Protein AF-A0A3S4D8I8-F1 (afdb_monomer_lite)

Structure (mmCIF, N/CA/C/O backbone):
data_AF-A0A3S4D8I8-F1
#
_entry.id   AF-A0A3S4D8I8-F1
#
loop_
_atom_site.group_PDB
_atom_site.id
_atom_site.type_symbol
_atom_site.label_atom_id
_atom_site.label_alt_id
_atom_site.label_comp_id
_atom_site.label_asym_id
_atom_site.label_entity_id
_atom_site.label_seq_id
_atom_site.pdbx_PDB_ins_code
_atom_site.Cartn_x
_atom_site.Cartn_y
_atom_site.Cartn_z
_atom_site.occupancy
_atom_site.B_iso_or_equiv
_atom_site.auth_seq_id
_atom_site.auth_comp_id
_atom_site.auth_asym_id
_atom_site.auth_atom_id
_atom_site.pdbx_PDB_model_num
ATOM 1 N N . MET A 1 1 ? 9.942 3.517 24.586 1.00 57.22 1 MET A N 1
ATOM 2 C CA . MET A 1 1 ? 8.645 2.808 24.455 1.00 57.22 1 MET A CA 1
ATOM 3 C C . MET A 1 1 ? 8.864 1.552 23.616 1.00 57.22 1 MET A C 1
ATOM 5 O O . MET A 1 1 ? 9.839 1.529 22.880 1.00 57.22 1 MET A O 1
ATOM 9 N N . ALA A 1 2 ? 8.017 0.523 23.718 1.00 71.38 2 ALA A N 1
ATOM 10 C CA . ALA A 1 2 ? 8.183 -0.700 22.924 1.00 71.38 2 ALA A CA 1
ATOM 11 C C . ALA A 1 2 ? 7.571 -0.561 21.515 1.00 71.38 2 ALA A C 1
ATOM 13 O O . ALA A 1 2 ? 6.365 -0.338 21.387 1.00 71.38 2 ALA A O 1
ATOM 14 N N . THR A 1 3 ? 8.405 -0.713 20.486 1.00 85.19 3 THR A N 1
ATOM 15 C CA . THR A 1 3 ? 8.019 -0.982 19.089 1.00 85.19 3 THR A CA 1
ATOM 16 C C . THR A 1 3 ? 8.137 -2.489 18.800 1.00 85.19 3 THR A C 1
ATOM 18 O O . THR A 1 3 ? 8.547 -3.259 19.672 1.00 85.19 3 THR A O 1
ATOM 21 N N . ILE A 1 4 ? 7.774 -2.939 17.593 1.00 86.44 4 ILE A N 1
ATOM 22 C CA . ILE A 1 4 ? 7.956 -4.333 17.155 1.00 86.44 4 ILE A CA 1
ATOM 23 C C . ILE A 1 4 ? 9.067 -4.353 16.100 1.00 86.44 4 ILE A C 1
ATOM 25 O O . ILE A 1 4 ? 8.881 -3.836 15.006 1.00 86.44 4 ILE A O 1
ATOM 29 N N . ALA A 1 5 ? 10.225 -4.931 16.434 1.00 77.88 5 ALA A N 1
ATOM 30 C CA . ALA A 1 5 ? 11.421 -4.861 15.586 1.00 77.88 5 ALA A CA 1
ATOM 31 C C . ALA A 1 5 ? 11.369 -5.771 14.342 1.00 77.88 5 ALA A C 1
ATOM 33 O O . ALA A 1 5 ? 11.821 -5.357 13.276 1.00 77.88 5 ALA A O 1
ATOM 34 N N . ALA A 1 6 ? 10.811 -6.979 14.491 1.00 81.25 6 ALA A N 1
ATOM 35 C CA . ALA A 1 6 ? 10.691 -8.005 13.449 1.00 81.25 6 ALA A CA 1
ATOM 36 C C . ALA A 1 6 ? 9.229 -8.493 13.322 1.00 81.25 6 ALA A C 1
ATOM 38 O O . ALA A 1 6 ? 8.893 -9.600 13.747 1.00 81.25 6 ALA A O 1
ATOM 39 N N . PRO A 1 7 ? 8.305 -7.647 12.828 1.00 84.06 7 PRO A N 1
ATOM 40 C CA . PRO A 1 7 ? 6.912 -8.031 12.594 1.00 84.06 7 PRO A CA 1
ATOM 41 C C . PRO A 1 7 ? 6.751 -9.143 11.544 1.00 84.06 7 PRO A C 1
ATOM 43 O O . PRO A 1 7 ? 5.753 -9.854 11.589 1.00 84.06 7 PRO A O 1
ATOM 46 N N . GLU A 1 8 ? 7.711 -9.304 10.629 1.00 76.25 8 GLU A N 1
ATOM 47 C CA . GLU A 1 8 ? 7.743 -10.357 9.606 1.00 76.25 8 GLU A CA 1
ATOM 48 C C . GLU A 1 8 ? 7.761 -11.790 10.173 1.00 76.25 8 GLU A C 1
ATOM 50 O O . GLU A 1 8 ? 7.224 -12.699 9.540 1.00 76.25 8 GLU A O 1
ATOM 55 N N . ASP A 1 9 ? 8.306 -11.982 11.379 1.00 83.81 9 ASP A N 1
ATOM 56 C CA . ASP A 1 9 ? 8.399 -13.286 12.051 1.00 83.81 9 ASP A CA 1
ATOM 57 C C . ASP A 1 9 ? 7.150 -13.623 12.893 1.00 83.81 9 ASP A C 1
ATOM 59 O O . ASP A 1 9 ? 7.066 -14.695 13.501 1.00 83.81 9 ASP A O 1
ATOM 63 N N . LEU A 1 10 ? 6.170 -12.714 12.979 1.00 88.94 10 LEU A N 1
ATOM 64 C CA . LEU A 1 10 ? 4.998 -12.898 13.834 1.00 88.94 10 LEU A CA 1
ATOM 65 C C . LEU A 1 10 ? 3.995 -13.888 13.217 1.00 88.94 10 LEU A C 1
ATOM 67 O O . LEU A 1 10 ? 3.450 -13.633 12.139 1.00 88.94 10 LEU A O 1
ATOM 71 N N . PRO A 1 11 ? 3.659 -14.995 13.907 1.00 91.44 11 PRO A N 1
ATOM 72 C CA . PRO A 1 11 ? 2.690 -15.944 13.387 1.00 91.44 11 PRO A CA 1
ATOM 73 C C . PRO A 1 11 ? 1.270 -15.368 13.424 1.00 91.44 11 PRO A C 1
ATOM 75 O O . PRO A 1 11 ? 0.904 -14.590 14.311 1.00 91.44 11 PRO A O 1
ATOM 78 N N . LEU A 1 12 ? 0.439 -15.824 12.485 1.00 92.88 12 LEU A N 1
ATOM 79 C CA . LEU A 1 12 ? -1.007 -15.600 12.488 1.00 92.88 12 LEU A CA 1
ATOM 80 C C . LEU A 1 12 ? -1.603 -15.878 13.879 1.00 92.88 12 LEU A C 1
ATOM 82 O O . LEU A 1 12 ? -1.333 -16.916 14.481 1.00 92.88 12 LEU A O 1
ATOM 86 N N . GLY A 1 13 ? -2.445 -14.970 14.374 1.00 89.38 13 GLY A N 1
ATOM 87 C CA . GLY A 1 13 ? -3.174 -15.160 15.630 1.00 89.38 13 GLY A CA 1
ATOM 88 C C . GLY A 1 13 ? -2.406 -14.796 16.909 1.00 89.38 13 GLY A C 1
ATOM 89 O O . GLY A 1 13 ? -3.003 -14.835 17.991 1.00 89.38 13 GLY A O 1
ATOM 90 N N . ILE A 1 14 ? -1.124 -14.406 16.827 1.00 91.31 14 ILE A N 1
ATOM 91 C CA . ILE A 1 14 ? -0.386 -13.914 18.002 1.00 91.31 14 ILE A CA 1
ATOM 92 C C . ILE A 1 14 ? -0.967 -12.586 18.500 1.00 91.31 14 ILE A C 1
ATOM 94 O O . ILE A 1 14 ? -1.406 -11.748 17.710 1.00 91.31 14 ILE A O 1
ATOM 98 N N . SER A 1 15 ? -0.972 -12.397 19.820 1.00 89.88 15 SER A N 1
ATOM 99 C CA . SER A 1 15 ? -1.375 -11.137 20.441 1.00 89.88 15 SER A CA 1
ATOM 100 C C . SER A 1 15 ? -0.489 -9.976 19.989 1.00 89.88 15 SER A C 1
ATOM 102 O O . SER A 1 15 ? 0.682 -10.158 19.662 1.00 89.88 15 SER A O 1
ATOM 104 N N . LEU A 1 16 ? -1.046 -8.768 19.990 1.00 89.38 16 LEU A N 1
ATOM 105 C CA . LEU A 1 16 ? -0.290 -7.531 19.822 1.00 89.38 16 LEU A CA 1
ATOM 106 C C . LEU A 1 16 ? -0.490 -6.670 21.089 1.00 89.38 16 LEU A C 1
ATOM 108 O O . LEU A 1 16 ? -1.638 -6.337 21.390 1.00 89.38 16 LEU A O 1
ATOM 112 N N . PRO A 1 17 ? 0.582 -6.344 21.847 1.00 88.69 17 PRO A N 1
ATOM 113 C CA . PRO A 1 17 ? 1.982 -6.720 21.611 1.00 88.69 17 PRO A CA 1
ATOM 114 C C . PRO A 1 17 ? 2.233 -8.236 21.772 1.00 88.69 17 PRO A C 1
ATOM 116 O O . PRO A 1 17 ? 1.534 -8.873 22.570 1.00 88.69 17 PRO A O 1
ATOM 119 N N . PRO A 1 18 ? 3.230 -8.811 21.068 1.00 88.00 18 PRO A N 1
ATOM 120 C CA . PRO A 1 18 ? 3.541 -10.241 21.117 1.00 88.00 18 PRO A CA 1
ATOM 121 C C . PRO A 1 18 ? 3.694 -10.788 22.537 1.00 88.00 18 PRO A C 1
ATOM 123 O O . PRO A 1 18 ? 4.423 -10.239 23.359 1.00 88.00 18 PRO A O 1
ATOM 126 N N . GLY A 1 19 ? 2.989 -11.883 22.827 1.00 83.81 19 GLY A N 1
ATOM 127 C CA . GLY A 1 19 ? 3.050 -12.584 24.113 1.00 83.81 19 GLY A CA 1
ATOM 128 C C . GLY A 1 19 ? 2.207 -11.972 25.239 1.00 83.81 19 GLY A C 1
ATOM 129 O O . GLY A 1 19 ? 2.009 -12.632 26.254 1.00 83.81 19 GLY A O 1
ATOM 130 N N . ASN A 1 20 ? 1.648 -10.766 25.076 1.00 86.62 20 ASN A N 1
ATOM 131 C CA . ASN A 1 20 ? 0.808 -10.152 26.108 1.00 86.62 20 ASN A CA 1
ATOM 132 C C . ASN A 1 20 ? -0.584 -10.830 26.164 1.00 86.62 20 ASN A C 1
ATOM 134 O O . ASN A 1 20 ? -1.295 -10.796 25.152 1.00 86.62 20 ASN A O 1
ATOM 138 N N . PRO A 1 21 ? -1.015 -11.415 27.304 1.00 82.50 21 PRO A N 1
ATOM 139 C CA . PRO A 1 21 ? -2.326 -12.067 27.431 1.00 82.50 21 PRO A CA 1
ATOM 140 C C . PRO A 1 21 ? -3.505 -11.078 27.434 1.00 82.50 21 PRO A C 1
ATOM 142 O O . PRO A 1 21 ? -4.640 -11.477 27.180 1.00 82.50 21 PRO A O 1
ATOM 145 N N . HIS A 1 22 ? -3.244 -9.789 27.670 1.00 86.62 22 HIS A N 1
ATOM 146 C CA . HIS A 1 22 ? -4.230 -8.704 27.641 1.00 86.62 22 HIS A CA 1
ATOM 147 C C . HIS A 1 22 ? -4.118 -7.824 26.383 1.00 86.62 22 HIS A C 1
ATOM 149 O O . HIS A 1 22 ? -4.747 -6.769 26.321 1.00 86.62 22 HIS A O 1
ATOM 155 N N . GLY A 1 23 ? -3.331 -8.240 25.380 1.00 87.19 23 GLY A N 1
ATOM 156 C CA . GLY A 1 23 ? -3.180 -7.507 24.119 1.00 87.19 23 GLY A CA 1
ATOM 157 C C . GLY A 1 23 ? -4.529 -7.255 23.439 1.00 87.19 23 GLY A C 1
ATOM 158 O O . GLY A 1 23 ? -5.322 -8.185 23.265 1.00 87.19 23 GLY A O 1
ATOM 159 N N . VAL A 1 24 ? -4.787 -6.001 23.053 1.00 86.50 24 VAL A N 1
ATOM 160 C CA . VAL A 1 24 ? -6.069 -5.543 22.476 1.00 86.50 24 VAL A CA 1
ATOM 161 C C . VAL A 1 24 ? -6.068 -5.564 20.943 1.00 86.50 24 VAL A C 1
ATOM 163 O O . VAL A 1 24 ? -6.886 -4.907 20.302 1.00 86.50 24 VAL A O 1
ATOM 166 N N . SER A 1 25 ? -5.150 -6.319 20.339 1.00 90.06 25 SER A N 1
ATOM 167 C CA . SER A 1 25 ? -5.103 -6.621 18.908 1.00 90.06 25 SER A CA 1
ATOM 168 C C . SER A 1 25 ? -4.422 -7.980 18.664 1.00 90.06 25 SER A C 1
ATOM 170 O O . SER A 1 25 ? -3.974 -8.645 19.601 1.00 90.06 25 SER A O 1
ATOM 172 N N . VAL A 1 26 ? -4.404 -8.422 17.407 1.00 90.69 26 VAL A N 1
ATOM 173 C CA . VAL A 1 26 ? -3.930 -9.735 16.956 1.00 90.69 26 VAL A CA 1
ATOM 174 C C . VAL A 1 26 ? -3.278 -9.617 15.577 1.00 90.69 26 VAL A C 1
ATOM 176 O O . VAL A 1 26 ? -3.712 -8.782 14.783 1.00 90.69 26 VAL A O 1
ATOM 179 N N . HIS A 1 27 ? -2.267 -10.437 15.282 1.00 93.88 27 HIS A N 1
ATOM 180 C CA . HIS A 1 27 ? -1.574 -10.402 13.993 1.00 93.88 27 HIS A CA 1
ATOM 181 C C . HIS A 1 27 ? -2.315 -11.180 12.884 1.00 93.88 27 HIS A C 1
ATOM 183 O O . HIS A 1 27 ? -2.625 -12.362 13.053 1.00 93.88 27 HIS A O 1
ATOM 189 N N . LEU A 1 28 ? -2.559 -10.528 11.742 1.00 94.38 28 LEU A N 1
ATOM 190 C CA . LEU A 1 28 ? -3.159 -11.071 10.512 1.00 94.38 28 LEU A CA 1
ATOM 191 C C . LEU A 1 28 ? -2.215 -10.779 9.317 1.00 94.38 28 LEU A C 1
ATOM 193 O O . LEU A 1 28 ? -2.37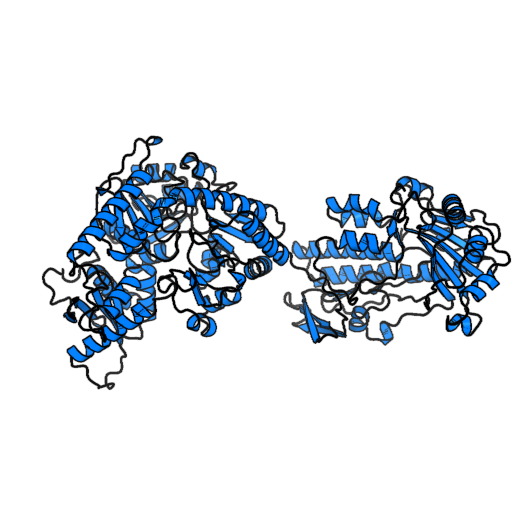0 -9.748 8.666 1.00 94.38 28 LEU A O 1
ATOM 197 N N . PRO A 1 29 ? -1.190 -11.613 9.052 1.00 91.62 29 PRO A N 1
ATOM 198 C CA . PRO A 1 29 ? -0.052 -11.238 8.204 1.00 91.62 29 PRO A CA 1
ATOM 199 C C . PRO A 1 29 ? -0.370 -11.063 6.710 1.00 91.62 29 PRO A C 1
ATOM 201 O O . PRO A 1 29 ? 0.357 -10.325 6.029 1.00 91.62 29 PRO A O 1
ATOM 204 N N . LYS A 1 30 ? -1.411 -11.728 6.186 1.00 93.56 30 LYS A N 1
ATOM 205 C CA . LYS A 1 30 ? -1.796 -11.683 4.764 1.00 93.56 30 LYS A CA 1
ATOM 206 C C . LYS A 1 30 ? -3.243 -11.245 4.547 1.00 93.56 30 LYS A C 1
ATOM 208 O O . LYS A 1 30 ? -4.101 -11.396 5.417 1.00 93.56 30 LYS A O 1
ATOM 213 N N . TRP A 1 31 ? -3.538 -10.724 3.359 1.00 93.69 31 TRP A N 1
ATOM 214 C CA . TRP A 1 31 ? -4.881 -10.308 2.947 1.00 93.69 31 TRP A CA 1
ATOM 215 C C . TRP A 1 31 ? -5.867 -11.476 3.053 1.00 93.69 31 TRP A C 1
ATOM 217 O O . TRP A 1 31 ? -6.969 -11.324 3.576 1.00 93.69 31 TRP A O 1
ATOM 227 N N . ALA A 1 32 ? -5.419 -12.675 2.668 1.00 86.50 32 ALA A N 1
ATOM 228 C CA . ALA A 1 32 ? -6.159 -13.922 2.836 1.00 86.50 32 ALA A CA 1
ATOM 229 C C . ALA A 1 32 ? -6.481 -14.257 4.308 1.00 86.50 32 ALA A C 1
ATOM 231 O O . ALA A 1 32 ? -7.519 -14.851 4.573 1.00 86.50 32 ALA A O 1
ATOM 232 N N . ASP A 1 33 ? -5.662 -13.844 5.282 1.00 94.31 33 ASP A N 1
ATOM 233 C CA . ASP A 1 33 ? -5.982 -14.017 6.707 1.00 94.31 33 ASP A CA 1
ATOM 234 C C . ASP A 1 33 ? -7.035 -13.014 7.184 1.00 94.31 33 ASP A C 1
ATOM 236 O O . ASP A 1 33 ? -7.853 -13.339 8.041 1.00 94.31 33 ASP A O 1
ATOM 240 N N . THR A 1 34 ? -7.057 -11.813 6.600 1.00 93.00 34 THR A N 1
ATOM 241 C CA . THR A 1 34 ? -8.121 -10.827 6.838 1.00 93.00 34 THR A CA 1
ATOM 242 C C . THR A 1 34 ? -9.451 -11.291 6.236 1.00 93.00 34 THR A C 1
ATOM 244 O O . THR A 1 34 ? -10.478 -11.231 6.913 1.00 93.00 34 THR A O 1
ATOM 247 N N . VAL A 1 35 ? -9.439 -11.828 5.009 1.00 88.94 35 VAL A N 1
ATOM 248 C CA . VAL A 1 35 ? -10.616 -12.465 4.391 1.00 88.94 35 VAL A CA 1
ATOM 249 C C . VAL A 1 35 ? -11.063 -13.677 5.209 1.00 88.94 35 VAL A C 1
ATOM 251 O O . VAL A 1 35 ? -12.235 -13.755 5.563 1.00 88.94 35 VAL A O 1
ATOM 254 N N . GLY A 1 36 ? -10.142 -14.568 5.586 1.00 88.19 36 GLY A N 1
ATOM 255 C CA . GLY A 1 36 ? -10.431 -15.754 6.395 1.00 88.19 36 GLY A CA 1
ATOM 256 C C . GLY A 1 36 ? -10.978 -15.426 7.785 1.00 88.19 36 GLY A C 1
ATOM 257 O O . GLY A 1 36 ? -11.888 -16.090 8.278 1.00 88.19 36 GLY A O 1
ATOM 258 N N . TRP A 1 37 ? -10.499 -14.350 8.415 1.00 89.25 37 TRP A N 1
ATOM 259 C CA . TRP A 1 37 ? -11.107 -13.822 9.635 1.00 89.25 37 TRP A CA 1
ATOM 260 C C . TRP A 1 37 ? -12.564 -13.383 9.394 1.00 89.25 37 TRP A C 1
ATOM 262 O O . TRP A 1 37 ? -13.462 -13.733 10.167 1.00 89.25 37 TRP A O 1
ATOM 272 N N . ALA A 1 38 ? -12.812 -12.643 8.310 1.00 86.88 38 ALA A N 1
ATOM 273 C CA . ALA A 1 38 ? -14.116 -12.065 8.000 1.00 86.88 38 ALA A CA 1
ATOM 274 C C . ALA A 1 38 ? -15.161 -13.123 7.588 1.00 86.88 38 ALA A C 1
ATOM 276 O O . ALA A 1 38 ? -16.317 -13.058 8.023 1.00 86.88 38 ALA A O 1
ATOM 277 N N . SER A 1 39 ? -14.733 -14.141 6.834 1.00 84.75 39 SER A N 1
ATOM 278 C CA . SER A 1 39 ? -15.512 -15.321 6.434 1.00 84.75 39 SER A CA 1
ATOM 279 C C . SER A 1 39 ? -15.656 -16.378 7.541 1.00 84.75 39 SER A C 1
ATOM 281 O O . SER A 1 39 ? -16.455 -17.301 7.392 1.00 84.75 39 SER A O 1
ATOM 283 N N . ARG A 1 40 ? -14.963 -16.206 8.681 1.00 86.00 40 ARG A N 1
ATOM 284 C CA . ARG A 1 40 ? -14.960 -17.098 9.861 1.00 86.00 40 ARG A CA 1
ATOM 285 C C . ARG A 1 40 ? -14.275 -18.460 9.638 1.00 86.00 40 ARG A C 1
ATOM 287 O O . ARG A 1 40 ? -14.677 -19.455 10.237 1.00 86.00 40 ARG A O 1
ATOM 294 N N . GLU A 1 41 ? -13.205 -18.505 8.844 1.00 87.81 41 GLU A N 1
ATOM 295 C CA . GLU A 1 41 ? -12.368 -19.700 8.658 1.00 87.81 41 GLU A CA 1
ATOM 296 C C . GLU A 1 41 ? -11.826 -20.259 9.992 1.00 87.81 41 GLU A C 1
ATOM 298 O O . GLU A 1 41 ? -11.136 -19.539 10.728 1.00 87.81 41 GLU A O 1
ATOM 303 N N . PRO A 1 42 ? -11.999 -21.568 10.276 1.00 88.19 42 PRO A N 1
ATOM 304 C CA . PRO A 1 42 ? -11.445 -22.200 11.475 1.00 88.19 42 PRO A CA 1
ATOM 305 C C . PRO A 1 42 ? -9.925 -22.039 11.610 1.00 88.19 42 PRO A C 1
ATOM 307 O O . PRO A 1 42 ? -9.429 -21.851 12.717 1.00 88.19 42 PRO A O 1
ATOM 310 N N . ARG A 1 43 ? -9.184 -22.048 10.491 1.00 93.06 43 ARG A N 1
ATOM 311 C CA . ARG A 1 43 ? -7.726 -21.826 10.448 1.00 93.06 43 ARG A CA 1
ATOM 312 C C . ARG A 1 43 ? -7.320 -20.516 11.129 1.00 93.06 43 ARG A C 1
ATOM 314 O O . ARG A 1 43 ? -6.343 -20.494 11.870 1.00 93.06 43 ARG A O 1
ATOM 321 N N . VAL A 1 44 ? -8.073 -19.444 10.882 1.00 90.31 44 VAL A N 1
ATOM 322 C CA . VAL A 1 44 ? -7.791 -18.115 11.435 1.00 90.31 44 VAL A CA 1
ATOM 323 C C . VAL A 1 44 ? -8.319 -18.009 12.864 1.00 90.31 44 VAL A C 1
ATOM 325 O O . VAL A 1 44 ? -7.574 -17.629 13.764 1.00 90.31 44 VAL A O 1
ATOM 328 N N . LEU A 1 45 ? -9.571 -18.413 13.108 1.00 87.62 45 LEU A N 1
ATOM 329 C CA . LEU A 1 45 ? -10.194 -18.287 14.432 1.00 87.62 45 LEU A CA 1
ATOM 330 C C . LEU A 1 45 ? -9.519 -19.149 15.513 1.00 87.62 45 LEU A C 1
ATOM 332 O O . LEU A 1 45 ? -9.443 -18.722 16.664 1.00 87.62 45 LEU A O 1
ATOM 336 N N . ASN A 1 46 ? -9.003 -20.331 15.160 1.00 87.31 46 ASN A N 1
ATOM 337 C CA . ASN A 1 46 ? -8.312 -21.218 16.103 1.00 87.31 46 ASN A CA 1
ATOM 338 C C . ASN A 1 46 ? -6.891 -20.741 16.444 1.00 87.31 46 ASN A C 1
ATOM 340 O O . ASN A 1 46 ? -6.369 -21.099 17.498 1.00 87.31 46 ASN A O 1
ATOM 344 N N . ALA A 1 47 ? -6.267 -19.928 15.585 1.00 88.75 47 ALA A N 1
ATOM 345 C CA . ALA A 1 47 ? -4.960 -19.334 15.860 1.00 88.75 47 ALA A CA 1
ATOM 346 C C . ALA A 1 47 ? -5.046 -18.179 16.881 1.00 88.75 47 ALA A C 1
ATOM 348 O O . ALA A 1 47 ? -4.087 -17.914 17.607 1.00 88.75 47 ALA A O 1
ATOM 349 N N . MET A 1 48 ? -6.198 -17.503 16.963 1.00 85.62 48 MET A N 1
ATOM 350 C CA . MET A 1 48 ? -6.421 -16.347 17.837 1.00 85.62 48 MET A CA 1
ATOM 351 C C . MET A 1 48 ? -6.569 -16.751 19.313 1.00 85.62 48 MET A C 1
ATOM 353 O O . MET A 1 48 ? -7.544 -17.392 19.710 1.00 85.62 48 MET A O 1
ATOM 357 N N . LYS A 1 49 ? -5.626 -16.310 20.158 1.00 72.69 49 LYS A N 1
ATOM 358 C CA . LYS A 1 49 ? -5.686 -16.495 21.628 1.00 72.69 49 LYS A CA 1
ATOM 359 C C . LYS A 1 49 ? -6.315 -15.307 22.367 1.00 72.69 49 LYS A C 1
ATOM 361 O O . LYS A 1 49 ? -6.949 -15.486 23.404 1.00 72.69 49 LYS A O 1
ATOM 366 N N . THR A 1 50 ? -6.146 -14.109 21.815 1.00 76.56 50 THR A N 1
ATOM 367 C CA . THR A 1 50 ? -6.770 -12.844 22.232 1.00 76.56 50 THR A CA 1
ATOM 368 C C . THR A 1 50 ? -7.118 -12.038 20.977 1.00 76.56 50 THR A C 1
ATOM 370 O O . THR A 1 50 ? -6.799 -12.441 19.856 1.00 76.56 50 THR A O 1
ATOM 373 N N . GLY A 1 51 ? -7.742 -10.881 21.154 1.00 75.50 51 GLY A N 1
ATOM 374 C CA . GLY A 1 51 ? -7.931 -9.900 20.100 1.00 75.50 51 GLY A CA 1
ATOM 375 C C . GLY A 1 51 ? -8.555 -8.625 20.644 1.00 75.50 51 GLY A C 1
ATOM 376 O O . GLY A 1 51 ? -8.814 -8.492 21.839 1.00 75.50 51 GLY A O 1
ATOM 377 N N . TYR A 1 52 ? -8.835 -7.679 19.751 1.00 75.94 52 TYR A N 1
ATOM 378 C CA . TYR A 1 52 ? -9.608 -6.498 20.118 1.00 75.94 52 TYR A CA 1
ATOM 379 C C . TYR A 1 52 ? -11.035 -6.920 20.525 1.00 75.94 52 TYR A C 1
ATOM 381 O O . TYR A 1 52 ? -11.683 -7.587 19.712 1.00 75.94 52 TYR A O 1
ATOM 389 N N . PRO A 1 53 ? -11.569 -6.532 21.704 1.00 64.06 53 PRO A N 1
ATOM 390 C CA . PRO A 1 53 ? -12.829 -7.086 22.229 1.00 64.06 53 PRO A CA 1
ATOM 391 C C . PRO A 1 53 ? -14.104 -6.917 21.383 1.00 64.06 53 PRO A C 1
ATOM 393 O O . PRO A 1 53 ? -15.081 -7.626 21.604 1.00 64.06 53 PRO A O 1
ATOM 396 N N . ARG A 1 54 ? -14.083 -6.065 20.349 1.00 66.31 54 ARG A N 1
ATOM 397 C CA . ARG A 1 54 ? -15.093 -6.039 19.271 1.00 66.31 54 ARG A CA 1
ATOM 398 C C . ARG A 1 54 ? -15.120 -7.346 18.460 1.00 66.31 54 ARG A C 1
ATOM 400 O O . ARG A 1 54 ? -16.171 -7.864 18.077 1.00 66.31 54 ARG A O 1
ATOM 407 N N . PHE A 1 55 ? -13.941 -7.852 18.121 1.00 71.94 55 PHE A N 1
ATOM 408 C CA . PHE A 1 55 ? -13.739 -8.940 17.166 1.00 71.94 55 PHE A CA 1
ATOM 409 C C . PHE A 1 55 ? -13.599 -10.308 17.841 1.00 71.94 55 PHE A C 1
ATOM 411 O O . PHE A 1 55 ? -13.830 -11.323 17.186 1.00 71.94 55 PHE A O 1
ATOM 418 N N . PHE A 1 56 ? -13.268 -10.336 19.133 1.00 77.50 56 PHE A N 1
ATOM 419 C CA . PHE A 1 56 ? -12.987 -11.550 19.893 1.00 77.50 56 PHE A CA 1
ATOM 420 C C . PHE A 1 56 ? -13.308 -11.334 21.377 1.00 77.50 56 PHE A C 1
ATOM 422 O O . PHE A 1 56 ? -12.723 -10.445 21.991 1.00 77.50 56 PHE A O 1
ATOM 429 N N . ILE A 1 57 ? -14.197 -12.140 21.968 1.00 84.94 57 ILE A N 1
ATOM 430 C CA . ILE A 1 57 ? -14.329 -12.183 23.432 1.00 84.94 57 ILE A CA 1
ATOM 431 C C . ILE A 1 57 ? -13.086 -12.923 23.959 1.00 84.94 57 ILE A C 1
ATOM 433 O O . ILE A 1 57 ? -12.785 -14.010 23.460 1.00 84.94 57 ILE A O 1
ATOM 437 N N . PRO A 1 58 ? -12.295 -12.351 24.888 1.00 85.06 58 PRO A N 1
ATOM 438 C CA . PRO A 1 58 ? -11.085 -13.009 25.371 1.00 85.06 58 PRO A CA 1
ATOM 439 C C . PRO A 1 58 ? -11.409 -14.361 26.016 1.00 85.06 58 PRO A C 1
ATOM 441 O O . PRO A 1 58 ? -12.282 -14.435 26.875 1.00 85.06 58 PRO A O 1
ATOM 444 N N . ARG A 1 59 ? -10.655 -15.422 25.693 1.00 86.06 59 ARG A N 1
ATOM 445 C CA . ARG A 1 59 ? -10.916 -16.790 26.203 1.00 86.06 59 ARG A CA 1
ATOM 446 C C . ARG A 1 59 ? -10.933 -16.907 27.730 1.00 86.06 59 ARG A C 1
ATOM 448 O O . ARG A 1 59 ? -11.507 -17.846 28.272 1.00 86.06 59 ARG A O 1
ATOM 455 N N . VAL A 1 60 ? -10.283 -15.974 28.423 1.00 87.31 60 VAL A N 1
ATOM 456 C CA . VAL A 1 60 ? -10.309 -15.868 29.888 1.00 87.31 60 VAL A CA 1
ATOM 457 C C . VAL A 1 60 ? -11.663 -15.367 30.414 1.00 87.31 60 VAL A C 1
ATOM 459 O O . VAL A 1 60 ? -12.130 -15.856 31.436 1.00 87.31 60 VAL A O 1
ATOM 462 N N . VAL A 1 61 ? -12.337 -14.477 29.678 1.00 89.44 61 VAL A N 1
ATOM 463 C CA . VAL A 1 61 ? -13.712 -14.038 29.964 1.00 89.44 61 VAL A CA 1
ATOM 464 C C . VAL A 1 61 ? -14.692 -15.181 29.686 1.00 89.44 61 VAL A C 1
ATOM 466 O O . VAL A 1 61 ? -15.503 -15.483 30.556 1.00 89.44 61 VAL A O 1
ATOM 469 N N . ASP A 1 62 ? -14.563 -15.870 28.540 1.00 89.31 62 ASP A N 1
ATOM 470 C CA . ASP A 1 62 ? -15.368 -17.066 28.222 1.00 89.31 62 ASP A CA 1
ATOM 471 C C . ASP A 1 62 ? -15.268 -18.111 29.352 1.00 89.31 62 ASP A C 1
ATOM 473 O O . ASP A 1 62 ? -16.275 -18.644 29.816 1.00 89.31 62 ASP A O 1
ATOM 477 N N . ARG A 1 63 ? -14.045 -18.390 29.833 1.00 90.81 63 ARG A N 1
ATOM 478 C CA . ARG A 1 63 ? -13.792 -19.363 30.909 1.00 90.81 63 ARG A CA 1
ATOM 479 C C . ARG A 1 63 ? -14.506 -18.985 32.207 1.00 90.81 63 ARG A C 1
ATOM 481 O O . ARG A 1 63 ? -15.135 -19.853 32.807 1.00 90.81 63 ARG A O 1
ATOM 488 N N . LEU A 1 64 ? -14.417 -17.719 32.619 1.00 92.69 64 LEU A N 1
ATOM 489 C CA . LEU A 1 64 ? -15.107 -17.224 33.810 1.00 92.69 64 LEU A CA 1
ATOM 490 C C . LEU A 1 64 ? -16.630 -17.332 33.650 1.00 92.69 64 LEU A C 1
ATOM 492 O O . LEU A 1 64 ? -17.296 -17.869 34.529 1.00 92.69 64 LEU A O 1
ATOM 496 N N . ALA A 1 65 ? -17.173 -16.907 32.505 1.00 93.50 65 ALA A N 1
ATOM 497 C CA . ALA A 1 65 ? -18.605 -16.992 32.217 1.00 93.50 65 ALA A CA 1
ATOM 498 C C . ALA A 1 65 ? -19.139 -18.432 32.318 1.00 93.50 65 ALA A C 1
ATOM 500 O O . ALA A 1 65 ? -20.192 -18.660 32.911 1.00 93.50 65 ALA A O 1
ATOM 501 N N . MET A 1 66 ? -18.400 -19.412 31.785 1.00 92.50 66 MET A N 1
ATOM 502 C CA . MET A 1 66 ? -18.794 -20.825 31.828 1.00 92.50 66 MET A CA 1
ATOM 503 C C . MET A 1 66 ? -18.690 -21.442 33.231 1.00 92.50 66 MET A C 1
ATOM 505 O O . MET A 1 66 ? -19.558 -22.228 33.600 1.00 92.50 66 MET A O 1
ATOM 509 N N . GLN A 1 67 ? -17.678 -21.083 34.031 1.00 92.31 67 GLN A N 1
ATOM 510 C CA . GLN A 1 67 ? -17.579 -21.556 35.421 1.00 92.31 67 GLN A CA 1
ATOM 511 C C . GLN A 1 67 ? -18.710 -21.000 36.297 1.00 92.31 67 GLN A C 1
ATOM 513 O O . GLN A 1 67 ? -19.324 -21.746 37.058 1.00 92.31 67 GLN A O 1
ATOM 518 N N . LEU A 1 68 ? -19.035 -19.713 36.146 1.00 92.69 68 LEU A N 1
ATOM 519 C CA . LEU A 1 68 ? -20.143 -19.081 36.867 1.00 92.69 68 LEU A CA 1
ATOM 520 C C . LEU A 1 68 ? -21.511 -19.632 36.437 1.00 92.69 68 LEU A C 1
ATOM 522 O O . LEU A 1 68 ? -22.390 -19.790 37.282 1.00 92.69 68 LEU A O 1
ATOM 526 N N . LEU A 1 69 ? -21.684 -19.970 35.154 1.00 92.69 69 LEU A N 1
ATOM 527 C CA . LEU A 1 69 ? -22.887 -20.637 34.650 1.00 92.69 69 LEU A CA 1
ATOM 528 C C . LEU A 1 69 ? -23.073 -22.026 35.283 1.00 92.69 69 LEU A C 1
ATOM 530 O O . LEU A 1 69 ? -24.134 -22.294 35.838 1.00 92.69 69 LEU A O 1
ATOM 534 N N . ASP A 1 70 ? -22.046 -22.880 35.268 1.00 89.12 70 ASP A N 1
ATOM 535 C CA . ASP A 1 70 ? -22.088 -24.214 35.892 1.00 89.12 70 ASP A CA 1
ATOM 536 C C . ASP A 1 70 ? -22.411 -24.126 37.398 1.00 89.12 70 ASP A C 1
ATOM 538 O O . ASP A 1 70 ? -23.276 -24.844 37.902 1.00 89.12 70 ASP A O 1
ATOM 542 N N . MET A 1 71 ? -21.813 -23.167 38.114 1.00 88.69 71 MET A N 1
ATOM 543 C CA . MET A 1 71 ? -22.179 -22.876 39.504 1.00 88.69 71 MET A CA 1
ATOM 544 C C . MET A 1 71 ? -23.645 -22.456 39.667 1.00 88.69 71 MET A C 1
ATOM 546 O O . MET A 1 71 ? -24.339 -23.008 40.519 1.00 88.69 71 MET A O 1
ATOM 550 N N . GLN A 1 72 ? -24.134 -21.518 38.849 1.00 89.88 72 GLN A N 1
ATOM 551 C CA . GLN A 1 72 ? -25.519 -21.038 38.898 1.00 89.88 72 GLN A CA 1
ATOM 552 C C . GLN A 1 72 ? -26.514 -22.187 38.678 1.00 89.88 72 GLN A C 1
ATOM 554 O O . GLN A 1 72 ? -27.490 -22.299 39.422 1.00 89.88 72 GLN A O 1
ATOM 559 N N . GLN A 1 73 ? -26.249 -23.063 37.706 1.00 85.56 73 GLN A N 1
ATOM 560 C CA . GLN A 1 73 ? -27.096 -24.217 37.399 1.00 85.56 73 GLN A CA 1
ATOM 561 C C . GLN A 1 73 ? -27.111 -25.245 38.539 1.00 85.56 73 GLN A C 1
ATOM 563 O O . GLN A 1 73 ? -28.186 -25.699 38.937 1.00 85.56 73 GLN A O 1
ATOM 568 N N . ARG A 1 74 ? -25.952 -25.547 39.144 1.00 82.69 74 ARG A N 1
ATOM 569 C CA . ARG A 1 74 ? -25.871 -26.402 40.344 1.00 82.69 74 ARG A CA 1
ATOM 570 C C . ARG A 1 74 ? -26.656 -25.814 41.517 1.00 82.69 74 ARG A C 1
ATOM 572 O O . ARG A 1 74 ? -27.413 -26.537 42.158 1.00 82.69 74 ARG A O 1
ATOM 579 N N . SER A 1 75 ? -26.523 -24.511 41.778 1.00 76.44 75 SER A N 1
ATOM 580 C CA . SER A 1 75 ? -27.255 -23.814 42.847 1.00 76.44 75 SER A CA 1
ATOM 581 C C . SER A 1 75 ? -28.770 -23.768 42.617 1.00 76.44 75 SER A C 1
ATOM 583 O O . SER A 1 75 ? -29.525 -23.736 43.584 1.00 76.44 75 SER A O 1
ATOM 585 N N . ALA A 1 76 ? -29.221 -23.796 41.360 1.00 71.50 76 ALA A N 1
ATOM 586 C CA . ALA A 1 76 ? -30.636 -23.865 40.991 1.00 71.50 76 ALA A CA 1
ATOM 587 C C . ALA A 1 76 ? -31.223 -25.292 41.018 1.00 71.50 76 ALA A C 1
ATOM 589 O O . ALA A 1 76 ? -32.410 -25.463 40.750 1.00 71.50 76 ALA A O 1
ATOM 590 N N . GLY A 1 77 ? -30.417 -26.320 41.313 1.00 61.34 77 GLY A N 1
ATOM 591 C CA . GLY A 1 77 ? -30.847 -27.719 41.248 1.00 61.34 77 GLY A CA 1
ATOM 592 C C . GLY A 1 77 ? -30.996 -28.268 39.822 1.00 61.34 77 GLY A C 1
ATOM 593 O O . GLY A 1 77 ? -31.575 -29.336 39.648 1.00 61.34 77 GLY A O 1
ATOM 594 N N . GLU A 1 78 ? -30.456 -27.590 38.799 1.00 60.94 78 GLU A N 1
ATOM 595 C CA . GLU A 1 78 ? -30.456 -28.047 37.396 1.00 60.94 78 GLU A CA 1
ATOM 596 C C . GLU A 1 78 ? -29.403 -29.156 37.154 1.00 60.94 78 GLU A C 1
ATOM 598 O O . GLU A 1 78 ? -28.617 -29.113 36.206 1.00 60.94 78 GLU A O 1
ATOM 603 N N . THR A 1 79 ? -29.350 -30.175 38.018 1.00 45.91 79 THR A N 1
ATOM 604 C CA . THR A 1 79 ? -28.422 -31.305 37.879 1.00 45.91 79 THR A CA 1
ATOM 605 C C . THR A 1 79 ? -28.992 -32.405 36.983 1.00 45.91 79 THR A C 1
ATOM 607 O O . THR A 1 79 ? -29.630 -33.337 37.465 1.00 45.91 79 THR A O 1
ATOM 610 N N . GLY A 1 80 ? -28.667 -32.359 35.690 1.00 46.22 80 GLY A N 1
ATOM 611 C CA . GLY A 1 80 ? -28.504 -33.577 34.880 1.00 46.22 80 GLY A CA 1
ATOM 612 C C . GLY A 1 80 ? -29.585 -33.935 33.855 1.00 46.22 80 GLY A C 1
ATOM 613 O O . GLY A 1 80 ? -29.250 -34.643 32.904 1.00 46.22 80 GLY A O 1
ATOM 614 N N . ASP A 1 81 ? -30.816 -33.423 33.946 1.00 37.31 81 ASP A N 1
ATOM 615 C CA . ASP A 1 81 ? -31.858 -33.761 32.962 1.00 37.31 81 ASP A CA 1
ATOM 616 C C . ASP A 1 81 ? -31.766 -32.916 31.684 1.00 37.31 81 ASP A C 1
ATOM 618 O O . ASP A 1 81 ? -32.329 -31.828 31.551 1.00 37.31 81 ASP A O 1
ATOM 622 N N . ARG A 1 82 ? -31.099 -33.487 30.674 1.00 46.22 82 ARG A N 1
ATOM 623 C CA . ARG A 1 82 ? -31.085 -32.985 29.285 1.00 46.22 82 ARG A CA 1
ATOM 624 C C . ARG A 1 82 ? -32.455 -33.049 28.586 1.00 46.22 82 ARG A C 1
ATOM 626 O O . ARG A 1 82 ? -32.574 -32.586 27.454 1.00 46.22 82 ARG A O 1
ATOM 633 N N . GLU A 1 83 ? -33.489 -33.585 29.234 1.00 41.16 83 GLU A N 1
ATOM 634 C CA . GLU A 1 83 ? -34.818 -33.812 28.645 1.00 41.16 83 GLU A CA 1
ATOM 635 C C . GLU A 1 83 ? -35.621 -32.530 28.349 1.00 41.16 83 GLU A C 1
ATOM 637 O O . GLU A 1 83 ? -36.623 -32.590 27.640 1.00 41.16 83 GLU A O 1
ATOM 642 N N . LYS A 1 84 ? -35.160 -31.349 28.797 1.00 45.12 84 LYS A N 1
ATOM 643 C CA . LYS A 1 84 ? -35.705 -30.038 28.380 1.00 45.12 84 LYS A CA 1
ATOM 644 C C . LYS A 1 84 ? -34.844 -29.256 27.374 1.00 45.12 84 LYS A C 1
ATOM 646 O O . LYS A 1 84 ? -35.016 -28.053 27.239 1.00 45.12 84 LYS A O 1
ATOM 651 N N . GLY A 1 85 ? -33.986 -29.933 26.608 1.00 48.25 85 GLY A N 1
ATOM 652 C CA . GLY A 1 85 ? -33.646 -29.571 25.219 1.00 48.25 85 GLY A CA 1
ATOM 653 C C . GLY A 1 85 ? -32.840 -28.293 24.907 1.00 48.25 85 GLY A C 1
ATOM 654 O O . GLY A 1 85 ? -32.221 -28.255 23.846 1.00 48.25 85 GLY A O 1
ATOM 655 N N . THR A 1 86 ? -32.798 -27.268 25.763 1.00 58.59 86 THR A N 1
ATOM 656 C CA . THR A 1 86 ? -32.109 -25.993 25.486 1.00 58.59 86 THR A CA 1
ATOM 657 C C . THR A 1 86 ? -30.793 -25.862 26.253 1.00 58.59 86 THR A C 1
ATOM 659 O O . THR A 1 86 ? -30.749 -25.692 27.471 1.00 58.59 86 THR A O 1
ATOM 662 N N . THR A 1 87 ? -29.679 -25.903 25.521 1.00 80.94 87 THR A N 1
ATOM 663 C CA . THR A 1 87 ? -28.356 -25.554 26.057 1.00 80.94 87 THR A CA 1
ATOM 664 C C . THR A 1 87 ? -28.330 -24.065 26.410 1.00 80.94 87 THR A C 1
ATOM 666 O O . THR A 1 87 ? -28.668 -23.237 25.566 1.00 80.94 87 THR A O 1
ATOM 669 N N . LYS A 1 88 ? -27.899 -23.706 27.624 1.00 87.81 88 LYS A N 1
ATOM 670 C CA . LYS A 1 88 ? -27.664 -22.308 28.028 1.00 87.81 88 LYS A CA 1
ATOM 671 C C . LYS A 1 88 ? -26.205 -21.903 27.787 1.00 87.81 88 LYS A C 1
ATOM 673 O O . LYS A 1 88 ? -25.303 -22.735 27.851 1.00 87.81 88 LYS A O 1
ATOM 678 N N . LEU A 1 89 ? -25.983 -20.616 27.548 1.00 93.75 89 LEU A N 1
ATOM 679 C CA . LEU A 1 89 ? -24.686 -19.937 27.538 1.00 93.75 89 LEU A CA 1
ATOM 680 C C . LEU A 1 89 ? -24.750 -18.706 28.455 1.00 93.75 89 LEU A C 1
ATOM 682 O O . LEU A 1 89 ? -25.808 -18.391 29.003 1.00 93.75 89 LEU A O 1
ATOM 686 N N . ALA A 1 90 ? -23.619 -18.020 28.642 1.00 94.25 90 ALA A N 1
ATOM 687 C CA . ALA A 1 90 ? -23.544 -16.833 29.484 1.00 94.25 90 ALA A CA 1
ATOM 688 C C . ALA A 1 90 ? -22.516 -15.798 29.000 1.00 94.25 90 ALA A C 1
ATOM 690 O O . ALA A 1 90 ? -21.531 -16.144 28.346 1.00 94.25 90 ALA A O 1
ATOM 691 N N . ILE A 1 91 ? -22.733 -14.538 29.387 1.00 93.50 91 ILE A N 1
ATOM 692 C CA . ILE A 1 91 ? -21.770 -13.429 29.308 1.00 93.50 91 ILE A CA 1
ATOM 693 C C . ILE A 1 91 ? -21.676 -12.728 30.669 1.00 93.50 91 ILE A C 1
ATOM 695 O O . ILE A 1 91 ? -22.606 -12.793 31.473 1.00 93.50 91 ILE A O 1
ATOM 699 N N . VAL A 1 92 ? -20.553 -12.050 30.924 1.00 92.19 92 VAL A N 1
ATOM 700 C CA . VAL A 1 92 ? -20.278 -11.373 32.202 1.00 92.19 92 VAL A CA 1
ATOM 701 C C . VAL A 1 92 ? -20.116 -9.872 31.986 1.00 92.19 92 VAL A C 1
ATOM 703 O O . VAL A 1 92 ? -19.162 -9.420 31.352 1.00 92.19 92 VAL A O 1
ATOM 706 N N . LEU A 1 93 ? -21.054 -9.100 32.520 1.00 89.06 93 LEU A N 1
ATOM 707 C CA . LEU A 1 93 ? -21.134 -7.651 32.365 1.00 89.06 93 LEU A CA 1
ATOM 708 C C . LEU A 1 93 ? -20.704 -6.944 33.657 1.00 89.06 93 LEU A C 1
ATOM 710 O O . LEU A 1 93 ? -20.650 -7.536 34.737 1.00 89.06 93 LEU A O 1
ATOM 714 N N . ASP A 1 94 ? -20.348 -5.671 33.530 1.00 78.25 94 ASP A N 1
ATOM 715 C CA . ASP A 1 94 ? -19.777 -4.853 34.601 1.00 78.25 94 ASP A CA 1
ATOM 716 C C . ASP A 1 94 ? -20.809 -4.083 35.446 1.00 78.25 94 ASP A C 1
ATOM 718 O O . ASP A 1 94 ? -20.432 -3.574 36.501 1.00 78.25 94 ASP A O 1
ATOM 722 N N . SER A 1 95 ? -22.083 -4.015 35.034 1.00 78.44 95 SER A N 1
ATOM 723 C CA . SER A 1 95 ? -23.165 -3.367 35.796 1.00 78.44 95 SER A CA 1
ATOM 724 C C . SER A 1 95 ? -24.536 -4.040 35.614 1.00 78.44 95 SER A C 1
ATOM 726 O O . SER A 1 95 ? -24.792 -4.729 34.622 1.00 78.44 95 SER A O 1
ATOM 728 N N . VAL A 1 96 ? -25.450 -3.805 36.567 1.00 80.19 96 VAL A N 1
ATOM 729 C CA . VAL A 1 96 ? -26.845 -4.284 36.499 1.00 80.19 96 VAL A CA 1
ATOM 730 C C . VAL A 1 96 ? -27.618 -3.619 35.356 1.00 80.19 96 VAL A C 1
ATOM 732 O O . VAL A 1 96 ? -28.300 -4.319 34.610 1.00 80.19 96 VAL A O 1
ATOM 735 N N . GLY A 1 97 ? -27.462 -2.306 35.149 1.00 76.69 97 GLY A N 1
ATOM 736 C CA . GLY A 1 97 ? -28.130 -1.587 34.054 1.00 76.69 97 GLY A CA 1
ATOM 737 C C . GLY A 1 97 ? -27.723 -2.112 32.672 1.00 76.69 97 GLY A C 1
ATOM 738 O O . GLY A 1 97 ? -28.566 -2.307 31.796 1.00 76.69 97 GLY A O 1
ATOM 739 N N . HIS A 1 98 ? -26.445 -2.462 32.490 1.00 83.88 98 HIS A N 1
ATOM 740 C CA . HIS A 1 98 ? -25.966 -3.110 31.266 1.00 83.88 98 HIS A CA 1
ATOM 741 C C . HIS A 1 98 ? -26.566 -4.509 31.058 1.00 83.88 98 HIS A C 1
ATOM 743 O O . HIS A 1 98 ? -26.859 -4.897 29.924 1.00 83.88 98 HIS A O 1
ATOM 749 N N . ALA A 1 99 ? -26.779 -5.264 32.136 1.00 87.75 99 ALA A N 1
ATOM 750 C CA . ALA A 1 99 ? -27.406 -6.579 32.085 1.00 87.75 99 ALA A CA 1
ATOM 751 C C . ALA A 1 99 ? -28.914 -6.522 31.812 1.00 87.75 99 ALA A C 1
ATOM 753 O O . ALA A 1 99 ? -29.415 -7.320 31.020 1.00 87.75 99 ALA A O 1
ATOM 754 N N . GLN A 1 100 ? -29.626 -5.541 32.369 1.00 84.50 100 GLN A N 1
ATOM 755 C CA . GLN A 1 100 ? -31.025 -5.262 32.027 1.00 84.50 100 GLN A CA 1
ATOM 756 C C . GLN A 1 100 ? -31.163 -4.827 30.558 1.00 84.50 100 GLN A C 1
ATOM 758 O O . GLN A 1 100 ? -32.019 -5.347 29.836 1.00 84.50 100 GLN A O 1
ATOM 763 N N . ALA A 1 101 ? -30.260 -3.969 30.066 1.00 83.25 101 ALA A N 1
ATOM 764 C CA . ALA A 1 101 ? -30.186 -3.635 28.645 1.00 83.25 101 ALA A CA 1
ATOM 765 C C . ALA A 1 101 ? -29.939 -4.884 27.780 1.00 83.25 101 ALA A C 1
ATOM 767 O O . ALA A 1 101 ? -30.578 -5.040 26.739 1.00 83.25 101 ALA A O 1
ATOM 768 N N . CYS A 1 102 ? -29.086 -5.815 28.220 1.00 89.25 102 CYS A N 1
ATOM 769 C CA . CYS A 1 102 ? -28.867 -7.085 27.528 1.00 89.25 102 CYS A CA 1
ATOM 770 C C . CYS A 1 102 ? -30.146 -7.940 27.482 1.00 89.25 102 CYS A C 1
ATOM 772 O O . CYS A 1 102 ? -30.594 -8.300 26.392 1.00 89.25 102 CYS A O 1
ATOM 774 N N . ARG A 1 103 ? -30.791 -8.166 28.637 1.00 89.88 103 ARG A N 1
ATOM 775 C CA . ARG A 1 103 ? -32.068 -8.893 28.786 1.00 89.88 103 ARG A CA 1
ATOM 776 C C . ARG A 1 103 ? -33.160 -8.385 27.843 1.00 89.88 103 ARG A C 1
ATOM 778 O O . ARG A 1 103 ? -33.875 -9.186 27.247 1.00 89.88 103 ARG A O 1
ATOM 785 N N . LYS A 1 104 ? -33.264 -7.065 27.676 1.00 86.25 104 LYS A N 1
ATOM 786 C CA . LYS A 1 104 ? -34.203 -6.412 26.748 1.00 86.25 104 LYS A CA 1
ATOM 787 C C . LYS A 1 104 ? -33.801 -6.574 25.275 1.00 86.25 104 LYS A C 1
ATOM 789 O O . LYS A 1 104 ? -34.666 -6.698 24.412 1.00 86.25 104 LYS A O 1
ATOM 794 N N . THR A 1 105 ? -32.500 -6.569 24.984 1.00 88.19 105 THR A N 1
ATOM 795 C CA . THR A 1 105 ? -31.970 -6.488 23.615 1.00 88.19 105 THR A CA 1
ATOM 796 C C . THR A 1 105 ? -31.887 -7.841 22.906 1.00 88.19 105 THR A C 1
ATOM 798 O O . THR A 1 105 ? -32.257 -7.914 21.735 1.00 88.19 105 THR A O 1
ATOM 801 N N . LEU A 1 106 ? -31.439 -8.918 23.570 1.00 90.00 106 LEU A N 1
ATOM 802 C CA . LEU A 1 106 ? -31.235 -10.212 22.887 1.00 90.00 106 LEU A CA 1
ATOM 803 C C . LEU A 1 106 ? -32.518 -10.771 22.240 1.00 90.00 106 LEU A C 1
ATOM 805 O O . LEU A 1 106 ? -32.465 -11.127 21.060 1.00 90.00 106 LEU A O 1
ATOM 809 N N . PRO A 1 107 ? -33.684 -10.788 22.922 1.00 87.12 107 PRO A N 1
ATOM 810 C CA . PRO A 1 107 ? -34.924 -11.265 22.313 1.00 87.12 107 PRO A CA 1
ATOM 811 C C . PRO A 1 107 ? -35.388 -10.368 21.159 1.00 87.12 107 PRO A C 1
ATOM 813 O O . PRO A 1 107 ? -35.871 -10.871 20.150 1.00 87.12 107 PRO A O 1
ATOM 816 N N . ALA A 1 108 ? -35.189 -9.050 21.273 1.00 83.62 108 ALA A N 1
ATOM 817 C CA . ALA A 1 108 ? -35.572 -8.070 20.254 1.00 83.62 108 ALA A CA 1
ATOM 818 C C . ALA A 1 108 ? -34.695 -8.112 18.985 1.00 83.62 108 ALA A C 1
ATOM 820 O O . ALA A 1 108 ? -35.105 -7.597 17.945 1.00 83.62 108 ALA A O 1
ATOM 821 N N . TRP A 1 109 ? -33.490 -8.686 19.065 1.00 85.12 109 TRP A N 1
ATOM 822 C CA . TRP A 1 109 ? -32.607 -8.910 17.913 1.00 85.12 109 TRP A CA 1
ATOM 823 C C . TRP A 1 109 ? -32.773 -10.292 17.278 1.00 85.12 109 TRP A C 1
ATOM 825 O O . TRP A 1 109 ? -32.449 -10.451 16.101 1.00 85.12 109 TRP A O 1
ATOM 835 N N . SER A 1 110 ? -33.293 -11.269 18.028 1.00 82.00 110 SER A N 1
ATOM 836 C CA . SER A 1 110 ? -33.792 -12.524 17.459 1.00 82.00 110 SER A CA 1
ATOM 837 C C . SER A 1 110 ? -34.981 -12.255 16.525 1.00 82.00 110 SER A C 1
ATOM 839 O O . SER A 1 110 ? -35.628 -11.218 16.658 1.00 82.00 110 SER A O 1
ATOM 841 N N . ASP A 1 111 ? -35.265 -13.161 15.580 1.00 71.06 111 ASP A N 1
ATOM 842 C CA . ASP A 1 111 ? -36.306 -12.976 14.552 1.00 71.06 111 ASP A CA 1
ATOM 843 C C . ASP A 1 111 ? -37.641 -12.466 15.149 1.00 71.06 111 ASP A C 1
ATOM 845 O O . ASP A 1 111 ? -38.365 -13.253 15.779 1.00 71.06 111 ASP A O 1
ATOM 849 N N . PRO A 1 112 ? -38.011 -11.184 14.927 1.00 60.12 112 PRO A N 1
ATOM 850 C CA . PRO A 1 112 ? -39.191 -10.587 15.547 1.00 60.12 112 PRO A CA 1
ATOM 851 C C . PRO A 1 112 ? -40.507 -11.218 15.082 1.00 60.12 112 PRO A C 1
ATOM 853 O O . PRO A 1 112 ? -41.509 -11.134 15.795 1.00 60.12 112 PRO A O 1
ATOM 856 N N . ALA A 1 113 ? -40.519 -11.863 13.908 1.00 58.97 113 ALA A N 1
ATOM 857 C CA . ALA A 1 113 ? -41.685 -12.585 13.409 1.00 58.97 113 ALA A CA 1
ATOM 858 C C . ALA A 1 113 ? -41.905 -13.907 14.164 1.00 58.97 113 ALA A C 1
ATOM 860 O O . ALA A 1 113 ? -43.047 -14.334 14.332 1.00 58.97 113 ALA A O 1
ATOM 861 N N . SER A 1 114 ? -40.830 -14.528 14.663 1.00 66.44 114 SER A N 1
ATOM 862 C CA . SER A 1 114 ? -40.898 -15.804 15.384 1.00 66.44 114 SER A CA 1
ATOM 863 C C . SER A 1 114 ? -41.496 -15.688 16.789 1.00 66.44 114 SER A C 1
ATOM 865 O O . SER A 1 114 ? -42.100 -16.644 17.271 1.00 66.44 114 SER A O 1
ATOM 867 N N . LYS A 1 115 ? -41.280 -14.547 17.471 1.00 68.88 115 LYS A N 1
ATOM 868 C CA . LYS A 1 115 ? -41.512 -14.361 18.922 1.00 68.88 115 LYS A CA 1
ATOM 869 C C . LYS A 1 115 ? -40.974 -15.516 19.791 1.00 68.88 115 LYS A C 1
ATOM 871 O O . LYS A 1 115 ? -41.509 -15.783 20.864 1.00 68.88 115 LYS A O 1
ATOM 876 N N . ARG A 1 116 ? -39.930 -16.215 19.323 1.00 80.88 116 ARG A N 1
ATOM 877 C CA . ARG A 1 116 ? -39.418 -17.457 19.927 1.00 80.88 116 ARG A CA 1
ATOM 878 C C . ARG A 1 116 ? -38.829 -17.257 21.325 1.00 80.88 116 ARG A C 1
ATOM 880 O O . ARG A 1 116 ? -38.839 -18.196 22.112 1.00 80.88 116 ARG A O 1
ATOM 887 N N . PHE A 1 117 ? -38.314 -16.063 21.603 1.00 86.50 117 PHE A N 1
ATOM 888 C CA . PHE A 1 117 ? -37.663 -15.713 22.860 1.00 86.50 117 PHE A CA 1
ATOM 889 C C . PHE A 1 117 ? -38.243 -14.420 23.433 1.00 86.50 117 PHE A C 1
ATOM 891 O O . PHE A 1 117 ? -38.734 -13.551 22.708 1.00 86.50 117 PHE A O 1
ATOM 898 N N . SER A 1 118 ? -38.146 -14.286 24.749 1.00 87.00 118 SER A N 1
ATOM 899 C CA . SER A 1 118 ? -38.645 -13.179 25.554 1.00 87.00 118 SER A CA 1
ATOM 900 C C . SER A 1 118 ? -37.600 -12.745 26.587 1.00 87.00 118 SER A C 1
ATOM 902 O O . SER A 1 118 ? -36.587 -13.412 26.790 1.00 87.00 118 SER A O 1
ATOM 904 N N . ALA A 1 119 ? -37.849 -11.638 27.291 1.00 84.56 119 ALA A N 1
ATOM 905 C CA . ALA A 1 119 ? -36.986 -11.209 28.395 1.00 84.56 119 ALA A CA 1
ATOM 906 C C . ALA A 1 119 ? -36.934 -12.226 29.557 1.00 84.56 119 ALA A C 1
ATOM 908 O O . ALA A 1 119 ? -35.964 -12.225 30.308 1.00 84.56 119 ALA A O 1
ATOM 909 N N . ALA A 1 120 ? -37.940 -13.102 29.693 1.00 84.31 120 ALA A N 1
ATOM 910 C CA . ALA A 1 120 ? -37.980 -14.144 30.722 1.00 84.31 120 ALA A CA 1
ATOM 911 C C . ALA A 1 120 ? -37.038 -15.327 30.426 1.00 84.31 120 ALA A C 1
ATOM 913 O O . ALA A 1 120 ? -36.686 -16.070 31.339 1.00 84.31 120 ALA A O 1
ATOM 914 N N . ASP A 1 121 ? -36.595 -15.483 29.174 1.00 87.38 121 ASP A N 1
ATOM 915 C CA . ASP A 1 121 ? -35.617 -16.500 28.773 1.00 87.38 121 ASP A CA 1
ATOM 916 C C . ASP A 1 121 ? -34.167 -16.081 29.089 1.00 87.38 121 ASP A C 1
ATOM 918 O O . ASP A 1 121 ? -33.245 -16.884 28.936 1.00 87.38 121 ASP A O 1
ATOM 922 N N . ILE A 1 122 ? -33.954 -14.827 29.518 1.00 91.88 122 ILE A N 1
ATOM 923 C CA . ILE A 1 122 ? -32.637 -14.255 29.814 1.00 91.88 122 ILE A CA 1
ATOM 924 C C . ILE A 1 122 ? -32.486 -14.038 31.328 1.00 91.88 122 ILE A C 1
ATOM 926 O O . ILE A 1 122 ? -33.014 -13.076 31.892 1.00 91.88 122 ILE A O 1
ATOM 930 N N . GLY A 1 123 ? -31.741 -14.921 31.993 1.00 91.25 123 GLY A N 1
ATOM 931 C CA . GLY A 1 123 ? -31.466 -14.821 33.427 1.00 91.25 123 GLY A CA 1
ATOM 932 C C . GLY A 1 123 ? -30.418 -13.750 33.731 1.00 91.25 123 GLY A C 1
ATOM 933 O O . GLY A 1 123 ? -29.432 -13.625 33.006 1.00 91.25 123 GLY A O 1
ATOM 934 N N . VAL A 1 124 ? -30.602 -12.987 34.813 1.00 92.19 124 VAL A N 1
ATOM 935 C CA . VAL A 1 124 ? -29.650 -11.957 35.261 1.00 92.19 124 VAL A CA 1
ATOM 936 C C . VAL A 1 124 ? -29.348 -12.153 36.744 1.00 92.19 124 VAL A C 1
ATOM 938 O O . VAL A 1 124 ? -30.252 -12.120 37.579 1.00 92.19 124 VAL A O 1
ATOM 941 N N . TYR A 1 125 ? -28.070 -12.340 37.072 1.00 90.94 125 TYR A N 1
ATOM 942 C CA . TYR A 1 125 ? -27.614 -12.648 38.426 1.00 90.94 125 TYR A CA 1
ATOM 943 C C . TYR A 1 125 ? -26.437 -11.760 38.825 1.00 90.94 125 TYR A C 1
ATOM 945 O O . TYR A 1 125 ? -25.449 -11.660 38.100 1.00 90.94 125 TYR A O 1
ATOM 953 N N . VAL A 1 126 ? -26.512 -11.169 40.013 1.00 89.31 126 VAL A N 1
ATOM 954 C CA . VAL A 1 126 ? -25.356 -10.572 40.687 1.00 89.31 126 VAL A CA 1
ATOM 955 C C . VAL A 1 126 ? -24.506 -11.693 41.279 1.00 89.31 126 VAL A C 1
ATOM 957 O O . VAL A 1 126 ? -25.029 -12.573 41.964 1.00 89.31 126 VAL A O 1
ATOM 960 N N . VAL A 1 127 ? -23.200 -11.655 41.022 1.00 90.00 127 VAL A N 1
ATOM 961 C CA . VAL A 1 127 ? -22.202 -12.555 41.607 1.00 90.00 127 VAL A CA 1
ATOM 962 C C . VAL A 1 127 ? -21.305 -11.727 42.521 1.00 90.00 127 VAL A C 1
ATOM 964 O O . VAL A 1 127 ? -20.573 -10.860 42.035 1.00 90.00 127 VAL A O 1
ATOM 967 N N . SER A 1 128 ? -21.362 -11.985 43.832 1.00 87.38 128 SER A N 1
ATOM 968 C CA . SER A 1 128 ? -20.464 -11.331 44.793 1.00 87.38 128 SER A CA 1
ATOM 969 C C . SER A 1 128 ? -19.060 -11.931 44.753 1.00 87.38 128 SER A C 1
ATOM 971 O O . SER A 1 128 ? -18.886 -13.090 44.361 1.00 87.38 128 SER A O 1
ATOM 973 N N . TRP A 1 129 ? -18.057 -11.164 45.183 1.00 84.00 129 TRP A N 1
ATOM 974 C CA . TRP A 1 129 ? -16.666 -11.632 45.275 1.00 84.00 129 TRP A CA 1
ATOM 975 C C . TRP A 1 129 ? -16.502 -12.929 46.096 1.00 84.00 129 TRP A C 1
ATOM 977 O O . TRP A 1 129 ? -15.668 -13.776 45.782 1.00 84.00 129 TRP A O 1
ATOM 987 N N . GLU A 1 130 ? -17.341 -13.134 47.112 1.00 83.56 130 GLU A N 1
ATOM 988 C CA . GLU A 1 130 ? -17.373 -14.327 47.969 1.00 83.56 130 GLU A CA 1
ATOM 989 C C . GLU A 1 130 ? -18.059 -15.539 47.308 1.00 83.56 130 GLU A C 1
ATOM 991 O O . GLU A 1 130 ? -18.098 -16.620 47.895 1.00 83.56 130 GLU A O 1
ATOM 996 N N . GLY A 1 131 ? -18.605 -15.379 46.099 1.00 85.19 131 GLY A N 1
ATOM 997 C CA . GLY A 1 131 ? -19.256 -16.442 45.328 1.00 85.19 131 GLY A CA 1
ATOM 998 C C . GLY A 1 131 ? -20.763 -16.556 45.529 1.00 85.19 131 GLY A C 1
ATOM 999 O O . GLY A 1 131 ? -21.359 -17.549 45.106 1.00 85.19 131 GLY A O 1
ATOM 1000 N N . ARG A 1 132 ? -21.417 -15.561 46.148 1.00 86.75 132 ARG A N 1
ATOM 1001 C CA . ARG A 1 132 ? -22.880 -15.562 46.268 1.00 86.75 132 ARG A CA 1
ATOM 1002 C C . ARG A 1 132 ? -23.510 -15.155 44.937 1.00 86.75 132 ARG A C 1
ATOM 1004 O O . ARG A 1 132 ? -23.397 -14.005 44.526 1.00 86.75 132 ARG A O 1
ATOM 1011 N N . ILE A 1 133 ? -24.221 -16.083 44.298 1.00 89.69 133 ILE A N 1
ATOM 1012 C CA . ILE A 1 133 ? -25.016 -15.824 43.090 1.00 89.69 133 ILE A CA 1
ATOM 1013 C C . ILE A 1 133 ? -26.448 -15.478 43.521 1.00 89.69 133 ILE A C 1
ATOM 1015 O O . ILE A 1 133 ? -27.087 -16.248 44.233 1.00 89.69 133 ILE A O 1
ATOM 1019 N N . THR A 1 134 ? -26.950 -14.300 43.152 1.00 88.19 134 THR A N 1
ATOM 1020 C CA . THR A 1 134 ? -28.269 -13.780 43.560 1.00 88.19 134 THR A CA 1
ATOM 1021 C C . THR A 1 134 ? -29.033 -13.268 42.330 1.00 88.19 134 THR A C 1
ATOM 1023 O O . THR A 1 134 ? -28.472 -12.451 41.601 1.00 88.19 134 THR A O 1
ATOM 1026 N N . PRO A 1 135 ? -30.277 -13.719 42.059 1.00 88.56 135 PRO A N 1
ATOM 1027 C CA . PRO A 1 135 ? -31.108 -13.156 40.988 1.00 88.56 135 PRO A CA 1
ATOM 1028 C C . PRO A 1 135 ? -31.293 -11.651 41.175 1.00 88.56 135 PRO A C 1
ATOM 1030 O O . PRO A 1 135 ? -31.458 -11.196 42.307 1.00 88.56 135 PRO A O 1
ATOM 1033 N N . VAL A 1 136 ? -31.275 -10.876 40.091 1.00 84.25 136 VAL A N 1
ATOM 1034 C CA . VAL A 1 136 ? -31.324 -9.406 40.173 1.00 84.25 136 VAL A CA 1
ATOM 1035 C C . VAL A 1 136 ? -32.613 -8.886 40.826 1.00 84.25 136 VAL A C 1
ATOM 1037 O O . VAL A 1 136 ? -32.588 -7.872 41.514 1.00 84.25 136 VAL A O 1
ATOM 1040 N N . GLU A 1 137 ? -33.716 -9.625 40.701 1.00 81.56 137 GLU A N 1
ATOM 1041 C CA . GLU A 1 137 ? -35.011 -9.346 41.335 1.00 81.56 137 GLU A CA 1
ATOM 1042 C C . GLU A 1 137 ? -34.978 -9.456 42.871 1.00 81.56 137 GLU A C 1
ATOM 1044 O O . GLU A 1 137 ? -35.876 -8.954 43.542 1.00 81.56 137 GLU A O 1
ATOM 1049 N N . ALA A 1 138 ? -33.959 -10.116 43.431 1.00 79.81 138 ALA A N 1
ATOM 1050 C CA . ALA A 1 138 ? -33.745 -10.288 44.869 1.00 79.81 138 ALA A CA 1
ATOM 1051 C C . ALA A 1 138 ? -32.647 -9.355 45.428 1.00 79.81 138 ALA A C 1
ATOM 1053 O O . ALA A 1 138 ? -32.142 -9.588 46.528 1.00 79.81 138 ALA A O 1
ATOM 1054 N N . VAL A 1 139 ? -32.246 -8.326 44.670 1.00 73.81 139 VAL A N 1
ATOM 1055 C CA . VAL A 1 139 ? -31.254 -7.325 45.084 1.00 73.81 139 VAL A CA 1
ATOM 1056 C C . VAL A 1 139 ? -31.961 -6.015 45.437 1.00 73.81 139 VAL A C 1
ATOM 1058 O O . VAL A 1 139 ? -32.570 -5.373 44.580 1.00 73.81 139 VAL A O 1
ATOM 1061 N N . ASP A 1 140 ? -31.859 -5.605 46.702 1.00 61.91 140 ASP A N 1
ATOM 1062 C CA . ASP A 1 140 ? -32.454 -4.360 47.192 1.00 61.91 140 ASP A CA 1
ATOM 1063 C C . ASP A 1 140 ? -31.950 -3.134 46.409 1.00 61.91 140 ASP A C 1
ATOM 1065 O O . ASP A 1 140 ? -30.754 -2.971 46.162 1.00 61.91 140 ASP A O 1
ATOM 1069 N N . GLY A 1 141 ? -32.871 -2.239 46.046 1.00 58.69 141 GLY A N 1
ATOM 1070 C CA . GLY A 1 141 ? -32.557 -0.974 45.372 1.00 58.69 141 GLY A CA 1
ATOM 1071 C C . GLY A 1 141 ? -32.439 -1.038 43.844 1.00 58.69 141 GLY A C 1
ATOM 1072 O O . GLY A 1 141 ? -32.230 0.007 43.229 1.00 58.69 141 GLY A O 1
ATOM 1073 N N . VAL A 1 142 ? -32.617 -2.204 43.211 1.00 56.62 142 VAL A N 1
ATOM 1074 C CA . VAL A 1 142 ? -32.725 -2.298 41.743 1.00 56.62 142 VAL A CA 1
ATOM 1075 C C . VAL A 1 142 ? -34.126 -1.876 41.278 1.00 56.62 142 VAL A C 1
ATOM 1077 O O . VAL A 1 142 ? -35.110 -2.464 41.731 1.00 56.62 142 VAL A O 1
ATOM 1080 N N . PRO A 1 143 ? -34.272 -0.890 40.369 1.00 52.66 143 PRO A N 1
ATOM 1081 C CA . PRO A 1 143 ? -35.576 -0.560 39.811 1.00 52.66 143 PRO A CA 1
ATOM 1082 C C . PRO A 1 143 ? -36.088 -1.689 38.908 1.00 52.66 143 PRO A C 1
ATOM 1084 O O . PRO A 1 143 ? -35.363 -2.228 38.066 1.00 52.66 143 PRO A O 1
ATOM 1087 N N . GLY A 1 144 ? -37.370 -2.022 39.069 1.00 48.59 144 GLY A N 1
ATOM 1088 C CA . GLY A 1 144 ? -38.067 -2.966 38.199 1.00 48.59 144 GLY A CA 1
ATOM 1089 C C . GLY A 1 144 ? -38.245 -2.389 36.794 1.00 48.59 144 GLY A C 1
ATOM 1090 O O . GLY A 1 144 ? -38.862 -1.338 36.647 1.00 48.59 144 GLY A O 1
ATOM 1091 N N . ASP A 1 145 ? -37.695 -3.084 35.793 1.00 48.31 145 ASP A N 1
ATOM 1092 C CA . ASP A 1 145 ? -37.762 -2.775 34.353 1.00 48.31 145 ASP A CA 1
ATOM 1093 C C . ASP A 1 145 ? -37.612 -1.281 33.989 1.00 48.31 145 ASP A C 1
ATOM 1095 O O . ASP A 1 145 ? -38.420 -0.694 33.265 1.00 48.31 145 ASP A O 1
ATOM 1099 N N . GLY A 1 146 ? -36.517 -0.676 34.459 1.00 46.50 146 GLY A N 1
ATOM 1100 C CA . GLY A 1 146 ? -35.992 0.578 33.915 1.00 46.50 146 GLY A CA 1
ATOM 1101 C C . GLY A 1 146 ? -35.162 0.371 32.638 1.00 46.50 146 GLY A C 1
ATOM 1102 O O . GLY A 1 146 ? -34.687 -0.730 32.351 1.00 46.50 146 GLY A O 1
ATOM 1103 N N . ASP A 1 147 ? -34.960 1.447 31.871 1.00 51.88 147 ASP A N 1
ATOM 1104 C CA . ASP A 1 147 ? -33.871 1.526 30.884 1.00 51.88 147 ASP A CA 1
ATOM 1105 C C . ASP A 1 147 ? -32.498 1.603 31.615 1.00 51.88 147 ASP A C 1
ATOM 1107 O O . ASP A 1 147 ? -32.417 1.360 32.815 1.00 51.88 147 ASP A O 1
ATOM 1111 N N . ILE A 1 148 ? -31.398 1.959 30.934 1.00 49.31 148 ILE A N 1
ATOM 1112 C CA . ILE A 1 148 ? -30.013 2.042 31.489 1.00 49.31 148 ILE A CA 1
ATOM 1113 C C . ILE A 1 148 ? -29.880 3.018 32.703 1.00 49.31 148 ILE A C 1
ATOM 1115 O O . ILE A 1 148 ? -28.832 3.132 33.329 1.00 49.31 148 ILE A O 1
ATOM 1119 N N . GLU A 1 149 ? -30.968 3.685 33.087 1.00 49.53 149 GLU A N 1
ATOM 1120 C CA . GLU A 1 149 ? -31.107 4.842 33.979 1.00 49.53 149 GLU A CA 1
ATOM 1121 C C . GLU A 1 149 ? -30.782 4.622 35.473 1.00 49.53 149 GLU A C 1
ATOM 1123 O O . GLU A 1 149 ? -30.959 5.545 36.269 1.00 49.53 149 GLU A O 1
ATOM 1128 N N . SER A 1 150 ? -30.267 3.460 35.890 1.00 43.59 150 SER A N 1
ATOM 1129 C CA . SER A 1 150 ? -29.692 3.313 37.235 1.00 43.59 150 SER A CA 1
ATOM 1130 C C . SER A 1 150 ? -28.451 2.424 37.268 1.00 43.59 150 SER A C 1
ATOM 1132 O O . SER A 1 150 ? -28.529 1.191 37.230 1.00 43.59 150 SER A O 1
ATOM 1134 N N . ALA A 1 151 ? -27.296 3.052 37.474 1.00 43.66 151 ALA A N 1
ATOM 1135 C CA . ALA A 1 151 ? -26.115 2.370 37.975 1.00 43.66 151 ALA A CA 1
ATOM 1136 C C . ALA A 1 151 ? -26.318 2.027 39.462 1.00 43.66 151 ALA A C 1
ATOM 1138 O O . ALA A 1 151 ? -25.815 2.721 40.345 1.00 43.66 151 ALA A O 1
ATOM 1139 N N . VAL A 1 152 ? -27.056 0.949 39.748 1.00 45.53 152 VAL A N 1
ATOM 1140 C CA . VAL A 1 152 ? -26.945 0.289 41.053 1.00 45.53 152 VAL A CA 1
ATOM 1141 C C . VAL A 1 152 ? -25.526 -0.244 41.144 1.00 45.53 152 VAL A C 1
ATOM 1143 O O . VAL A 1 152 ? -25.155 -1.183 40.433 1.00 45.53 152 VAL A O 1
ATOM 1146 N N . THR A 1 153 ? -24.719 0.393 41.988 1.00 47.12 153 THR A N 1
ATOM 1147 C CA . THR A 1 153 ? -23.371 -0.059 42.305 1.00 47.12 153 THR A CA 1
ATOM 1148 C C . THR A 1 153 ? -23.474 -1.374 43.066 1.00 47.12 153 THR A C 1
ATOM 1150 O O . THR A 1 153 ? -23.601 -1.409 44.289 1.00 47.12 153 THR A O 1
ATOM 1153 N N . VAL A 1 154 ? -23.399 -2.467 42.311 1.00 51.41 154 VAL A N 1
ATOM 1154 C CA . VAL A 1 154 ? -22.900 -3.753 42.805 1.00 51.41 154 VAL A CA 1
ATOM 1155 C C . VAL A 1 154 ? -21.537 -3.511 43.480 1.00 51.41 154 VAL A C 1
ATOM 1157 O O . VAL A 1 154 ? -20.863 -2.526 43.154 1.00 51.41 154 VAL A O 1
ATOM 1160 N N . GLY A 1 155 ? -21.146 -4.341 44.451 1.00 53.19 155 GLY A N 1
ATOM 1161 C CA . GLY A 1 155 ? -19.941 -4.119 45.256 1.00 53.19 155 GLY A CA 1
ATOM 1162 C C . GLY A 1 155 ? -18.683 -3.910 44.405 1.00 53.19 155 GLY A C 1
ATOM 1163 O O . GLY A 1 155 ? -18.626 -4.339 43.258 1.00 53.19 155 GLY A O 1
ATOM 1164 N N . ASN A 1 156 ? -17.656 -3.250 44.957 1.00 58.59 156 ASN A N 1
ATOM 1165 C CA . ASN A 1 156 ? -16.489 -2.765 44.192 1.00 58.59 156 ASN A CA 1
ATOM 1166 C C . ASN A 1 156 ? -15.811 -3.807 43.276 1.00 58.59 156 ASN A C 1
ATOM 1168 O O . ASN A 1 156 ? -15.201 -3.409 42.284 1.00 58.59 156 ASN A O 1
ATOM 1172 N N . GLU A 1 157 ? -15.910 -5.103 43.591 1.00 68.44 157 GLU A N 1
ATOM 1173 C CA . GLU A 1 157 ? -15.403 -6.187 42.743 1.00 68.44 157 GLU A CA 1
ATOM 1174 C C . GLU A 1 157 ? -16.496 -6.991 42.014 1.00 68.44 157 GLU A C 1
ATOM 1176 O O . GLU A 1 157 ? -16.172 -7.603 40.993 1.00 68.44 157 GLU A O 1
ATOM 1181 N N . ASP A 1 158 ? -17.765 -6.925 42.438 1.00 81.25 158 ASP A N 1
ATOM 1182 C CA . ASP A 1 158 ? -18.908 -7.744 41.990 1.00 81.25 158 ASP A CA 1
ATOM 1183 C C . ASP A 1 158 ? -19.210 -7.631 40.485 1.00 81.25 158 ASP A C 1
ATOM 1185 O O . ASP A 1 158 ? -19.122 -6.559 39.875 1.00 81.25 158 ASP A O 1
ATOM 1189 N N . ILE A 1 159 ? -19.623 -8.744 39.879 1.00 88.69 159 ILE A N 1
ATOM 1190 C CA . ILE A 1 159 ? -19.906 -8.866 38.438 1.00 88.69 159 ILE A CA 1
ATOM 1191 C C . ILE A 1 159 ? -21.335 -9.354 38.194 1.00 88.69 159 ILE A C 1
ATOM 1193 O O . ILE A 1 159 ? -21.953 -9.968 39.065 1.00 88.69 159 ILE A O 1
ATOM 1197 N N . VAL A 1 160 ? -21.865 -9.108 36.993 1.00 90.31 160 VAL A N 1
ATOM 1198 C CA . VAL A 1 160 ? -23.222 -9.533 36.625 1.00 90.31 160 VAL A CA 1
ATOM 1199 C C . VAL A 1 160 ? -23.167 -10.621 35.558 1.00 90.31 160 VAL A C 1
ATOM 1201 O O . VAL A 1 160 ? -22.668 -10.406 34.454 1.00 90.31 160 VAL A O 1
ATOM 1204 N N . LEU A 1 161 ? -23.688 -11.800 35.890 1.00 93.81 161 LEU A N 1
ATOM 1205 C CA . LEU A 1 161 ? -23.830 -12.934 34.985 1.00 93.81 161 LEU A CA 1
ATOM 1206 C C . LEU A 1 161 ? -25.173 -12.833 34.253 1.00 93.81 161 LEU A C 1
ATOM 1208 O O . LEU A 1 161 ? -26.226 -12.809 34.891 1.00 93.81 161 LEU A O 1
ATOM 1212 N N . VAL A 1 162 ? -25.139 -12.821 32.921 1.00 94.38 162 VAL A N 1
ATOM 1213 C CA . VAL A 1 162 ? -26.336 -12.916 32.075 1.00 94.38 162 VAL A CA 1
ATOM 1214 C C . VAL A 1 162 ? -26.344 -14.274 31.391 1.00 94.38 162 VAL A C 1
ATOM 1216 O O . VAL A 1 162 ? -25.406 -14.582 30.656 1.00 94.38 162 VAL A O 1
ATOM 1219 N N . THR A 1 163 ? -27.385 -15.076 31.618 1.00 94.56 163 THR A N 1
ATOM 1220 C CA . THR A 1 163 ? -27.557 -16.412 31.026 1.00 94.56 163 THR A CA 1
ATOM 1221 C C . THR A 1 163 ? -28.642 -16.387 29.949 1.00 94.56 163 THR A C 1
ATOM 1223 O O . THR A 1 163 ? -29.627 -15.664 30.074 1.00 94.56 163 THR A O 1
ATOM 1226 N N . TYR A 1 164 ? -28.454 -17.130 28.857 1.00 93.38 164 TYR A N 1
ATOM 1227 C CA . TYR A 1 164 ? -29.341 -17.089 27.685 1.00 93.38 164 TYR A CA 1
ATOM 1228 C C . TYR A 1 164 ? -29.314 -18.414 26.890 1.00 93.38 164 TYR A C 1
ATOM 1230 O O . TYR A 1 164 ? -28.328 -19.152 26.978 1.00 93.38 164 TYR A O 1
ATOM 1238 N N . PRO A 1 165 ? -30.354 -18.740 26.096 1.00 91.75 165 PRO A N 1
ATOM 1239 C CA . PRO A 1 165 ? -30.360 -19.898 25.194 1.00 91.75 165 PRO A CA 1
ATOM 1240 C C . PRO A 1 165 ? -29.221 -19.846 24.169 1.00 91.75 165 PRO A C 1
ATOM 1242 O O . PRO A 1 165 ? -28.938 -18.788 23.608 1.00 91.75 165 PRO A O 1
ATOM 1245 N N . ALA A 1 166 ? -28.578 -20.979 23.883 1.00 90.69 166 ALA A N 1
ATOM 1246 C CA . ALA A 1 166 ? -27.417 -21.048 22.993 1.00 90.69 166 ALA A CA 1
ATOM 1247 C C . ALA A 1 166 ? -27.699 -20.538 21.567 1.00 90.69 166 ALA A C 1
ATOM 1249 O O . ALA A 1 166 ? -26.783 -20.066 20.893 1.00 90.69 166 ALA A O 1
ATOM 1250 N N . GLU A 1 167 ? -28.954 -20.572 21.118 1.00 90.38 167 GLU A N 1
ATOM 1251 C CA . GLU A 1 167 ? -29.384 -19.993 19.844 1.00 90.38 167 GLU A CA 1
ATOM 1252 C C . GLU A 1 167 ? -29.184 -18.469 19.764 1.00 90.38 167 GLU A C 1
ATOM 1254 O O . GLU A 1 167 ? -28.993 -17.961 18.665 1.00 90.38 167 GLU A O 1
ATOM 1259 N N . LEU A 1 168 ? -29.153 -17.756 20.900 1.00 91.44 168 LEU A N 1
ATOM 1260 C CA . LEU A 1 168 ? -28.911 -16.305 20.982 1.00 91.44 168 LEU A CA 1
ATOM 1261 C C . LEU A 1 168 ? -27.418 -15.931 21.088 1.00 91.44 168 LEU A C 1
ATOM 1263 O O . LEU A 1 168 ? -27.064 -14.795 21.413 1.00 91.44 168 LEU A O 1
ATOM 1267 N N . ALA A 1 169 ? -26.502 -16.875 20.840 1.00 89.75 169 ALA A N 1
ATOM 1268 C CA . ALA A 1 169 ? -25.061 -16.629 20.931 1.00 89.75 169 ALA A CA 1
ATOM 1269 C C . ALA A 1 169 ? -24.557 -15.546 19.960 1.00 89.75 169 ALA A C 1
ATOM 1271 O O . ALA A 1 169 ? -23.597 -14.835 20.272 1.00 89.75 169 ALA A O 1
ATOM 1272 N N . ALA A 1 170 ? -25.182 -15.410 18.786 1.00 87.69 170 ALA A N 1
ATOM 1273 C CA . ALA A 1 170 ? -24.804 -14.396 17.804 1.00 87.69 170 ALA A CA 1
ATOM 1274 C C . ALA A 1 170 ? -25.184 -12.988 18.289 1.00 87.69 170 ALA A C 1
ATOM 1276 O O . ALA A 1 170 ? -24.370 -12.064 18.207 1.00 87.69 170 ALA A O 1
ATOM 1277 N N . GLU A 1 171 ? -26.380 -12.855 18.855 1.00 90.44 171 GLU A N 1
ATOM 1278 C CA . GLU A 1 171 ? -26.961 -11.641 19.417 1.00 90.44 171 GLU A CA 1
ATOM 1279 C C . GLU A 1 171 ? -26.195 -11.222 20.674 1.00 90.44 171 GLU A C 1
ATOM 1281 O O . GLU A 1 171 ? -25.797 -10.065 20.780 1.00 90.44 171 GLU A O 1
ATOM 1286 N N . ALA A 1 172 ? -25.885 -12.158 21.579 1.00 90.44 172 ALA A N 1
ATOM 1287 C CA . ALA A 1 172 ? -25.091 -11.896 22.784 1.00 90.44 172 ALA A CA 1
ATOM 1288 C C . ALA A 1 172 ? -23.677 -11.400 22.442 1.00 90.44 172 ALA A C 1
ATOM 1290 O O . ALA A 1 172 ? -23.200 -10.401 22.992 1.00 90.44 172 ALA A O 1
ATOM 1291 N N . LYS A 1 173 ? -23.027 -12.033 21.454 1.00 88.06 173 LYS A N 1
ATOM 1292 C CA . LYS A 1 173 ? -21.726 -11.589 20.936 1.00 88.06 173 LYS A CA 1
ATOM 1293 C C . LYS A 1 173 ? -21.816 -10.213 20.271 1.00 88.06 173 LYS A C 1
ATOM 1295 O O . LYS A 1 173 ? -20.883 -9.417 20.395 1.00 88.06 173 LYS A O 1
ATOM 1300 N N . ALA A 1 174 ? -22.893 -9.934 19.537 1.00 87.12 174 ALA A N 1
ATOM 1301 C CA . ALA A 1 174 ? -23.120 -8.635 18.909 1.00 87.12 174 ALA A CA 1
ATOM 1302 C C . ALA A 1 174 ? -23.406 -7.541 19.952 1.00 87.12 174 ALA A C 1
ATOM 1304 O O . ALA A 1 174 ? -22.903 -6.430 19.811 1.00 87.12 174 ALA A O 1
ATOM 1305 N N . PHE A 1 175 ? -24.138 -7.855 21.025 1.00 89.19 175 PHE A N 1
ATOM 1306 C CA . PHE A 1 175 ? -24.426 -6.926 22.115 1.00 89.19 175 PHE A CA 1
ATOM 1307 C C . PHE A 1 175 ? -23.123 -6.499 22.787 1.00 89.19 175 PHE A C 1
ATOM 1309 O O . PHE A 1 175 ? -22.800 -5.314 22.781 1.00 89.19 175 PHE A O 1
ATOM 1316 N N . TRP A 1 176 ? -22.317 -7.472 23.233 1.00 87.19 176 TRP A N 1
ATOM 1317 C CA . TRP A 1 176 ? -20.971 -7.241 23.767 1.00 87.19 176 TRP A CA 1
ATOM 1318 C C . TRP A 1 176 ? -20.110 -6.388 22.829 1.00 87.19 176 TRP A C 1
ATOM 1320 O O . TRP A 1 176 ? -19.481 -5.420 23.256 1.00 87.19 176 TRP A O 1
ATOM 1330 N N . GLN A 1 177 ? -20.087 -6.747 21.539 1.00 85.25 177 GLN A N 1
ATOM 1331 C CA . GLN A 1 177 ? -19.316 -6.038 20.522 1.00 85.25 177 GLN A CA 1
ATOM 1332 C C . GLN A 1 177 ? -19.713 -4.560 20.429 1.00 85.25 177 GLN A C 1
ATOM 1334 O O . GLN A 1 177 ? -18.832 -3.703 20.344 1.00 85.25 177 GLN A O 1
ATOM 1339 N 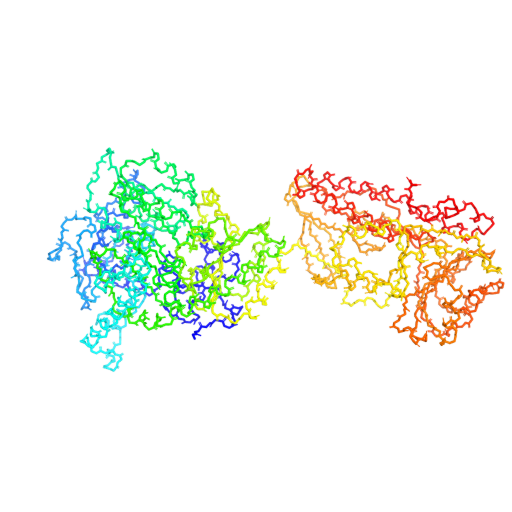N . HIS A 1 178 ? -21.014 -4.283 20.341 1.00 84.50 178 HIS A N 1
ATOM 1340 C CA . HIS A 1 178 ? -21.513 -2.952 20.024 1.00 84.50 178 HIS A CA 1
ATOM 1341 C C . HIS A 1 178 ? -21.530 -2.032 21.248 1.00 84.50 178 HIS A C 1
ATOM 1343 O O . HIS A 1 178 ? -21.267 -0.846 21.095 1.00 84.50 178 HIS A O 1
ATOM 1349 N N . THR A 1 179 ? -21.798 -2.549 22.451 1.00 83.56 179 THR A N 1
ATOM 1350 C CA . THR A 1 179 ? -21.868 -1.726 23.671 1.00 83.56 179 THR A CA 1
ATOM 1351 C C . THR A 1 179 ? -20.525 -1.561 24.375 1.00 83.56 179 THR A C 1
ATOM 1353 O O . THR A 1 179 ? -20.252 -0.512 24.951 1.00 83.56 179 THR A O 1
ATOM 1356 N N . GLY A 1 180 ? -19.670 -2.588 24.350 1.00 82.06 180 GLY A N 1
ATOM 1357 C CA . GLY A 1 180 ? -18.468 -2.623 25.181 1.00 82.06 180 GLY A CA 1
ATOM 1358 C C . GLY A 1 180 ? -18.747 -2.751 26.686 1.00 82.06 180 GLY A C 1
ATOM 1359 O O . GLY A 1 180 ? -17.826 -2.543 27.468 1.00 82.06 180 GLY A O 1
ATOM 1360 N N . PHE A 1 181 ? -19.968 -3.117 27.101 1.00 85.69 181 PHE A N 1
ATOM 1361 C CA . PHE A 1 181 ? -20.392 -3.329 28.505 1.00 85.69 181 PHE A CA 1
ATOM 1362 C C . PHE A 1 181 ? -19.814 -4.601 29.165 1.00 85.69 181 PHE A C 1
ATOM 1364 O O . PHE A 1 181 ? -20.351 -5.145 30.129 1.00 85.69 181 PHE A O 1
ATOM 1371 N N . GLY A 1 182 ? -18.759 -5.152 28.580 1.00 86.31 182 GLY A N 1
ATOM 1372 C CA . GLY A 1 182 ? -18.144 -6.388 29.022 1.00 86.31 182 GLY A CA 1
ATOM 1373 C C . GLY A 1 182 ? -17.021 -6.156 30.023 1.00 86.31 182 GLY A C 1
ATOM 1374 O O . GLY A 1 182 ? -16.280 -5.176 29.915 1.00 86.31 182 GLY A O 1
ATOM 1375 N N . ILE A 1 183 ? -16.826 -7.090 30.956 1.00 86.62 183 ILE A N 1
ATOM 1376 C CA . ILE A 1 183 ? -15.654 -7.043 31.838 1.00 86.62 183 ILE A CA 1
ATOM 1377 C C . ILE A 1 183 ? -14.336 -7.173 31.050 1.00 86.62 183 ILE A C 1
ATOM 1379 O O . ILE A 1 183 ? -14.253 -7.851 30.021 1.00 86.62 183 ILE A O 1
ATOM 1383 N N . SER A 1 184 ? -13.271 -6.532 31.543 1.00 86.00 184 SER A N 1
ATOM 1384 C CA . SER A 1 184 ? -11.947 -6.612 30.918 1.00 86.00 184 SER A CA 1
ATOM 1385 C C . SER A 1 184 ? -11.295 -7.983 31.133 1.00 86.00 184 SER A C 1
ATOM 1387 O O . SER A 1 184 ? -11.597 -8.699 32.091 1.00 86.00 184 SER A O 1
ATOM 1389 N N . SER A 1 185 ? -10.343 -8.350 30.265 1.00 87.56 185 SER A N 1
ATOM 1390 C CA . SER A 1 185 ? -9.579 -9.593 30.442 1.00 87.56 185 SER A CA 1
ATOM 1391 C C . SER A 1 185 ? -8.775 -9.597 31.745 1.00 87.56 185 SER A C 1
ATOM 1393 O O . SER A 1 185 ? -8.625 -10.657 32.335 1.00 87.56 185 SER A O 1
ATOM 1395 N N . ARG A 1 186 ? -8.325 -8.429 32.238 1.00 86.81 186 ARG A N 1
ATOM 1396 C CA . ARG A 1 186 ? -7.703 -8.299 33.568 1.00 86.81 186 ARG A CA 1
ATOM 1397 C C . ARG A 1 186 ? -8.683 -8.609 34.691 1.00 86.81 186 ARG A C 1
ATOM 1399 O O . ARG A 1 186 ? -8.327 -9.370 35.581 1.00 86.81 186 ARG A O 1
ATOM 1406 N N . ARG A 1 187 ? -9.907 -8.071 34.640 1.00 86.75 187 ARG A N 1
ATOM 1407 C CA . ARG A 1 187 ? -10.939 -8.356 35.650 1.00 86.75 187 ARG A CA 1
ATOM 1408 C C . ARG A 1 187 ? -11.299 -9.846 35.663 1.00 86.75 187 ARG A C 1
ATOM 1410 O O . ARG A 1 187 ? -11.358 -10.439 36.732 1.00 86.75 187 ARG A O 1
ATOM 1417 N N . ALA A 1 188 ? -11.431 -10.472 34.490 1.00 89.19 188 ALA A N 1
ATOM 1418 C CA . ALA A 1 188 ? -11.666 -11.914 34.394 1.00 89.19 188 ALA A CA 1
ATOM 1419 C C . ALA A 1 188 ? -10.496 -12.759 34.933 1.00 89.19 188 ALA A C 1
ATOM 1421 O O . ALA A 1 188 ? -10.727 -13.723 35.657 1.00 89.19 188 ALA A O 1
ATOM 1422 N N . THR A 1 189 ? -9.246 -12.387 34.624 1.00 88.62 189 THR A N 1
ATOM 1423 C CA . THR A 1 189 ? -8.047 -13.023 35.196 1.00 88.62 189 THR A CA 1
ATOM 1424 C C . THR A 1 189 ? -8.014 -12.882 36.719 1.00 88.62 189 THR A C 1
ATOM 1426 O O . THR A 1 189 ? -7.847 -13.881 37.412 1.00 88.62 189 THR A O 1
ATOM 1429 N N . HIS A 1 190 ? -8.254 -11.676 37.248 1.00 85.50 190 HIS A N 1
ATOM 1430 C CA . HIS A 1 190 ? -8.264 -11.415 38.687 1.00 85.50 190 HIS A CA 1
ATOM 1431 C C . HIS A 1 190 ? -9.268 -12.313 39.422 1.00 85.50 190 HIS A C 1
ATOM 1433 O O . HIS A 1 190 ? -8.883 -12.983 40.378 1.00 85.50 190 HIS A O 1
ATOM 1439 N N . TRP A 1 191 ? -10.506 -12.401 38.924 1.00 88.50 191 TRP A N 1
ATOM 1440 C CA . TRP A 1 191 ? -11.537 -13.291 39.463 1.00 88.50 191 TRP A CA 1
ATOM 1441 C C . TRP A 1 191 ? -11.121 -14.768 39.433 1.00 88.50 191 TRP A C 1
ATOM 1443 O O . TRP A 1 191 ? -11.198 -15.442 40.454 1.00 88.50 191 TRP A O 1
ATOM 1453 N N . LEU A 1 192 ? -10.632 -15.273 38.297 1.00 89.00 192 LEU A N 1
ATOM 1454 C CA . LEU A 1 192 ? -10.229 -16.681 38.164 1.00 89.00 192 LEU A CA 1
ATOM 1455 C C . LEU A 1 192 ? -9.051 -17.076 39.068 1.00 89.00 192 LEU A C 1
ATOM 1457 O O . LEU A 1 192 ? -8.973 -18.223 39.500 1.00 89.00 192 LEU A O 1
ATOM 1461 N N . GLU A 1 193 ? -8.125 -16.153 39.324 1.00 84.94 193 GLU A N 1
ATOM 1462 C CA . GLU A 1 193 ? -6.909 -16.417 40.102 1.00 84.94 193 GLU A CA 1
ATOM 1463 C C . GLU A 1 193 ? -7.077 -16.142 41.606 1.00 84.94 193 GLU A C 1
ATOM 1465 O O . GLU A 1 193 ? -6.406 -16.786 42.413 1.00 84.94 193 GLU A O 1
ATOM 1470 N N . HIS A 1 194 ? -7.969 -15.221 41.999 1.00 81.81 194 HIS A N 1
ATOM 1471 C CA . HIS A 1 194 ? -8.028 -14.687 43.370 1.00 81.81 194 HIS A CA 1
ATOM 1472 C C . HIS A 1 194 ? -9.406 -14.772 44.046 1.00 81.81 194 HIS A C 1
ATOM 1474 O O . HIS A 1 194 ? -9.463 -14.616 45.267 1.00 81.81 194 HIS A O 1
ATOM 1480 N N . ALA A 1 195 ? -10.508 -15.013 43.320 1.00 84.62 195 ALA A N 1
ATOM 1481 C CA . ALA A 1 195 ? -11.813 -15.148 43.970 1.00 84.62 195 ALA A CA 1
ATOM 1482 C C . ALA A 1 195 ? -11.826 -16.427 44.839 1.00 84.62 195 ALA A C 1
ATOM 1484 O O . ALA A 1 195 ? -11.488 -17.501 44.321 1.00 84.62 195 ALA A O 1
ATOM 1485 N N . PRO A 1 196 ? -12.233 -16.363 46.128 1.00 82.25 196 PRO A N 1
ATOM 1486 C CA . PRO A 1 196 ? -12.085 -17.467 47.089 1.00 82.25 196 PRO A CA 1
ATOM 1487 C C . PRO A 1 196 ? -12.726 -18.801 46.687 1.00 82.25 196 PRO A C 1
ATOM 1489 O O . PRO A 1 196 ? -12.383 -19.842 47.240 1.00 82.25 196 PRO A O 1
ATOM 1492 N N . PHE A 1 197 ? -13.676 -18.764 45.753 1.00 84.25 197 PHE A N 1
ATOM 1493 C CA . PHE A 1 197 ? -14.472 -19.904 45.309 1.00 84.25 197 PHE A CA 1
ATOM 1494 C C . PHE A 1 197 ? -14.103 -20.412 43.898 1.00 84.25 197 PHE A C 1
ATOM 1496 O O . PHE A 1 197 ? -14.618 -21.447 43.478 1.00 84.25 197 PHE A O 1
ATOM 1503 N N . LEU A 1 198 ? -13.232 -19.699 43.167 1.00 85.00 198 LEU A N 1
ATOM 1504 C CA . LEU A 1 198 ? -12.734 -20.092 41.836 1.00 85.00 198 LEU A CA 1
ATOM 1505 C C . LEU A 1 198 ? -11.274 -20.547 41.868 1.00 85.00 198 LEU A C 1
ATOM 1507 O O . LEU A 1 198 ? -10.894 -21.438 41.106 1.00 85.00 198 LEU A O 1
ATOM 1511 N N . SER A 1 199 ? -10.454 -19.940 42.732 1.00 73.69 199 SER A N 1
ATOM 1512 C CA . SER A 1 199 ? -9.029 -20.251 42.787 1.00 73.69 199 SER A CA 1
ATOM 1513 C C . SER A 1 199 ? -8.780 -21.637 43.381 1.00 73.69 199 SER A C 1
ATOM 1515 O O . SER A 1 199 ? -9.218 -21.956 44.485 1.00 73.69 199 SER A O 1
ATOM 1517 N N . THR A 1 200 ? -8.036 -22.471 42.654 1.00 61.53 200 THR A N 1
ATOM 1518 C CA . THR A 1 200 ? -7.607 -23.801 43.117 1.00 61.53 200 THR A CA 1
ATOM 1519 C C . THR A 1 200 ? -6.295 -23.770 43.905 1.00 61.53 200 THR A C 1
ATOM 1521 O O . THR A 1 200 ? -5.804 -24.821 44.311 1.00 61.53 200 THR A O 1
ATOM 1524 N N . ALA A 1 201 ? -5.692 -22.592 44.078 1.00 57.91 201 ALA A N 1
ATOM 1525 C CA . ALA A 1 201 ? -4.468 -22.388 44.843 1.00 57.91 201 ALA A CA 1
ATOM 1526 C C . ALA A 1 201 ? -4.772 -21.549 46.097 1.00 57.91 201 ALA A C 1
ATOM 1528 O O . ALA A 1 201 ? -5.607 -20.646 46.030 1.00 57.91 201 ALA A O 1
ATOM 1529 N N . PRO A 1 202 ? -4.107 -21.800 47.241 1.00 53.44 202 PRO A N 1
ATOM 1530 C CA . PRO A 1 202 ? -4.188 -20.877 48.365 1.00 53.44 202 PRO A CA 1
ATOM 1531 C C . PRO A 1 202 ? -3.655 -19.502 47.920 1.00 53.44 202 PRO A C 1
ATOM 1533 O O . PRO A 1 202 ? -2.621 -19.458 47.247 1.00 53.44 202 PRO A O 1
ATOM 1536 N N . PRO A 1 203 ? -4.327 -18.388 48.267 1.00 53.50 203 PRO A N 1
ATOM 1537 C CA . PRO A 1 203 ? -3.871 -17.060 47.875 1.00 53.50 203 PRO A CA 1
ATOM 1538 C C . PRO A 1 203 ? -2.487 -16.797 48.474 1.00 53.50 203 PRO A C 1
ATOM 1540 O O . PRO A 1 203 ? -2.322 -16.862 49.692 1.00 53.50 203 PRO A O 1
ATOM 1543 N N . ASP A 1 204 ? -1.499 -16.511 47.623 1.00 57.22 204 ASP A N 1
ATOM 1544 C CA . ASP A 1 204 ? -0.156 -16.125 48.064 1.00 57.22 204 ASP A CA 1
ATOM 1545 C C . ASP A 1 204 ? -0.246 -14.795 48.839 1.00 57.22 204 ASP A C 1
ATOM 1547 O O . ASP A 1 204 ? -0.569 -13.768 48.232 1.00 57.22 204 ASP A O 1
ATOM 1551 N N . PRO A 1 205 ? 0.035 -14.769 50.158 1.00 49.91 205 PRO A N 1
ATOM 1552 C CA . PRO A 1 205 ? -0.134 -13.567 50.972 1.00 49.91 205 PRO A CA 1
ATOM 1553 C C . PRO A 1 205 ? 0.775 -12.396 50.566 1.00 49.91 205 PRO A C 1
ATOM 1555 O O . PRO A 1 205 ? 0.572 -11.287 51.057 1.00 49.91 205 PRO A O 1
ATOM 1558 N N . GLY A 1 206 ? 1.786 -12.629 49.717 1.00 53.38 206 GLY A N 1
ATOM 1559 C CA . GLY A 1 206 ? 2.695 -11.600 49.210 1.00 53.38 206 GLY A CA 1
ATOM 1560 C C . GLY A 1 206 ? 2.382 -11.068 47.805 1.00 53.38 206 GLY A C 1
ATOM 1561 O O . GLY A 1 206 ? 3.036 -10.116 47.381 1.00 53.38 206 GLY A O 1
ATOM 1562 N N . SER A 1 207 ? 1.430 -11.654 47.066 1.00 56.59 207 SER A N 1
ATOM 1563 C CA . SER A 1 207 ? 1.255 -11.370 45.628 1.00 56.59 207 SER A CA 1
ATOM 1564 C C . SER A 1 207 ? 0.343 -10.179 45.309 1.00 56.59 207 SER A C 1
ATOM 1566 O O . SER A 1 207 ? 0.502 -9.550 44.261 1.00 56.59 207 SER A O 1
ATOM 1568 N N . MET A 1 208 ? -0.585 -9.839 46.209 1.00 56.69 208 MET A N 1
ATOM 1569 C CA . MET A 1 208 ? -1.586 -8.783 46.018 1.00 56.69 208 MET A CA 1
ATOM 1570 C C . MET A 1 208 ? -1.478 -7.702 47.107 1.00 56.69 208 MET A C 1
ATOM 1572 O O . MET A 1 208 ? -1.382 -8.040 48.288 1.00 56.69 208 MET A O 1
ATOM 1576 N N . PRO A 1 209 ? -1.539 -6.397 46.764 1.00 61.06 209 PRO A N 1
ATOM 1577 C CA . PRO A 1 209 ? -1.599 -5.341 47.771 1.00 61.06 209 PRO A CA 1
ATOM 1578 C C . PRO A 1 209 ? -2.901 -5.430 48.580 1.00 61.06 209 PRO A C 1
ATOM 1580 O O . PRO A 1 209 ? -3.930 -5.880 48.078 1.00 61.06 209 PRO A O 1
ATOM 1583 N N . ALA A 1 210 ? -2.887 -4.952 49.827 1.00 66.56 210 ALA A N 1
ATOM 1584 C CA . ALA A 1 210 ? -4.090 -4.930 50.659 1.00 66.56 210 ALA A CA 1
ATOM 1585 C C . ALA A 1 210 ? -5.227 -4.115 49.990 1.00 66.56 210 ALA A C 1
ATOM 1587 O O . ALA A 1 210 ? -4.937 -3.073 49.394 1.00 66.56 210 ALA A O 1
ATOM 1588 N N . PRO A 1 211 ? -6.516 -4.493 50.137 1.00 65.75 211 PRO A N 1
ATOM 1589 C CA . PRO A 1 211 ? -7.634 -3.816 49.462 1.00 65.75 211 PRO A CA 1
ATOM 1590 C C . PRO A 1 211 ? -7.700 -2.294 49.678 1.00 65.75 211 PRO A C 1
ATOM 1592 O O . PRO A 1 211 ? -8.058 -1.548 48.768 1.00 65.75 211 PRO A O 1
ATOM 1595 N N . ALA A 1 212 ? -7.295 -1.809 50.857 1.00 68.06 212 ALA A N 1
ATOM 1596 C CA . ALA A 1 212 ? -7.210 -0.376 51.147 1.00 68.06 212 ALA A CA 1
ATOM 1597 C C . ALA A 1 212 ? -6.108 0.341 50.339 1.00 68.06 212 ALA A C 1
ATOM 1599 O O . ALA A 1 212 ? -6.306 1.469 49.892 1.00 68.06 212 ALA A O 1
ATOM 1600 N N . GLU A 1 213 ? -4.965 -0.312 50.114 1.00 72.00 213 GLU A N 1
ATOM 1601 C CA . GLU A 1 213 ? -3.873 0.223 49.293 1.00 72.00 213 GLU A CA 1
ATOM 1602 C C . GLU A 1 213 ? -4.238 0.187 47.804 1.00 72.00 213 GLU A C 1
ATOM 1604 O O . GLU A 1 213 ? -3.990 1.159 47.093 1.00 72.00 213 GLU A O 1
ATOM 1609 N N . ILE A 1 214 ? -4.922 -0.872 47.355 1.00 70.94 214 ILE A N 1
ATOM 1610 C CA . ILE A 1 214 ? -5.527 -0.952 46.018 1.00 70.94 214 ILE A CA 1
ATOM 1611 C C . ILE A 1 214 ? -6.474 0.232 45.783 1.00 70.94 214 ILE A C 1
ATOM 1613 O O . ILE A 1 214 ? -6.304 0.973 44.815 1.00 70.94 214 ILE A O 1
ATOM 1617 N N . ALA A 1 215 ? -7.431 0.462 46.688 1.00 69.50 215 ALA A N 1
ATOM 1618 C CA . ALA A 1 215 ? -8.387 1.564 46.579 1.00 69.50 215 ALA A CA 1
ATOM 1619 C C . ALA A 1 215 ? -7.697 2.943 46.582 1.00 69.50 215 ALA A C 1
ATOM 1621 O O . ALA A 1 215 ? -8.076 3.834 45.819 1.00 69.50 215 ALA A O 1
ATOM 1622 N N . ARG A 1 216 ? -6.639 3.114 47.385 1.00 76.12 216 ARG A N 1
ATOM 1623 C CA . ARG A 1 216 ? -5.838 4.346 47.427 1.00 76.12 216 ARG A CA 1
ATOM 1624 C C . ARG A 1 216 ? -5.083 4.592 46.115 1.00 76.12 216 ARG A C 1
ATOM 1626 O O . ARG A 1 216 ? -5.113 5.708 45.595 1.00 76.12 216 ARG A O 1
ATOM 1633 N N . GLN A 1 217 ? -4.430 3.566 45.563 1.00 77.62 217 GLN A N 1
ATOM 1634 C CA . GLN A 1 217 ? -3.738 3.644 44.270 1.00 77.62 217 GLN A CA 1
ATOM 1635 C C . GLN A 1 217 ? -4.718 3.909 43.120 1.00 77.62 217 GLN A C 1
ATOM 1637 O O . GLN A 1 217 ? -4.426 4.726 42.245 1.00 77.62 217 GLN A O 1
ATOM 1642 N N . ALA A 1 218 ? -5.892 3.272 43.153 1.00 75.75 218 ALA A N 1
ATOM 1643 C CA . ALA A 1 218 ? -6.977 3.488 42.204 1.00 75.75 218 ALA A CA 1
ATOM 1644 C C . ALA A 1 218 ? -7.385 4.961 42.144 1.00 75.75 218 ALA A C 1
ATOM 1646 O O . ALA A 1 218 ? -7.386 5.563 41.071 1.00 75.75 218 ALA A O 1
ATOM 1647 N N . GLU A 1 219 ? -7.698 5.552 43.298 1.00 77.69 219 GLU A N 1
ATOM 1648 C CA . GLU A 1 219 ? -8.210 6.917 43.362 1.00 77.69 219 GLU A CA 1
ATOM 1649 C C . GLU A 1 219 ? -7.132 7.951 43.009 1.00 77.69 219 GLU A C 1
ATOM 1651 O O . GLU A 1 219 ? -7.384 8.893 42.254 1.00 77.69 219 GLU A O 1
ATOM 1656 N N . GLN A 1 220 ? -5.885 7.713 43.432 1.00 83.94 220 GLN A N 1
ATOM 1657 C CA . GLN A 1 220 ? -4.735 8.515 43.012 1.00 83.94 220 GLN A CA 1
ATOM 1658 C C . GLN A 1 220 ? -4.533 8.473 41.483 1.00 83.94 220 GLN A C 1
ATOM 1660 O O . GLN A 1 220 ? -4.310 9.516 40.859 1.00 83.94 220 GLN A O 1
ATOM 1665 N N . ALA A 1 221 ? -4.656 7.299 40.854 1.00 79.81 221 ALA A N 1
ATOM 1666 C CA . ALA A 1 221 ? -4.558 7.153 39.401 1.00 79.81 221 ALA A CA 1
ATOM 1667 C C . ALA A 1 221 ? -5.745 7.796 38.657 1.00 79.81 221 ALA A C 1
ATOM 1669 O O . ALA A 1 221 ? -5.521 8.489 37.662 1.00 79.81 221 ALA A O 1
ATOM 1670 N N . ARG A 1 222 ? -6.987 7.646 39.152 1.00 81.62 222 ARG A N 1
ATOM 1671 C CA . ARG A 1 222 ? -8.184 8.309 38.592 1.00 81.62 222 ARG A CA 1
ATOM 1672 C C . ARG A 1 222 ? -8.027 9.827 38.605 1.00 81.62 222 ARG A C 1
ATOM 1674 O O . ARG A 1 222 ? -8.194 10.459 37.564 1.00 81.62 222 ARG A O 1
ATOM 1681 N N . SER A 1 223 ? -7.664 10.397 39.754 1.00 84.12 223 SER A N 1
ATOM 1682 C CA . SER A 1 223 ? -7.451 11.839 39.927 1.00 84.12 223 SER A CA 1
ATOM 1683 C C . SER A 1 223 ? -6.348 12.373 39.000 1.00 84.12 223 SER A C 1
ATOM 1685 O O . SER A 1 223 ? -6.542 13.371 38.298 1.00 84.12 223 SER A O 1
ATOM 1687 N N . THR A 1 224 ? -5.230 11.647 38.889 1.00 88.56 224 THR A N 1
ATOM 1688 C CA . THR A 1 224 ? -4.123 11.990 37.978 1.00 88.56 224 THR A CA 1
ATOM 1689 C C . THR A 1 224 ? -4.562 11.970 36.509 1.00 88.56 224 THR A C 1
ATOM 1691 O O . THR A 1 224 ? -4.261 12.902 35.762 1.00 88.56 224 THR A O 1
ATOM 1694 N N . LEU A 1 225 ? -5.306 10.942 36.084 1.00 87.19 225 LEU A N 1
ATOM 1695 C CA . LEU A 1 225 ? -5.816 10.818 34.714 1.00 87.19 225 LEU A CA 1
ATOM 1696 C C . LEU A 1 225 ? -6.825 11.907 34.360 1.00 87.19 225 LEU A C 1
ATOM 1698 O O . LEU A 1 225 ? -6.682 12.542 33.315 1.00 87.19 225 LEU A O 1
ATOM 1702 N N . LYS A 1 226 ? -7.808 12.154 35.235 1.00 87.31 226 LYS A N 1
ATOM 1703 C CA . LYS A 1 226 ? -8.785 13.236 35.061 1.00 87.31 226 LYS A CA 1
ATOM 1704 C C . LYS A 1 226 ? -8.083 14.585 34.922 1.00 87.31 226 LYS A C 1
ATOM 1706 O O . LYS A 1 226 ? -8.375 15.318 33.987 1.00 87.31 226 LYS A O 1
ATOM 1711 N N . SER A 1 227 ? -7.090 14.860 35.769 1.00 89.25 227 SER A N 1
ATOM 1712 C CA . SER A 1 227 ? -6.298 16.096 35.706 1.00 89.25 227 SER A CA 1
ATOM 1713 C C . SER A 1 227 ? -5.499 16.229 34.406 1.00 89.25 227 SER A C 1
ATOM 1715 O O . SER A 1 227 ? -5.465 17.304 33.813 1.00 89.25 227 SER A O 1
ATOM 1717 N N . ARG A 1 228 ? -4.896 15.136 33.914 1.00 89.50 228 ARG A N 1
ATOM 1718 C CA . ARG A 1 228 ? -4.150 15.115 32.642 1.00 89.50 228 ARG A CA 1
ATOM 1719 C C . ARG A 1 228 ? -5.054 15.364 31.432 1.00 89.50 228 ARG A C 1
ATOM 1721 O O . ARG A 1 228 ? -4.674 16.119 30.542 1.00 89.50 228 ARG A O 1
ATOM 1728 N N . ILE A 1 229 ? -6.236 14.747 31.406 1.00 87.31 229 ILE A N 1
ATOM 1729 C CA . ILE A 1 229 ? -7.225 14.922 30.332 1.00 87.31 229 ILE A CA 1
ATOM 1730 C C . ILE A 1 229 ? -7.817 16.335 30.375 1.00 87.31 229 ILE A C 1
ATOM 1732 O O . ILE A 1 229 ? -7.881 16.986 29.337 1.00 87.31 229 ILE A O 1
ATOM 1736 N N . ALA A 1 230 ? -8.182 16.835 31.559 1.00 87.62 230 ALA A N 1
ATOM 1737 C CA . ALA A 1 230 ? -8.705 18.186 31.745 1.00 87.62 230 ALA A CA 1
ATOM 1738 C C . ALA A 1 230 ? -7.704 19.246 31.251 1.00 87.62 230 ALA A C 1
ATOM 1740 O O . ALA A 1 230 ? -8.022 20.024 30.355 1.00 87.62 230 ALA A O 1
ATOM 1741 N N . ALA A 1 231 ? -6.448 19.188 31.711 1.00 87.69 231 ALA A N 1
ATOM 1742 C CA . ALA A 1 231 ? -5.385 20.076 31.234 1.00 87.69 231 ALA A CA 1
ATOM 1743 C C . ALA A 1 231 ? -5.144 19.972 29.713 1.00 87.69 231 ALA A C 1
ATOM 1745 O O . ALA A 1 231 ? -4.845 20.973 29.066 1.00 87.69 231 ALA A O 1
ATOM 1746 N N . GLY A 1 232 ? -5.288 18.773 29.134 1.00 85.12 232 GLY A N 1
ATOM 1747 C CA . GLY A 1 232 ? -5.153 18.535 27.695 1.00 85.12 232 GLY A CA 1
ATOM 1748 C C . GLY A 1 232 ? -6.330 19.028 26.843 1.00 85.12 232 GLY A C 1
ATOM 1749 O O . GLY A 1 232 ? -6.131 19.312 25.662 1.00 85.12 232 GLY A O 1
ATOM 1750 N N . GLN A 1 233 ? -7.533 19.144 27.413 1.00 86.50 233 GLN A N 1
ATOM 1751 C CA . GLN A 1 233 ? -8.728 19.677 26.741 1.00 86.50 233 GLN A CA 1
ATOM 1752 C C . GLN A 1 233 ? -8.906 21.192 26.946 1.00 86.50 233 GLN A C 1
ATOM 1754 O O . GLN A 1 233 ? -9.526 21.845 26.107 1.00 86.50 233 GLN A O 1
ATOM 1759 N N . SER A 1 234 ? -8.322 21.769 28.001 1.00 84.25 234 SER A N 1
ATOM 1760 C CA . SER A 1 234 ? -8.275 23.221 28.212 1.00 84.25 234 SER A CA 1
ATOM 1761 C C . SER A 1 234 ? -7.593 23.961 27.047 1.00 84.25 234 SER A C 1
ATOM 1763 O O . SER A 1 234 ? -6.704 23.442 26.355 1.00 84.25 234 SER A O 1
ATOM 1765 N N . SER A 1 235 ? -8.009 25.206 26.818 1.00 82.69 235 SER A N 1
ATOM 1766 C CA . SER A 1 235 ? -7.521 26.063 25.736 1.00 82.69 235 SER A CA 1
ATOM 1767 C C . SER A 1 235 ? -7.510 27.526 26.175 1.00 82.69 235 SER A C 1
ATOM 1769 O O . SER A 1 235 ? -8.561 28.144 26.323 1.00 82.69 235 SER A O 1
ATOM 1771 N N . ALA A 1 236 ? -6.314 28.096 26.345 1.00 80.44 236 ALA A N 1
ATOM 1772 C CA . ALA A 1 236 ? -6.158 29.526 26.613 1.00 80.44 236 ALA A CA 1
ATOM 1773 C C . ALA A 1 236 ? -6.584 30.388 25.406 1.00 80.44 236 ALA A C 1
ATOM 1775 O O . ALA A 1 236 ? -7.146 31.460 25.598 1.00 80.44 236 ALA A O 1
ATOM 1776 N N . GLU A 1 237 ? -6.378 29.897 24.175 1.00 79.38 237 GLU A N 1
ATOM 1777 C CA . GLU A 1 237 ? -6.830 30.555 22.935 1.00 79.38 237 GLU A CA 1
ATOM 1778 C C . GLU A 1 237 ? -8.356 30.718 22.881 1.00 79.38 237 GLU A C 1
ATOM 1780 O O . GLU A 1 237 ? -8.848 31.741 22.414 1.00 79.38 237 GLU A O 1
ATOM 1785 N N . ASP A 1 238 ? -9.100 29.720 23.370 1.00 78.38 238 ASP A N 1
ATOM 1786 C CA . ASP A 1 238 ? -10.570 29.716 23.366 1.00 78.38 238 ASP A CA 1
ATOM 1787 C C . ASP A 1 238 ? -11.180 30.165 24.710 1.00 78.38 238 ASP A C 1
ATOM 1789 O O . ASP A 1 238 ? -12.396 30.090 24.884 1.00 78.38 238 ASP A O 1
ATOM 1793 N N . ASN A 1 239 ? -10.354 30.609 25.668 1.00 75.81 239 ASN A N 1
ATOM 1794 C CA . ASN A 1 239 ? -10.753 30.941 27.044 1.00 75.81 239 ASN A CA 1
ATOM 1795 C C . ASN A 1 239 ? -11.579 29.823 27.730 1.00 75.81 239 ASN A C 1
ATOM 1797 O O . ASN A 1 239 ? -12.590 30.082 28.386 1.00 75.81 239 ASN A O 1
ATOM 1801 N N . LEU A 1 240 ? -11.149 28.569 27.550 1.00 78.38 240 LEU A N 1
ATOM 1802 C CA . LEU A 1 240 ? -11.794 27.364 28.072 1.00 78.38 240 LEU A CA 1
ATOM 1803 C C . LEU A 1 240 ? -10.902 26.682 29.117 1.00 78.38 240 LEU A C 1
ATOM 1805 O O . LEU A 1 240 ? -9.846 26.138 28.783 1.00 78.38 240 LEU A O 1
ATOM 1809 N N . GLU A 1 241 ? -11.363 26.653 30.364 1.00 84.94 241 GLU A N 1
ATOM 1810 C CA . GLU A 1 241 ? -10.764 25.881 31.455 1.00 84.94 241 GLU A CA 1
ATOM 1811 C C . GLU A 1 241 ? -11.651 24.672 31.782 1.00 84.94 241 GLU A C 1
ATOM 1813 O O . GLU A 1 241 ? -12.854 24.812 31.994 1.00 84.94 241 GLU A O 1
ATOM 1818 N N . VAL A 1 242 ? -11.053 23.480 31.799 1.00 83.56 242 VAL A N 1
ATOM 1819 C CA . VAL A 1 242 ? -11.709 22.212 32.145 1.00 83.56 242 VAL A CA 1
ATOM 1820 C C . VAL A 1 242 ? -11.203 21.757 33.510 1.00 83.56 242 VAL A C 1
ATOM 1822 O O . VAL A 1 242 ? -9.993 21.695 33.735 1.00 83.56 242 VAL A O 1
ATOM 1825 N N . SER A 1 243 ? -12.111 21.390 34.413 1.00 85.62 243 SER A N 1
ATOM 1826 C CA . SER A 1 243 ? -11.774 20.836 35.725 1.00 85.62 243 SER A CA 1
ATOM 1827 C C . SER A 1 243 ? -11.692 19.299 35.673 1.00 85.62 243 SER A C 1
ATOM 1829 O O . SER A 1 243 ? -12.399 18.658 34.889 1.00 85.62 243 SER A O 1
ATOM 1831 N N . PRO A 1 244 ? -10.902 18.640 36.548 1.00 85.62 244 PRO A N 1
ATOM 1832 C CA . PRO A 1 244 ? -10.957 17.185 36.723 1.00 85.62 244 PRO A CA 1
ATOM 1833 C C . PRO A 1 244 ? -12.367 16.647 37.042 1.00 85.62 244 PRO A C 1
ATOM 1835 O O . PRO A 1 244 ? -12.642 15.472 36.790 1.00 85.62 244 PRO A O 1
ATOM 1838 N N . SER A 1 245 ? -13.270 17.483 37.577 1.00 80.06 245 SER A N 1
ATOM 1839 C CA . SER A 1 245 ? -14.688 17.143 37.793 1.00 80.06 245 SER A CA 1
ATOM 1840 C C . SER A 1 245 ? -15.458 16.852 36.506 1.00 80.06 245 SER A C 1
ATOM 1842 O O . SER A 1 245 ? -16.454 16.136 36.558 1.00 80.06 245 SER A O 1
ATOM 1844 N N . ASP A 1 246 ? -14.990 17.373 35.372 1.00 79.19 246 ASP A N 1
ATOM 1845 C CA . ASP A 1 246 ? -15.713 17.390 34.095 1.00 79.19 246 ASP A CA 1
ATOM 1846 C C . ASP A 1 246 ? -15.284 16.239 33.173 1.00 79.19 246 ASP A C 1
ATOM 1848 O O . ASP A 1 246 ? -15.810 16.068 32.071 1.00 79.19 246 ASP A O 1
ATOM 1852 N N . VAL A 1 247 ? -14.321 15.439 33.643 1.00 82.94 247 VAL A N 1
ATOM 1853 C CA . VAL A 1 247 ? -13.786 14.261 32.967 1.00 82.94 247 VAL A CA 1
ATOM 1854 C C . VAL A 1 247 ? -14.386 12.999 33.573 1.00 82.94 247 VAL A C 1
ATOM 1856 O O . VAL A 1 247 ? -14.194 12.688 34.755 1.00 82.94 247 VAL A O 1
ATOM 1859 N N . PHE A 1 248 ? -15.047 12.215 32.732 1.00 82.12 248 PHE A N 1
ATOM 1860 C CA . PHE A 1 248 ? -15.652 10.933 33.072 1.00 82.12 248 PHE A CA 1
ATOM 1861 C C . PHE A 1 248 ? -14.881 9.817 32.398 1.00 82.12 248 PHE A C 1
ATOM 1863 O O . PHE A 1 248 ? -14.484 9.935 31.241 1.00 82.12 248 PHE A O 1
ATOM 1870 N N . LEU A 1 249 ? -14.617 8.757 33.154 1.00 82.56 249 LEU A N 1
ATOM 1871 C CA . LEU A 1 249 ? -13.796 7.639 32.718 1.00 82.56 249 LEU A CA 1
ATOM 1872 C C . LEU A 1 249 ? -14.657 6.382 32.659 1.00 82.56 249 LEU A C 1
ATOM 1874 O O . LEU A 1 249 ? -15.456 6.147 33.564 1.00 82.56 249 LEU A O 1
ATOM 1878 N N . PHE A 1 250 ? -14.451 5.581 31.618 1.00 82.81 250 PHE A N 1
ATOM 1879 C CA . PHE A 1 250 ? -15.253 4.401 31.309 1.00 82.81 250 PHE A CA 1
ATOM 1880 C C . PHE A 1 250 ? -14.362 3.206 30.920 1.00 82.81 250 PHE A C 1
ATOM 1882 O O . PHE A 1 250 ? -13.277 3.412 30.365 1.00 82.81 250 PHE A O 1
ATOM 1889 N N . PRO A 1 251 ? -14.826 1.954 31.109 1.00 79.62 251 PRO A N 1
ATOM 1890 C CA . PRO A 1 251 ? -14.119 0.737 30.690 1.00 79.62 251 PRO A CA 1
ATOM 1891 C C . PRO A 1 251 ? -13.699 0.701 29.218 1.00 79.62 251 PRO A C 1
ATOM 1893 O O . PRO A 1 251 ? -12.623 0.198 28.888 1.00 79.62 251 PRO A O 1
ATOM 1896 N N . THR A 1 252 ? -14.517 1.248 28.316 1.00 83.81 252 THR A N 1
ATOM 1897 C CA . THR A 1 252 ? -14.204 1.325 26.885 1.00 83.81 252 THR A CA 1
ATOM 1898 C C . THR A 1 252 ? -14.702 2.632 26.269 1.00 83.81 252 THR A C 1
ATOM 1900 O O . THR A 1 252 ? -15.588 3.296 26.806 1.00 83.81 252 THR A O 1
ATOM 1903 N N . GLY A 1 253 ? -14.169 2.985 25.093 1.00 84.69 253 GLY A N 1
ATOM 1904 C CA . GLY A 1 253 ? -14.704 4.091 24.292 1.00 84.69 253 GLY A CA 1
ATOM 1905 C C . GLY A 1 253 ? -16.158 3.875 23.847 1.00 84.69 253 GLY A C 1
ATOM 1906 O O . GLY A 1 253 ? -16.899 4.845 23.750 1.00 84.69 253 GLY A O 1
ATOM 1907 N N . MET A 1 254 ? -16.593 2.622 23.645 1.00 85.62 254 MET A N 1
ATOM 1908 C CA . MET A 1 254 ? -17.998 2.335 23.326 1.00 85.62 254 MET A CA 1
ATOM 1909 C C . MET A 1 254 ? -18.912 2.513 24.532 1.00 85.62 254 MET A C 1
ATOM 1911 O O . MET A 1 254 ? -20.004 3.043 24.368 1.00 85.62 254 MET A O 1
ATOM 1915 N N . THR A 1 255 ? -18.440 2.175 25.734 1.00 80.81 255 THR A N 1
ATOM 1916 C CA . THR A 1 255 ? -19.158 2.448 26.983 1.00 80.81 255 THR A CA 1
ATOM 1917 C C . THR A 1 255 ? -19.360 3.954 27.154 1.00 80.81 255 THR A C 1
ATOM 1919 O O . THR A 1 255 ? -20.480 4.384 27.384 1.00 80.81 255 THR A O 1
ATOM 1922 N N . ALA A 1 256 ? -18.317 4.769 26.934 1.00 82.44 256 ALA A N 1
ATOM 1923 C CA . ALA A 1 256 ? -18.427 6.232 26.981 1.00 82.44 256 ALA A CA 1
ATOM 1924 C C . ALA A 1 256 ? -19.467 6.778 25.981 1.00 82.44 256 ALA A C 1
ATOM 1926 O O . ALA A 1 256 ? -20.308 7.596 26.341 1.00 82.44 256 ALA A O 1
ATOM 1927 N N . ILE A 1 257 ? -19.447 6.291 24.735 1.00 84.12 257 ILE A N 1
ATOM 1928 C CA . ILE A 1 257 ? -20.408 6.676 23.690 1.00 84.12 257 ILE A CA 1
ATOM 1929 C C . ILE A 1 257 ? -21.840 6.248 24.050 1.00 84.12 257 ILE A C 1
ATOM 1931 O O . ILE A 1 257 ? -22.771 7.036 23.892 1.00 84.12 257 ILE A O 1
ATOM 1935 N N . ALA A 1 258 ? -22.025 5.016 24.528 1.00 80.56 258 ALA A N 1
ATOM 1936 C CA . ALA A 1 258 ? -23.334 4.470 24.871 1.00 80.56 258 ALA A CA 1
ATOM 1937 C C . ALA A 1 258 ? -23.952 5.181 26.085 1.00 80.56 258 ALA A C 1
ATOM 1939 O O . ALA A 1 258 ? -25.131 5.522 26.042 1.00 80.56 258 ALA A O 1
ATOM 1940 N N . GLU A 1 259 ? -23.155 5.461 27.118 1.00 77.19 259 GLU A N 1
ATOM 1941 C CA . GLU A 1 259 ? -23.581 6.182 28.324 1.00 77.19 259 GLU A CA 1
ATOM 1942 C C . GLU A 1 259 ? -23.932 7.643 28.025 1.00 77.19 259 GLU A C 1
ATOM 1944 O O . GLU A 1 259 ? -24.989 8.121 28.430 1.00 77.19 259 GLU A O 1
ATOM 1949 N N . ILE A 1 260 ? -23.119 8.353 27.231 1.00 78.50 260 ILE A N 1
ATOM 1950 C CA . ILE A 1 260 ? -23.449 9.722 26.801 1.00 78.50 260 ILE A CA 1
ATOM 1951 C C . ILE A 1 260 ? -24.718 9.744 25.940 1.00 78.50 260 ILE A C 1
ATOM 1953 O O . ILE A 1 260 ? -25.570 10.614 26.124 1.00 78.50 260 ILE A O 1
ATOM 1957 N N . ALA A 1 261 ? -24.895 8.785 25.029 1.00 79.44 261 ALA A N 1
ATOM 1958 C CA . ALA A 1 261 ? -26.112 8.694 24.227 1.00 79.44 261 ALA A CA 1
ATOM 1959 C C . ALA A 1 261 ? -27.349 8.337 25.077 1.00 79.44 261 ALA A C 1
ATOM 1961 O O . ALA A 1 261 ? -28.425 8.887 24.836 1.00 79.44 261 ALA A O 1
ATOM 1962 N N . ALA A 1 262 ? -27.211 7.481 26.095 1.00 75.44 262 ALA A N 1
ATOM 1963 C CA . ALA A 1 262 ? -28.270 7.184 27.059 1.00 75.44 262 ALA A CA 1
ATOM 1964 C C . ALA A 1 262 ? -28.618 8.407 27.929 1.00 75.44 262 ALA A C 1
ATOM 1966 O O . ALA A 1 262 ? -29.796 8.716 28.100 1.00 75.44 262 ALA A O 1
ATOM 1967 N N . ALA A 1 263 ? -27.620 9.165 28.392 1.00 72.62 263 ALA A N 1
ATOM 1968 C CA . ALA A 1 263 ? -27.819 10.409 29.133 1.00 72.62 263 ALA A CA 1
ATOM 1969 C C . ALA A 1 263 ? -28.498 11.498 28.282 1.00 72.62 263 ALA A C 1
ATOM 1971 O O . ALA A 1 263 ? -29.411 12.170 28.749 1.00 72.62 263 ALA A O 1
ATOM 1972 N N . ILE A 1 264 ? -28.127 11.650 27.004 1.00 71.50 264 ILE A N 1
ATOM 1973 C CA . ILE A 1 264 ? -28.830 12.558 26.078 1.00 71.50 264 ILE A CA 1
ATOM 1974 C C . ILE A 1 264 ? -30.278 12.096 25.855 1.00 71.50 264 ILE A C 1
ATOM 1976 O O . ILE A 1 264 ? -31.182 12.928 25.758 1.00 71.50 264 ILE A O 1
ATOM 1980 N N . LYS A 1 265 ? -30.513 10.779 25.801 1.00 72.75 265 LYS A N 1
ATOM 1981 C CA . LYS A 1 265 ? -31.852 10.199 25.656 1.00 72.75 265 LYS A CA 1
ATOM 1982 C C . LYS A 1 265 ? -32.735 10.479 26.878 1.00 72.75 265 LYS A C 1
ATOM 1984 O O . LYS A 1 265 ? -33.885 10.850 26.684 1.00 72.75 265 LYS A O 1
ATOM 1989 N N . SER A 1 266 ? -32.230 10.376 28.110 1.00 65.69 266 SER A N 1
ATOM 1990 C CA . SER A 1 266 ? -33.044 10.612 29.320 1.00 65.69 266 SER A CA 1
ATOM 1991 C C . SER A 1 266 ? -33.471 12.080 29.506 1.00 65.69 266 SER A C 1
ATOM 1993 O O . SER A 1 266 ? -34.492 12.354 30.137 1.00 65.69 266 SER A O 1
ATOM 1995 N N . LEU A 1 267 ? -32.772 13.036 28.878 1.00 63.47 267 LEU A N 1
ATOM 1996 C CA . LEU A 1 267 ? -33.141 14.462 28.878 1.00 63.47 267 LEU A CA 1
ATOM 1997 C C . LEU A 1 267 ? -34.408 14.795 28.059 1.00 63.47 267 LEU A C 1
ATOM 1999 O O . LEU A 1 267 ? -34.898 15.924 28.134 1.00 63.47 267 LEU A O 1
ATOM 2003 N N . ARG A 1 268 ? -34.952 13.863 27.263 1.00 65.75 268 ARG A N 1
ATOM 2004 C CA . ARG A 1 268 ? -36.110 14.106 26.382 1.00 65.75 268 ARG A CA 1
ATOM 2005 C C . ARG A 1 268 ? -36.951 12.843 26.242 1.00 65.75 268 ARG A C 1
ATOM 2007 O O . ARG A 1 268 ? -36.414 11.798 25.937 1.00 65.75 268 ARG A O 1
ATOM 2014 N N . ARG A 1 269 ? -38.281 12.922 26.337 1.00 62.00 269 ARG A N 1
ATOM 2015 C CA . ARG A 1 269 ? -39.149 11.790 25.956 1.00 62.00 269 ARG A CA 1
ATOM 2016 C C . ARG A 1 269 ? -39.499 11.864 24.470 1.00 62.00 269 ARG A C 1
ATOM 2018 O O . ARG A 1 269 ? -40.027 12.880 24.025 1.00 62.00 269 ARG A O 1
ATOM 2025 N N . ALA A 1 270 ? -39.221 10.803 23.716 1.00 65.19 270 ALA A N 1
ATOM 2026 C CA . ALA A 1 270 ? -39.703 10.669 22.341 1.00 65.19 270 ALA A CA 1
ATOM 2027 C C . ALA A 1 270 ? -41.220 10.430 22.284 1.00 65.19 270 ALA A C 1
ATOM 2029 O O . ALA A 1 270 ? -41.808 9.815 23.176 1.00 65.19 270 ALA A O 1
ATOM 2030 N N . THR A 1 271 ? -41.832 10.875 21.189 1.00 62.41 271 THR A N 1
ATOM 2031 C CA . THR A 1 271 ? -43.209 10.544 20.790 1.00 62.41 271 THR A CA 1
ATOM 2032 C C . THR A 1 271 ? -43.192 9.993 19.358 1.00 62.41 271 THR A C 1
ATOM 2034 O O . THR A 1 271 ? -42.179 10.158 18.674 1.00 62.41 271 THR A O 1
ATOM 2037 N N . PRO A 1 272 ? -44.270 9.352 18.862 1.00 66.88 272 PRO A N 1
ATOM 2038 C CA . PRO A 1 272 ? -44.319 8.851 17.482 1.00 66.88 272 PRO A CA 1
ATOM 2039 C C . PRO A 1 272 ? -44.021 9.926 16.423 1.00 66.88 272 PRO A C 1
ATOM 2041 O O . PRO A 1 272 ? -43.322 9.656 15.453 1.00 66.88 272 PRO A O 1
ATOM 2044 N N . ASP A 1 273 ? -44.471 11.163 16.652 1.00 63.47 273 ASP A N 1
ATOM 2045 C CA . ASP A 1 273 ? -44.228 12.309 15.761 1.00 63.47 273 ASP A CA 1
ATOM 2046 C C . ASP A 1 273 ? -42.829 12.940 15.928 1.00 63.47 273 ASP A C 1
ATOM 2048 O O . ASP A 1 273 ? -42.456 13.856 15.194 1.00 63.47 273 ASP A O 1
ATOM 2052 N N . ASN A 1 274 ? -42.059 12.498 16.928 1.00 64.94 274 ASN A N 1
ATOM 2053 C CA . ASN A 1 274 ? -40.807 13.120 17.358 1.00 64.94 274 ASN A CA 1
ATOM 2054 C C . ASN A 1 274 ? -39.824 12.077 17.949 1.00 64.94 274 ASN A C 1
ATOM 2056 O O . ASN A 1 274 ? -39.544 12.101 19.157 1.00 64.94 274 ASN A O 1
ATOM 2060 N N . PRO A 1 275 ? -39.322 11.139 17.121 1.00 71.88 275 PRO A N 1
ATOM 2061 C CA . PRO A 1 275 ? -38.387 10.093 17.536 1.00 71.88 275 PRO A CA 1
ATOM 2062 C C . PRO A 1 275 ? -36.983 10.636 17.865 1.00 71.88 275 PRO A C 1
ATOM 2064 O O . PRO A 1 275 ? -36.648 11.795 17.601 1.00 71.88 275 PRO A O 1
ATOM 2067 N N . TYR A 1 276 ? -36.129 9.782 18.437 1.00 74.25 276 TYR A N 1
ATOM 2068 C CA . TYR A 1 276 ? -34.736 10.107 18.769 1.00 74.25 276 TYR A CA 1
ATOM 2069 C C . TYR A 1 276 ? -33.839 10.128 17.520 1.00 74.25 276 TYR A C 1
ATOM 2071 O O . TYR A 1 276 ? -33.023 9.237 17.307 1.00 74.25 276 TYR A O 1
ATOM 2079 N N . ARG A 1 277 ? -33.971 11.139 16.664 1.00 76.88 277 ARG A N 1
ATOM 2080 C CA . ARG A 1 277 ? -33.084 11.299 15.499 1.00 76.88 277 ARG A CA 1
ATOM 2081 C C . ARG A 1 277 ? -31.670 11.714 15.904 1.00 76.88 277 ARG A C 1
ATOM 2083 O O . ARG A 1 277 ? -31.478 12.395 16.913 1.00 76.88 277 ARG A O 1
ATOM 2090 N N . VAL A 1 278 ? -30.685 11.330 15.095 1.00 78.00 278 VAL A N 1
ATOM 2091 C CA . VAL A 1 278 ? -29.285 11.758 15.235 1.00 78.00 278 VAL A CA 1
ATOM 2092 C C . VAL A 1 278 ? -28.650 11.959 13.854 1.00 78.00 278 VAL A C 1
ATOM 2094 O O . VAL A 1 278 ? -28.712 11.091 12.990 1.00 78.00 278 VAL A O 1
ATOM 2097 N N . ALA A 1 279 ? -28.048 13.120 13.619 1.00 78.31 279 ALA A N 1
ATOM 2098 C CA . ALA A 1 279 ? -27.271 13.405 12.419 1.00 78.31 279 ALA A CA 1
ATOM 2099 C C . ALA A 1 279 ? -25.817 12.961 12.625 1.00 78.31 279 ALA A C 1
ATOM 2101 O O . ALA A 1 279 ? -25.220 13.181 13.676 1.00 78.31 279 ALA A O 1
ATOM 2102 N N . VAL A 1 280 ? -25.221 12.336 11.621 1.00 79.81 280 VAL A N 1
ATOM 2103 C CA . VAL A 1 280 ? -23.890 11.734 11.713 1.00 79.81 280 VAL A CA 1
ATOM 2104 C C . VAL A 1 280 ? -23.034 12.260 10.571 1.00 79.81 280 VAL A C 1
ATOM 2106 O O . VAL A 1 280 ? -23.412 12.085 9.422 1.00 79.81 280 VAL A O 1
ATOM 2109 N N . PHE A 1 281 ? -21.887 12.883 10.859 1.00 77.94 281 PHE A N 1
ATOM 2110 C CA . PHE A 1 281 ? -21.017 13.453 9.819 1.00 77.94 281 PHE A CA 1
ATOM 2111 C C . PHE A 1 281 ? -19.750 12.636 9.585 1.00 77.94 281 PHE A C 1
ATOM 2113 O O . PHE A 1 281 ? -18.997 12.336 10.514 1.00 77.94 281 PHE A O 1
ATOM 2120 N N . GLY A 1 282 ? -19.497 12.353 8.308 1.00 74.50 282 GLY A N 1
ATOM 2121 C CA . GLY A 1 282 ? -18.438 11.465 7.856 1.00 74.50 282 GLY A CA 1
ATOM 2122 C C . GLY A 1 282 ? -18.742 10.002 8.175 1.00 74.50 282 GLY A C 1
ATOM 2123 O O . GLY A 1 282 ? -19.855 9.625 8.541 1.00 74.50 282 GLY A O 1
ATOM 2124 N N . PHE A 1 283 ? -17.720 9.162 8.042 1.00 71.75 283 PHE A N 1
ATOM 2125 C CA . PHE A 1 283 ? -17.811 7.759 8.420 1.00 71.75 283 PHE A CA 1
ATOM 2126 C C . PHE A 1 283 ? -17.425 7.589 9.901 1.00 71.75 283 PHE A C 1
ATOM 2128 O O . PHE A 1 283 ? -16.280 7.861 10.287 1.00 71.75 283 PHE A O 1
ATOM 2135 N N . LEU A 1 284 ? -18.385 7.179 10.738 1.00 69.69 284 LEU A N 1
ATOM 2136 C CA . LEU A 1 284 ? -18.138 6.862 12.149 1.00 69.69 284 LEU A CA 1
ATOM 2137 C C . LEU A 1 284 ? -17.361 5.556 12.295 1.00 69.69 284 LEU A C 1
ATOM 2139 O O . LEU A 1 284 ? -17.386 4.671 11.439 1.00 69.69 284 LEU A O 1
ATOM 2143 N N . TYR A 1 285 ? -16.810 5.357 13.488 1.00 75.31 285 TYR A N 1
ATOM 2144 C CA . TYR A 1 285 ? -16.589 4.005 13.973 1.00 75.31 285 TYR A CA 1
ATOM 2145 C C . TYR A 1 285 ? -17.921 3.223 13.981 1.00 75.31 285 TYR A C 1
ATOM 2147 O O . TYR A 1 285 ? -18.852 3.570 14.701 1.00 75.31 285 TYR A O 1
ATOM 2155 N N . VAL A 1 286 ? -18.026 2.173 13.157 1.00 72.69 286 VAL A N 1
ATOM 2156 C CA . VAL A 1 286 ? -19.314 1.522 12.828 1.00 72.69 286 VAL A CA 1
ATOM 2157 C C . VAL A 1 286 ? -20.132 1.032 14.027 1.00 72.69 286 VAL A C 1
ATOM 2159 O O . VAL A 1 286 ? -21.359 1.075 13.970 1.00 72.69 286 VAL A O 1
ATOM 2162 N N . ASP A 1 287 ? -19.503 0.609 15.127 1.00 80.56 287 ASP A N 1
ATOM 2163 C CA . ASP A 1 287 ? -20.257 0.162 16.304 1.00 80.56 287 ASP A CA 1
ATOM 2164 C C . ASP A 1 287 ? -21.026 1.319 16.972 1.00 80.56 287 ASP A C 1
ATOM 2166 O O . ASP A 1 287 ? -22.084 1.065 17.535 1.00 80.56 287 ASP A O 1
ATOM 2170 N N . THR A 1 288 ? -20.602 2.582 16.814 1.00 81.69 288 THR A N 1
ATOM 2171 C CA . THR A 1 288 ? -21.366 3.775 17.238 1.00 81.69 288 THR A CA 1
ATOM 2172 C C . THR A 1 288 ? -22.729 3.830 16.560 1.00 81.69 288 THR A C 1
ATOM 2174 O O . THR A 1 288 ? -23.748 3.974 17.231 1.00 81.69 288 THR A O 1
ATOM 2177 N N . TYR A 1 289 ? -22.777 3.618 15.241 1.00 80.50 289 TYR A N 1
ATOM 2178 C CA . TYR A 1 289 ? -24.039 3.544 14.502 1.00 80.50 289 TYR A CA 1
ATOM 2179 C C . TYR A 1 289 ? -24.913 2.378 14.992 1.00 80.50 289 TYR A C 1
ATOM 2181 O O . TYR A 1 289 ? -26.117 2.540 15.191 1.00 80.50 289 TYR A O 1
ATOM 2189 N N . LYS A 1 290 ? -24.313 1.199 15.227 1.00 84.00 290 LYS A N 1
ATOM 2190 C CA . LYS A 1 290 ? -25.059 0.020 15.698 1.00 84.00 290 LYS A CA 1
ATOM 2191 C C . LYS A 1 290 ? -25.577 0.204 17.134 1.00 84.00 290 LYS A C 1
ATOM 2193 O O . LYS A 1 290 ? -26.702 -0.213 17.387 1.00 84.00 290 LYS A O 1
ATOM 2198 N N . VAL A 1 291 ? -24.834 0.847 18.043 1.00 82.94 291 VAL A N 1
ATOM 2199 C CA . VAL A 1 291 ? -25.296 1.125 19.419 1.00 82.94 291 VAL A CA 1
ATOM 2200 C C . VAL A 1 291 ? -26.433 2.146 19.426 1.00 82.94 291 VAL A C 1
ATOM 2202 O O . VAL A 1 291 ? -27.470 1.887 20.037 1.00 82.94 291 VAL A O 1
ATOM 2205 N N . LEU A 1 292 ? -26.293 3.246 18.676 1.00 82.44 292 LEU A N 1
ATOM 2206 C CA . LEU A 1 292 ? -27.324 4.278 18.562 1.00 82.44 292 LEU A CA 1
ATOM 2207 C C . LEU A 1 292 ? -28.629 3.677 18.024 1.00 82.44 292 LEU A C 1
ATOM 2209 O O . LEU A 1 292 ? -29.659 3.768 18.686 1.00 82.44 292 LEU A O 1
ATOM 2213 N N . HIS A 1 293 ? -28.576 2.995 16.877 1.00 82.19 293 HIS A N 1
ATOM 2214 C CA . HIS A 1 293 ? -29.767 2.430 16.242 1.00 82.19 293 HIS A CA 1
ATOM 2215 C C . HIS A 1 293 ? -30.325 1.198 16.969 1.00 82.19 293 HIS A C 1
ATOM 2217 O O . HIS A 1 293 ? -31.496 1.166 17.332 1.00 82.19 293 HIS A O 1
ATOM 2223 N N . ARG A 1 294 ? -29.506 0.155 17.175 1.00 80.12 294 ARG A N 1
ATOM 2224 C CA . ARG A 1 294 ? -29.999 -1.176 17.577 1.00 80.12 294 ARG A CA 1
ATOM 2225 C C . ARG A 1 294 ? -30.121 -1.385 19.086 1.00 80.12 294 ARG A C 1
ATOM 2227 O O . ARG A 1 294 ? -30.872 -2.271 19.479 1.00 80.12 294 ARG A O 1
ATOM 2234 N N . VAL A 1 295 ? -29.379 -0.639 19.909 1.00 78.19 295 VAL A N 1
ATOM 2235 C CA . VAL A 1 295 ? -29.433 -0.760 21.382 1.00 78.19 295 VAL A CA 1
ATOM 2236 C C . VAL A 1 295 ? -30.261 0.373 21.982 1.00 78.19 295 VAL A C 1
ATOM 2238 O O . VAL A 1 295 ? -31.148 0.133 22.795 1.00 78.19 295 VAL A O 1
ATOM 2241 N N . LEU A 1 296 ? -29.994 1.615 21.571 1.00 77.69 296 LEU A N 1
ATOM 2242 C CA . LEU A 1 296 ? -30.600 2.799 22.184 1.00 77.69 296 LEU A CA 1
ATOM 2243 C C . LEU A 1 296 ? -31.862 3.301 21.462 1.00 77.69 296 LEU A C 1
ATOM 2245 O O . LEU A 1 296 ? -32.623 4.065 22.062 1.00 77.69 296 LEU A O 1
ATOM 2249 N N . GLY A 1 297 ? -32.136 2.842 20.237 1.00 78.00 297 GLY A N 1
ATOM 2250 C CA . GLY A 1 297 ? -33.350 3.179 19.484 1.00 78.00 297 GLY A CA 1
ATOM 2251 C C . GLY A 1 297 ? -33.351 4.589 18.885 1.00 78.00 297 GLY A C 1
ATOM 2252 O O . GLY A 1 297 ? -34.405 5.217 18.809 1.00 78.00 297 GLY A O 1
ATOM 2253 N N . PHE A 1 298 ? -32.178 5.104 18.507 1.00 80.88 298 PHE A N 1
ATOM 2254 C CA . PHE A 1 298 ? -32.057 6.327 17.715 1.00 80.88 298 PHE A CA 1
ATOM 2255 C C . PHE A 1 298 ? -32.301 6.061 16.218 1.00 80.88 298 PHE A C 1
ATOM 2257 O O . PHE A 1 298 ? -32.063 4.961 15.721 1.00 80.88 298 PHE A O 1
ATOM 2264 N N . GLU A 1 299 ? -32.681 7.104 15.481 1.00 81.44 299 GLU A N 1
ATOM 2265 C CA . GLU A 1 299 ? -32.751 7.147 14.013 1.00 81.44 299 GLU A CA 1
ATOM 2266 C C . GLU A 1 299 ? -31.521 7.902 13.451 1.00 81.44 299 GLU A C 1
ATOM 2268 O O . GLU A 1 299 ? -31.572 9.129 13.304 1.00 81.44 299 GLU A O 1
ATOM 2273 N N . PRO A 1 300 ? -30.380 7.226 13.200 1.00 80.25 300 PRO A N 1
ATOM 2274 C CA . PRO A 1 300 ? -29.186 7.853 12.639 1.00 80.25 300 PRO A CA 1
ATOM 2275 C C . PRO A 1 300 ? -29.261 8.098 11.126 1.00 80.25 300 PRO A C 1
ATOM 2277 O O . PRO A 1 300 ? -29.393 7.160 10.342 1.00 80.25 300 PRO A O 1
ATOM 2280 N N . THR A 1 301 ? -29.030 9.345 10.716 1.00 79.94 301 THR A N 1
ATOM 2281 C CA . THR A 1 301 ? -28.844 9.747 9.312 1.00 79.94 301 THR A CA 1
ATOM 2282 C C . THR A 1 301 ? -27.374 10.071 9.057 1.00 79.94 301 THR A C 1
ATOM 2284 O O . THR A 1 301 ? -26.826 10.969 9.701 1.00 79.94 301 THR A O 1
ATOM 2287 N N . LEU A 1 302 ? -26.732 9.367 8.117 1.00 81.12 302 LEU A N 1
ATOM 2288 C CA . LEU A 1 302 ? -25.353 9.647 7.701 1.00 81.12 302 LEU A CA 1
ATOM 2289 C C . LEU A 1 302 ? -25.298 10.777 6.667 1.00 81.12 302 LEU A C 1
ATOM 2291 O O . LEU A 1 302 ? -26.033 10.787 5.685 1.00 81.12 302 LEU A O 1
ATOM 2295 N N . PHE A 1 303 ? -24.353 11.684 6.874 1.00 80.94 303 PHE A N 1
ATOM 2296 C CA . PHE A 1 303 ? -24.025 12.826 6.036 1.00 80.94 303 PHE A CA 1
ATOM 2297 C C . PHE A 1 303 ? -22.534 12.776 5.686 1.00 80.94 303 PHE A C 1
ATOM 2299 O O . PHE A 1 303 ? -21.692 12.498 6.543 1.00 80.94 303 PHE A O 1
ATOM 2306 N N . HIS A 1 304 ? -22.165 13.100 4.447 1.00 80.62 304 HIS A N 1
ATOM 2307 C CA . HIS A 1 304 ? -20.754 13.317 4.106 1.00 80.62 304 HIS A CA 1
ATOM 2308 C C . HIS A 1 304 ? -20.199 14.542 4.857 1.00 80.62 304 HIS A C 1
ATOM 2310 O O . HIS A 1 304 ? -20.944 15.444 5.235 1.00 80.62 304 HIS A O 1
ATOM 2316 N N . ALA A 1 305 ? -18.882 14.619 5.054 1.00 78.38 305 ALA A N 1
ATOM 2317 C CA . ALA A 1 305 ? -18.238 15.764 5.706 1.00 78.38 305 ALA A CA 1
ATOM 2318 C C . ALA A 1 305 ? -18.070 16.969 4.745 1.00 78.38 305 ALA A C 1
ATOM 2320 O O . ALA A 1 305 ? -16.972 17.497 4.584 1.00 78.38 305 ALA A O 1
ATOM 2321 N N . THR A 1 306 ? -19.151 17.384 4.073 1.00 82.19 306 THR A N 1
ATOM 2322 C CA . THR A 1 306 ? -19.164 18.448 3.051 1.00 82.19 306 THR A CA 1
ATOM 2323 C C . THR A 1 306 ? -20.075 19.615 3.438 1.00 82.19 306 THR A C 1
ATOM 2325 O O . THR A 1 306 ? -21.001 19.469 4.237 1.00 82.19 306 THR A O 1
ATOM 2328 N N . ALA A 1 307 ? -19.837 20.791 2.847 1.00 80.88 307 ALA A N 1
ATOM 2329 C CA . ALA A 1 307 ? -20.668 21.975 3.075 1.00 80.88 307 ALA A CA 1
ATOM 2330 C C . ALA A 1 307 ? -22.134 21.754 2.650 1.00 80.88 307 ALA A C 1
ATOM 2332 O O . ALA A 1 307 ? -23.044 22.177 3.364 1.00 80.88 307 ALA A O 1
ATOM 2333 N N . ASP A 1 308 ? -22.359 21.042 1.543 1.00 83.25 308 ASP A N 1
ATOM 2334 C CA . ASP A 1 308 ? -23.697 20.728 1.027 1.00 83.25 308 ASP A CA 1
ATOM 2335 C C . ASP A 1 308 ? -24.471 19.801 1.964 1.00 83.25 308 ASP A C 1
ATOM 2337 O O . ASP A 1 308 ? -25.660 20.006 2.190 1.00 83.25 308 ASP A O 1
ATOM 2341 N N . ALA A 1 309 ? -23.795 18.831 2.586 1.00 83.31 309 ALA A N 1
ATOM 2342 C CA . ALA A 1 309 ? -24.416 17.943 3.560 1.00 83.31 309 ALA A CA 1
ATOM 2343 C C . ALA A 1 309 ? -24.839 18.690 4.841 1.00 83.31 309 ALA A C 1
ATOM 2345 O O . ALA A 1 309 ? -25.889 18.398 5.410 1.00 83.31 309 ALA A O 1
ATOM 2346 N N . ILE A 1 310 ? -24.076 19.708 5.261 1.00 82.00 310 ILE A N 1
ATOM 2347 C CA . ILE A 1 310 ? -24.479 20.599 6.363 1.00 82.00 310 ILE A CA 1
ATOM 2348 C C . ILE A 1 310 ? -25.670 21.482 5.944 1.00 82.00 310 ILE A C 1
ATOM 2350 O O . ILE A 1 310 ? -26.564 21.718 6.752 1.00 82.00 310 ILE A O 1
ATOM 2354 N N . THR A 1 311 ? -25.738 21.920 4.681 1.00 83.56 311 THR A N 1
ATOM 2355 C CA . THR A 1 311 ? -26.906 22.642 4.135 1.00 83.56 311 THR A CA 1
ATOM 2356 C C . THR A 1 311 ? -28.150 21.752 4.055 1.00 83.56 311 THR A C 1
ATOM 2358 O O . THR A 1 311 ? -29.243 22.205 4.385 1.00 83.56 311 THR A O 1
ATOM 2361 N N . ALA A 1 312 ? -27.996 20.478 3.685 1.00 82.44 312 ALA A N 1
ATOM 2362 C CA . ALA A 1 312 ? -29.080 19.500 3.705 1.00 82.44 312 ALA A CA 1
ATOM 2363 C C . ALA A 1 312 ? -29.600 19.271 5.133 1.00 82.44 312 ALA A C 1
ATOM 2365 O O . ALA A 1 312 ? -30.810 19.306 5.348 1.00 82.44 312 ALA A O 1
ATOM 2366 N N . LEU A 1 313 ? -28.707 19.136 6.124 1.00 81.31 313 LEU A N 1
ATOM 2367 C CA . LEU A 1 313 ? -29.108 19.089 7.532 1.00 81.31 313 LEU A CA 1
ATOM 2368 C C . LEU A 1 313 ? -29.857 20.364 7.951 1.00 81.31 313 LEU A C 1
ATOM 2370 O O . LEU A 1 313 ? -30.915 20.266 8.561 1.00 81.31 313 LEU A O 1
ATOM 2374 N N . GLU A 1 314 ? -29.349 21.551 7.609 1.00 78.69 314 GLU A N 1
ATOM 2375 C CA . GLU A 1 314 ? -29.991 22.833 7.935 1.00 78.69 314 GLU A CA 1
ATOM 2376 C C . GLU A 1 314 ? -31.422 22.936 7.372 1.00 78.69 314 GLU A C 1
ATOM 2378 O O . GLU A 1 314 ? -32.311 23.434 8.060 1.00 78.69 314 GLU A O 1
ATOM 2383 N N . ALA A 1 315 ? -31.680 22.380 6.183 1.00 77.06 315 ALA A N 1
ATOM 2384 C CA . ALA A 1 315 ? -33.024 22.279 5.607 1.00 77.06 315 ALA A CA 1
ATOM 2385 C C . ALA A 1 315 ? -33.926 21.222 6.288 1.00 77.06 315 ALA A C 1
ATOM 2387 O O . ALA A 1 315 ? -35.150 21.328 6.224 1.00 77.06 315 ALA A O 1
ATOM 2388 N N . MET A 1 316 ? -33.343 20.210 6.941 1.00 70.19 316 MET A N 1
ATOM 2389 C CA . MET A 1 316 ? -34.056 19.132 7.646 1.00 70.19 316 MET A CA 1
ATOM 2390 C C . MET A 1 316 ? -34.312 19.421 9.138 1.00 70.19 316 MET A C 1
ATOM 2392 O O . MET A 1 316 ? -35.062 18.681 9.779 1.00 70.19 316 MET A O 1
ATOM 2396 N N . LEU A 1 317 ? -33.678 20.445 9.724 1.00 67.56 317 LEU A N 1
ATOM 2397 C CA . LEU A 1 317 ? -33.619 20.632 11.179 1.00 67.56 317 LEU A CA 1
ATOM 2398 C C . LEU A 1 317 ? -34.930 21.135 11.819 1.00 67.56 317 LEU A C 1
ATOM 2400 O O . LEU A 1 317 ? -35.150 22.328 12.026 1.00 67.56 317 LEU A O 1
ATOM 2404 N N . ASN A 1 318 ? -35.721 20.170 12.289 1.00 54.56 318 ASN A N 1
ATOM 2405 C CA . ASN A 1 318 ? -36.543 20.254 13.503 1.00 54.56 318 ASN A CA 1
ATOM 2406 C C . ASN A 1 318 ? -36.071 19.103 14.441 1.00 54.56 318 ASN A C 1
ATOM 2408 O O . ASN A 1 318 ? -35.585 18.090 13.940 1.00 54.56 318 ASN A O 1
ATOM 2412 N N . PRO A 1 319 ? -36.061 19.249 15.778 1.00 47.62 319 PRO A N 1
ATOM 2413 C CA . PRO A 1 319 ? -34.835 19.189 16.585 1.00 47.62 319 PRO A CA 1
ATOM 2414 C C . PRO A 1 319 ? -34.234 17.779 16.774 1.00 47.62 319 PRO A C 1
ATOM 2416 O O . PRO A 1 319 ? -34.910 16.900 17.313 1.00 47.62 319 PRO A O 1
ATOM 2419 N N . SER A 1 320 ? -32.941 17.595 16.447 1.00 49.38 320 SER A N 1
ATOM 2420 C CA . SER A 1 320 ? -32.173 16.355 16.710 1.00 49.38 320 SER A CA 1
ATOM 2421 C C . SER A 1 320 ? -30.636 16.488 16.584 1.00 49.38 320 SER A C 1
ATOM 2423 O O . SER A 1 320 ? -30.148 17.198 15.708 1.00 49.38 320 SER A O 1
ATOM 2425 N N . ALA A 1 321 ? -29.880 15.769 17.430 1.00 52.12 321 ALA A N 1
ATOM 2426 C CA . ALA A 1 321 ? -28.428 15.910 17.680 1.00 52.12 321 ALA A CA 1
ATOM 2427 C C . ALA A 1 321 ? -27.477 15.536 16.526 1.00 52.12 321 ALA A C 1
ATOM 2429 O O . ALA A 1 321 ? -27.599 14.430 16.012 1.00 52.12 321 ALA A O 1
ATOM 2430 N N . PRO A 1 322 ? -26.475 16.364 16.160 1.00 56.59 322 PRO A N 1
ATOM 2431 C CA . PRO A 1 322 ? -25.316 15.923 15.394 1.00 56.59 322 PRO A CA 1
ATOM 2432 C C . PRO A 1 322 ? -24.231 15.281 16.281 1.00 56.59 322 PRO A C 1
ATOM 2434 O O . PRO A 1 322 ? -23.798 15.856 17.280 1.00 56.59 322 PRO A O 1
ATOM 2437 N N . SER A 1 323 ? -23.717 14.123 15.861 1.00 50.94 323 SER A N 1
ATOM 2438 C CA . SER A 1 323 ? -22.564 13.442 16.469 1.00 50.94 323 SER A CA 1
ATOM 2439 C C . SER A 1 323 ? -21.456 13.182 15.429 1.00 50.94 323 SER A C 1
ATOM 2441 O O . SER A 1 323 ? -21.399 12.090 14.859 1.00 50.94 323 SER A O 1
ATOM 2443 N N . PRO A 1 324 ? -20.591 14.164 15.109 1.00 52.50 324 PRO A N 1
ATOM 2444 C CA . PRO A 1 324 ? -19.413 13.967 14.254 1.00 52.50 324 PRO A CA 1
ATOM 2445 C C . PRO A 1 324 ? -18.265 13.176 14.924 1.00 52.50 324 PRO A C 1
ATOM 2447 O O . PRO A 1 324 ? -17.951 13.370 16.095 1.00 52.50 324 PRO A O 1
ATOM 2450 N N . THR A 1 325 ? -17.533 12.370 14.145 1.00 49.38 325 THR A N 1
ATOM 2451 C CA . THR A 1 325 ? -16.171 11.906 14.502 1.00 49.38 325 THR A CA 1
ATOM 2452 C C . THR A 1 325 ? -15.143 12.773 13.779 1.00 49.38 325 THR A C 1
ATOM 2454 O O . THR A 1 325 ? -15.284 12.997 12.575 1.00 49.38 325 THR A O 1
ATOM 2457 N N . ILE A 1 326 ? -14.104 13.251 14.477 1.00 52.56 326 ILE A N 1
ATOM 2458 C CA . ILE A 1 326 ? -13.138 14.209 13.914 1.00 52.56 326 ILE A CA 1
ATOM 2459 C C . ILE A 1 326 ? -11.675 13.757 14.119 1.00 52.56 326 ILE A C 1
ATOM 2461 O O . ILE A 1 326 ? -11.208 13.647 15.255 1.00 52.56 326 ILE A O 1
ATOM 2465 N N . PRO A 1 327 ? -10.905 13.566 13.028 1.00 54.66 327 PRO A N 1
ATOM 2466 C CA . PRO A 1 327 ? -11.363 13.381 11.650 1.00 54.66 327 PRO A CA 1
ATOM 2467 C C . PRO A 1 327 ? -12.037 12.000 11.471 1.00 54.66 327 PRO A C 1
ATOM 2469 O O . PRO A 1 327 ? -11.762 11.063 12.221 1.00 54.66 327 PRO A O 1
ATOM 2472 N N . SER A 1 328 ? -12.912 11.858 10.470 1.00 74.62 328 SER A N 1
ATOM 2473 C CA . SER A 1 328 ? -13.716 10.639 10.236 1.00 74.62 328 SER A CA 1
ATOM 2474 C C . SER A 1 328 ? -12.865 9.367 10.066 1.00 74.62 328 SER A C 1
ATOM 2476 O O . SER A 1 328 ? -11.787 9.430 9.481 1.00 74.62 328 SER A O 1
ATOM 2478 N N . ASN A 1 329 ? -13.354 8.186 10.449 1.00 75.62 329 ASN A N 1
ATOM 2479 C CA . ASN A 1 329 ? -12.585 6.934 10.391 1.00 75.62 329 ASN A CA 1
ATOM 2480 C C . ASN A 1 329 ? -13.260 5.937 9.428 1.00 75.62 329 ASN A C 1
ATOM 2482 O O . ASN A 1 329 ? -14.266 5.354 9.823 1.00 75.62 329 ASN A O 1
ATOM 2486 N N . PRO A 1 330 ? -12.737 5.706 8.203 1.00 82.31 330 PRO A N 1
ATOM 2487 C CA . PRO A 1 330 ? -11.305 5.727 7.866 1.00 82.31 330 PRO A CA 1
ATOM 2488 C C . PRO A 1 330 ? -10.834 6.873 6.947 1.00 82.31 330 PRO A C 1
ATOM 2490 O O . PRO A 1 330 ? -9.640 6.944 6.666 1.00 82.31 330 PRO A O 1
ATOM 2493 N N . LEU A 1 331 ? -11.730 7.723 6.432 1.00 84.31 331 LEU A N 1
ATOM 2494 C CA . LEU A 1 331 ? -11.425 8.655 5.325 1.00 84.31 331 LEU A CA 1
ATOM 2495 C C . LEU A 1 331 ? -10.807 9.999 5.752 1.00 84.31 331 LEU A C 1
ATOM 2497 O O . LEU A 1 331 ? -10.458 10.818 4.909 1.00 84.31 331 LEU A O 1
ATOM 2501 N N . LEU A 1 332 ? -10.660 10.220 7.058 1.00 83.38 332 LEU A N 1
ATOM 2502 C CA . LEU A 1 332 ? -9.952 11.342 7.686 1.00 83.38 332 LEU A CA 1
ATOM 2503 C C . LEU A 1 332 ? -10.393 12.750 7.248 1.00 83.38 332 LEU A C 1
ATOM 2505 O O . LEU A 1 332 ? -9.622 13.706 7.333 1.00 83.38 332 LEU A O 1
ATOM 2509 N N . GLN A 1 333 ? -11.654 12.891 6.845 1.00 84.56 333 GLN A N 1
ATOM 2510 C CA . GLN A 1 333 ? -12.276 14.177 6.554 1.00 84.56 333 GLN A CA 1
ATOM 2511 C C . GLN A 1 333 ? -12.633 14.919 7.851 1.00 84.56 333 GLN A C 1
ATOM 2513 O O . GLN A 1 333 ? -13.011 14.298 8.850 1.00 84.56 333 GLN A O 1
ATOM 2518 N N . ALA A 1 334 ? -12.543 16.250 7.822 1.00 84.19 334 ALA A N 1
ATOM 2519 C CA . ALA A 1 334 ? -12.966 17.131 8.909 1.00 84.19 334 ALA A CA 1
ATOM 2520 C C . ALA A 1 334 ? -14.184 17.973 8.463 1.00 84.19 334 ALA A C 1
ATOM 2522 O O . ALA A 1 334 ? -14.039 18.773 7.536 1.00 84.19 334 ALA A O 1
ATOM 2523 N N . PRO A 1 335 ? -15.374 17.814 9.078 1.00 84.38 335 PRO A N 1
ATOM 2524 C CA . PRO A 1 335 ? -16.527 18.666 8.784 1.00 84.38 335 PRO A CA 1
ATOM 2525 C C . PRO A 1 335 ? -16.309 20.096 9.311 1.00 84.38 335 PRO A C 1
ATOM 2527 O O . PRO A 1 335 ? -15.493 20.314 10.209 1.00 84.38 335 PRO A O 1
ATOM 2530 N N . ASP A 1 336 ? -17.076 21.070 8.806 1.00 86.31 336 ASP A N 1
ATOM 2531 C CA . ASP A 1 336 ? -17.090 22.435 9.357 1.00 86.31 336 ASP A CA 1
ATOM 2532 C C . ASP A 1 336 ? -17.782 22.450 10.731 1.00 86.31 336 ASP A C 1
ATOM 2534 O O . ASP A 1 336 ? -18.983 22.704 10.872 1.00 86.31 336 ASP A O 1
ATOM 2538 N N . LEU A 1 337 ? -16.993 22.149 11.762 1.00 84.06 337 LEU A N 1
ATOM 2539 C CA . LEU A 1 337 ? -17.446 22.082 13.145 1.00 84.06 337 LEU A CA 1
ATOM 2540 C C . LEU A 1 337 ? -17.961 23.436 13.658 1.00 84.06 337 LEU A C 1
ATOM 2542 O O . LEU A 1 337 ? -18.825 23.459 14.527 1.00 84.06 337 LEU A O 1
ATOM 2546 N N . ALA A 1 338 ? -17.504 24.564 13.105 1.00 83.38 338 ALA A N 1
ATOM 2547 C CA . ALA A 1 338 ? -18.001 25.877 13.509 1.00 83.38 338 ALA A CA 1
ATOM 2548 C C . ALA A 1 338 ? -19.417 26.135 12.976 1.00 83.38 338 ALA A C 1
ATOM 2550 O O . ALA A 1 338 ? -20.269 26.620 13.725 1.00 83.38 338 ALA A O 1
ATOM 2551 N N . ARG A 1 339 ? -19.705 25.754 11.723 1.00 85.94 339 ARG A N 1
ATOM 2552 C CA . ARG A 1 339 ? -21.077 25.785 11.191 1.00 85.94 339 ARG A CA 1
ATOM 2553 C C . ARG A 1 339 ? -21.980 24.798 11.935 1.00 85.94 339 ARG A C 1
ATOM 2555 O O . ARG A 1 339 ? -23.097 25.164 12.294 1.00 85.94 339 ARG A O 1
ATOM 2562 N N . LEU A 1 340 ? -21.488 23.596 12.251 1.00 85.19 340 LEU A N 1
ATOM 2563 C CA . LEU A 1 340 ? -22.225 22.628 13.074 1.00 85.19 340 LEU A CA 1
ATOM 2564 C C . LEU A 1 340 ? -22.515 23.154 14.489 1.00 85.19 340 LEU A C 1
ATOM 2566 O O . LEU A 1 340 ? -23.647 23.035 14.944 1.00 85.19 340 LEU A O 1
ATOM 2570 N N . ARG A 1 341 ? -21.550 23.796 15.161 1.00 80.38 341 ARG A N 1
ATOM 2571 C CA . ARG A 1 341 ? -21.733 24.440 16.476 1.00 80.38 341 ARG A CA 1
ATOM 2572 C C . ARG A 1 341 ? -22.755 25.571 16.424 1.00 80.38 341 ARG A C 1
ATOM 2574 O O . ARG A 1 341 ? -23.569 25.684 17.339 1.00 80.38 341 ARG A O 1
ATOM 2581 N N . ALA A 1 342 ? -22.741 26.385 15.367 1.00 80.19 342 ALA A N 1
ATOM 2582 C CA . ALA A 1 342 ? -23.715 27.457 15.171 1.00 80.19 342 ALA A CA 1
ATOM 2583 C C . ALA A 1 342 ? -25.142 26.907 14.991 1.00 80.19 342 ALA A C 1
ATOM 2585 O O . ALA A 1 342 ? -26.068 27.397 15.637 1.00 80.19 342 ALA A O 1
ATOM 2586 N N . LEU A 1 343 ? -25.315 25.852 14.184 1.00 77.62 343 LEU A N 1
ATOM 2587 C CA . LEU A 1 343 ? -26.597 25.152 14.022 1.00 77.62 343 LEU A CA 1
ATOM 2588 C C . LEU A 1 343 ? -27.055 24.487 15.328 1.00 77.62 343 LEU A C 1
ATOM 2590 O O . LEU A 1 343 ? -28.192 24.683 15.751 1.00 77.62 343 LEU A O 1
ATOM 2594 N N . ALA A 1 344 ? -26.159 23.767 16.006 1.00 73.00 344 ALA A N 1
ATOM 2595 C CA . ALA A 1 344 ? -26.422 23.123 17.290 1.00 73.00 344 ALA A CA 1
ATOM 2596 C C . ALA A 1 344 ? -26.934 24.132 18.334 1.00 73.00 344 ALA A C 1
ATOM 2598 O O . ALA A 1 344 ? -27.993 23.937 18.930 1.00 73.00 344 ALA A O 1
ATOM 2599 N N . THR A 1 345 ? -26.256 25.277 18.476 1.00 70.56 345 THR A N 1
ATOM 2600 C CA . THR A 1 345 ? -26.696 26.370 19.356 1.00 70.56 345 THR A CA 1
ATOM 2601 C C . THR A 1 345 ? -28.035 26.971 18.918 1.00 70.56 345 THR A C 1
ATOM 2603 O O . THR A 1 345 ? -28.921 27.129 19.755 1.00 70.56 345 THR A O 1
ATOM 2606 N N . ARG A 1 346 ? -28.222 27.272 17.623 1.00 73.44 346 ARG A N 1
ATOM 2607 C CA . ARG A 1 346 ? -29.453 27.894 17.091 1.00 73.44 346 ARG A CA 1
ATOM 2608 C C . ARG A 1 346 ? -30.710 27.067 17.367 1.00 73.44 346 ARG A C 1
ATOM 2610 O O . ARG A 1 346 ? -31.772 27.644 17.576 1.00 73.44 346 ARG A O 1
ATOM 2617 N N . HIS A 1 347 ? -30.593 25.741 17.358 1.00 69.44 347 HIS A N 1
ATOM 2618 C CA . HIS A 1 347 ? -31.724 24.828 17.528 1.00 69.44 347 HIS A CA 1
ATOM 2619 C C . HIS A 1 347 ? -31.803 24.189 18.933 1.00 69.44 347 HIS A C 1
ATOM 2621 O O . HIS A 1 347 ? -32.680 23.357 19.159 1.00 69.44 347 HIS A O 1
ATOM 2627 N N . ALA A 1 348 ? -30.931 24.585 19.875 1.00 66.31 348 ALA A N 1
ATOM 2628 C CA . ALA A 1 348 ? -30.812 24.021 21.230 1.00 66.31 348 ALA A CA 1
ATOM 2629 C C . ALA A 1 348 ? -30.547 22.500 21.245 1.00 66.31 348 ALA A C 1
ATOM 2631 O O . ALA A 1 348 ? -31.216 21.720 21.923 1.00 66.31 348 ALA A O 1
ATOM 2632 N N . ILE A 1 349 ? -29.559 22.084 20.456 1.00 72.19 349 ILE A N 1
ATOM 2633 C CA . ILE A 1 349 ? -29.242 20.692 20.155 1.00 72.19 349 ILE A CA 1
ATOM 2634 C C . ILE A 1 349 ? -27.822 20.352 20.661 1.00 72.19 349 ILE A C 1
ATOM 2636 O O . ILE A 1 349 ? -26.899 21.094 20.328 1.00 72.19 349 ILE A O 1
ATOM 2640 N N . PRO A 1 350 ? -27.604 19.233 21.386 1.00 71.56 350 PRO A N 1
ATOM 2641 C CA . PRO A 1 350 ? -26.264 18.792 21.782 1.00 71.56 350 PRO A CA 1
ATOM 2642 C C . PRO A 1 350 ? -25.396 18.359 20.592 1.00 71.56 350 PRO A C 1
ATOM 2644 O O . PRO A 1 350 ? -25.854 17.614 19.724 1.00 71.56 350 PRO A O 1
ATOM 2647 N N . LEU A 1 351 ? -24.130 18.770 20.597 1.00 79.31 351 LEU A N 1
ATOM 2648 C CA . LEU A 1 351 ? -23.095 18.407 19.631 1.00 79.31 351 LEU A CA 1
ATOM 2649 C C . LEU A 1 351 ? -22.013 17.555 20.315 1.00 79.31 351 LEU A C 1
ATOM 2651 O O . LEU A 1 351 ? -21.297 18.039 21.195 1.00 79.31 351 LEU A O 1
ATOM 2655 N N . VAL A 1 352 ? -21.883 16.292 19.897 1.00 82.06 352 VAL A N 1
ATOM 2656 C CA . VAL A 1 352 ? -20.942 15.309 20.474 1.00 82.06 352 VAL A CA 1
ATOM 2657 C C . VAL A 1 352 ? -19.824 15.003 19.479 1.00 82.06 352 VAL A C 1
ATOM 2659 O O . VAL A 1 352 ? -20.095 14.524 18.383 1.00 82.06 352 VAL A O 1
ATOM 2662 N N . VAL A 1 353 ? -18.568 15.250 19.851 1.00 85.31 353 VAL A N 1
ATOM 2663 C CA . VAL A 1 353 ? -17.396 14.986 19.000 1.00 85.31 353 VAL A CA 1
ATOM 2664 C C . VAL A 1 353 ? -16.639 13.758 19.503 1.00 85.31 353 VAL A C 1
ATOM 2666 O O . VAL A 1 353 ? -16.191 13.747 20.644 1.00 85.31 353 VAL A O 1
ATOM 2669 N N . ASP A 1 354 ? -16.429 12.749 18.654 1.00 86.44 354 ASP A N 1
ATOM 2670 C CA . ASP A 1 354 ? -15.415 11.709 18.908 1.00 86.44 354 ASP A CA 1
ATOM 2671 C C . ASP A 1 354 ? -14.041 12.213 18.431 1.00 86.44 354 ASP A C 1
ATOM 2673 O O . ASP A 1 354 ? -13.822 12.373 17.226 1.00 86.44 354 ASP A O 1
ATOM 2677 N N . ASP A 1 355 ? -13.132 12.482 19.375 1.00 87.19 355 ASP A N 1
ATOM 2678 C CA . ASP A 1 355 ? -11.785 13.014 19.124 1.00 87.19 355 ASP A CA 1
ATOM 2679 C C . ASP A 1 355 ? -10.700 11.924 19.039 1.00 87.19 355 ASP A C 1
ATOM 2681 O O . ASP A 1 355 ? -9.519 12.244 18.923 1.00 87.19 355 ASP A O 1
ATOM 2685 N N . THR A 1 356 ? -11.061 10.633 19.050 1.00 86.94 356 THR A N 1
ATOM 2686 C CA . THR A 1 356 ? -10.115 9.501 19.158 1.00 86.94 356 THR A CA 1
ATOM 2687 C C . THR A 1 356 ? -8.964 9.538 18.145 1.00 86.94 356 THR A C 1
ATOM 2689 O O . THR A 1 356 ? -7.844 9.125 18.461 1.00 86.94 356 THR A O 1
ATOM 2692 N N . VAL A 1 357 ? -9.236 9.974 16.911 1.00 87.94 357 VAL A N 1
ATOM 2693 C CA . VAL A 1 357 ? -8.235 10.038 15.831 1.00 87.94 357 VAL A CA 1
ATOM 2694 C C . VAL A 1 357 ? -7.526 11.393 15.805 1.00 87.94 357 VAL A C 1
ATOM 2696 O O . VAL A 1 357 ? -6.324 11.443 15.549 1.00 87.94 357 VAL A O 1
ATOM 2699 N N . GLY A 1 358 ? -8.250 12.483 16.078 1.00 83.00 358 GLY A N 1
ATOM 2700 C CA . GLY A 1 358 ? -7.706 13.839 16.066 1.00 83.00 358 GLY A CA 1
ATOM 2701 C C . GLY A 1 358 ? -6.793 14.110 17.257 1.00 83.00 358 GLY A C 1
ATOM 2702 O O . GLY A 1 358 ? -5.719 14.670 17.089 1.00 83.00 358 GLY A O 1
ATOM 2703 N N . THR A 1 359 ? -7.171 13.604 18.429 1.00 85.00 359 THR A N 1
ATOM 2704 C CA . THR A 1 359 ? -6.545 13.767 19.746 1.00 85.00 359 THR A CA 1
ATOM 2705 C C . THR A 1 359 ? -6.517 15.203 20.272 1.00 85.00 359 THR A C 1
ATOM 2707 O O . THR A 1 359 ? -6.068 16.123 19.591 1.00 85.00 359 THR A O 1
ATOM 2710 N N . HIS A 1 360 ? -6.858 15.387 21.549 1.00 85.06 360 HIS A N 1
ATOM 2711 C CA . HIS A 1 360 ? -6.707 16.676 22.239 1.00 85.06 360 HIS A CA 1
ATOM 2712 C C . HIS A 1 360 ? -5.255 17.196 22.327 1.00 85.06 360 HIS A C 1
ATOM 2714 O O . HIS A 1 360 ? -5.024 18.371 22.610 1.00 85.06 360 HIS A O 1
ATOM 2720 N N . ALA A 1 361 ? -4.259 16.343 22.053 1.00 84.31 361 ALA A N 1
ATOM 2721 C CA . ALA A 1 361 ? -2.858 16.747 21.928 1.00 84.31 361 ALA A CA 1
ATOM 2722 C C . ALA A 1 361 ? -2.550 17.482 20.608 1.00 84.31 361 ALA A C 1
ATOM 2724 O O . ALA A 1 361 ? -1.634 18.303 20.584 1.00 84.31 361 ALA A O 1
ATOM 2725 N N . ALA A 1 362 ? -3.292 17.205 19.529 1.00 83.94 362 ALA A N 1
ATOM 2726 C CA . ALA A 1 362 ? -3.127 17.875 18.237 1.00 83.94 362 ALA A CA 1
ATOM 2727 C C . ALA A 1 362 ? -4.218 18.916 17.954 1.00 83.94 362 ALA A C 1
ATOM 2729 O O . ALA A 1 362 ? -3.940 19.915 17.291 1.00 83.94 362 ALA A O 1
ATOM 2730 N N . LEU A 1 363 ? -5.438 18.707 18.461 1.00 87.44 363 LEU A N 1
ATOM 2731 C CA . LEU A 1 363 ? -6.607 19.545 18.198 1.00 87.44 363 LEU A CA 1
ATOM 2732 C C . LEU A 1 363 ? -7.223 20.115 19.488 1.00 87.44 363 LEU A C 1
ATOM 2734 O O . LEU A 1 363 ? -7.183 19.482 20.538 1.00 87.44 363 LEU A O 1
ATOM 2738 N N . ARG A 1 364 ? -7.844 21.294 19.401 1.00 87.00 364 ARG A N 1
ATOM 2739 C CA . ARG A 1 364 ? -8.598 21.951 20.488 1.00 87.00 364 ARG A CA 1
ATOM 2740 C C . ARG A 1 364 ? -10.107 21.932 20.202 1.00 87.00 364 ARG A C 1
ATOM 2742 O O . ARG A 1 364 ? -10.707 22.943 19.858 1.00 87.00 364 ARG A O 1
ATOM 2749 N N . LEU A 1 365 ? -10.708 20.740 20.270 1.00 85.25 365 LEU A N 1
ATOM 2750 C CA . LEU A 1 365 ? -12.085 20.505 19.800 1.00 85.25 365 LEU A CA 1
ATOM 2751 C C . LEU A 1 365 ? -13.181 20.844 20.822 1.00 85.25 365 LEU A C 1
ATOM 2753 O O . LEU A 1 365 ? -14.271 21.230 20.403 1.00 85.25 365 LEU A O 1
ATOM 2757 N N . LEU A 1 366 ? -12.915 20.738 22.132 1.00 81.38 366 LEU A N 1
ATOM 2758 C CA . LEU A 1 366 ? -13.952 20.889 23.167 1.00 81.38 366 LEU A CA 1
ATOM 2759 C C . LEU A 1 366 ? -14.625 22.275 23.164 1.00 81.38 366 LEU A C 1
ATOM 2761 O O . LEU A 1 366 ? -15.815 22.379 23.438 1.00 81.38 366 LEU A O 1
ATOM 2765 N N . ALA A 1 367 ? -13.910 23.332 22.764 1.00 77.25 367 ALA A N 1
ATOM 2766 C CA . ALA A 1 367 ? -14.470 24.680 22.618 1.00 77.25 367 ALA A CA 1
ATOM 2767 C C . ALA A 1 367 ? -15.580 24.787 21.550 1.00 77.25 367 ALA A C 1
ATOM 2769 O O . ALA A 1 367 ? -16.339 25.755 21.533 1.00 77.25 367 ALA A O 1
ATOM 2770 N N . ALA A 1 368 ? -15.691 23.800 20.656 1.00 77.12 368 ALA A N 1
ATOM 2771 C CA . ALA A 1 368 ? -16.658 23.775 19.566 1.00 77.12 368 ALA A CA 1
ATOM 2772 C C . ALA A 1 368 ? -17.688 22.633 19.675 1.00 77.12 368 ALA A C 1
ATOM 2774 O O . ALA A 1 368 ? -18.438 22.412 18.726 1.00 77.12 368 ALA A O 1
ATOM 2775 N N . CYS A 1 369 ? -17.784 21.945 20.817 1.00 79.00 369 CYS A N 1
ATOM 2776 C CA . CYS A 1 369 ? -18.806 20.929 21.090 1.00 79.00 369 CYS A CA 1
ATOM 2777 C C . CYS A 1 369 ? -19.311 20.984 22.545 1.00 79.00 369 CYS A C 1
ATOM 2779 O O . CYS A 1 369 ? -18.804 21.746 23.365 1.00 79.00 369 CYS A O 1
ATOM 2781 N N . ASP A 1 370 ? -20.359 20.220 22.857 1.00 75.44 370 ASP A N 1
ATOM 2782 C CA . ASP A 1 370 ? -20.878 20.084 24.229 1.00 75.44 370 ASP A CA 1
ATOM 2783 C C . ASP A 1 370 ? -20.218 18.902 24.963 1.00 75.44 370 ASP A C 1
ATOM 2785 O O . ASP A 1 370 ? -20.044 18.933 26.182 1.00 75.44 370 ASP A O 1
ATOM 2789 N N . VAL A 1 371 ? -19.812 17.871 24.209 1.00 80.50 371 VAL A N 1
ATOM 2790 C CA . VAL A 1 371 ? -19.129 16.669 24.711 1.00 80.50 371 VAL A CA 1
ATOM 2791 C C . VAL A 1 371 ? -17.986 16.289 23.770 1.00 80.50 371 VAL A C 1
ATOM 2793 O O . VAL A 1 371 ? -18.192 16.205 22.556 1.00 80.50 371 VAL A O 1
ATOM 2796 N N . ALA A 1 372 ? -16.811 15.978 24.318 1.00 85.69 372 ALA A N 1
ATOM 2797 C CA . ALA A 1 372 ? -15.746 15.265 23.610 1.00 85.69 372 ALA A CA 1
ATOM 2798 C C . ALA A 1 372 ? -15.636 13.819 24.130 1.00 85.69 372 ALA A C 1
ATOM 2800 O O . ALA A 1 372 ? -15.461 13.603 25.328 1.00 85.69 372 ALA A O 1
ATOM 2801 N N . CYS A 1 373 ? -15.734 12.827 23.245 1.00 86.81 373 CYS A N 1
ATOM 2802 C CA . CYS A 1 373 ? -15.563 11.406 23.553 1.00 86.81 373 CYS A CA 1
ATOM 2803 C C . CYS A 1 373 ? -14.221 10.898 23.008 1.00 86.81 373 CYS A C 1
ATOM 2805 O O . CYS A 1 373 ? -13.938 11.060 21.825 1.00 86.81 373 CYS A O 1
ATOM 2807 N N . THR A 1 374 ? -13.426 10.222 23.841 1.00 87.75 374 THR A N 1
ATOM 2808 C CA . THR A 1 374 ? -12.097 9.704 23.473 1.00 87.75 374 THR A CA 1
ATOM 2809 C C . THR A 1 374 ? -11.990 8.210 23.774 1.00 87.75 374 THR A C 1
ATOM 2811 O O . THR A 1 374 ? -12.156 7.786 24.919 1.00 87.75 374 THR A O 1
ATOM 2814 N N . SER A 1 375 ? -11.595 7.380 22.804 1.00 88.50 375 SER A N 1
ATOM 2815 C CA . SER A 1 375 ? -11.139 6.013 23.092 1.00 88.50 375 SER A CA 1
ATOM 2816 C C . SER A 1 375 ? -9.690 6.029 23.591 1.00 88.50 375 SER A C 1
ATOM 2818 O O . SER A 1 375 ? -8.735 5.956 22.812 1.00 88.50 375 SER A O 1
ATOM 2820 N N . LEU A 1 376 ? -9.525 6.062 24.917 1.00 88.69 376 LEU A N 1
ATOM 2821 C CA . LEU A 1 376 ? -8.218 6.025 25.586 1.00 88.69 376 LEU A CA 1
ATOM 2822 C C . LEU A 1 376 ? -7.396 4.769 25.224 1.00 88.69 376 LEU A C 1
ATOM 2824 O O . LEU A 1 376 ? -6.169 4.805 25.232 1.00 88.69 376 LEU A O 1
ATOM 2828 N N . THR A 1 377 ? -8.066 3.684 24.818 1.00 86.25 377 THR A N 1
ATOM 2829 C CA . THR A 1 377 ? -7.475 2.455 24.249 1.00 86.25 377 THR A CA 1
ATOM 2830 C C . THR A 1 377 ? -6.466 2.698 23.114 1.00 86.25 377 THR A C 1
ATOM 2832 O O . THR A 1 377 ? -5.630 1.834 22.852 1.00 86.25 377 THR A O 1
ATOM 2835 N N . LYS A 1 378 ? -6.593 3.811 22.375 1.00 90.81 378 LYS A N 1
ATOM 2836 C CA . LYS A 1 378 ? -5.802 4.105 21.166 1.00 90.81 378 LYS A CA 1
ATOM 2837 C C . LYS A 1 378 ? -4.544 4.897 21.529 1.00 90.81 378 LYS A C 1
ATOM 2839 O O . LYS A 1 378 ? -3.867 4.542 22.490 1.00 90.81 378 LYS A O 1
ATOM 2844 N N . MET A 1 379 ? -4.236 5.977 20.805 1.00 90.94 379 MET A N 1
ATOM 2845 C CA . MET A 1 379 ? -2.975 6.714 20.964 1.00 90.94 379 MET A CA 1
ATOM 2846 C C . MET A 1 379 ? -2.766 7.276 22.378 1.00 90.94 379 MET A C 1
ATOM 2848 O O . MET A 1 379 ? -1.622 7.433 22.788 1.00 90.94 379 MET A O 1
ATOM 2852 N N . PHE A 1 380 ? -3.819 7.507 23.169 1.00 87.31 380 PHE A N 1
ATOM 2853 C CA . PHE A 1 380 ? -3.669 7.897 24.576 1.00 87.31 380 PHE A CA 1
ATOM 2854 C C . PHE A 1 380 ? -2.899 6.840 25.390 1.00 87.31 380 PHE A C 1
ATOM 2856 O O . PHE A 1 380 ? -1.909 7.174 26.037 1.00 87.31 380 PHE A O 1
ATOM 2863 N N . SER A 1 381 ? -3.259 5.558 25.263 1.00 89.19 381 SER A N 1
ATOM 2864 C CA . SER A 1 381 ? -2.500 4.430 25.821 1.00 89.19 381 SER A CA 1
ATOM 2865 C C . SER A 1 381 ? -1.243 4.093 25.005 1.00 89.19 381 SER A C 1
ATOM 2867 O O . SER A 1 381 ? -0.152 3.975 25.551 1.00 89.19 381 SER A O 1
ATOM 2869 N N . GLY A 1 382 ? -1.368 3.904 23.688 1.00 85.81 382 GLY A N 1
ATOM 2870 C CA . GLY A 1 382 ? -0.272 3.515 22.785 1.00 85.81 382 GLY A CA 1
ATOM 2871 C C . GLY A 1 382 ? 0.265 2.083 22.954 1.00 85.81 382 GLY A C 1
ATOM 2872 O O . GLY A 1 382 ? 0.665 1.455 21.974 1.00 85.81 382 GLY A O 1
ATOM 2873 N N . ALA A 1 383 ? 0.245 1.519 24.163 1.00 88.38 383 ALA A N 1
ATOM 2874 C CA . ALA A 1 383 ? 0.844 0.216 24.474 1.00 88.38 383 ALA A CA 1
ATOM 2875 C C . ALA A 1 383 ? 0.064 -1.006 23.944 1.00 88.38 383 ALA A C 1
ATOM 2877 O O . ALA A 1 383 ? 0.578 -2.120 23.986 1.00 88.38 383 ALA A O 1
ATOM 2878 N N . CYS A 1 384 ? -1.155 -0.812 23.424 1.00 88.69 384 CYS A N 1
ATOM 2879 C CA . CYS A 1 384 ? -2.021 -1.877 22.897 1.00 88.69 384 CYS A CA 1
ATOM 2880 C C . CYS A 1 384 ? -2.388 -2.979 23.925 1.00 88.69 384 CYS A C 1
ATOM 2882 O O . CYS A 1 384 ? -2.676 -4.110 23.545 1.00 88.69 384 CYS A O 1
ATOM 2884 N N . ASP A 1 385 ? -2.416 -2.668 25.225 1.00 87.88 385 ASP A N 1
ATOM 2885 C CA . ASP A 1 385 ? -2.661 -3.649 26.296 1.00 87.88 385 ASP A CA 1
ATOM 2886 C C . ASP A 1 385 ? -3.811 -3.298 27.259 1.00 87.88 385 ASP A C 1
ATOM 2888 O O . ASP A 1 385 ? -4.136 -4.084 28.146 1.00 87.88 385 ASP A O 1
ATOM 2892 N N . VAL A 1 386 ? -4.435 -2.127 27.137 1.00 85.88 386 VAL A N 1
ATOM 2893 C CA . VAL A 1 386 ? -5.507 -1.675 28.039 1.00 85.88 386 VAL A CA 1
ATOM 2894 C C . VAL A 1 386 ? -6.592 -0.944 27.261 1.00 85.88 386 VAL A C 1
ATOM 2896 O O . VAL A 1 386 ? -6.302 -0.191 26.330 1.00 85.88 386 VAL A O 1
ATOM 2899 N N . MET A 1 387 ? -7.848 -1.183 27.638 1.00 85.06 387 MET A N 1
ATOM 2900 C CA . MET A 1 387 ? -8.994 -0.441 27.124 1.00 85.06 387 MET A CA 1
ATOM 2901 C C . MET A 1 387 ? -9.383 0.681 28.076 1.00 85.06 387 MET A C 1
ATOM 2903 O O . MET A 1 387 ? -9.242 0.541 29.284 1.00 85.06 387 MET A O 1
ATOM 2907 N N . GLY A 1 388 ? -9.896 1.770 27.517 1.00 83.31 388 GLY A N 1
ATOM 2908 C CA . GLY A 1 388 ? -10.554 2.826 28.271 1.00 83.31 388 GLY A CA 1
ATOM 2909 C C . GLY A 1 388 ? -11.325 3.758 27.345 1.00 83.31 388 GLY A C 1
ATOM 2910 O O . GLY A 1 388 ? -11.054 3.836 26.140 1.00 83.31 388 GLY A O 1
ATOM 2911 N N . GLY A 1 389 ? -12.287 4.463 27.919 1.00 85.31 389 GLY A N 1
ATOM 2912 C CA . GLY A 1 389 ? -12.991 5.582 27.313 1.00 85.31 389 GLY A CA 1
ATOM 2913 C C . GLY A 1 389 ? -12.944 6.794 28.232 1.00 85.31 389 GLY A C 1
ATOM 2914 O O . GLY A 1 389 ? -12.877 6.648 29.452 1.00 85.31 389 GLY A O 1
ATOM 2915 N N . ALA A 1 390 ? -12.994 7.982 27.646 1.00 84.00 390 ALA A N 1
ATOM 2916 C CA . ALA A 1 390 ? -13.311 9.207 28.356 1.00 84.00 390 ALA A CA 1
ATOM 2917 C C . ALA A 1 390 ? -14.480 9.910 27.670 1.00 84.00 390 ALA A C 1
ATOM 2919 O O . ALA A 1 390 ? -14.570 9.895 26.442 1.00 84.00 390 ALA A O 1
ATOM 2920 N N . ALA A 1 391 ? -15.326 10.555 28.465 1.00 83.50 391 ALA A N 1
ATOM 2921 C CA . ALA A 1 391 ? -16.159 11.653 28.002 1.00 83.50 391 ALA A CA 1
ATOM 2922 C C . ALA A 1 391 ? -15.772 12.894 28.805 1.00 83.50 391 ALA A C 1
ATOM 2924 O O . ALA A 1 391 ? -15.654 12.833 30.029 1.00 83.50 391 ALA A O 1
ATOM 2925 N N . VAL A 1 392 ? -15.545 14.005 28.117 1.00 79.06 392 VAL A N 1
ATOM 2926 C CA . VAL A 1 392 ? -15.271 15.303 28.727 1.00 79.06 392 VAL A CA 1
ATOM 2927 C C . VAL A 1 392 ? -16.434 16.205 28.378 1.00 79.06 392 VAL A C 1
ATOM 2929 O O . VAL A 1 392 ? -16.700 16.449 27.199 1.00 79.06 392 VAL A O 1
ATOM 2932 N N . LEU A 1 393 ? -17.153 16.648 29.403 1.00 71.88 393 LEU A N 1
ATOM 2933 C CA . LEU A 1 393 ? -18.248 17.586 29.226 1.00 71.88 393 LEU A CA 1
ATOM 2934 C C . LEU A 1 393 ? -17.741 19.019 29.257 1.00 71.88 393 LEU A C 1
ATOM 2936 O O . LEU A 1 393 ? -16.883 19.375 30.062 1.00 71.88 393 LEU A O 1
ATOM 2940 N N . ASN A 1 394 ? -18.394 19.863 28.468 1.00 61.19 394 ASN A N 1
ATOM 2941 C CA . ASN A 1 394 ? -18.577 21.255 28.845 1.00 61.19 394 ASN A CA 1
ATOM 2942 C C . ASN A 1 394 ? -19.388 21.245 30.176 1.00 61.19 394 ASN A C 1
ATOM 2944 O O . ASN A 1 394 ? -20.481 20.675 30.212 1.00 61.19 394 ASN A O 1
ATOM 2948 N N . PRO A 1 395 ? -18.821 21.717 31.301 1.00 45.03 395 PRO A N 1
ATOM 2949 C CA . PRO A 1 395 ? -18.935 21.119 32.649 1.00 45.03 395 PRO A CA 1
ATOM 2950 C C . PRO A 1 395 ? -20.345 20.716 33.149 1.00 45.03 395 PRO A C 1
ATOM 2952 O O . PRO A 1 395 ? -21.138 21.626 33.413 1.00 45.03 395 PRO A O 1
ATOM 2955 N N . ARG A 1 396 ? -20.643 19.392 33.352 1.00 37.97 396 ARG A N 1
ATOM 2956 C CA . ARG A 1 396 ? -21.850 18.855 34.093 1.00 37.97 396 ARG A CA 1
ATOM 2957 C C . ARG A 1 396 ? -22.061 17.303 34.375 1.00 37.97 396 ARG A C 1
ATOM 2959 O O . ARG A 1 396 ? -23.206 16.866 34.362 1.00 37.97 396 ARG A O 1
ATOM 2966 N N . GLY A 1 397 ? -21.063 16.464 34.748 1.00 35.41 397 GLY A N 1
ATOM 2967 C CA . GLY A 1 397 ? -21.255 15.059 35.297 1.00 35.41 397 GLY A CA 1
ATOM 2968 C C . GLY A 1 397 ? -21.495 13.892 34.280 1.00 35.41 397 GLY A C 1
ATOM 2969 O O . GLY A 1 397 ? -22.020 14.158 33.215 1.00 35.41 397 GLY A O 1
ATOM 2970 N N . TRP A 1 398 ? -21.226 12.575 34.453 1.00 32.72 398 TRP A N 1
ATOM 2971 C CA . TRP A 1 398 ? -20.857 11.645 35.559 1.00 32.72 398 TRP A CA 1
ATOM 2972 C C . TRP A 1 398 ? -20.117 10.370 35.004 1.00 32.72 398 TRP A C 1
ATOM 2974 O O . TRP A 1 398 ? -20.162 10.140 33.799 1.00 32.72 398 TRP A O 1
ATOM 2984 N N . GLY A 1 399 ? -19.478 9.501 35.829 1.00 42.66 399 GLY A N 1
ATOM 2985 C CA . GLY A 1 399 ? -18.970 8.161 35.390 1.00 42.66 399 GLY A CA 1
ATOM 2986 C C . GLY A 1 399 ? -18.007 7.392 36.342 1.00 42.66 399 GLY A C 1
ATOM 2987 O O . GLY A 1 399 ? -17.361 8.016 37.186 1.00 42.66 399 GLY A O 1
ATOM 2988 N N . ASN A 1 400 ? -17.884 6.053 36.197 1.00 44.91 400 ASN A N 1
ATOM 2989 C CA . ASN A 1 400 ? -17.075 5.130 37.041 1.00 44.91 400 ASN A CA 1
ATOM 2990 C C . ASN A 1 400 ? -16.285 4.069 36.213 1.00 44.91 400 ASN A C 1
ATOM 2992 O O . ASN A 1 400 ? -16.762 3.608 35.179 1.00 44.91 400 ASN A O 1
ATOM 2996 N N . TRP A 1 401 ? -15.091 3.648 36.670 1.00 54.41 401 TRP A N 1
ATOM 2997 C CA . TRP A 1 401 ? -14.176 2.731 35.948 1.00 54.41 401 TRP A CA 1
ATOM 2998 C C . TRP A 1 401 ? -13.324 1.840 36.886 1.00 54.41 401 TRP A C 1
ATOM 3000 O O . TRP A 1 401 ? -12.846 2.303 37.928 1.00 54.41 401 TRP A O 1
ATOM 3010 N N . PHE A 1 402 ? -13.109 0.573 36.494 1.00 59.19 402 PHE A N 1
ATOM 3011 C CA . PHE A 1 402 ? -12.345 -0.457 37.220 1.00 59.19 402 PHE A CA 1
ATOM 3012 C C . PHE A 1 402 ? -10.862 -0.105 37.437 1.00 59.19 402 PHE A C 1
ATOM 3014 O O . PHE A 1 402 ? -10.155 0.316 36.521 1.00 59.19 402 PHE A O 1
ATOM 3021 N N . TRP A 1 403 ? -10.370 -0.316 38.659 1.00 62.66 403 TRP A N 1
ATOM 3022 C CA . TRP A 1 403 ? -9.142 0.306 39.155 1.00 62.66 403 TRP A CA 1
ATOM 3023 C C . TRP A 1 403 ? -7.841 -0.152 38.478 1.00 62.66 403 TRP A C 1
ATOM 3025 O O . TRP A 1 403 ? -6.975 0.680 38.208 1.00 62.66 403 TRP A O 1
ATOM 3035 N N . ALA A 1 404 ? -7.678 -1.443 38.179 1.00 64.38 404 ALA A N 1
ATOM 3036 C CA . ALA A 1 404 ? -6.409 -1.952 37.649 1.00 64.38 404 ALA A CA 1
ATOM 3037 C C . ALA A 1 404 ? -6.141 -1.454 36.215 1.00 64.38 404 ALA A C 1
ATOM 3039 O O . ALA A 1 404 ? -4.997 -1.178 35.840 1.00 64.38 404 ALA A O 1
ATOM 3040 N N . ASP A 1 405 ? -7.207 -1.282 35.427 1.00 64.19 405 ASP A N 1
ATOM 3041 C CA . ASP A 1 405 ? -7.134 -0.695 34.088 1.00 64.19 405 ASP A CA 1
ATOM 3042 C C . ASP A 1 405 ? -6.872 0.828 34.157 1.00 64.19 405 ASP A C 1
ATOM 3044 O O . ASP A 1 405 ? -6.079 1.336 33.360 1.00 64.19 405 ASP A O 1
ATOM 3048 N N . VAL A 1 406 ? -7.405 1.541 35.166 1.00 68.44 406 VAL A N 1
ATOM 3049 C CA . VAL A 1 406 ? -7.060 2.955 35.452 1.00 68.44 406 VAL A CA 1
ATOM 3050 C C . VAL A 1 406 ? -5.557 3.108 35.724 1.00 68.44 406 VAL A C 1
ATOM 3052 O O . VAL A 1 406 ? -4.898 3.935 35.093 1.00 68.44 406 VAL A O 1
ATOM 3055 N N . VAL A 1 407 ? -4.990 2.309 36.638 1.00 70.62 407 VAL A N 1
ATOM 3056 C CA . VAL A 1 407 ? -3.562 2.388 37.011 1.00 70.62 407 VAL A CA 1
ATOM 3057 C C . VAL A 1 407 ? -2.660 2.128 35.798 1.00 70.62 407 VAL A C 1
ATOM 3059 O O . VAL A 1 407 ? -1.687 2.854 35.577 1.00 70.62 407 VAL A O 1
ATOM 3062 N N . ARG A 1 408 ? -3.007 1.145 34.954 1.00 72.50 408 ARG A N 1
ATOM 3063 C CA . ARG A 1 408 ? -2.280 0.873 33.702 1.00 72.50 408 ARG A CA 1
ATOM 3064 C C . ARG A 1 408 ? -2.388 2.035 32.705 1.00 72.50 408 ARG A C 1
ATOM 3066 O O . ARG A 1 408 ? -1.386 2.392 32.089 1.00 72.50 408 ARG A O 1
ATOM 3073 N N . MET A 1 409 ? -3.565 2.646 32.564 1.00 74.00 409 MET A N 1
ATOM 3074 C CA . MET A 1 409 ? -3.771 3.787 31.665 1.00 74.00 409 MET A CA 1
ATOM 3075 C C . MET A 1 409 ? -3.019 5.047 32.113 1.00 74.00 409 MET A C 1
ATOM 3077 O O . MET A 1 409 ? -2.499 5.783 31.271 1.00 74.00 409 MET A O 1
ATOM 3081 N N . GLU A 1 410 ? -2.929 5.310 33.421 1.00 78.50 410 GLU A N 1
ATOM 3082 C CA . GLU A 1 410 ? -2.144 6.435 33.943 1.00 78.50 410 GLU A CA 1
ATOM 3083 C C . GLU A 1 410 ? -0.683 6.276 33.525 1.00 78.50 410 GLU A C 1
ATOM 3085 O O . GLU A 1 410 ? -0.141 7.180 32.890 1.00 78.50 410 GLU A O 1
ATOM 3090 N N . ALA A 1 411 ? -0.085 5.110 33.787 1.00 74.19 411 ALA A N 1
ATOM 3091 C CA . ALA A 1 411 ? 1.304 4.833 33.437 1.00 74.19 411 ALA A CA 1
ATOM 3092 C C . ALA A 1 411 ? 1.573 4.993 31.929 1.00 74.19 411 ALA A C 1
ATOM 3094 O O . ALA A 1 411 ? 2.548 5.639 31.543 1.00 74.19 411 ALA A O 1
ATOM 3095 N N . ASN A 1 412 ? 0.681 4.462 31.085 1.00 77.50 412 ASN A N 1
ATOM 3096 C CA . ASN A 1 412 ? 0.808 4.486 29.626 1.00 77.50 412 ASN A CA 1
ATOM 3097 C C . ASN A 1 412 ? 0.643 5.890 28.998 1.00 77.50 412 ASN A C 1
ATOM 3099 O O . ASN A 1 412 ? 1.125 6.127 27.892 1.00 77.50 412 ASN A O 1
ATOM 3103 N N . SER A 1 413 ? -0.035 6.829 29.668 1.00 73.12 413 SER A N 1
ATOM 3104 C CA . SER A 1 413 ? -0.378 8.148 29.098 1.00 73.12 413 SER A CA 1
ATOM 3105 C C . SER A 1 413 ? 0.582 9.286 29.474 1.00 73.12 413 SER A C 1
ATOM 3107 O O . SER A 1 413 ? 0.397 10.416 29.022 1.00 73.12 413 SER A O 1
ATOM 3109 N N . ARG A 1 414 ? 1.624 9.015 30.273 1.00 81.69 414 ARG A N 1
ATOM 3110 C CA . ARG A 1 414 ? 2.588 10.026 30.768 1.00 81.69 414 ARG A CA 1
ATOM 3111 C C . ARG A 1 414 ? 3.371 10.745 29.661 1.00 81.69 414 ARG A C 1
ATOM 3113 O O . ARG A 1 414 ? 3.811 11.871 29.857 1.00 81.69 414 ARG A O 1
ATOM 3120 N N . ASP A 1 415 ? 3.531 10.104 28.509 1.00 81.94 415 ASP A N 1
ATOM 3121 C CA . ASP A 1 415 ? 4.326 10.544 27.355 1.00 81.94 415 ASP A CA 1
ATOM 3122 C C . ASP A 1 415 ? 3.471 10.837 26.098 1.00 81.94 415 ASP A C 1
ATOM 3124 O O . ASP A 1 415 ? 4.005 11.132 25.023 1.00 81.94 415 ASP A O 1
ATOM 3128 N N . PHE A 1 416 ? 2.140 10.800 26.233 1.00 77.94 416 PHE A N 1
ATOM 3129 C CA . PHE A 1 416 ? 1.156 10.864 25.145 1.00 77.94 416 PHE A CA 1
ATOM 3130 C C . PHE A 1 416 ? 1.416 11.973 24.113 1.00 77.94 416 PHE A C 1
ATOM 3132 O O . PHE A 1 416 ? 1.505 11.696 22.917 1.00 77.94 416 PHE A O 1
ATOM 3139 N N . ALA A 1 417 ? 1.593 13.221 24.557 1.00 79.06 417 ALA A N 1
ATOM 3140 C CA . ALA A 1 417 ? 1.781 14.357 23.653 1.00 79.06 417 ALA A CA 1
ATOM 3141 C C . ALA A 1 417 ? 3.084 14.271 22.831 1.00 79.06 417 ALA A C 1
ATOM 3143 O O . ALA A 1 417 ? 3.136 14.753 21.700 1.00 79.06 417 ALA A O 1
ATOM 3144 N N . ALA A 1 418 ? 4.134 13.636 23.366 1.00 82.56 418 ALA A N 1
ATOM 3145 C CA . ALA A 1 418 ? 5.365 13.386 22.617 1.00 82.56 418 ALA A CA 1
ATOM 3146 C C . ALA A 1 418 ? 5.156 12.289 21.560 1.00 82.56 418 ALA A C 1
ATOM 3148 O O . ALA A 1 418 ? 5.583 12.454 20.416 1.00 82.56 418 ALA A O 1
ATOM 3149 N N . ARG A 1 419 ? 4.429 11.217 21.913 1.00 87.81 419 ARG A N 1
ATOM 3150 C CA . ARG A 1 419 ? 4.079 10.127 20.987 1.00 87.81 419 ARG A CA 1
ATOM 3151 C C . ARG A 1 419 ? 3.210 10.608 19.825 1.00 87.81 419 ARG A C 1
ATOM 3153 O O . ARG A 1 419 ? 3.514 10.283 18.682 1.00 87.81 419 ARG A O 1
ATOM 3160 N N . VAL A 1 420 ? 2.198 11.442 20.087 1.00 80.75 420 VAL A N 1
ATOM 3161 C CA . VAL A 1 420 ? 1.349 12.042 19.037 1.00 80.75 420 VAL A CA 1
ATOM 3162 C C . VAL A 1 420 ? 2.179 12.854 18.041 1.00 80.75 420 VAL A C 1
ATOM 3164 O O . VAL A 1 420 ? 2.008 12.675 16.835 1.00 80.75 420 VAL A O 1
ATOM 3167 N N . ARG A 1 421 ? 3.114 13.694 18.510 1.00 86.25 421 ARG A N 1
ATOM 3168 C CA . ARG A 1 421 ? 3.986 14.485 17.622 1.00 86.25 421 ARG A CA 1
ATOM 3169 C C . ARG A 1 421 ? 4.905 13.610 16.769 1.00 86.25 421 ARG A C 1
ATOM 3171 O O . ARG A 1 421 ? 4.982 13.826 15.562 1.00 86.25 421 ARG A O 1
ATOM 3178 N N . ALA A 1 422 ? 5.558 12.612 17.365 1.00 87.69 422 ALA A N 1
ATOM 3179 C CA . ALA A 1 422 ? 6.444 11.696 16.642 1.00 87.69 422 ALA A CA 1
ATOM 3180 C C . ALA A 1 422 ? 5.683 10.878 15.580 1.00 87.69 422 ALA A C 1
ATOM 3182 O O . ALA A 1 422 ? 6.048 10.899 14.404 1.00 87.69 422 ALA A O 1
ATOM 3183 N N . ALA A 1 423 ? 4.571 10.244 15.967 1.00 90.00 423 ALA A N 1
ATOM 3184 C CA . ALA A 1 423 ? 3.737 9.465 15.055 1.00 90.00 423 ALA A CA 1
ATOM 3185 C C . ALA A 1 423 ? 3.124 10.326 13.934 1.00 90.00 423 ALA A C 1
ATOM 3187 O O . ALA A 1 423 ? 3.066 9.879 12.792 1.00 90.00 423 ALA A O 1
ATOM 3188 N N . SER A 1 424 ? 2.736 11.578 14.216 1.00 89.44 424 SER A N 1
ATOM 3189 C CA . SER A 1 424 ? 2.242 12.509 13.184 1.00 89.44 424 SER A CA 1
ATOM 3190 C C . SER A 1 424 ? 3.340 12.949 12.210 1.00 89.44 424 SER A C 1
ATOM 3192 O O . SER A 1 424 ? 3.089 13.092 11.013 1.00 89.44 424 SER A O 1
ATOM 3194 N N . GLY A 1 425 ? 4.572 13.133 12.697 1.00 91.81 425 GLY A N 1
ATOM 3195 C CA . GLY A 1 425 ? 5.736 13.406 11.851 1.00 91.81 425 GLY A CA 1
ATOM 3196 C C . GLY A 1 425 ? 6.049 12.246 10.902 1.00 91.81 425 GLY A C 1
ATOM 3197 O O . GLY A 1 425 ? 6.291 12.472 9.716 1.00 91.81 425 GLY A O 1
ATOM 3198 N N . ASN A 1 426 ? 5.975 11.007 11.396 1.00 95.44 426 ASN A N 1
ATOM 3199 C CA . ASN A 1 426 ? 6.113 9.806 10.572 1.00 95.44 426 ASN A CA 1
ATOM 3200 C C . ASN A 1 426 ? 4.944 9.654 9.579 1.00 95.44 426 ASN A C 1
ATOM 3202 O O . ASN A 1 426 ? 5.179 9.419 8.395 1.00 95.44 426 ASN A O 1
ATOM 3206 N N . ALA A 1 427 ? 3.694 9.838 10.020 1.00 95.19 427 ALA A N 1
ATOM 3207 C CA . ALA A 1 427 ? 2.502 9.694 9.180 1.00 95.19 427 ALA A CA 1
ATOM 3208 C C . ALA A 1 427 ? 2.487 10.660 7.988 1.00 95.19 427 ALA A C 1
ATOM 3210 O O . ALA A 1 427 ? 2.191 10.233 6.872 1.00 95.19 427 ALA A O 1
ATOM 3211 N N . ALA A 1 428 ? 2.883 11.923 8.191 1.00 95.44 428 ALA A N 1
ATOM 3212 C CA . ALA A 1 428 ? 3.020 12.894 7.105 1.00 95.44 428 ALA A CA 1
ATOM 3213 C C . ALA A 1 428 ? 4.004 12.415 6.024 1.00 95.44 428 ALA A C 1
ATOM 3215 O O . ALA A 1 428 ? 3.683 12.426 4.837 1.00 95.44 428 ALA A O 1
ATOM 3216 N N . ARG A 1 429 ? 5.175 11.910 6.432 1.00 96.31 429 ARG A N 1
ATOM 3217 C CA . ARG A 1 429 ? 6.195 11.408 5.500 1.00 96.31 429 ARG A CA 1
ATOM 3218 C C . ARG A 1 429 ? 5.746 10.139 4.764 1.00 96.31 429 ARG A C 1
ATOM 3220 O O . ARG A 1 429 ? 5.986 10.023 3.565 1.00 96.31 429 ARG A O 1
ATOM 3227 N N . VAL A 1 430 ? 5.057 9.212 5.441 1.00 96.69 430 VAL A N 1
ATOM 3228 C CA . VAL A 1 430 ? 4.469 8.024 4.787 1.00 96.69 430 VAL A CA 1
ATOM 3229 C C . VAL A 1 430 ? 3.389 8.439 3.780 1.00 96.69 430 VAL A C 1
ATOM 3231 O O . VAL A 1 430 ? 3.377 7.927 2.661 1.00 96.69 430 VAL A O 1
ATOM 3234 N N . ALA A 1 431 ? 2.518 9.393 4.125 1.00 95.81 431 ALA A N 1
ATOM 3235 C CA . ALA A 1 431 ? 1.509 9.918 3.204 1.00 95.81 431 ALA A CA 1
ATOM 3236 C C . ALA A 1 431 ? 2.149 10.540 1.948 1.00 95.81 431 ALA A C 1
ATOM 3238 O O . ALA A 1 431 ? 1.687 10.281 0.836 1.00 95.81 431 ALA A O 1
ATOM 3239 N N . ASP A 1 432 ? 3.244 11.286 2.105 1.00 92.62 432 ASP A N 1
ATOM 3240 C CA . ASP A 1 432 ? 3.992 11.869 0.987 1.00 92.62 432 ASP A CA 1
ATOM 3241 C C . ASP A 1 432 ? 4.689 10.815 0.111 1.00 92.62 432 ASP A C 1
ATOM 3243 O O . ASP A 1 432 ? 4.681 10.953 -1.113 1.00 92.62 432 ASP A O 1
ATOM 3247 N N . MET A 1 433 ? 5.246 9.740 0.688 1.00 92.00 433 MET A N 1
ATOM 3248 C CA . MET A 1 433 ? 5.776 8.608 -0.094 1.00 92.00 433 MET A CA 1
ATOM 3249 C C . MET A 1 433 ? 4.686 7.956 -0.951 1.00 92.00 433 MET A C 1
ATOM 3251 O O . MET A 1 433 ? 4.894 7.703 -2.136 1.00 92.00 433 MET A O 1
ATOM 3255 N N . LEU A 1 434 ? 3.516 7.700 -0.359 1.00 93.88 434 LEU A N 1
ATOM 3256 C CA . LEU A 1 434 ? 2.392 7.048 -1.030 1.00 93.88 434 LEU A CA 1
ATOM 3257 C C . LEU A 1 434 ? 1.829 7.920 -2.163 1.00 93.88 434 LEU A C 1
ATOM 3259 O O . LEU A 1 434 ? 1.595 7.417 -3.257 1.00 93.88 434 LEU A O 1
ATOM 3263 N N . ARG A 1 435 ? 1.685 9.235 -1.939 1.00 90.31 435 ARG A N 1
ATOM 3264 C CA . ARG A 1 435 ? 1.219 10.206 -2.952 1.00 90.31 435 ARG A CA 1
ATOM 3265 C C . ARG A 1 435 ? 2.131 10.316 -4.173 1.00 90.31 435 ARG A C 1
ATOM 3267 O O . ARG A 1 435 ? 1.666 10.720 -5.232 1.00 90.31 435 ARG A O 1
ATOM 3274 N N . ARG A 1 436 ? 3.416 9.977 -4.035 1.00 83.00 436 ARG A N 1
ATOM 3275 C CA . ARG A 1 436 ? 4.396 9.993 -5.133 1.00 83.00 436 ARG A CA 1
ATOM 3276 C C . ARG A 1 436 ? 4.389 8.717 -5.983 1.00 83.00 436 ARG A C 1
ATOM 3278 O O . ARG A 1 436 ? 5.090 8.681 -6.989 1.00 83.00 436 ARG A O 1
ATOM 3285 N N . SER A 1 437 ? 3.646 7.672 -5.606 1.00 80.00 437 SER A N 1
ATOM 3286 C CA . SER A 1 437 ? 3.647 6.396 -6.332 1.00 80.00 437 SER A CA 1
ATOM 3287 C C . SER A 1 437 ? 2.517 6.289 -7.357 1.00 80.00 437 SER A C 1
ATOM 3289 O O . SER A 1 437 ? 1.343 6.407 -7.016 1.00 80.00 437 SER A O 1
ATOM 3291 N N . GLY A 1 438 ? 2.858 5.927 -8.599 1.00 74.88 438 GLY A N 1
ATOM 3292 C CA . GLY A 1 438 ? 1.887 5.652 -9.668 1.00 74.88 438 GLY A CA 1
ATOM 3293 C C . GLY A 1 438 ? 1.035 4.385 -9.475 1.00 74.88 438 GLY A C 1
ATOM 3294 O O . GLY A 1 438 ? 0.168 4.097 -10.303 1.00 74.88 438 GLY A O 1
ATOM 3295 N N . CYS A 1 439 ? 1.256 3.601 -8.411 1.00 79.19 439 CYS A N 1
ATOM 3296 C CA . CYS A 1 439 ? 0.371 2.488 -8.050 1.00 79.19 439 CYS A CA 1
ATOM 3297 C C . CYS A 1 439 ? -0.777 2.916 -7.112 1.00 79.19 439 CYS A C 1
ATOM 3299 O O . CYS A 1 439 ? -1.783 2.203 -7.017 1.00 79.19 439 CYS A O 1
ATOM 3301 N N . VAL A 1 440 ? -0.658 4.086 -6.473 1.00 85.25 440 VAL A N 1
ATOM 3302 C CA . VAL A 1 440 ? -1.633 4.676 -5.548 1.00 85.25 440 VAL A CA 1
ATOM 3303 C C . VAL A 1 440 ? -2.560 5.628 -6.308 1.00 85.25 440 VAL A C 1
ATOM 3305 O O . VAL A 1 440 ? -2.113 6.442 -7.109 1.00 85.25 440 VAL A O 1
ATOM 3308 N N . ARG A 1 441 ? -3.869 5.528 -6.059 1.00 85.62 441 ARG A N 1
ATOM 3309 C CA . ARG A 1 441 ? -4.886 6.427 -6.625 1.00 85.62 441 ARG A CA 1
ATOM 3310 C C . ARG A 1 441 ? -5.143 7.629 -5.722 1.00 85.62 441 ARG A C 1
ATOM 3312 O O . ARG A 1 441 ? -5.340 8.731 -6.218 1.00 85.62 441 ARG A O 1
ATOM 3319 N N . GLU A 1 442 ? -5.207 7.403 -4.413 1.00 93.12 442 GLU A N 1
ATOM 3320 C CA . GLU A 1 442 ? -5.626 8.417 -3.445 1.00 93.12 442 GLU A CA 1
ATOM 3321 C C . GLU A 1 442 ? -5.068 8.108 -2.048 1.00 93.12 442 GLU A C 1
ATOM 3323 O O . GLU A 1 442 ? -5.012 6.947 -1.632 1.00 93.12 442 GLU A O 1
ATOM 3328 N N . VAL A 1 443 ? -4.666 9.155 -1.320 1.00 95.81 443 VAL A N 1
ATOM 3329 C CA . VAL A 1 443 ? -4.177 9.064 0.065 1.00 95.81 443 VAL A CA 1
ATOM 3330 C C . VAL A 1 443 ? -4.997 9.991 0.952 1.00 95.81 443 VAL A C 1
ATOM 3332 O O . VAL A 1 443 ? -4.827 11.215 0.933 1.00 95.81 443 VAL A O 1
ATOM 3335 N N . PHE A 1 444 ? -5.853 9.377 1.761 1.00 95.00 444 PHE A N 1
ATOM 3336 C CA . PHE A 1 444 ? -6.644 10.028 2.791 1.00 95.00 444 PHE A CA 1
ATOM 3337 C C . PHE A 1 444 ? -5.745 10.316 3.996 1.00 95.00 444 PHE A C 1
ATOM 3339 O O . PHE A 1 444 ? -5.344 9.404 4.720 1.00 95.00 444 PHE A O 1
ATOM 3346 N N . TYR A 1 445 ? -5.409 11.589 4.181 1.00 95.56 445 TYR A N 1
ATOM 3347 C CA . TYR A 1 445 ? -4.650 12.126 5.310 1.00 95.56 445 TYR A CA 1
ATOM 3348 C C . TYR A 1 445 ? -4.962 13.630 5.416 1.00 95.56 445 TYR A C 1
ATOM 3350 O O . TYR A 1 445 ? -5.008 14.271 4.361 1.00 95.56 445 TYR A O 1
ATOM 3358 N N . PRO A 1 446 ? -5.188 14.220 6.612 1.00 91.12 446 PRO A N 1
ATOM 3359 C CA . PRO A 1 446 ? -5.719 15.584 6.715 1.00 91.12 446 PRO A CA 1
ATOM 3360 C C . PRO A 1 446 ? -4.861 16.647 6.017 1.00 91.12 446 PRO A C 1
ATOM 3362 O O . PRO A 1 446 ? -5.407 17.518 5.337 1.00 91.12 446 PRO A O 1
ATOM 3365 N N . GLN A 1 447 ? -3.531 16.540 6.105 1.00 92.94 447 GLN A N 1
ATOM 3366 C CA . GLN A 1 447 ? -2.602 17.387 5.353 1.00 92.94 447 GLN A CA 1
ATOM 3367 C C . GLN A 1 447 ? -2.705 17.096 3.852 1.00 92.94 447 GLN A C 1
ATOM 3369 O O . GLN A 1 447 ? -2.505 15.955 3.431 1.00 92.94 447 GLN A O 1
ATOM 3374 N N . GLY A 1 448 ? -2.983 18.113 3.039 1.00 87.19 448 GLY A N 1
ATOM 3375 C CA . GLY A 1 448 ? -3.233 17.982 1.602 1.00 87.19 448 GLY A CA 1
ATOM 3376 C C . GLY A 1 448 ? -4.632 17.464 1.240 1.00 87.19 448 GLY A C 1
ATOM 3377 O O . GLY A 1 448 ? -4.877 17.181 0.072 1.00 87.19 448 GLY A O 1
ATOM 3378 N N . SER A 1 449 ? -5.546 17.316 2.208 1.00 89.25 449 SER A N 1
ATOM 3379 C CA . SER A 1 449 ? -6.947 16.955 1.933 1.00 89.25 449 SER A CA 1
ATOM 3380 C C . SER A 1 449 ? -7.795 18.176 1.534 1.00 89.25 449 SER A C 1
ATOM 3382 O O . SER A 1 449 ? -7.494 19.291 1.967 1.00 89.25 449 SER A O 1
ATOM 3384 N N . PRO A 1 450 ? -8.926 17.988 0.822 1.00 86.69 450 PRO A N 1
ATOM 3385 C CA . PRO A 1 450 ? -9.900 19.061 0.583 1.00 86.69 450 PRO A CA 1
ATOM 3386 C C . PRO A 1 450 ? -10.435 19.716 1.869 1.00 86.69 450 PRO A C 1
ATOM 3388 O O . PRO A 1 450 ? -10.844 20.873 1.852 1.00 86.69 450 PRO A O 1
ATOM 3391 N N . THR A 1 451 ? -10.409 18.998 2.998 1.00 86.94 451 THR A N 1
ATOM 3392 C CA . THR A 1 451 ? -10.850 19.489 4.312 1.00 86.94 451 THR A CA 1
ATOM 3393 C C . THR A 1 451 ? -9.714 20.033 5.188 1.00 86.94 451 THR A C 1
ATOM 3395 O O . THR A 1 451 ? -9.948 20.304 6.365 1.00 86.94 451 THR A O 1
ATOM 3398 N N . GLN A 1 452 ? -8.489 20.212 4.666 1.00 91.88 452 GLN A N 1
ATOM 3399 C CA . GLN A 1 452 ? -7.340 20.626 5.487 1.00 91.88 452 GLN A CA 1
ATOM 3400 C C . GLN A 1 452 ? -7.607 21.939 6.241 1.00 91.88 452 GLN A C 1
ATOM 3402 O O . GLN A 1 452 ? -7.336 22.010 7.434 1.00 91.88 452 GLN A O 1
ATOM 3407 N N . ALA A 1 453 ? -8.216 22.941 5.597 1.00 89.38 453 ALA A N 1
ATOM 3408 C CA . ALA A 1 453 ? -8.534 24.221 6.240 1.00 89.38 453 ALA A CA 1
ATOM 3409 C C . ALA A 1 453 ? -9.482 24.077 7.453 1.00 89.38 453 ALA A C 1
ATOM 3411 O O . ALA A 1 453 ? -9.354 24.816 8.429 1.00 89.38 453 ALA A O 1
ATOM 3412 N N . MET A 1 454 ? -10.398 23.099 7.422 1.00 88.56 454 MET A N 1
ATOM 3413 C CA . MET A 1 454 ? -11.291 22.798 8.550 1.00 88.56 454 MET A CA 1
ATOM 3414 C C . MET A 1 454 ? -10.535 22.131 9.703 1.00 88.56 454 MET A C 1
ATOM 3416 O O . MET A 1 454 ? -10.822 22.408 10.863 1.00 88.56 454 MET A O 1
ATOM 3420 N N . TYR A 1 455 ? -9.540 21.297 9.389 1.00 89.00 455 TYR A N 1
ATOM 3421 C CA . TYR A 1 455 ? -8.646 20.690 10.377 1.00 89.00 455 TYR A CA 1
ATOM 3422 C C . TYR A 1 455 ? -7.711 21.737 11.009 1.00 89.00 455 TYR A C 1
ATOM 3424 O O . TYR A 1 455 ? -7.623 21.833 12.232 1.00 89.00 455 TYR A O 1
ATOM 3432 N N . ASP A 1 456 ? -7.054 22.561 10.184 1.00 89.69 456 ASP A N 1
ATOM 3433 C CA . ASP A 1 456 ? -6.103 23.592 10.618 1.00 89.69 456 ASP A CA 1
ATOM 3434 C C . ASP A 1 456 ? -6.733 24.620 11.568 1.00 89.69 456 ASP A C 1
ATOM 3436 O O . ASP A 1 456 ? -6.074 25.052 12.509 1.00 89.69 456 ASP A O 1
ATOM 3440 N N . ARG A 1 457 ? -8.023 24.949 11.396 1.00 88.62 457 ARG A N 1
ATOM 3441 C CA . ARG A 1 457 ? -8.768 25.860 12.286 1.00 88.62 457 ARG A CA 1
ATOM 3442 C C . ARG A 1 457 ? -8.759 25.438 13.761 1.00 88.62 457 ARG A C 1
ATOM 3444 O O . ARG A 1 457 ? -8.827 26.301 14.632 1.00 88.62 457 ARG A O 1
ATOM 3451 N N . PHE A 1 458 ? -8.703 24.135 14.032 1.00 87.62 458 PHE A N 1
ATOM 3452 C CA . PHE A 1 458 ? -8.684 23.576 15.387 1.00 87.62 458 PHE A CA 1
ATOM 3453 C C . PHE A 1 458 ? -7.333 22.964 15.753 1.00 87.62 458 PHE A C 1
ATOM 3455 O O . PHE A 1 458 ? -7.209 22.383 16.831 1.00 87.62 458 PHE A O 1
ATOM 3462 N N . ARG A 1 459 ? -6.323 23.051 14.880 1.00 91.56 459 ARG A N 1
ATOM 3463 C CA . ARG A 1 459 ? -5.009 22.456 15.120 1.00 91.56 459 ARG A CA 1
ATOM 3464 C C . ARG A 1 459 ? -4.203 23.331 16.074 1.00 91.56 459 ARG A C 1
ATOM 3466 O O . ARG A 1 459 ? -3.941 24.495 15.792 1.00 91.56 459 ARG A O 1
ATOM 3473 N N . ARG A 1 460 ? -3.763 22.739 17.185 1.00 87.69 460 ARG A N 1
ATOM 3474 C CA . ARG A 1 460 ? -2.853 23.374 18.146 1.00 87.69 460 ARG A CA 1
ATOM 3475 C C . ARG A 1 460 ? -1.509 23.687 17.481 1.00 87.69 460 ARG A C 1
ATOM 3477 O O . ARG A 1 460 ? -1.064 22.976 16.567 1.00 87.69 460 ARG A O 1
ATOM 3484 N N . GLU A 1 461 ? -0.819 24.707 17.981 1.00 81.25 461 GLU A N 1
ATOM 3485 C CA . GLU A 1 461 ? 0.573 24.956 17.611 1.00 81.25 461 GLU A CA 1
ATOM 3486 C C . GLU A 1 461 ? 1.425 23.698 17.885 1.00 81.25 461 GLU A C 1
ATOM 3488 O O . GLU A 1 461 ? 1.328 23.068 18.938 1.00 81.25 461 GLU A O 1
ATOM 3493 N N . GLY A 1 462 ? 2.195 23.251 16.887 1.00 80.44 462 GLY A N 1
ATOM 3494 C CA . GLY A 1 462 ? 2.965 22.000 16.958 1.00 80.44 462 GLY A CA 1
ATOM 3495 C C . GLY A 1 462 ? 2.154 20.688 16.964 1.00 80.44 462 GLY A C 1
ATOM 3496 O O . GLY A 1 462 ? 2.754 19.626 17.128 1.00 80.44 462 GLY A O 1
ATOM 3497 N N . GLY A 1 463 ? 0.827 20.722 16.775 1.00 78.50 463 GLY A N 1
ATOM 3498 C CA . GLY A 1 463 ? -0.057 19.552 16.917 1.00 78.50 463 GLY A CA 1
ATOM 3499 C C . GLY A 1 463 ? 0.092 18.439 15.865 1.00 78.50 463 GLY A C 1
ATOM 3500 O O . GLY A 1 463 ? -0.162 17.276 16.167 1.00 78.50 463 GLY A O 1
ATOM 3501 N N . GLY A 1 464 ? 0.540 18.757 14.645 1.00 88.88 464 GLY A N 1
ATOM 3502 C CA . GLY A 1 464 ? 0.588 17.796 13.529 1.00 88.88 464 GLY A CA 1
ATOM 3503 C C . GLY A 1 464 ? -0.796 17.443 12.955 1.00 88.88 464 GLY A C 1
ATOM 3504 O O . GLY A 1 464 ? -1.795 18.059 13.315 1.00 88.88 464 GLY A O 1
ATOM 3505 N N . TYR A 1 465 ? -0.849 16.471 12.037 1.00 91.75 465 TYR A N 1
ATOM 3506 C CA . TYR A 1 465 ? -2.075 16.069 11.317 1.00 91.75 465 TYR A CA 1
ATOM 3507 C C . TYR A 1 465 ? -2.577 14.656 11.680 1.00 91.75 465 TYR A C 1
ATOM 3509 O O . TYR A 1 465 ? -3.372 14.061 10.951 1.00 91.75 465 TYR A O 1
ATOM 3517 N N . GLY A 1 466 ? -2.142 14.129 12.827 1.00 90.19 466 GLY A N 1
ATOM 3518 C CA . GLY A 1 466 ? -2.516 12.807 13.324 1.00 90.19 466 GLY A CA 1
ATOM 3519 C C . GLY A 1 466 ? -1.635 11.670 12.796 1.00 90.19 466 GLY A C 1
ATOM 3520 O O . GLY A 1 466 ? -0.795 11.840 11.922 1.00 90.19 466 GLY A O 1
ATOM 3521 N N . PHE A 1 467 ? -1.834 10.481 13.362 1.00 92.69 467 PHE A N 1
ATOM 3522 C CA . PHE A 1 467 ? -0.983 9.294 13.180 1.00 92.69 467 PHE A CA 1
ATOM 3523 C C . PHE A 1 467 ? -1.573 8.241 12.220 1.00 92.69 467 PHE A C 1
ATOM 3525 O O . PHE A 1 467 ? -1.037 7.145 12.077 1.00 92.69 467 PHE A O 1
ATOM 3532 N N . LEU A 1 468 ? -2.729 8.522 11.619 1.00 95.06 468 LEU A N 1
ATOM 3533 C CA . LEU A 1 468 ? -3.520 7.570 10.839 1.00 95.06 468 LEU A CA 1
ATOM 3534 C C . LEU A 1 468 ? -3.606 8.059 9.393 1.00 95.06 468 LEU A C 1
ATOM 3536 O O . LEU A 1 468 ? -3.770 9.254 9.176 1.00 95.06 468 LEU A O 1
ATOM 3540 N N . LEU A 1 469 ? -3.533 7.149 8.424 1.00 96.62 469 LEU A N 1
ATOM 3541 C CA . LEU A 1 469 ? -3.793 7.419 7.007 1.00 96.62 469 LEU A CA 1
ATOM 3542 C C . LEU A 1 469 ? -4.505 6.230 6.351 1.00 96.62 469 LEU A C 1
ATOM 3544 O O . LEU A 1 469 ? -4.369 5.092 6.811 1.00 96.62 469 LEU A O 1
ATOM 3548 N N . SER A 1 470 ? -5.241 6.483 5.270 1.00 97.00 470 SER A N 1
ATOM 3549 C CA . SER A 1 470 ? -5.829 5.433 4.424 1.00 97.00 470 SER A CA 1
ATOM 3550 C C . SER A 1 470 ? -5.412 5.613 2.967 1.00 97.00 470 SER A C 1
ATOM 3552 O O . SER A 1 470 ? -5.197 6.731 2.503 1.00 97.00 470 SER A O 1
ATOM 3554 N N . VAL A 1 471 ? -5.295 4.507 2.242 1.00 97.06 471 VAL A N 1
ATOM 3555 C CA . VAL A 1 471 ? -4.738 4.436 0.890 1.00 97.06 471 VAL A CA 1
ATOM 3556 C C . VAL A 1 471 ? -5.693 3.664 -0.001 1.00 97.06 471 VAL A C 1
ATOM 3558 O O . VAL A 1 471 ? -6.069 2.531 0.311 1.00 97.06 471 VAL A O 1
ATOM 3561 N N . ARG A 1 472 ? -6.047 4.268 -1.132 1.00 94.56 472 ARG A N 1
ATOM 3562 C CA . ARG A 1 472 ? -6.736 3.601 -2.234 1.00 94.56 472 ARG A CA 1
ATOM 3563 C C . ARG A 1 472 ? -5.748 3.420 -3.373 1.00 94.56 472 ARG A C 1
ATOM 3565 O O . ARG A 1 472 ? -5.113 4.382 -3.807 1.00 94.56 472 ARG A O 1
ATOM 3572 N N . PHE A 1 473 ? -5.618 2.197 -3.867 1.00 89.81 473 PHE A N 1
ATOM 3573 C CA . PHE A 1 473 ? -4.717 1.890 -4.973 1.00 89.81 473 PHE A CA 1
ATOM 3574 C C . PHE A 1 473 ? -5.417 2.073 -6.325 1.00 89.81 473 PHE A C 1
ATOM 3576 O O . PHE A 1 473 ? -6.635 2.227 -6.406 1.00 89.81 473 PHE A O 1
ATOM 3583 N N . ALA A 1 474 ? -4.640 2.088 -7.407 1.00 79.00 474 ALA A N 1
ATOM 3584 C CA . ALA A 1 474 ? -5.181 2.183 -8.763 1.00 79.00 474 ALA A CA 1
ATOM 3585 C C . ALA A 1 474 ? -5.985 0.932 -9.181 1.00 79.00 474 ALA A C 1
ATOM 3587 O O . ALA A 1 474 ? -6.823 1.025 -10.074 1.00 79.00 474 ALA A O 1
ATOM 3588 N N . ALA A 1 475 ? -5.749 -0.218 -8.537 1.00 75.50 475 ALA A N 1
ATOM 3589 C CA . ALA A 1 475 ? -6.540 -1.440 -8.692 1.00 75.50 475 ALA A CA 1
ATOM 3590 C C . ALA A 1 475 ? -6.441 -2.332 -7.432 1.00 75.50 475 ALA A C 1
ATOM 3592 O O . ALA A 1 475 ? -5.369 -2.356 -6.816 1.00 75.50 475 ALA A O 1
ATOM 3593 N N . PRO A 1 476 ? -7.465 -3.146 -7.100 1.00 77.69 476 PRO A N 1
ATOM 3594 C CA . PRO A 1 476 ? -7.472 -3.984 -5.893 1.00 77.69 476 PRO A CA 1
ATOM 3595 C C . PRO A 1 476 ? -6.276 -4.935 -5.759 1.00 77.69 476 PRO A C 1
ATOM 3597 O O . PRO A 1 476 ? -5.709 -5.076 -4.679 1.00 77.69 476 PRO A O 1
ATOM 3600 N N . ALA A 1 477 ? -5.811 -5.534 -6.862 1.00 73.75 477 ALA A N 1
ATOM 3601 C CA . ALA A 1 477 ? -4.636 -6.413 -6.850 1.00 73.75 477 ALA A CA 1
ATOM 3602 C C . ALA A 1 477 ? -3.357 -5.704 -6.356 1.00 73.75 477 ALA A C 1
ATOM 3604 O O . ALA A 1 477 ? -2.496 -6.331 -5.739 1.00 73.75 477 ALA A O 1
ATOM 3605 N N . ARG A 1 478 ? -3.251 -4.385 -6.576 1.00 83.88 478 ARG A N 1
ATOM 3606 C CA . ARG A 1 478 ? -2.142 -3.554 -6.087 1.00 83.88 478 ARG A CA 1
ATOM 3607 C C . ARG A 1 478 ? -2.241 -3.330 -4.575 1.00 83.88 478 ARG A C 1
ATOM 3609 O O . ARG A 1 478 ? -1.221 -3.391 -3.898 1.00 83.88 478 ARG A O 1
ATOM 3616 N N . ALA A 1 479 ? -3.455 -3.161 -4.042 1.00 89.75 479 ALA A N 1
ATOM 3617 C CA . ALA A 1 479 ? -3.705 -3.076 -2.602 1.00 89.75 479 ALA A CA 1
ATOM 3618 C C . ALA A 1 479 ? -3.354 -4.387 -1.878 1.00 89.75 479 ALA A C 1
ATOM 3620 O O . ALA A 1 479 ? -2.666 -4.354 -0.859 1.00 89.75 479 ALA A O 1
ATOM 3621 N N . VAL A 1 480 ? -3.751 -5.536 -2.442 1.00 87.62 480 VAL A N 1
ATOM 3622 C CA . VAL A 1 480 ? -3.392 -6.873 -1.930 1.00 87.62 480 VAL A CA 1
ATOM 3623 C C . VAL A 1 480 ? -1.873 -7.061 -1.916 1.00 87.62 480 VAL A C 1
ATOM 3625 O O . VAL A 1 480 ? -1.304 -7.407 -0.882 1.00 87.62 480 VAL A O 1
ATOM 3628 N N . ALA A 1 481 ? -1.198 -6.781 -3.037 1.00 85.06 481 ALA A N 1
ATOM 3629 C CA . ALA A 1 481 ? 0.250 -6.942 -3.157 1.00 85.06 481 ALA A CA 1
ATOM 3630 C C . ALA A 1 481 ? 1.038 -5.995 -2.232 1.00 85.06 481 ALA A C 1
ATOM 3632 O O . ALA A 1 481 ? 2.010 -6.424 -1.608 1.00 85.06 481 ALA A O 1
ATOM 3633 N N . PHE A 1 482 ? 0.597 -4.738 -2.090 1.00 95.00 482 PHE A N 1
ATOM 3634 C CA . PHE A 1 482 ? 1.144 -3.799 -1.109 1.00 95.00 482 PHE A CA 1
ATOM 3635 C C . PHE A 1 482 ? 0.973 -4.332 0.317 1.00 95.00 482 PHE A C 1
ATOM 3637 O O . PHE A 1 482 ? 1.935 -4.401 1.077 1.00 95.00 482 PHE A O 1
ATOM 3644 N N . TYR A 1 483 ? -0.246 -4.739 0.680 1.00 96.56 483 TYR A N 1
ATOM 3645 C CA . TYR A 1 483 ? -0.559 -5.221 2.021 1.00 96.56 483 TYR A CA 1
ATOM 3646 C C . TYR A 1 483 ? 0.279 -6.447 2.392 1.00 96.56 483 TYR A C 1
ATOM 3648 O O . TYR A 1 483 ? 0.921 -6.460 3.442 1.00 96.56 483 TYR A O 1
ATOM 3656 N N . ASP A 1 484 ? 0.336 -7.456 1.524 1.00 91.62 484 ASP A N 1
ATOM 3657 C CA . ASP A 1 484 ? 1.057 -8.701 1.794 1.00 91.62 484 ASP A CA 1
ATOM 3658 C C . ASP A 1 484 ? 2.572 -8.508 1.933 1.00 91.62 484 ASP A C 1
ATOM 3660 O O . ASP A 1 484 ? 3.196 -9.285 2.663 1.00 91.62 484 ASP A O 1
ATOM 3664 N N . ALA A 1 485 ? 3.138 -7.484 1.284 1.00 90.88 485 ALA A N 1
ATOM 3665 C CA . ALA A 1 485 ? 4.564 -7.144 1.293 1.00 90.88 485 ALA A CA 1
ATOM 3666 C C . ALA A 1 485 ? 4.960 -6.030 2.288 1.00 90.88 485 ALA A C 1
ATOM 3668 O O . ALA A 1 485 ? 6.148 -5.747 2.439 1.00 90.88 485 ALA A O 1
ATOM 3669 N N . LEU A 1 486 ? 3.997 -5.382 2.956 1.00 95.75 486 LEU A N 1
ATOM 3670 C CA . LEU A 1 486 ? 4.280 -4.404 4.006 1.00 95.75 486 LEU A CA 1
ATOM 3671 C C . LEU A 1 486 ? 4.596 -5.125 5.323 1.00 95.75 486 LEU A C 1
ATOM 3673 O O . LEU A 1 486 ? 3.691 -5.562 6.036 1.00 95.75 486 LEU A O 1
ATOM 3677 N N . ASP A 1 487 ? 5.879 -5.232 5.653 1.00 92.19 487 ASP A N 1
ATOM 3678 C CA . ASP A 1 487 ? 6.367 -5.946 6.839 1.00 92.19 487 ASP A CA 1
ATOM 3679 C C . ASP A 1 487 ? 6.225 -5.094 8.114 1.00 92.19 487 ASP A C 1
ATOM 3681 O O . ASP A 1 487 ? 7.193 -4.601 8.687 1.00 92.19 487 ASP A O 1
ATOM 3685 N N . VAL A 1 488 ? 4.977 -4.889 8.542 1.00 95.44 488 VAL A N 1
ATOM 3686 C CA . VAL A 1 488 ? 4.576 -4.211 9.788 1.00 95.44 488 VAL A CA 1
ATOM 3687 C C . VAL A 1 488 ? 3.576 -5.076 10.556 1.00 95.44 488 VAL A C 1
ATOM 3689 O O . VAL A 1 488 ? 3.050 -6.055 10.019 1.00 95.44 488 VAL A O 1
ATOM 3692 N N . ALA A 1 489 ? 3.266 -4.727 11.808 1.00 94.38 489 ALA A N 1
ATOM 3693 C CA . ALA A 1 489 ? 2.184 -5.406 12.512 1.00 94.38 489 ALA A CA 1
ATOM 3694 C C . ALA A 1 489 ? 0.867 -5.205 11.742 1.00 94.38 489 ALA A C 1
ATOM 3696 O O . ALA A 1 489 ? 0.562 -4.105 11.284 1.00 94.38 489 ALA A O 1
ATOM 3697 N N . LYS A 1 490 ? 0.070 -6.260 11.582 1.00 94.75 490 LYS A N 1
ATOM 3698 C CA . LYS A 1 490 ? -1.172 -6.216 10.809 1.00 94.75 490 LYS A CA 1
ATOM 3699 C C . LYS A 1 490 ? -2.332 -6.697 11.646 1.00 94.75 490 LYS A C 1
ATOM 3701 O O . LYS A 1 490 ? -2.220 -7.759 12.239 1.00 94.75 490 LYS A O 1
ATOM 3706 N N . GLY A 1 491 ? -3.431 -5.954 11.696 1.00 89.69 491 GLY A N 1
ATOM 3707 C CA . GLY A 1 491 ? -4.561 -6.351 12.527 1.00 89.69 491 GLY A CA 1
ATOM 3708 C C . GLY A 1 491 ? -5.535 -5.231 12.894 1.00 89.69 491 GLY A C 1
ATOM 3709 O O . GLY A 1 491 ? -5.406 -4.094 12.438 1.00 89.69 491 GLY A O 1
ATOM 3710 N N . PRO A 1 492 ? -6.542 -5.550 13.724 1.00 86.56 492 PRO A N 1
ATOM 3711 C CA . PRO A 1 492 ? -7.538 -4.593 14.193 1.00 86.56 492 PRO A CA 1
ATOM 3712 C C . PRO A 1 492 ? -6.972 -3.559 15.182 1.00 86.56 492 PRO A C 1
ATOM 3714 O O . PRO A 1 492 ? -5.913 -3.753 15.765 1.00 86.56 492 PRO A O 1
ATOM 3717 N N . SER A 1 493 ? -7.746 -2.507 15.472 1.00 87.75 493 SER A N 1
ATOM 3718 C CA . SER A 1 493 ? -7.344 -1.326 16.269 1.00 87.75 493 SER A CA 1
ATOM 3719 C C . SER A 1 493 ? -6.466 -0.314 15.502 1.00 87.75 493 SER A C 1
ATOM 3721 O O . SER A 1 493 ? -6.424 -0.349 14.275 1.00 87.75 493 SER A O 1
ATOM 3723 N N . LEU A 1 494 ? -5.938 0.693 16.208 1.00 90.56 494 LEU A N 1
ATOM 3724 C CA . LEU A 1 494 ? -5.125 1.825 15.726 1.00 90.56 494 LEU A CA 1
ATOM 3725 C C . LEU A 1 494 ? -4.526 2.582 16.928 1.00 90.56 494 LEU A C 1
ATOM 3727 O O . LEU A 1 494 ? -4.987 2.395 18.055 1.00 90.56 494 LEU A O 1
ATOM 3731 N N . GLY A 1 495 ? -3.582 3.490 16.684 1.00 87.25 495 GLY A N 1
ATOM 3732 C CA . GLY A 1 495 ? -3.011 4.375 17.703 1.00 87.25 495 GLY A CA 1
ATOM 3733 C C . GLY A 1 495 ? -2.051 3.654 18.642 1.00 87.25 495 GLY A C 1
ATOM 3734 O O . GLY A 1 495 ? -2.178 3.757 19.857 1.00 87.25 495 GLY A O 1
ATOM 3735 N N . THR A 1 496 ? -1.139 2.874 18.074 1.00 91.25 496 THR A N 1
ATOM 3736 C CA . THR A 1 496 ? -0.168 2.044 18.790 1.00 91.25 496 THR A CA 1
ATOM 3737 C C . THR A 1 496 ? 1.239 2.636 18.723 1.00 91.25 496 THR A C 1
ATOM 3739 O O . THR A 1 496 ? 1.559 3.403 17.820 1.00 91.25 496 THR A O 1
ATOM 3742 N N . ASN A 1 497 ? 2.102 2.267 19.673 1.00 90.88 497 ASN A N 1
ATOM 3743 C CA . ASN A 1 497 ? 3.513 2.674 19.681 1.00 90.88 497 ASN A CA 1
ATOM 3744 C C . ASN A 1 497 ? 4.300 2.089 18.494 1.00 90.88 497 ASN A C 1
ATOM 3746 O O . ASN A 1 497 ? 5.317 2.649 18.103 1.00 90.88 497 ASN A O 1
ATOM 3750 N N . PHE A 1 498 ? 3.817 0.984 17.924 1.00 93.19 498 PHE A N 1
ATOM 3751 C CA . PHE A 1 498 ? 4.283 0.384 16.676 1.00 93.19 498 PHE A CA 1
ATOM 3752 C C . PHE A 1 498 ? 3.287 0.642 15.537 1.00 93.19 498 PHE A C 1
ATOM 3754 O O . PHE A 1 498 ? 2.093 0.844 15.779 1.00 93.19 498 PHE A O 1
ATOM 3761 N N . THR A 1 499 ? 3.759 0.585 14.298 1.00 96.38 499 THR A N 1
ATOM 3762 C CA . THR A 1 499 ? 2.957 0.741 13.087 1.00 96.38 499 THR A CA 1
ATOM 3763 C C . THR A 1 499 ? 2.053 -0.471 12.869 1.00 96.38 499 THR A C 1
ATOM 3765 O O . THR A 1 499 ? 2.501 -1.619 12.900 1.00 96.38 499 THR A O 1
ATOM 3768 N N . LEU A 1 500 ? 0.767 -0.204 12.631 1.00 94.81 500 LEU A N 1
ATOM 3769 C CA . LEU A 1 500 ? -0.288 -1.200 12.480 1.00 94.81 500 LEU A CA 1
ATOM 3770 C C . LEU A 1 500 ? -1.072 -0.979 11.175 1.00 94.81 500 LEU A C 1
ATOM 3772 O O . LEU A 1 500 ? -1.682 0.073 10.982 1.00 94.81 500 LEU A O 1
ATOM 3776 N N . CYS A 1 501 ? -1.094 -1.981 10.296 1.00 96.31 501 CYS A N 1
ATOM 3777 C CA . CYS A 1 501 ? -1.784 -1.948 9.003 1.00 96.31 501 CYS A CA 1
ATOM 3778 C C . CYS A 1 501 ? -3.033 -2.852 8.982 1.00 96.31 501 CYS A C 1
ATOM 3780 O O . CYS A 1 501 ? -3.043 -3.932 9.575 1.00 96.31 501 CYS A O 1
ATOM 3782 N N . CYS A 1 502 ? -4.089 -2.465 8.265 1.00 94.00 502 CYS A N 1
ATOM 3783 C CA . CYS A 1 502 ? -5.225 -3.346 7.993 1.00 94.00 502 CYS A CA 1
ATOM 3784 C C . CYS A 1 502 ? -5.881 -3.109 6.625 1.00 94.00 502 CYS A C 1
ATOM 3786 O O . CYS A 1 502 ? -5.960 -1.976 6.153 1.00 94.00 502 CYS A O 1
ATOM 3788 N N . ALA A 1 503 ? -6.423 -4.176 6.027 1.00 94.88 503 ALA A N 1
ATOM 3789 C CA . ALA A 1 503 ? -7.436 -4.070 4.979 1.00 94.88 503 ALA A CA 1
ATOM 3790 C C . ALA A 1 503 ? -8.761 -3.675 5.656 1.00 94.88 503 ALA A C 1
ATOM 3792 O O . ALA A 1 503 ? -9.482 -4.514 6.204 1.00 94.88 503 ALA A O 1
ATOM 3793 N N . TYR A 1 504 ? -9.005 -2.365 5.752 1.00 92.88 504 TYR A N 1
ATOM 3794 C CA . TYR A 1 504 ? -9.969 -1.797 6.697 1.00 92.88 504 TYR A CA 1
ATOM 3795 C C . TYR A 1 504 ? -11.387 -2.295 6.432 1.00 92.88 504 TYR A C 1
ATOM 3797 O O . TYR A 1 504 ? -12.063 -2.762 7.350 1.00 92.88 504 TYR A O 1
ATOM 3805 N N . THR A 1 505 ? -11.826 -2.206 5.179 1.00 91.69 505 THR A N 1
ATOM 3806 C CA . THR A 1 505 ? -13.218 -2.449 4.796 1.00 91.69 505 THR A CA 1
ATOM 3807 C C . THR A 1 505 ? -13.588 -3.919 4.961 1.00 91.69 505 THR A C 1
ATOM 3809 O O . THR A 1 505 ? -14.657 -4.224 5.482 1.00 91.69 505 THR A O 1
ATOM 3812 N N . LEU A 1 506 ? -12.664 -4.837 4.664 1.00 90.44 506 LEU A N 1
ATOM 3813 C CA . LEU A 1 506 ? -12.837 -6.265 4.939 1.00 90.44 506 LEU A CA 1
ATOM 3814 C C . LEU A 1 506 ? -12.889 -6.583 6.445 1.00 90.44 506 LEU A C 1
ATOM 3816 O O . LEU A 1 506 ? -13.684 -7.420 6.857 1.00 90.44 506 LEU A O 1
ATOM 3820 N N . LEU A 1 507 ? -12.121 -5.899 7.303 1.00 87.44 507 LEU A N 1
ATOM 3821 C CA . LEU A 1 507 ? -12.250 -6.090 8.758 1.00 87.44 507 LEU A CA 1
ATOM 3822 C C . LEU A 1 507 ? -13.534 -5.476 9.341 1.00 87.44 507 LEU A C 1
ATOM 3824 O O . LEU A 1 507 ? -14.089 -5.989 10.315 1.00 87.44 507 LEU A O 1
ATOM 3828 N N . ALA A 1 508 ? -13.978 -4.338 8.809 1.00 84.12 508 ALA A N 1
ATOM 3829 C CA . ALA A 1 508 ? -15.025 -3.536 9.432 1.00 84.12 508 ALA A CA 1
ATOM 3830 C C . ALA A 1 508 ? -16.428 -3.750 8.832 1.00 84.12 508 ALA A C 1
ATOM 3832 O O . ALA A 1 508 ? -17.397 -3.681 9.590 1.00 84.12 508 ALA A O 1
ATOM 3833 N N . HIS A 1 509 ? -16.522 -4.047 7.529 1.00 87.50 509 HIS A N 1
ATOM 3834 C CA . HIS A 1 509 ? -17.741 -3.995 6.705 1.00 87.50 509 HIS A CA 1
ATOM 3835 C C . HIS A 1 509 ? -17.910 -5.180 5.739 1.00 87.50 509 HIS A C 1
ATOM 3837 O O . HIS A 1 509 ? -18.661 -5.072 4.779 1.00 87.50 509 HIS A O 1
ATOM 3843 N N . TYR A 1 510 ? -17.284 -6.336 5.982 1.00 86.94 510 TYR A N 1
ATOM 3844 C CA . TYR A 1 510 ? -17.351 -7.503 5.077 1.00 86.94 510 TYR A CA 1
ATOM 3845 C C . TYR A 1 510 ? -18.762 -7.937 4.631 1.00 86.94 510 TYR A C 1
ATOM 3847 O O . TYR A 1 510 ? -18.930 -8.484 3.549 1.00 86.94 510 TYR A O 1
ATOM 3855 N N . ARG A 1 511 ? -19.784 -7.706 5.465 1.00 85.19 511 ARG A N 1
ATOM 3856 C CA . ARG A 1 511 ? -21.195 -8.029 5.170 1.00 85.19 511 ARG A CA 1
ATOM 3857 C C . ARG A 1 511 ? -22.009 -6.838 4.644 1.00 85.19 511 ARG A C 1
ATOM 3859 O O . ARG A 1 511 ? -23.214 -6.956 4.481 1.00 85.19 511 ARG A O 1
ATOM 3866 N N . GLU A 1 512 ? -21.366 -5.690 4.456 1.00 87.06 512 GLU A N 1
ATOM 3867 C CA . GLU A 1 512 ? -21.968 -4.380 4.174 1.00 87.06 512 GLU A CA 1
ATOM 3868 C C . GLU A 1 512 ? -21.118 -3.615 3.125 1.00 87.06 512 GLU A C 1
ATOM 3870 O O . GLU A 1 512 ? -21.061 -2.388 3.151 1.00 87.06 512 GLU A O 1
ATOM 3875 N N . LEU A 1 513 ? -20.409 -4.335 2.236 1.00 87.06 513 LEU A N 1
ATOM 3876 C CA . LEU A 1 513 ? -19.400 -3.774 1.317 1.00 87.06 513 LEU A CA 1
ATOM 3877 C C . LEU A 1 513 ? -19.982 -2.777 0.306 1.00 87.06 513 LEU A C 1
ATOM 3879 O O . LEU A 1 513 ? -19.400 -1.715 0.103 1.00 87.06 513 LEU A O 1
ATOM 3883 N N . GLU A 1 514 ? -21.125 -3.102 -0.303 1.00 83.50 514 GLU A N 1
ATOM 3884 C CA . GLU A 1 514 ? -21.802 -2.237 -1.281 1.00 83.50 514 GLU A CA 1
ATOM 3885 C C . GLU A 1 514 ? -22.216 -0.909 -0.632 1.00 83.50 514 GLU A C 1
ATOM 3887 O O . GLU A 1 514 ? -21.813 0.158 -1.089 1.00 83.50 514 GLU A O 1
ATOM 3892 N N . TRP A 1 515 ? -22.895 -0.986 0.518 1.00 88.38 515 TRP A N 1
ATOM 3893 C CA . TRP A 1 515 ? -23.266 0.175 1.330 1.00 88.38 515 TRP A CA 1
ATOM 3894 C C . TRP A 1 515 ? -22.048 0.998 1.774 1.00 88.38 515 TRP A C 1
ATOM 3896 O O . TRP A 1 515 ? -22.066 2.221 1.695 1.00 88.38 515 TRP A O 1
ATOM 3906 N N . ALA A 1 516 ? -20.954 0.363 2.206 1.00 85.75 516 ALA A N 1
ATOM 3907 C CA . ALA A 1 516 ? -19.737 1.081 2.593 1.00 85.75 516 ALA A CA 1
ATOM 3908 C C . ALA A 1 516 ? -19.099 1.834 1.403 1.00 85.75 516 ALA A C 1
ATOM 3910 O O . ALA A 1 516 ? -18.594 2.951 1.571 1.00 85.75 516 ALA A O 1
ATOM 3911 N N . ALA A 1 517 ? -19.168 1.263 0.196 1.00 85.06 517 ALA A N 1
ATOM 3912 C CA . ALA A 1 517 ? -18.637 1.872 -1.018 1.00 85.06 517 ALA A CA 1
ATOM 3913 C C . ALA A 1 517 ? -19.393 3.148 -1.439 1.00 85.06 517 ALA A C 1
ATOM 3915 O O . ALA A 1 517 ? -18.749 4.064 -1.956 1.00 85.06 517 ALA A O 1
ATOM 3916 N N . GLU A 1 518 ? -20.698 3.267 -1.151 1.00 84.44 518 GLU A N 1
ATOM 3917 C CA . GLU A 1 518 ? -21.487 4.502 -1.360 1.00 84.44 518 GLU A CA 1
ATOM 3918 C C . GLU A 1 518 ? -20.880 5.710 -0.621 1.00 84.44 518 GLU A C 1
ATOM 3920 O O . GLU A 1 518 ? -20.891 6.833 -1.126 1.00 84.44 518 GLU A O 1
ATOM 3925 N N . TYR A 1 519 ? -20.264 5.477 0.543 1.00 82.12 519 TYR A N 1
ATOM 3926 C CA . TYR A 1 519 ? -19.589 6.506 1.343 1.00 82.12 519 TYR A CA 1
ATOM 3927 C C . TYR A 1 519 ? -18.083 6.619 1.051 1.00 82.12 519 TYR A C 1
ATOM 3929 O O . TYR A 1 519 ? -17.363 7.284 1.793 1.00 82.12 519 TYR A O 1
ATOM 3937 N N . GLY A 1 520 ? -17.588 5.979 -0.015 1.00 84.06 520 GLY A N 1
ATOM 3938 C CA . GLY A 1 520 ? -16.174 5.980 -0.410 1.00 84.06 520 GLY A CA 1
ATOM 3939 C C . GLY A 1 520 ? -15.292 4.970 0.337 1.00 84.06 520 GLY A C 1
ATOM 3940 O O . GLY A 1 520 ? -14.088 4.904 0.082 1.00 84.06 520 GLY A O 1
ATOM 3941 N N . VAL A 1 521 ? -15.863 4.152 1.226 1.00 89.00 521 VAL A N 1
ATOM 3942 C CA . VAL A 1 521 ? -15.148 3.107 1.976 1.00 89.00 521 VAL A CA 1
ATOM 3943 C C . VAL A 1 521 ? -15.133 1.819 1.144 1.00 89.00 521 VAL A C 1
ATOM 3945 O O . VAL A 1 521 ? -15.881 0.876 1.379 1.00 89.00 521 VAL A O 1
ATOM 3948 N N . VAL A 1 522 ? -14.289 1.819 0.111 1.00 90.94 522 VAL A N 1
ATOM 3949 C CA . VAL A 1 522 ? -14.153 0.726 -0.869 1.00 90.94 522 VAL A CA 1
ATOM 3950 C C . VAL A 1 522 ? -13.506 -0.532 -0.284 1.00 90.94 522 VAL A C 1
ATOM 3952 O O . VAL A 1 522 ? -12.727 -0.450 0.664 1.00 90.94 522 VAL A O 1
ATOM 3955 N N . GLU A 1 523 ? -13.803 -1.702 -0.857 1.00 89.44 523 GLU A N 1
ATOM 3956 C CA . GLU A 1 523 ? -13.314 -3.012 -0.388 1.00 89.44 523 GLU A CA 1
ATOM 3957 C C . GLU A 1 523 ? -11.782 -3.074 -0.244 1.00 89.44 523 GLU A C 1
ATOM 3959 O O . GLU A 1 523 ? -11.271 -3.592 0.751 1.00 89.44 523 GLU A O 1
ATOM 3964 N N . ASP A 1 524 ? -11.051 -2.488 -1.197 1.00 90.31 524 ASP A N 1
ATOM 3965 C CA . ASP A 1 524 ? -9.590 -2.522 -1.295 1.00 90.31 524 ASP A CA 1
ATOM 3966 C C . ASP A 1 524 ? -8.865 -1.433 -0.474 1.00 90.31 524 ASP A C 1
ATOM 3968 O O . ASP A 1 524 ? -7.664 -1.211 -0.643 1.00 90.31 524 ASP A O 1
ATOM 3972 N N . LEU A 1 525 ? -9.569 -0.759 0.444 1.00 96.44 525 LEU A N 1
ATOM 3973 C CA . LEU A 1 525 ? -9.010 0.313 1.269 1.00 96.44 525 LEU A CA 1
ATOM 3974 C C . LEU A 1 525 ? -8.017 -0.221 2.320 1.00 96.44 525 LEU A C 1
ATOM 3976 O O . LEU A 1 525 ? -8.393 -0.878 3.299 1.00 96.44 525 LEU A O 1
ATOM 3980 N N . VAL A 1 526 ? -6.743 0.144 2.169 1.00 97.31 526 VAL A N 1
ATOM 3981 C CA . VAL A 1 526 ? -5.684 -0.135 3.151 1.00 97.31 526 VAL A CA 1
ATOM 3982 C C . VAL A 1 526 ? -5.584 1.031 4.128 1.00 97.31 526 VAL A C 1
ATOM 3984 O O . VAL A 1 526 ? -5.423 2.174 3.712 1.00 97.31 526 VAL A O 1
ATOM 3987 N N . ARG A 1 527 ? -5.626 0.767 5.435 1.00 97.00 527 ARG A N 1
ATOM 3988 C CA . ARG A 1 527 ? -5.432 1.784 6.479 1.00 97.00 527 ARG A CA 1
ATOM 3989 C C . ARG A 1 527 ? -4.169 1.497 7.279 1.00 97.00 527 ARG A C 1
ATOM 3991 O O . ARG A 1 527 ? -3.977 0.380 7.755 1.00 97.00 527 ARG A O 1
ATOM 3998 N N . ILE A 1 528 ? -3.346 2.523 7.476 1.00 97.62 528 ILE A N 1
ATOM 3999 C CA . ILE A 1 528 ? -2.071 2.449 8.192 1.00 97.62 528 ILE A CA 1
ATOM 4000 C C . ILE A 1 528 ? -2.121 3.404 9.388 1.00 97.62 528 ILE A C 1
ATOM 4002 O O . ILE A 1 528 ? -2.237 4.618 9.236 1.00 97.62 528 ILE A O 1
ATOM 4006 N N . SER A 1 529 ? -2.044 2.844 10.592 1.00 96.38 529 SER A N 1
ATOM 4007 C CA . SER A 1 529 ? -1.791 3.577 11.830 1.00 96.38 529 SER A CA 1
ATOM 4008 C C . SER A 1 529 ? -0.286 3.604 12.051 1.00 96.38 529 SER A C 1
ATOM 4010 O O . SER A 1 529 ? 0.280 2.598 12.467 1.00 96.38 529 SER A O 1
ATOM 4012 N N . VAL A 1 530 ? 0.357 4.728 11.765 1.00 97.00 530 VAL A N 1
ATOM 4013 C CA . VAL A 1 530 ? 1.812 4.877 11.851 1.00 97.00 530 VAL A CA 1
ATOM 4014 C C . VAL A 1 530 ? 2.242 5.045 13.310 1.00 97.00 530 VAL A C 1
ATOM 4016 O O . VAL A 1 530 ? 1.597 5.751 14.087 1.00 97.00 530 VAL A O 1
ATOM 4019 N N . GLY A 1 531 ? 3.301 4.333 13.683 1.00 93.19 531 GLY A N 1
ATOM 4020 C CA . GLY A 1 531 ? 3.851 4.278 15.031 1.00 93.19 531 GLY A CA 1
ATOM 4021 C C . GLY A 1 531 ? 5.083 5.159 15.226 1.00 93.19 531 GLY A C 1
ATOM 4022 O O . GLY A 1 531 ? 5.304 6.159 14.536 1.00 93.19 531 GLY A O 1
ATOM 4023 N N . LEU A 1 532 ? 5.880 4.771 16.218 1.00 94.62 532 LEU A N 1
ATOM 4024 C CA . LEU A 1 532 ? 7.054 5.490 16.713 1.00 94.62 532 LEU A CA 1
ATOM 4025 C C . LEU A 1 532 ? 8.371 4.885 16.211 1.00 94.62 532 LEU A C 1
ATOM 4027 O O . LEU A 1 532 ? 9.419 5.144 16.797 1.00 94.62 532 LEU A O 1
ATOM 4031 N N . GLU A 1 533 ? 8.328 4.034 15.184 1.00 95.69 533 GLU A N 1
ATOM 4032 C CA . GLU A 1 533 ? 9.539 3.495 14.577 1.00 95.69 533 GLU A CA 1
ATOM 4033 C C . GLU A 1 533 ? 10.421 4.592 13.967 1.00 95.69 533 GLU A C 1
ATOM 4035 O O . GLU A 1 533 ? 9.944 5.638 13.514 1.00 95.69 533 GLU A O 1
ATOM 4040 N N . GLU A 1 534 ? 11.726 4.318 13.927 1.00 93.50 534 GLU A N 1
ATOM 4041 C CA . GLU A 1 534 ? 12.700 5.165 13.246 1.00 93.50 534 GLU A CA 1
ATOM 4042 C C . GLU A 1 534 ? 12.353 5.314 11.764 1.00 93.50 534 GLU A C 1
ATOM 4044 O O . GLU A 1 534 ? 11.997 4.344 11.088 1.00 93.50 534 GLU A O 1
ATOM 4049 N N . TRP A 1 535 ? 12.506 6.530 11.235 1.00 94.44 535 TRP A N 1
ATOM 4050 C CA . TRP A 1 535 ? 12.059 6.856 9.879 1.00 94.44 535 TRP A CA 1
ATOM 4051 C C . TRP A 1 535 ? 12.634 5.908 8.812 1.00 94.44 535 TRP A C 1
ATOM 4053 O O . TRP A 1 535 ? 11.887 5.408 7.975 1.00 94.44 535 TRP A O 1
ATOM 4063 N N . ALA A 1 536 ? 13.930 5.589 8.886 1.00 88.44 536 ALA A N 1
ATOM 4064 C CA . ALA A 1 536 ? 14.593 4.700 7.928 1.00 88.44 536 ALA A CA 1
ATOM 4065 C C . ALA A 1 536 ? 14.012 3.268 7.914 1.00 88.44 536 ALA A C 1
ATOM 4067 O O . ALA A 1 536 ? 14.024 2.605 6.877 1.00 88.44 536 ALA A O 1
ATOM 4068 N N . TRP A 1 537 ? 13.478 2.792 9.045 1.00 93.00 537 TRP A N 1
ATOM 4069 C CA . TRP A 1 537 ? 12.828 1.481 9.148 1.00 93.00 537 TRP A CA 1
ATOM 4070 C C . TRP A 1 537 ? 11.456 1.488 8.455 1.00 93.00 537 TRP A C 1
ATOM 4072 O O . TRP A 1 537 ? 11.114 0.539 7.747 1.00 93.00 537 TRP A O 1
ATOM 4082 N N . LEU A 1 538 ? 10.696 2.581 8.607 1.00 94.06 538 LEU A N 1
ATOM 4083 C CA . LEU A 1 538 ? 9.404 2.775 7.936 1.00 94.06 538 LEU A CA 1
ATOM 4084 C C . LEU A 1 538 ? 9.576 2.962 6.425 1.00 94.06 538 LEU A C 1
ATOM 4086 O O . LEU A 1 538 ? 8.870 2.326 5.642 1.00 94.06 538 LEU A O 1
ATOM 4090 N N . GLU A 1 539 ? 10.531 3.798 6.019 1.00 92.50 539 GLU A N 1
ATOM 4091 C CA . GLU A 1 539 ? 10.835 4.112 4.621 1.00 92.50 539 GLU A CA 1
ATOM 4092 C C . GLU A 1 539 ? 11.186 2.855 3.811 1.00 92.50 539 GLU A C 1
ATOM 4094 O O . GLU A 1 539 ? 10.629 2.634 2.732 1.00 92.50 539 GLU A O 1
ATOM 4099 N N . GLU A 1 540 ? 12.044 1.979 4.348 1.00 88.25 540 GLU A N 1
ATOM 4100 C CA . GLU A 1 540 ? 12.430 0.731 3.681 1.00 88.25 540 GLU A CA 1
ATOM 4101 C C . GLU A 1 540 ? 11.218 -0.175 3.418 1.00 88.25 540 GLU A C 1
ATOM 4103 O O . GLU A 1 540 ? 11.009 -0.625 2.286 1.00 88.25 540 GLU A O 1
ATOM 4108 N N . ARG A 1 541 ? 10.385 -0.390 4.443 1.00 92.88 541 ARG A N 1
ATOM 4109 C CA . ARG A 1 541 ? 9.231 -1.302 4.402 1.00 92.88 541 ARG A CA 1
ATOM 4110 C C . ARG A 1 541 ? 8.091 -0.773 3.539 1.00 92.88 541 ARG A C 1
ATOM 4112 O O . ARG A 1 541 ? 7.538 -1.524 2.736 1.00 92.88 541 ARG A O 1
ATOM 4119 N N . VAL A 1 542 ? 7.773 0.520 3.631 1.00 94.94 542 VAL A N 1
ATOM 4120 C CA . VAL A 1 542 ? 6.792 1.168 2.742 1.00 94.94 542 VAL A CA 1
ATOM 4121 C C . VAL A 1 542 ? 7.285 1.124 1.292 1.00 94.94 542 VAL A C 1
ATOM 4123 O O . VAL A 1 542 ? 6.521 0.768 0.395 1.00 94.94 542 VAL A O 1
ATOM 4126 N N . GLY A 1 543 ? 8.574 1.385 1.051 1.00 82.50 543 GLY A N 1
ATOM 4127 C CA . GLY A 1 543 ? 9.179 1.260 -0.277 1.00 82.50 543 GLY A CA 1
ATOM 4128 C C . GLY A 1 543 ? 9.149 -0.172 -0.830 1.00 82.50 543 GLY A C 1
ATOM 4129 O O . GLY A 1 543 ? 8.898 -0.368 -2.020 1.00 82.50 543 GLY A O 1
ATOM 4130 N N . ARG A 1 544 ? 9.367 -1.188 0.016 1.00 81.38 544 ARG A N 1
ATOM 4131 C CA . ARG A 1 544 ? 9.255 -2.616 -0.339 1.00 81.38 544 ARG A CA 1
ATOM 4132 C C . ARG A 1 544 ? 7.836 -2.982 -0.774 1.00 81.38 544 ARG A C 1
ATOM 4134 O O . ARG A 1 544 ? 7.674 -3.619 -1.814 1.00 81.38 544 ARG A O 1
ATOM 4141 N N . ALA A 1 545 ? 6.836 -2.531 -0.021 1.00 92.50 545 ALA A N 1
ATOM 4142 C CA . ALA A 1 545 ? 5.428 -2.755 -0.318 1.00 92.50 545 ALA A CA 1
ATOM 4143 C C . ALA A 1 545 ? 4.982 -2.074 -1.625 1.00 92.50 545 ALA A C 1
ATOM 4145 O O . ALA A 1 545 ? 4.299 -2.696 -2.439 1.00 92.50 545 ALA A O 1
ATOM 4146 N N . LEU A 1 546 ? 5.420 -0.833 -1.876 1.00 87.50 546 LEU A N 1
ATOM 4147 C CA . LEU A 1 546 ? 5.125 -0.115 -3.124 1.00 87.50 546 LEU A CA 1
ATOM 4148 C C . LEU A 1 546 ? 5.645 -0.861 -4.363 1.00 87.50 546 LEU A C 1
ATOM 4150 O O . LEU A 1 546 ? 4.879 -1.071 -5.300 1.00 87.50 546 LEU A O 1
ATOM 4154 N N . ARG A 1 547 ? 6.891 -1.360 -4.332 1.00 80.50 547 ARG A N 1
ATOM 4155 C CA . ARG A 1 547 ? 7.477 -2.148 -5.439 1.00 80.50 547 ARG A CA 1
ATOM 4156 C C . ARG A 1 547 ? 6.719 -3.448 -5.733 1.00 80.50 547 ARG A C 1
ATOM 4158 O O . ARG A 1 547 ? 6.720 -3.920 -6.865 1.00 80.50 547 ARG A O 1
ATOM 4165 N N . ALA A 1 548 ? 6.076 -4.056 -4.733 1.00 80.81 548 ALA A N 1
ATOM 4166 C CA . ALA A 1 548 ? 5.246 -5.245 -4.946 1.00 80.81 548 ALA A CA 1
ATOM 4167 C C . ALA A 1 548 ? 3.932 -4.920 -5.684 1.00 80.81 548 ALA A C 1
ATOM 4169 O O . ALA A 1 548 ? 3.406 -5.758 -6.414 1.00 80.81 548 ALA A O 1
ATOM 4170 N N . ALA A 1 549 ? 3.423 -3.697 -5.527 1.00 82.12 549 ALA A N 1
ATOM 4171 C CA . ALA A 1 549 ? 2.130 -3.251 -6.034 1.00 82.12 549 ALA A CA 1
ATOM 4172 C C . ALA A 1 549 ? 2.127 -2.819 -7.517 1.00 82.12 549 ALA A C 1
ATOM 4174 O O . ALA A 1 549 ? 1.086 -2.422 -8.039 1.00 82.12 549 ALA A O 1
ATOM 4175 N N . GLU A 1 550 ? 3.260 -2.869 -8.223 1.00 75.31 550 GLU A N 1
ATOM 4176 C CA . GLU A 1 550 ? 3.382 -2.270 -9.564 1.00 75.31 550 GLU A CA 1
ATOM 4177 C C . GLU A 1 550 ? 2.913 -3.189 -10.717 1.00 75.31 550 GLU A C 1
ATOM 4179 O O . GLU A 1 550 ? 2.374 -2.679 -11.704 1.00 75.31 550 GLU A O 1
ATOM 4184 N N . GLY A 1 551 ? 2.922 -4.520 -10.531 1.00 65.56 551 GLY A N 1
ATOM 4185 C CA . GLY A 1 551 ? 1.984 -5.433 -11.216 1.00 65.56 551 GLY A CA 1
ATOM 4186 C C . GLY A 1 551 ? 2.413 -6.118 -12.526 1.00 65.56 551 GLY A C 1
ATOM 4187 O O . GLY A 1 551 ? 1.555 -6.385 -13.362 1.00 65.56 551 GLY A O 1
ATOM 4188 N N . TRP A 1 552 ? 3.694 -6.441 -12.722 1.00 74.25 552 TRP A N 1
ATOM 4189 C CA . TRP A 1 552 ? 4.191 -7.196 -13.891 1.00 74.25 552 TRP A CA 1
ATOM 4190 C C . TRP A 1 552 ? 5.229 -8.255 -13.481 1.00 74.25 552 TRP A C 1
ATOM 4192 O O . TRP A 1 552 ? 5.863 -8.149 -12.431 1.00 74.25 552 TRP A O 1
ATOM 4202 N N . CYS A 1 553 ? 5.419 -9.288 -14.309 1.00 79.25 553 CYS A N 1
ATOM 4203 C CA . CYS A 1 553 ? 6.424 -10.330 -14.085 1.00 79.25 553 CYS A CA 1
ATOM 4204 C C . CYS A 1 553 ? 7.332 -10.483 -15.308 1.00 79.25 553 CYS A C 1
ATOM 4206 O O . CYS A 1 553 ? 6.893 -10.932 -16.364 1.00 79.25 553 CYS A O 1
ATOM 4208 N N . LEU A 1 554 ? 8.613 -10.141 -15.148 1.00 88.06 554 LEU A N 1
ATOM 4209 C CA . LEU A 1 554 ? 9.632 -10.319 -16.179 1.00 88.06 554 LEU A CA 1
ATOM 4210 C C . LEU A 1 554 ? 10.429 -11.602 -15.910 1.00 88.06 554 LEU A C 1
ATOM 4212 O O . LEU A 1 554 ? 10.952 -11.799 -14.809 1.00 88.06 554 LEU A O 1
ATOM 4216 N N . VAL A 1 555 ? 10.547 -12.460 -16.924 1.00 90.12 555 VAL A N 1
ATOM 4217 C CA . VAL A 1 555 ? 11.265 -13.741 -16.856 1.00 90.12 555 VAL A CA 1
ATOM 4218 C C . VAL A 1 555 ? 12.357 -13.811 -17.926 1.00 90.12 555 VAL A C 1
ATOM 4220 O O . VAL A 1 555 ? 12.192 -13.289 -19.025 1.00 90.12 555 VAL A O 1
ATOM 4223 N N . ASP A 1 556 ? 13.472 -14.473 -17.620 1.00 88.56 556 ASP A N 1
ATOM 4224 C CA . ASP A 1 556 ? 14.542 -14.781 -18.575 1.00 88.56 556 ASP A CA 1
ATOM 4225 C C . ASP A 1 556 ? 15.025 -16.218 -18.341 1.00 88.56 556 ASP A C 1
ATOM 4227 O O . ASP A 1 556 ? 15.230 -16.653 -17.204 1.00 88.56 556 ASP A O 1
ATOM 4231 N N . ARG A 1 557 ? 15.219 -16.961 -19.434 1.00 89.44 557 ARG A N 1
ATOM 4232 C CA . ARG A 1 557 ? 15.756 -18.329 -19.430 1.00 89.44 557 ARG A CA 1
ATOM 4233 C C . ARG A 1 557 ? 17.220 -18.395 -18.990 1.00 89.44 557 ARG A C 1
ATOM 4235 O O . ARG A 1 557 ? 17.695 -19.463 -18.620 1.00 89.44 557 ARG A O 1
ATOM 4242 N N . GLU A 1 558 ? 17.939 -17.278 -19.049 1.00 83.06 558 GLU A N 1
ATOM 4243 C CA . GLU A 1 558 ? 19.342 -17.155 -18.656 1.00 83.06 558 GLU A CA 1
ATOM 4244 C C . GLU A 1 558 ? 19.491 -17.046 -17.126 1.00 83.06 558 GLU A C 1
ATOM 4246 O O . GLU A 1 558 ? 18.989 -16.108 -16.499 1.00 83.06 558 GLU A O 1
ATOM 4251 N N . THR A 1 559 ? 20.203 -17.999 -16.514 1.00 77.81 559 THR A N 1
ATOM 4252 C CA . THR A 1 559 ? 20.584 -17.977 -15.085 1.00 77.81 559 THR A CA 1
ATOM 4253 C C . THR A 1 559 ? 21.631 -16.903 -14.788 1.00 77.81 559 THR A C 1
ATOM 4255 O O . THR A 1 559 ? 21.539 -16.213 -13.776 1.00 77.81 559 THR A O 1
ATOM 4258 N N . THR A 1 560 ? 22.576 -16.706 -15.705 1.00 73.31 560 THR A N 1
ATOM 4259 C CA . THR A 1 560 ? 23.552 -15.610 -15.742 1.00 73.31 560 THR A CA 1
ATOM 4260 C C . THR A 1 560 ? 23.459 -14.901 -17.096 1.00 73.31 560 THR A C 1
ATOM 4262 O O . THR A 1 560 ? 23.147 -15.562 -18.087 1.00 73.31 560 THR A O 1
ATOM 4265 N N . PRO A 1 561 ? 23.707 -13.578 -17.188 1.00 67.19 561 PRO A N 1
ATOM 4266 C CA . PRO A 1 561 ? 23.739 -12.891 -18.478 1.00 67.19 561 PRO A CA 1
ATOM 4267 C C . PRO A 1 561 ? 24.730 -13.568 -19.430 1.00 67.19 561 PRO A C 1
ATOM 4269 O O . PRO A 1 561 ? 25.870 -13.820 -19.036 1.00 67.19 561 PRO A O 1
ATOM 4272 N N . ARG A 1 562 ? 24.328 -13.840 -20.679 1.00 66.69 562 ARG A N 1
ATOM 4273 C CA . ARG A 1 562 ? 25.275 -14.317 -21.702 1.00 66.69 562 ARG A CA 1
ATOM 4274 C C . ARG A 1 562 ? 26.468 -13.372 -21.837 1.00 66.69 562 ARG A C 1
ATOM 4276 O O . ARG A 1 562 ? 26.283 -12.171 -22.011 1.00 66.69 562 ARG A O 1
ATOM 4283 N N . ASP A 1 563 ? 27.658 -13.958 -21.928 1.00 61.97 563 ASP A N 1
ATOM 4284 C CA . ASP A 1 563 ? 28.895 -13.278 -22.343 1.00 61.97 563 ASP A CA 1
ATOM 4285 C C . ASP A 1 563 ? 28.870 -12.860 -23.834 1.00 61.97 563 ASP A C 1
ATOM 4287 O O . ASP A 1 563 ? 29.656 -12.039 -24.302 1.00 61.97 563 ASP A O 1
ATOM 4291 N N . ARG A 1 564 ? 27.891 -13.363 -24.604 1.00 67.69 564 ARG A N 1
ATOM 4292 C CA . ARG A 1 564 ? 27.620 -12.893 -25.968 1.00 67.69 564 ARG A CA 1
ATOM 4293 C C . ARG A 1 564 ? 27.193 -11.420 -25.931 1.00 67.69 564 ARG A C 1
ATOM 4295 O O . ARG A 1 564 ? 26.136 -11.078 -25.395 1.00 67.69 564 ARG A O 1
ATOM 4302 N N . ASN A 1 565 ? 28.001 -10.565 -26.548 1.00 73.88 565 ASN A N 1
ATOM 4303 C CA . ASN A 1 565 ? 27.789 -9.124 -26.642 1.00 73.88 565 ASN A CA 1
ATOM 4304 C C . ASN A 1 565 ? 27.622 -8.708 -28.114 1.00 73.88 565 ASN A C 1
ATOM 4306 O O . ASN A 1 565 ? 28.339 -9.208 -28.979 1.00 73.88 565 ASN A O 1
ATOM 4310 N N . TRP A 1 566 ? 26.672 -7.817 -28.405 1.00 84.69 566 TRP A N 1
ATOM 4311 C CA . TRP A 1 566 ? 26.391 -7.321 -29.757 1.00 84.69 566 TRP A CA 1
ATOM 4312 C C . TRP A 1 566 ? 25.821 -5.895 -29.730 1.00 84.69 566 TRP A C 1
ATOM 4314 O O . TRP A 1 566 ? 25.440 -5.377 -28.677 1.00 84.69 566 TRP A O 1
ATOM 4324 N N . GLY A 1 567 ? 25.777 -5.255 -30.901 1.00 87.81 567 GLY A N 1
ATOM 4325 C CA . GLY A 1 567 ? 25.248 -3.903 -31.077 1.00 87.81 567 GLY A CA 1
ATOM 4326 C C . GLY A 1 567 ? 24.006 -3.858 -31.970 1.00 87.81 567 GLY A C 1
ATOM 4327 O O . GLY A 1 567 ? 23.862 -4.686 -32.867 1.00 87.81 567 GLY A O 1
ATOM 4328 N N . ILE A 1 568 ? 23.134 -2.874 -31.745 1.00 90.94 568 ILE A N 1
ATOM 4329 C CA . ILE A 1 568 ? 21.948 -2.584 -32.570 1.00 90.94 568 ILE A CA 1
ATOM 4330 C C . ILE A 1 568 ? 22.027 -1.128 -33.043 1.00 90.94 568 ILE A C 1
ATOM 4332 O O . ILE A 1 568 ? 22.268 -0.242 -32.229 1.00 90.94 568 ILE A O 1
ATOM 4336 N N . THR A 1 569 ? 21.805 -0.859 -34.331 1.00 91.88 569 THR A N 1
ATOM 4337 C CA . THR A 1 569 ? 21.697 0.518 -34.847 1.00 91.88 569 THR A CA 1
ATOM 4338 C C . THR A 1 569 ? 20.234 0.947 -34.878 1.00 91.88 569 THR A C 1
ATOM 4340 O O . THR A 1 569 ? 19.436 0.384 -35.628 1.00 91.88 569 THR A O 1
ATOM 4343 N N . LEU A 1 570 ? 19.887 1.954 -34.080 1.00 92.62 570 LEU A N 1
ATOM 4344 C CA . LEU A 1 570 ? 18.572 2.585 -34.069 1.00 92.62 570 LEU A CA 1
ATOM 4345 C C . LEU A 1 570 ? 18.560 3.791 -35.008 1.00 92.62 570 LEU A C 1
ATOM 4347 O O . LEU A 1 570 ? 19.495 4.593 -35.011 1.00 92.62 570 LEU A O 1
ATOM 4351 N N . SER A 1 571 ? 17.500 3.890 -35.807 1.00 89.62 571 SER A N 1
ATOM 4352 C CA . SER A 1 571 ? 17.293 4.961 -36.785 1.00 89.62 571 SER A CA 1
ATOM 4353 C C . SER A 1 571 ? 15.867 5.504 -36.682 1.00 89.62 571 SER A C 1
ATOM 4355 O O . SER A 1 571 ? 15.552 6.206 -35.727 1.00 89.62 571 SER A O 1
ATOM 4357 N N . TRP A 1 572 ? 14.970 5.125 -37.593 1.00 91.19 572 TRP A N 1
ATOM 4358 C CA . TRP A 1 572 ? 13.571 5.558 -37.609 1.00 91.19 572 TRP A CA 1
ATOM 4359 C C . TRP A 1 572 ? 12.785 5.163 -36.343 1.00 91.19 572 TRP A C 1
ATOM 4361 O O . TRP A 1 572 ? 11.815 5.832 -35.996 1.00 91.19 572 TRP A O 1
ATOM 4371 N N . ALA A 1 573 ? 13.211 4.117 -35.624 1.00 93.31 573 ALA A N 1
ATOM 4372 C CA . ALA A 1 573 ? 12.602 3.701 -34.359 1.00 93.31 573 ALA A CA 1
ATOM 4373 C C . ALA A 1 573 ? 13.162 4.422 -33.117 1.00 93.31 573 ALA A C 1
ATOM 4375 O O . ALA A 1 573 ? 12.637 4.223 -32.024 1.00 93.31 573 ALA A O 1
ATOM 4376 N N . LEU A 1 574 ? 14.201 5.259 -33.248 1.00 90.75 574 LEU A N 1
ATOM 4377 C CA . LEU A 1 574 ? 14.759 6.017 -32.123 1.00 90.75 574 LEU A CA 1
ATOM 4378 C C . LEU A 1 574 ? 13.705 6.890 -31.400 1.00 90.75 574 LEU A C 1
ATOM 4380 O O . LEU A 1 574 ? 13.558 6.701 -30.194 1.00 90.75 574 LEU A O 1
ATOM 4384 N N . PRO A 1 575 ? 12.900 7.740 -32.078 1.00 91.75 575 PRO A N 1
ATOM 4385 C CA . PR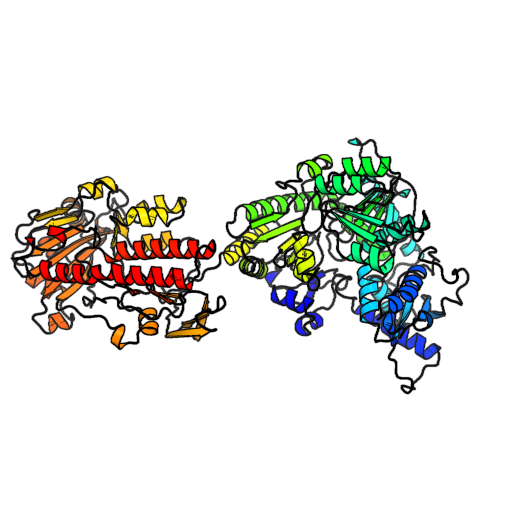O A 1 575 ? 11.856 8.519 -31.401 1.00 91.75 575 PRO A CA 1
ATOM 4386 C C . PRO A 1 575 ? 10.734 7.656 -30.798 1.00 91.75 575 PRO A C 1
ATOM 4388 O O . PRO A 1 575 ? 10.085 8.079 -29.845 1.00 91.75 575 PRO A O 1
ATOM 4391 N N . LEU A 1 576 ? 10.507 6.438 -31.311 1.00 95.06 576 LEU A N 1
ATOM 4392 C CA . LEU A 1 576 ? 9.543 5.497 -30.723 1.00 95.06 576 LEU A CA 1
ATOM 4393 C C . LEU A 1 576 ? 10.065 4.927 -29.399 1.00 95.06 576 LEU A C 1
ATOM 4395 O O . LEU A 1 576 ? 9.314 4.836 -28.434 1.00 95.06 576 LEU A O 1
ATOM 4399 N N . LEU A 1 577 ? 11.358 4.588 -29.333 1.00 93.88 577 LEU A N 1
ATOM 4400 C CA . LEU A 1 577 ? 12.000 4.185 -28.082 1.00 93.88 577 LEU A CA 1
ATOM 4401 C C . LEU A 1 577 ? 11.987 5.331 -27.068 1.00 93.88 577 LEU A C 1
ATOM 4403 O O . LEU A 1 577 ? 11.668 5.107 -25.908 1.00 93.88 577 LEU A O 1
ATOM 4407 N N . GLU A 1 578 ? 12.300 6.553 -27.494 1.00 92.25 578 GLU A N 1
ATOM 4408 C CA . GLU A 1 578 ? 12.297 7.724 -26.611 1.00 92.25 578 GLU A CA 1
ATOM 4409 C C . GLU A 1 578 ? 10.887 8.027 -26.064 1.00 92.25 578 GLU A C 1
ATOM 4411 O O . GLU A 1 578 ? 10.763 8.362 -24.890 1.00 92.25 578 GLU A O 1
ATOM 4416 N N . GLY A 1 579 ? 9.824 7.812 -26.852 1.00 93.50 579 GLY A N 1
ATOM 4417 C CA . GLY A 1 579 ? 8.429 7.928 -26.397 1.00 93.50 579 GLY A CA 1
ATOM 4418 C C . GLY A 1 579 ? 7.908 6.766 -25.533 1.00 93.50 579 GLY A C 1
ATOM 4419 O O . GLY A 1 579 ? 6.907 6.931 -24.840 1.00 93.50 579 GLY A O 1
ATOM 4420 N N . LEU A 1 580 ? 8.569 5.604 -25.556 1.00 92.75 580 LEU A N 1
ATOM 4421 C CA . LEU A 1 580 ? 8.250 4.442 -24.711 1.00 92.75 580 LEU A CA 1
ATOM 4422 C C . LEU A 1 580 ? 8.880 4.509 -23.313 1.00 92.75 580 LEU A C 1
ATOM 4424 O O . LEU A 1 580 ? 8.483 3.751 -22.426 1.00 92.75 580 LEU A O 1
ATOM 4428 N N . LEU A 1 581 ? 9.900 5.347 -23.126 1.00 89.12 581 LEU A N 1
ATOM 4429 C CA . LEU A 1 581 ? 10.698 5.383 -21.905 1.00 89.12 581 LEU A CA 1
ATOM 4430 C C . LEU A 1 581 ? 10.241 6.491 -20.946 1.00 89.12 581 LEU A C 1
ATOM 4432 O O . LEU A 1 581 ? 9.876 7.581 -21.390 1.00 89.12 581 LEU A O 1
ATOM 4436 N N . PRO A 1 582 ? 10.343 6.267 -19.622 1.00 82.69 582 PRO A N 1
ATOM 4437 C CA . PRO A 1 582 ? 10.302 7.347 -18.646 1.00 82.69 582 PRO A CA 1
ATOM 4438 C C . PRO A 1 582 ? 11.336 8.441 -18.991 1.00 82.69 582 PRO A C 1
ATOM 4440 O O . PRO A 1 582 ? 12.463 8.096 -19.381 1.00 82.69 582 PRO A O 1
ATOM 4443 N N . PRO A 1 583 ? 11.005 9.742 -18.850 1.00 84.81 583 PRO A N 1
ATOM 4444 C CA . PRO A 1 583 ? 11.885 10.847 -19.243 1.00 84.81 583 PRO A CA 1
ATOM 4445 C C . PRO A 1 583 ? 13.303 10.782 -18.652 1.00 84.81 583 PRO A C 1
ATOM 4447 O O . PRO A 1 583 ? 14.261 11.219 -19.285 1.00 84.81 583 PRO A O 1
ATOM 4450 N N . GLU A 1 584 ? 13.462 10.203 -17.462 1.00 83.00 584 GLU A N 1
ATOM 4451 C CA . GLU A 1 584 ? 14.732 10.022 -16.758 1.00 83.00 584 GLU A CA 1
ATOM 4452 C C . GLU A 1 584 ? 15.655 8.939 -17.355 1.00 83.00 584 GLU A C 1
ATOM 4454 O O . GLU A 1 584 ? 16.862 8.947 -17.088 1.00 83.00 584 GLU A O 1
ATOM 4459 N N . LEU A 1 585 ? 15.130 8.019 -18.175 1.00 84.69 585 LEU A N 1
ATOM 4460 C CA . LEU A 1 585 ? 15.933 6.999 -18.865 1.00 84.69 585 LEU A CA 1
ATOM 4461 C C . LEU A 1 585 ? 16.445 7.476 -20.232 1.00 84.69 585 LEU A C 1
ATOM 4463 O O . LEU A 1 585 ? 17.494 7.010 -20.681 1.00 84.69 585 LEU A O 1
ATOM 4467 N N . VAL A 1 586 ? 15.766 8.430 -20.879 1.00 91.25 586 VAL A N 1
ATOM 4468 C CA . VAL A 1 586 ? 16.133 8.921 -22.222 1.00 91.25 586 VAL A CA 1
ATOM 4469 C C . VAL A 1 586 ? 17.574 9.475 -22.287 1.00 91.25 586 VAL A C 1
ATOM 4471 O O . VAL A 1 586 ? 18.319 9.058 -23.179 1.00 91.25 586 VAL A O 1
ATOM 4474 N N . PRO A 1 587 ? 18.063 10.305 -21.337 1.00 91.31 587 PRO A N 1
ATOM 4475 C CA . PRO A 1 587 ? 19.462 10.751 -21.335 1.00 91.31 587 PRO A CA 1
ATOM 4476 C C . PRO A 1 587 ? 20.475 9.603 -21.176 1.00 91.31 587 PRO A C 1
ATOM 4478 O O . PRO A 1 587 ? 21.583 9.661 -21.713 1.00 91.31 587 PRO A O 1
ATOM 4481 N N . GLN A 1 588 ? 20.098 8.526 -20.478 1.00 92.56 588 GLN A N 1
ATOM 4482 C CA . GLN A 1 588 ? 20.977 7.383 -20.195 1.00 92.56 588 GLN A CA 1
ATOM 4483 C C . GLN A 1 588 ? 21.261 6.527 -21.442 1.00 92.56 588 GLN A C 1
ATOM 4485 O O . GLN A 1 588 ? 22.238 5.773 -21.471 1.00 92.56 588 GLN A O 1
ATOM 4490 N N . LEU A 1 589 ? 20.487 6.702 -22.521 1.00 91.69 589 LEU A N 1
ATOM 4491 C CA . LEU A 1 589 ? 20.773 6.101 -23.827 1.00 91.69 589 LEU A CA 1
ATOM 4492 C C . LEU A 1 589 ? 22.120 6.571 -24.413 1.00 91.69 589 LEU A C 1
ATOM 4494 O O . LEU A 1 589 ? 22.680 5.880 -25.263 1.00 91.69 589 LEU A O 1
ATOM 4498 N N . GLN A 1 590 ? 22.688 7.695 -23.949 1.00 91.94 590 GLN A N 1
ATOM 4499 C CA . GLN A 1 590 ? 24.042 8.111 -24.338 1.00 91.94 590 GLN A CA 1
ATOM 4500 C C . GLN A 1 590 ? 25.116 7.168 -23.777 1.00 91.94 590 GLN A C 1
ATOM 4502 O O . GLN A 1 590 ? 26.002 6.737 -24.512 1.00 91.94 590 GLN A O 1
ATOM 4507 N N . ALA A 1 591 ? 24.997 6.778 -22.504 1.00 91.75 591 ALA A N 1
ATOM 4508 C CA . ALA A 1 591 ? 25.912 5.833 -21.859 1.00 91.75 591 ALA A CA 1
ATOM 4509 C C . ALA A 1 591 ? 25.798 4.407 -22.435 1.00 91.75 591 ALA A C 1
ATOM 4511 O O . ALA A 1 591 ? 26.712 3.597 -22.286 1.00 91.75 591 ALA A O 1
ATOM 4512 N N . CYS A 1 592 ? 24.693 4.100 -23.121 1.00 93.88 592 CYS A N 1
ATOM 4513 C CA . CYS A 1 592 ? 24.474 2.822 -23.794 1.00 93.88 592 CYS A CA 1
ATOM 4514 C C . CYS A 1 592 ? 25.234 2.676 -25.122 1.00 93.88 592 CYS A C 1
ATOM 4516 O O . CYS A 1 592 ? 25.268 1.571 -25.669 1.00 93.88 592 CYS A O 1
ATOM 4518 N N . GLN A 1 593 ? 25.835 3.744 -25.654 1.00 93.25 593 GLN A N 1
ATOM 4519 C CA . GLN A 1 593 ? 26.578 3.668 -26.910 1.00 93.25 593 GLN A CA 1
ATOM 4520 C C . GLN A 1 593 ? 27.921 2.920 -26.751 1.00 93.25 593 GLN A C 1
ATOM 4522 O O . GLN A 1 593 ? 28.501 2.902 -25.657 1.00 93.25 593 GLN A O 1
ATOM 4527 N N . PRO A 1 594 ? 28.441 2.299 -27.829 1.00 93.06 594 PRO A N 1
ATOM 4528 C CA . PRO A 1 594 ? 29.819 1.820 -27.893 1.00 93.06 594 PRO A CA 1
ATOM 4529 C C . PRO A 1 594 ? 30.833 2.936 -27.631 1.00 93.06 594 PRO A C 1
ATOM 4531 O O . PRO A 1 594 ? 31.712 2.765 -26.795 1.00 93.06 594 PRO A O 1
ATOM 4534 N N . ASP A 1 595 ? 30.655 4.087 -28.286 1.00 92.56 595 ASP A N 1
ATOM 4535 C CA . ASP A 1 595 ? 31.392 5.321 -28.021 1.00 92.56 595 ASP A CA 1
ATOM 4536 C C . ASP A 1 595 ? 30.452 6.341 -27.368 1.00 92.56 595 ASP A C 1
ATOM 4538 O O . ASP A 1 595 ? 29.496 6.812 -27.986 1.00 92.56 595 ASP A O 1
ATOM 4542 N N . VAL A 1 596 ? 30.712 6.670 -26.104 1.00 92.12 596 VAL A N 1
ATOM 4543 C CA . VAL A 1 596 ? 29.884 7.605 -25.328 1.00 92.12 596 VAL A CA 1
ATOM 4544 C C . VAL A 1 596 ? 30.116 9.074 -25.700 1.00 92.12 596 VAL A C 1
ATOM 4546 O O . VAL A 1 596 ? 29.295 9.918 -25.340 1.00 92.12 596 VAL A O 1
ATOM 4549 N N . SER A 1 597 ? 31.186 9.388 -26.441 1.00 90.44 597 SER A N 1
ATOM 4550 C CA . SER A 1 597 ? 31.481 10.739 -26.941 1.00 90.44 597 SER A CA 1
ATOM 4551 C C . SER A 1 597 ? 30.757 11.067 -28.255 1.00 90.44 597 SER A C 1
ATOM 4553 O O . SER A 1 597 ? 30.574 12.239 -28.591 1.00 90.44 597 SER A O 1
ATOM 4555 N N . LEU A 1 598 ? 30.294 10.048 -28.988 1.00 90.31 598 LEU A N 1
ATOM 4556 C CA . LEU A 1 598 ? 29.647 10.219 -30.287 1.00 90.31 598 LEU A CA 1
ATOM 4557 C C . LEU A 1 598 ? 28.263 10.873 -30.149 1.00 90.31 598 LEU A C 1
ATOM 4559 O O . LEU A 1 598 ? 27.356 10.333 -29.506 1.00 90.31 598 LEU A O 1
ATOM 4563 N N . SER A 1 599 ? 28.068 12.021 -30.802 1.00 90.31 599 SER A N 1
ATOM 4564 C CA . SER A 1 599 ? 26.761 12.680 -30.865 1.00 90.31 599 SER A CA 1
ATOM 4565 C C . SER A 1 599 ? 25.864 12.057 -31.941 1.00 90.31 599 SER A C 1
ATOM 4567 O O . SER A 1 599 ? 26.308 11.731 -33.042 1.00 90.31 599 SER A O 1
ATOM 4569 N N . VAL A 1 600 ? 24.570 11.936 -31.632 1.00 88.19 600 VAL A N 1
ATOM 4570 C CA . VAL A 1 600 ? 23.547 11.320 -32.500 1.00 88.19 600 VAL A CA 1
ATOM 4571 C C . VAL A 1 600 ? 23.421 12.032 -33.857 1.00 88.19 600 VAL A C 1
ATOM 4573 O O . VAL A 1 600 ? 23.234 11.383 -34.885 1.00 88.19 600 VAL A O 1
ATOM 4576 N N . ALA A 1 601 ? 23.594 13.359 -33.883 1.00 88.06 601 ALA A N 1
ATOM 4577 C CA . ALA A 1 601 ? 23.595 14.151 -35.114 1.00 88.06 601 ALA A CA 1
ATOM 4578 C C . ALA A 1 601 ? 24.850 13.902 -35.975 1.00 88.06 601 ALA A C 1
ATOM 4580 O O . ALA A 1 601 ? 24.733 13.687 -37.179 1.00 88.06 601 ALA A O 1
ATOM 4581 N N . SER A 1 602 ? 26.045 13.847 -35.366 1.00 89.69 602 SER A N 1
ATOM 4582 C CA . SER A 1 602 ? 27.287 13.510 -36.086 1.00 89.69 602 SER A CA 1
ATOM 4583 C C . SER A 1 602 ? 27.236 12.087 -36.646 1.00 89.69 602 SER A C 1
ATOM 4585 O O . SER A 1 602 ? 27.586 11.858 -37.804 1.00 89.69 602 SER A O 1
ATOM 4587 N N . ALA A 1 603 ? 26.719 11.136 -35.863 1.00 90.00 603 ALA A N 1
ATOM 4588 C CA . ALA A 1 603 ? 26.454 9.778 -36.324 1.00 90.00 603 ALA A CA 1
ATOM 4589 C C . ALA A 1 603 ? 25.459 9.754 -37.502 1.00 90.00 603 ALA A C 1
ATOM 4591 O O . ALA A 1 603 ? 25.673 9.016 -38.460 1.00 90.00 603 ALA A O 1
ATOM 4592 N N . GLY A 1 604 ? 24.418 10.595 -37.475 1.00 90.38 604 GLY A N 1
ATOM 4593 C CA . GLY A 1 604 ? 23.447 10.759 -38.564 1.00 90.38 604 GLY A CA 1
ATOM 4594 C C . GLY A 1 604 ? 24.054 11.252 -39.881 1.00 90.38 604 GLY A C 1
ATOM 4595 O O . GLY A 1 604 ? 23.754 10.696 -40.941 1.00 90.38 604 GLY A O 1
ATOM 4596 N N . GLU A 1 605 ? 24.948 12.243 -39.819 1.00 90.31 605 GLU A N 1
ATOM 4597 C CA . GLU A 1 605 ? 25.670 12.774 -40.986 1.00 90.31 605 GLU A CA 1
ATOM 4598 C C . GLU A 1 605 ? 26.691 11.784 -41.559 1.00 90.31 605 GLU A C 1
ATOM 4600 O O . GLU A 1 605 ? 26.835 11.651 -42.779 1.00 90.31 605 GLU A O 1
ATOM 4605 N N . GLN A 1 606 ? 27.382 11.045 -40.690 1.00 89.25 606 GLN A N 1
ATOM 4606 C CA . GLN A 1 606 ? 28.274 9.963 -41.109 1.00 89.25 606 GLN A CA 1
ATOM 4607 C C . GLN A 1 606 ? 27.482 8.791 -41.705 1.00 89.25 606 GLN A C 1
ATOM 4609 O O . GLN A 1 606 ? 27.910 8.207 -42.707 1.00 89.25 606 GLN A O 1
ATOM 4614 N N . GLY A 1 607 ? 26.304 8.508 -41.147 1.00 88.94 607 GLY A N 1
ATOM 4615 C CA . GLY A 1 607 ? 25.299 7.607 -41.692 1.00 88.94 607 GLY A CA 1
ATOM 4616 C C . GLY A 1 607 ? 25.717 6.138 -41.722 1.00 88.94 607 GLY A C 1
ATOM 4617 O O . GLY A 1 607 ? 26.684 5.721 -41.087 1.00 88.94 607 GLY A O 1
ATOM 4618 N N . VAL A 1 608 ? 24.989 5.347 -42.506 1.00 91.19 608 VAL A N 1
ATOM 4619 C CA . VAL A 1 608 ? 25.375 3.977 -42.869 1.00 91.19 608 VAL A CA 1
ATOM 4620 C C . VAL A 1 608 ? 26.306 4.037 -44.075 1.00 91.19 608 VAL A C 1
ATOM 4622 O O . VAL A 1 608 ? 25.916 4.563 -45.120 1.00 91.19 608 VAL A O 1
ATOM 4625 N N . LEU A 1 609 ? 27.519 3.496 -43.940 1.00 94.06 609 LEU A N 1
ATOM 4626 C CA . LEU A 1 609 ? 28.506 3.423 -45.013 1.00 94.06 609 LEU A CA 1
ATOM 4627 C C . LEU A 1 609 ? 28.555 2.016 -45.612 1.00 94.06 609 LEU A C 1
ATOM 4629 O O . LEU A 1 609 ? 28.783 1.037 -44.904 1.00 94.06 609 LEU A O 1
ATOM 4633 N N . ILE A 1 610 ? 28.391 1.946 -46.932 1.00 95.12 610 ILE A N 1
ATOM 4634 C CA . ILE A 1 610 ? 28.670 0.761 -47.737 1.00 95.12 610 ILE A CA 1
ATOM 4635 C C . ILE A 1 610 ? 29.870 1.065 -48.632 1.00 95.12 610 ILE A C 1
ATOM 4637 O O . ILE A 1 610 ? 29.825 1.983 -49.458 1.00 95.12 610 ILE A O 1
ATOM 4641 N N . ARG A 1 611 ? 30.947 0.304 -48.467 1.00 96.25 611 ARG A N 1
ATOM 4642 C CA . ARG A 1 611 ? 32.146 0.377 -49.301 1.00 96.25 611 ARG A CA 1
ATOM 4643 C C . ARG A 1 611 ? 32.110 -0.670 -50.396 1.00 96.25 611 ARG A C 1
ATOM 4645 O O . ARG A 1 611 ? 31.454 -1.695 -50.273 1.00 96.25 611 ARG A O 1
ATOM 4652 N N . ASP A 1 612 ? 32.867 -0.424 -51.443 1.00 96.50 612 ASP A N 1
ATOM 4653 C CA . ASP A 1 612 ? 33.322 -1.478 -52.326 1.00 96.50 612 ASP A CA 1
ATOM 4654 C C . ASP A 1 612 ? 34.419 -2.301 -51.626 1.00 96.50 612 ASP A C 1
ATOM 4656 O O . ASP A 1 612 ? 35.421 -1.742 -51.176 1.00 96.50 612 ASP A O 1
ATOM 4660 N N . GLY A 1 613 ? 34.239 -3.617 -51.499 1.00 96.50 613 GLY A N 1
ATOM 4661 C CA . GLY A 1 613 ? 35.167 -4.467 -50.748 1.00 96.50 613 GLY A CA 1
ATOM 4662 C C . GLY A 1 613 ? 36.543 -4.641 -51.398 1.00 96.50 613 GLY A C 1
ATOM 4663 O O . GLY A 1 613 ? 37.501 -4.926 -50.683 1.00 96.50 613 GLY A O 1
ATOM 4664 N N . ALA A 1 614 ? 36.655 -4.488 -52.722 1.00 96.81 614 ALA A N 1
ATOM 4665 C CA . ALA A 1 614 ? 37.898 -4.719 -53.467 1.00 96.81 614 ALA A CA 1
ATOM 4666 C C . ALA A 1 614 ? 38.771 -3.457 -53.575 1.00 96.81 614 ALA A C 1
ATOM 4668 O O . ALA A 1 614 ? 39.995 -3.538 -53.630 1.00 96.81 614 ALA A O 1
ATOM 4669 N N . THR A 1 615 ? 38.149 -2.276 -53.587 1.00 96.94 615 THR A N 1
ATOM 4670 C CA . THR A 1 615 ? 38.822 -0.973 -53.734 1.00 96.94 615 THR A CA 1
ATOM 4671 C C . THR A 1 615 ? 38.801 -0.118 -52.465 1.00 96.94 615 THR A C 1
ATOM 4673 O O . THR A 1 615 ? 39.576 0.828 -52.354 1.00 96.94 615 THR A O 1
ATOM 4676 N N . GLY A 1 616 ? 37.913 -0.408 -51.507 1.00 94.88 616 GLY A N 1
ATOM 4677 C CA . GLY A 1 616 ? 37.711 0.381 -50.284 1.00 94.88 616 GLY A CA 1
ATOM 4678 C C . GLY A 1 616 ? 36.944 1.695 -50.500 1.00 94.88 616 GLY A C 1
ATOM 4679 O O . GLY A 1 616 ? 36.660 2.412 -49.532 1.00 94.88 616 GLY A O 1
ATOM 4680 N N . ALA A 1 617 ? 36.587 2.016 -51.749 1.00 95.56 617 ALA A N 1
ATOM 4681 C CA . ALA A 1 617 ? 35.863 3.225 -52.121 1.00 95.56 617 ALA A CA 1
ATOM 4682 C C . ALA A 1 617 ? 34.448 3.251 -51.516 1.00 95.56 617 ALA A C 1
ATOM 4684 O O . ALA A 1 617 ? 33.828 2.213 -51.296 1.00 95.56 617 ALA A O 1
ATOM 4685 N N . THR A 1 618 ? 33.893 4.440 -51.261 1.00 94.69 618 THR A N 1
ATOM 4686 C CA . THR A 1 618 ? 32.484 4.559 -50.839 1.00 94.69 618 THR A CA 1
ATOM 4687 C C . THR A 1 618 ? 31.569 4.221 -52.017 1.00 94.69 618 THR A C 1
ATOM 4689 O O . THR A 1 618 ? 31.595 4.931 -53.018 1.00 94.69 618 THR A O 1
ATOM 4692 N N . LYS A 1 619 ? 30.742 3.178 -51.880 1.00 91.38 619 LYS A N 1
ATOM 4693 C CA . LYS A 1 619 ? 29.749 2.767 -52.886 1.00 91.38 619 LYS A CA 1
ATOM 4694 C C . LYS A 1 619 ? 28.358 3.329 -52.570 1.00 91.38 619 LYS A C 1
ATOM 4696 O O . LYS A 1 619 ? 27.687 3.820 -53.470 1.00 91.38 619 LYS A O 1
ATOM 4701 N N . ILE A 1 620 ? 27.955 3.346 -51.294 1.00 90.88 620 ILE A N 1
ATOM 4702 C CA . ILE A 1 620 ? 26.741 4.033 -50.809 1.00 90.88 620 ILE A CA 1
ATOM 4703 C C . ILE A 1 620 ? 27.030 4.701 -49.460 1.00 90.88 620 ILE A C 1
ATOM 4705 O O . ILE A 1 620 ? 27.692 4.118 -48.604 1.00 90.88 620 ILE A O 1
ATOM 4709 N N . ARG A 1 621 ? 26.481 5.897 -49.220 1.00 91.06 621 ARG A N 1
ATOM 4710 C CA . ARG A 1 621 ? 26.358 6.467 -47.870 1.00 91.06 621 ARG A CA 1
ATOM 4711 C C . ARG A 1 621 ? 24.936 6.965 -47.641 1.00 91.06 621 ARG A C 1
ATOM 4713 O O . ARG A 1 621 ? 24.531 7.954 -48.245 1.00 91.06 621 ARG A O 1
ATOM 4720 N N . VAL A 1 622 ? 24.196 6.301 -46.757 1.00 87.62 622 VAL A N 1
ATOM 4721 C CA . VAL A 1 622 ? 22.830 6.705 -46.394 1.00 87.62 622 VAL A CA 1
ATOM 4722 C C . VAL A 1 622 ? 22.897 7.541 -45.120 1.00 87.62 622 VAL A C 1
ATOM 4724 O O . VAL A 1 622 ? 23.261 7.015 -44.068 1.00 87.62 622 VAL A O 1
ATOM 4727 N N . ARG A 1 623 ? 22.593 8.840 -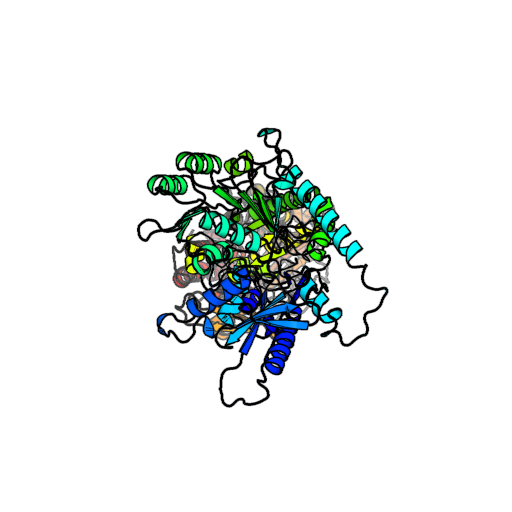45.217 1.00 88.56 623 ARG A N 1
ATOM 4728 C CA . ARG A 1 623 ? 22.568 9.774 -44.077 1.00 88.56 623 ARG A CA 1
ATOM 4729 C C . ARG A 1 623 ? 21.193 9.814 -43.417 1.00 88.56 623 ARG A C 1
ATOM 4731 O O . ARG A 1 623 ? 20.183 9.559 -44.069 1.00 88.56 623 ARG A O 1
ATOM 4738 N N . TYR A 1 624 ? 21.162 10.206 -42.147 1.00 85.62 624 TYR A N 1
ATOM 4739 C CA . TYR A 1 624 ? 19.943 10.348 -41.353 1.00 85.62 624 TYR A CA 1
ATOM 4740 C C . TYR A 1 624 ? 19.950 11.714 -40.659 1.00 85.62 624 TYR A C 1
ATOM 4742 O O . TYR A 1 624 ? 20.560 11.844 -39.600 1.00 85.62 624 TYR A O 1
ATOM 4750 N N . PRO A 1 625 ? 19.270 12.736 -41.214 1.00 78.38 625 PRO A N 1
ATOM 4751 C CA . PRO A 1 625 ? 19.196 14.064 -40.596 1.00 78.38 625 PRO A CA 1
ATOM 4752 C C . PRO A 1 625 ? 18.537 14.064 -39.206 1.00 78.38 625 PRO A C 1
ATOM 4754 O O . PRO A 1 625 ? 18.877 14.886 -38.364 1.00 78.38 625 PRO A O 1
ATOM 4757 N N . GLY A 1 626 ? 17.639 13.106 -38.938 1.00 77.19 626 GLY A N 1
ATOM 4758 C CA . GLY A 1 626 ? 17.083 12.848 -37.600 1.00 77.19 626 GLY A CA 1
ATOM 4759 C C . GLY A 1 626 ? 18.025 12.093 -36.647 1.00 77.19 626 GLY A C 1
ATOM 4760 O O . GLY A 1 626 ? 17.638 11.801 -35.520 1.00 77.19 626 GLY A O 1
ATOM 4761 N N . GLY A 1 627 ? 19.244 11.771 -37.087 1.00 87.25 627 GLY A N 1
ATOM 4762 C CA . GLY A 1 627 ? 20.246 11.036 -36.322 1.00 87.25 627 GLY A CA 1
ATOM 4763 C C . GLY A 1 627 ? 20.146 9.510 -36.410 1.00 87.25 627 GLY A C 1
ATOM 4764 O O . GLY A 1 627 ? 19.148 8.943 -36.855 1.00 87.25 627 GLY A O 1
ATOM 4765 N N . ILE A 1 628 ? 21.212 8.841 -35.962 1.00 90.69 628 ILE A N 1
ATOM 4766 C CA . ILE A 1 628 ? 21.233 7.402 -35.647 1.00 90.69 628 ILE A CA 1
ATOM 4767 C C . ILE A 1 628 ? 21.985 7.174 -34.340 1.00 90.69 628 ILE A C 1
ATOM 4769 O O . ILE A 1 628 ? 22.854 7.963 -33.968 1.00 90.69 628 ILE A O 1
ATOM 4773 N N . ARG A 1 629 ? 21.673 6.076 -33.650 1.00 91.69 629 ARG A N 1
ATOM 4774 C CA . ARG A 1 629 ? 22.332 5.696 -32.396 1.00 91.69 629 ARG A CA 1
ATOM 4775 C C . ARG A 1 629 ? 22.706 4.219 -32.431 1.00 91.69 629 ARG A C 1
ATOM 4777 O O . ARG A 1 629 ? 21.835 3.366 -32.605 1.00 91.69 629 ARG A O 1
ATOM 4784 N N . ARG A 1 630 ? 23.989 3.892 -32.257 1.00 92.31 630 ARG A N 1
ATOM 4785 C CA . ARG A 1 630 ? 24.430 2.500 -32.081 1.00 92.31 630 ARG A CA 1
ATOM 4786 C C . ARG A 1 630 ? 24.381 2.160 -30.595 1.00 92.31 630 ARG A C 1
ATOM 4788 O O . ARG A 1 630 ? 24.960 2.868 -29.786 1.00 92.31 630 ARG A O 1
ATOM 4795 N N . MET A 1 631 ? 23.694 1.081 -30.240 1.00 93.19 631 MET A N 1
ATOM 4796 C CA . MET A 1 631 ? 23.400 0.682 -28.863 1.00 93.19 631 MET A CA 1
ATOM 4797 C C . MET A 1 631 ? 24.113 -0.623 -28.522 1.00 93.19 631 MET A C 1
ATOM 4799 O O . MET A 1 631 ? 23.933 -1.621 -29.218 1.00 93.19 631 MET A O 1
ATOM 4803 N N . GLN A 1 632 ? 24.897 -0.632 -27.445 1.00 92.50 632 GLN A N 1
ATOM 4804 C CA . GLN A 1 632 ? 25.556 -1.819 -26.899 1.00 92.50 632 GLN A CA 1
ATOM 4805 C C . GLN A 1 632 ? 24.537 -2.580 -26.035 1.00 92.50 632 GLN A C 1
ATOM 4807 O O . GLN A 1 632 ? 23.992 -2.022 -25.075 1.00 92.50 632 GLN A O 1
ATOM 4812 N N . ILE A 1 633 ? 24.212 -3.831 -26.381 1.00 88.94 633 ILE A N 1
ATOM 4813 C CA . ILE A 1 633 ? 23.025 -4.506 -25.826 1.00 88.94 633 ILE A CA 1
ATOM 4814 C C . ILE A 1 633 ? 23.113 -4.790 -24.320 1.00 88.94 633 ILE A C 1
ATOM 4816 O O . ILE A 1 633 ? 22.103 -4.714 -23.628 1.00 88.94 633 ILE A O 1
ATOM 4820 N N . GLN A 1 634 ? 24.298 -5.082 -23.786 1.00 87.75 634 GLN A N 1
ATOM 4821 C CA . GLN A 1 634 ? 24.512 -5.368 -22.365 1.00 87.75 634 GLN A CA 1
ATOM 4822 C C . GLN A 1 634 ? 24.467 -4.094 -21.510 1.00 87.75 634 GLN A C 1
ATOM 4824 O O . GLN A 1 634 ? 24.001 -4.152 -20.370 1.00 87.75 634 GLN A O 1
ATOM 4829 N N . LYS A 1 635 ? 24.920 -2.944 -22.036 1.00 90.75 635 LYS A N 1
ATOM 4830 C CA . LYS A 1 635 ? 24.700 -1.629 -21.402 1.00 90.75 635 LYS A CA 1
ATOM 4831 C C . LYS A 1 635 ? 23.213 -1.269 -21.442 1.00 90.75 635 LYS A C 1
ATOM 4833 O O . LYS A 1 635 ? 22.628 -0.967 -20.408 1.00 90.75 635 LYS A O 1
ATOM 4838 N N . THR A 1 636 ? 22.590 -1.416 -22.612 1.00 91.31 636 THR A N 1
ATOM 4839 C CA . THR A 1 636 ? 21.166 -1.117 -22.837 1.00 91.31 636 THR A CA 1
ATOM 4840 C C . THR A 1 636 ? 20.268 -1.951 -21.923 1.00 91.31 636 THR A C 1
ATOM 4842 O O . THR A 1 636 ? 19.448 -1.393 -21.205 1.00 91.31 636 THR A O 1
ATOM 4845 N N . LYS A 1 637 ? 20.467 -3.276 -21.850 1.00 86.69 637 LYS A N 1
ATOM 4846 C CA . LYS A 1 637 ? 19.736 -4.155 -20.920 1.00 86.69 637 LYS A CA 1
ATOM 4847 C C . LYS A 1 637 ? 19.920 -3.746 -19.457 1.00 86.69 637 LYS A C 1
ATOM 4849 O O . LYS A 1 637 ? 18.961 -3.827 -18.704 1.00 86.69 637 LYS A O 1
ATOM 4854 N N . ARG A 1 638 ? 21.121 -3.318 -19.044 1.00 85.44 638 ARG A N 1
ATOM 4855 C CA . ARG A 1 638 ? 21.373 -2.848 -17.669 1.00 85.44 638 ARG A CA 1
ATOM 4856 C C . ARG A 1 638 ? 20.604 -1.567 -17.345 1.00 85.44 638 ARG A C 1
ATOM 4858 O O . ARG A 1 638 ? 20.011 -1.503 -16.277 1.00 85.44 638 ARG A O 1
ATOM 4865 N N . VAL A 1 639 ? 20.585 -0.597 -18.260 1.00 88.06 639 VAL A N 1
ATOM 4866 C CA . VAL A 1 639 ? 19.830 0.658 -18.095 1.00 88.06 639 VAL A CA 1
ATOM 4867 C C . VAL A 1 639 ? 18.322 0.396 -18.108 1.00 88.06 639 VAL A C 1
ATOM 4869 O O . VAL A 1 639 ? 17.627 0.809 -17.188 1.00 88.06 639 VAL A O 1
ATOM 4872 N N . LEU A 1 640 ? 17.813 -0.356 -19.088 1.00 86.62 640 LEU A N 1
ATOM 4873 C CA . LEU A 1 640 ? 16.374 -0.619 -19.227 1.00 86.62 640 LEU A CA 1
ATOM 4874 C C . LEU A 1 640 ? 15.804 -1.581 -18.170 1.00 86.62 640 LEU A C 1
ATOM 4876 O O . LEU A 1 640 ? 14.603 -1.565 -17.927 1.00 86.62 640 LEU A O 1
ATOM 4880 N N . ALA A 1 641 ? 16.636 -2.418 -17.541 1.00 75.88 641 ALA A N 1
ATOM 4881 C CA . ALA A 1 641 ? 16.226 -3.284 -16.434 1.00 75.88 641 ALA A CA 1
ATOM 4882 C C . ALA A 1 641 ? 16.482 -2.673 -15.044 1.00 75.88 641 ALA A C 1
ATOM 4884 O O . ALA A 1 641 ? 16.238 -3.342 -14.037 1.00 75.88 641 ALA A O 1
ATOM 4885 N N . ALA A 1 642 ? 16.981 -1.435 -14.955 1.00 68.94 642 ALA A N 1
ATOM 4886 C CA . ALA A 1 642 ? 17.187 -0.765 -13.676 1.00 68.94 642 ALA A CA 1
ATOM 4887 C C . ALA A 1 642 ? 15.846 -0.618 -12.932 1.00 68.94 642 ALA A C 1
ATOM 4889 O O . ALA A 1 642 ? 14.856 -0.162 -13.493 1.00 68.94 642 ALA A O 1
ATOM 4890 N N . GLY A 1 643 ? 15.797 -1.065 -11.674 1.00 62.41 643 GLY A N 1
ATOM 4891 C CA . GLY A 1 643 ? 14.562 -1.113 -10.880 1.00 62.41 643 GLY A CA 1
ATOM 4892 C C . GLY A 1 643 ? 13.615 -2.282 -11.200 1.00 62.41 643 GLY A C 1
ATOM 4893 O O . GLY A 1 643 ? 12.720 -2.551 -10.401 1.00 62.41 643 GLY A O 1
ATOM 4894 N N . LEU A 1 644 ? 13.821 -3.033 -12.292 1.00 68.69 644 LEU A N 1
ATOM 4895 C CA . LEU A 1 644 ? 12.935 -4.140 -12.667 1.00 68.69 644 LEU A CA 1
ATOM 4896 C C . LEU A 1 644 ? 13.314 -5.466 -11.979 1.00 68.69 644 LEU A C 1
ATOM 4898 O O . LEU A 1 644 ? 14.475 -5.882 -11.963 1.00 68.69 644 LEU A O 1
ATOM 4902 N N . ARG A 1 645 ? 12.320 -6.197 -11.454 1.00 67.69 645 ARG A N 1
ATOM 4903 C CA . ARG A 1 645 ? 12.520 -7.514 -10.826 1.00 67.69 645 ARG A CA 1
ATOM 4904 C C . ARG A 1 645 ? 12.482 -8.634 -11.869 1.00 67.69 645 ARG A C 1
ATOM 4906 O O . ARG A 1 645 ? 11.419 -9.147 -12.207 1.00 67.69 645 ARG A O 1
ATOM 4913 N N . LEU A 1 646 ? 13.659 -9.045 -12.337 1.00 78.25 646 LEU A N 1
ATOM 4914 C CA . LEU A 1 646 ? 13.829 -10.135 -13.301 1.00 78.25 646 LEU A CA 1
ATOM 4915 C C . LEU A 1 646 ? 13.946 -11.518 -12.626 1.00 78.25 646 LEU A C 1
ATOM 4917 O O . LEU A 1 646 ? 14.859 -11.747 -11.831 1.00 78.25 646 LEU A O 1
ATOM 4921 N N . LYS A 1 647 ? 13.088 -12.476 -13.003 1.00 85.31 647 LYS A N 1
ATOM 4922 C CA . LYS A 1 647 ? 13.200 -13.895 -12.614 1.00 85.31 647 LYS A CA 1
ATOM 4923 C C . LYS A 1 647 ? 14.079 -14.655 -13.620 1.00 85.31 647 LYS A C 1
ATOM 4925 O O . LYS A 1 647 ? 13.677 -14.872 -14.760 1.00 85.31 647 LYS A O 1
ATOM 4930 N N . ARG A 1 648 ? 15.281 -15.054 -13.196 1.00 86.75 648 ARG A N 1
ATOM 4931 C CA . ARG A 1 648 ? 16.280 -15.763 -14.022 1.00 86.75 648 ARG A CA 1
ATOM 4932 C C . ARG A 1 648 ? 16.092 -17.285 -14.029 1.00 86.75 648 ARG A C 1
ATOM 4934 O O . ARG A 1 648 ? 15.455 -17.836 -13.137 1.00 86.75 648 ARG A O 1
ATOM 4941 N N . GLY A 1 649 ? 16.676 -17.957 -15.026 1.00 89.81 649 GLY A N 1
ATOM 4942 C CA . GLY A 1 649 ? 16.627 -19.419 -15.198 1.00 89.81 649 GLY A CA 1
ATOM 4943 C C . GLY A 1 649 ? 15.284 -19.985 -15.686 1.00 89.81 649 GLY A C 1
ATOM 4944 O O . GLY A 1 649 ? 15.107 -21.201 -15.748 1.00 89.81 649 GLY A O 1
ATOM 4945 N N . LYS A 1 650 ? 14.330 -19.128 -16.058 1.00 93.50 650 LYS A N 1
ATOM 4946 C CA . LYS A 1 650 ? 12.951 -19.497 -16.402 1.00 93.50 650 LYS A CA 1
ATOM 4947 C C . LYS A 1 650 ? 12.825 -19.920 -17.867 1.00 93.50 650 LYS A C 1
ATOM 4949 O O . LYS A 1 650 ? 12.456 -19.138 -18.740 1.00 93.50 650 LYS A O 1
ATOM 4954 N N . ARG A 1 651 ? 13.156 -21.182 -18.158 1.00 94.94 651 ARG A N 1
ATOM 4955 C CA . ARG A 1 651 ? 12.988 -21.785 -19.494 1.00 94.94 651 ARG A CA 1
ATOM 4956 C C . ARG A 1 651 ? 11.555 -22.289 -19.684 1.00 94.94 651 ARG A C 1
ATOM 4958 O O . ARG A 1 651 ? 11.191 -23.286 -19.068 1.00 94.94 651 ARG A O 1
ATOM 4965 N N . LEU A 1 652 ? 10.776 -21.616 -20.533 1.00 96.88 652 LEU A N 1
ATOM 4966 C CA . LEU A 1 652 ? 9.406 -22.011 -20.888 1.00 96.88 652 LEU A CA 1
ATOM 4967 C C . LEU A 1 652 ? 9.368 -23.417 -21.515 1.00 96.88 652 LEU A C 1
ATOM 4969 O O . LEU A 1 652 ? 10.258 -23.767 -22.294 1.00 96.88 652 LEU A O 1
ATOM 4973 N N . VAL A 1 653 ? 8.334 -24.189 -21.177 1.00 96.25 653 VAL A N 1
ATOM 4974 C CA . VAL A 1 653 ? 8.052 -25.539 -21.695 1.00 96.25 653 VAL A CA 1
ATOM 4975 C C . VAL A 1 653 ? 6.694 -25.596 -22.393 1.00 96.25 653 VAL A C 1
ATOM 4977 O O . VAL A 1 653 ? 6.595 -26.166 -23.475 1.00 96.25 653 VAL A O 1
ATOM 4980 N N . SER A 1 654 ? 5.653 -25.009 -21.799 1.00 96.50 654 SER A N 1
ATOM 4981 C CA . SER A 1 654 ? 4.297 -25.020 -22.358 1.00 96.50 654 SER A CA 1
ATOM 4982 C C . SER A 1 654 ? 3.460 -23.834 -21.873 1.00 96.50 654 SER A C 1
ATOM 4984 O O . SER A 1 654 ? 3.807 -23.155 -20.902 1.00 96.50 654 SER A O 1
ATOM 4986 N N . LEU A 1 655 ? 2.339 -23.603 -22.559 1.00 97.19 655 LEU A N 1
ATOM 4987 C CA . LEU A 1 655 ? 1.288 -22.667 -22.167 1.00 97.19 655 LEU A CA 1
ATOM 4988 C C . LEU A 1 655 ? -0.013 -23.438 -21.918 1.00 97.19 655 LEU A C 1
ATOM 4990 O O . LEU A 1 655 ? -0.338 -24.356 -22.673 1.00 97.19 655 LEU A O 1
ATOM 4994 N N . SER A 1 656 ? -0.770 -23.046 -20.896 1.00 94.69 656 SER A N 1
ATOM 4995 C CA . SER A 1 656 ? -2.145 -23.512 -20.671 1.00 94.69 656 SER A CA 1
ATOM 4996 C C . SER A 1 656 ? -3.096 -22.332 -20.499 1.00 94.69 656 SER A C 1
ATOM 4998 O O . SER A 1 656 ? -2.683 -21.267 -20.042 1.00 94.69 656 SER A O 1
ATOM 5000 N N . TYR A 1 657 ? -4.370 -22.541 -20.817 1.00 90.75 657 TYR A N 1
ATOM 5001 C CA . TYR A 1 657 ? -5.402 -21.504 -20.855 1.00 90.75 657 TYR A CA 1
ATOM 5002 C C . TYR A 1 657 ? -6.530 -21.859 -19.885 1.00 90.75 657 TYR A C 1
ATOM 5004 O O . TYR A 1 657 ? -6.876 -23.034 -19.760 1.00 90.75 657 TYR A O 1
ATOM 5012 N N . GLY A 1 658 ? -7.078 -20.864 -19.190 1.00 78.19 658 GLY A N 1
ATOM 5013 C CA . GLY A 1 658 ? -8.208 -21.034 -18.274 1.00 78.19 658 GLY A CA 1
ATOM 5014 C C . GLY A 1 658 ? -9.333 -20.058 -18.600 1.00 78.19 658 GLY A C 1
ATOM 5015 O O . GLY A 1 658 ? -9.059 -18.873 -18.765 1.00 78.19 658 GLY A O 1
ATOM 5016 N N . GLY A 1 659 ? -10.575 -20.550 -18.645 1.00 70.25 659 GLY A N 1
ATOM 5017 C CA . GLY A 1 659 ? -11.749 -19.804 -19.120 1.00 70.25 659 GLY A CA 1
ATOM 5018 C C . GLY A 1 659 ? -11.920 -19.860 -20.644 1.00 70.25 659 GLY A C 1
ATOM 5019 O O . GLY A 1 659 ? -11.004 -20.263 -21.360 1.00 70.25 659 GLY A O 1
ATOM 5020 N N . ASP A 1 660 ? -13.098 -19.465 -21.132 1.00 65.81 660 ASP A N 1
ATOM 5021 C CA . ASP A 1 660 ? -13.376 -19.358 -22.570 1.00 65.81 660 ASP A CA 1
ATOM 5022 C C . ASP A 1 660 ? -12.726 -18.102 -23.171 1.00 65.81 660 ASP A C 1
ATOM 5024 O O . ASP A 1 660 ? -12.618 -17.070 -22.513 1.00 65.81 660 ASP A O 1
ATOM 5028 N N . ASN A 1 661 ? -12.323 -18.158 -24.445 1.00 59.41 661 ASN A N 1
ATOM 5029 C CA . ASN A 1 661 ? -11.544 -17.089 -25.093 1.00 59.41 661 ASN A CA 1
ATOM 5030 C C . ASN A 1 661 ? -12.248 -15.713 -25.145 1.00 59.41 661 ASN A C 1
ATOM 5032 O O . ASN A 1 661 ? -11.559 -14.698 -25.249 1.00 59.41 661 ASN A O 1
ATOM 5036 N N . ASP A 1 662 ? -13.583 -15.673 -25.069 1.00 57.47 662 ASP A N 1
ATOM 5037 C CA . ASP A 1 662 ? -14.374 -14.432 -25.022 1.00 57.47 662 ASP A CA 1
ATOM 5038 C C . ASP A 1 662 ? -14.685 -13.955 -23.583 1.00 57.47 662 ASP A C 1
ATOM 5040 O O . ASP A 1 662 ? -15.263 -12.882 -23.398 1.00 57.47 662 ASP A O 1
ATOM 5044 N N . ASP A 1 663 ? -14.271 -14.690 -22.540 1.00 58.25 663 ASP A N 1
ATOM 5045 C CA . ASP A 1 663 ? -14.393 -14.231 -21.153 1.00 58.25 663 ASP A CA 1
ATOM 5046 C C . ASP A 1 663 ? -13.296 -13.209 -20.813 1.00 58.25 663 ASP A C 1
ATOM 5048 O O . ASP A 1 663 ? -12.090 -13.464 -20.903 1.00 58.25 663 ASP A O 1
ATOM 5052 N N . SER A 1 664 ? -13.732 -12.051 -20.316 1.00 56.69 664 SER A N 1
ATOM 5053 C CA . SER A 1 664 ? -12.909 -11.043 -19.639 1.00 56.69 664 SER A CA 1
ATOM 5054 C C . SER A 1 664 ? -11.919 -11.622 -18.612 1.00 56.69 664 SER A C 1
ATOM 5056 O O . SER A 1 664 ? -10.792 -11.129 -18.513 1.00 56.69 664 SER A O 1
ATOM 5058 N N . ARG A 1 665 ? -12.306 -12.687 -17.896 1.00 60.78 665 ARG A N 1
ATOM 5059 C CA . ARG A 1 665 ? -11.536 -13.348 -16.832 1.00 60.78 665 ARG A CA 1
ATOM 5060 C C . ARG A 1 665 ? -10.598 -14.445 -17.330 1.00 60.78 665 ARG A C 1
ATOM 5062 O O . ARG A 1 665 ? -9.888 -15.017 -16.505 1.00 60.78 665 ARG A O 1
ATOM 5069 N N . ALA A 1 666 ? -10.572 -14.749 -18.630 1.00 71.88 666 ALA A N 1
ATOM 5070 C CA . ALA A 1 666 ? -9.700 -15.797 -19.142 1.00 71.88 666 ALA A CA 1
ATOM 5071 C C . ALA A 1 666 ? -8.214 -15.483 -18.888 1.00 71.88 666 ALA A C 1
ATOM 5073 O O . ALA A 1 666 ? -7.772 -14.331 -18.927 1.00 71.88 666 ALA A O 1
ATOM 5074 N N . THR A 1 667 ? -7.436 -16.524 -18.604 1.00 84.12 667 THR A N 1
ATOM 5075 C CA . THR A 1 667 ? -6.033 -16.429 -18.178 1.00 84.12 667 THR A CA 1
ATOM 5076 C C . THR A 1 667 ? -5.131 -17.325 -19.013 1.00 84.12 667 THR A C 1
ATOM 5078 O O . THR A 1 667 ? -5.572 -18.308 -19.613 1.00 84.12 667 THR A O 1
ATOM 5081 N N . VAL A 1 668 ? -3.841 -16.995 -19.020 1.00 91.81 668 VAL A N 1
ATOM 5082 C CA . VAL A 1 668 ? -2.775 -17.821 -19.585 1.00 91.81 668 VAL A CA 1
ATOM 5083 C C . VAL A 1 668 ? -1.721 -18.102 -18.514 1.00 91.81 668 VAL A C 1
ATOM 5085 O O . VAL A 1 668 ? -1.287 -17.201 -17.795 1.00 91.81 668 VAL A O 1
ATOM 5088 N N . THR A 1 669 ? -1.295 -19.359 -18.421 1.00 91.75 669 THR A N 1
ATOM 5089 C CA . THR A 1 669 ? -0.234 -19.816 -17.517 1.00 91.75 669 THR A CA 1
ATOM 5090 C C . THR A 1 669 ? 0.965 -20.291 -18.326 1.00 91.75 669 THR A C 1
ATOM 5092 O O . THR A 1 669 ? 0.831 -21.148 -19.201 1.00 91.75 669 THR A O 1
ATOM 5095 N N . ALA A 1 670 ? 2.138 -19.753 -18.003 1.00 96.19 670 ALA A N 1
ATOM 5096 C CA . ALA A 1 670 ? 3.432 -20.165 -18.523 1.00 96.19 670 ALA A CA 1
ATOM 5097 C C . ALA A 1 670 ? 4.084 -21.185 -17.583 1.00 96.19 670 ALA A C 1
ATOM 5099 O O . ALA A 1 670 ? 4.314 -20.878 -16.414 1.00 96.19 670 ALA A O 1
ATOM 5100 N N . HIS A 1 671 ? 4.400 -22.378 -18.094 1.00 96.56 671 HIS A N 1
ATOM 5101 C CA . HIS A 1 671 ? 5.034 -23.463 -17.333 1.00 96.56 671 HIS A CA 1
ATOM 5102 C C . HIS A 1 671 ? 6.524 -23.553 -17.653 1.00 96.56 671 HIS A C 1
ATOM 5104 O O . HIS A 1 671 ? 6.913 -23.557 -18.825 1.00 96.56 671 HIS A O 1
ATOM 5110 N N . PHE A 1 672 ? 7.366 -23.649 -16.625 1.00 97.31 672 PHE A N 1
ATOM 5111 C CA . PHE A 1 672 ? 8.823 -23.606 -16.750 1.00 97.31 672 PHE A CA 1
ATOM 5112 C C . PHE A 1 672 ? 9.486 -24.946 -16.410 1.00 97.31 672 PHE A C 1
ATOM 5114 O O . PHE A 1 672 ? 8.981 -25.756 -15.637 1.00 97.31 672 PHE A O 1
ATOM 5121 N N . ALA A 1 673 ? 10.666 -25.176 -16.987 1.00 96.12 673 ALA A N 1
ATOM 5122 C CA . ALA A 1 673 ? 11.409 -26.431 -16.861 1.00 96.12 673 ALA A CA 1
ATOM 5123 C C . ALA A 1 673 ? 11.953 -26.725 -15.448 1.00 96.12 673 ALA A C 1
ATOM 5125 O O . ALA A 1 673 ? 12.452 -27.822 -15.218 1.00 96.12 673 ALA A O 1
ATOM 5126 N N . ASP A 1 674 ? 11.882 -25.762 -14.528 1.00 91.38 674 ASP A N 1
ATOM 5127 C CA . ASP A 1 674 ? 12.201 -25.925 -13.105 1.00 91.38 674 ASP A CA 1
ATOM 5128 C C . ASP A 1 674 ? 10.981 -26.354 -12.262 1.00 91.38 674 ASP A C 1
ATOM 5130 O O . ASP A 1 674 ? 11.061 -26.393 -11.036 1.00 91.38 674 ASP A O 1
ATOM 5134 N N . GLY A 1 675 ? 9.847 -26.657 -12.907 1.00 91.12 675 GLY A N 1
ATOM 5135 C CA . GLY A 1 675 ? 8.591 -27.035 -12.256 1.00 91.12 675 GLY A CA 1
ATOM 5136 C C . GLY A 1 675 ? 7.767 -25.853 -11.743 1.00 91.12 675 GLY A C 1
ATOM 5137 O O . GLY A 1 675 ? 6.689 -26.064 -11.193 1.00 91.12 675 GLY A O 1
ATOM 5138 N N . THR A 1 676 ? 8.237 -24.613 -11.914 1.00 89.88 676 THR A N 1
ATOM 5139 C CA . THR A 1 676 ? 7.464 -23.417 -11.552 1.00 89.88 676 THR A CA 1
ATOM 5140 C C . THR A 1 676 ? 6.540 -22.973 -12.686 1.00 89.88 676 THR A C 1
ATOM 5142 O O . THR A 1 676 ? 6.722 -23.351 -13.846 1.00 89.88 676 THR A O 1
ATOM 5145 N N . ALA A 1 677 ? 5.556 -22.136 -12.360 1.00 88.69 677 ALA A N 1
ATOM 5146 C CA . ALA A 1 677 ? 4.655 -21.528 -13.328 1.00 88.69 677 ALA A CA 1
ATOM 5147 C C . ALA A 1 677 ? 4.338 -20.074 -12.950 1.00 88.69 677 ALA A C 1
ATOM 5149 O O . ALA A 1 677 ? 4.420 -19.696 -11.782 1.00 88.69 677 ALA A O 1
ATOM 5150 N N . GLU A 1 678 ? 3.968 -19.265 -13.941 1.00 88.12 678 GLU A N 1
ATOM 5151 C CA . GLU A 1 678 ? 3.520 -17.878 -13.768 1.00 88.12 678 GLU A CA 1
ATOM 5152 C C . GLU A 1 678 ? 2.218 -17.683 -14.561 1.00 88.12 678 GLU A C 1
ATOM 5154 O O . GLU A 1 678 ? 2.140 -18.089 -15.722 1.00 88.12 678 GLU A O 1
ATOM 5159 N N . THR A 1 679 ? 1.200 -17.063 -13.960 1.00 86.25 679 THR A N 1
ATOM 5160 C CA . THR A 1 679 ? -0.121 -16.846 -14.584 1.00 86.25 679 THR A CA 1
ATOM 5161 C C . THR A 1 679 ? -0.377 -15.357 -14.792 1.00 86.25 679 THR A C 1
ATOM 5163 O O . THR A 1 679 ? -0.082 -14.545 -13.916 1.00 86.25 679 THR A O 1
ATOM 5166 N N . GLY A 1 680 ? -0.955 -14.994 -15.938 1.00 85.12 680 GLY A N 1
ATOM 5167 C CA . GLY A 1 680 ? -1.314 -13.618 -16.274 1.00 85.12 680 GLY A CA 1
ATOM 5168 C C . GLY A 1 680 ? -2.476 -13.523 -17.263 1.00 85.12 680 GLY A C 1
ATOM 5169 O O . GLY A 1 680 ? -3.075 -14.524 -17.660 1.00 85.12 680 GLY A O 1
ATOM 5170 N N . THR A 1 681 ? -2.802 -12.295 -17.664 1.00 86.12 681 THR A N 1
ATOM 5171 C CA . THR A 1 681 ? -3.842 -12.000 -18.665 1.00 86.12 681 THR A CA 1
ATOM 5172 C C . THR A 1 681 ? -3.330 -12.070 -20.102 1.00 86.12 681 THR A C 1
ATOM 5174 O O . THR A 1 681 ? -4.120 -12.378 -20.993 1.00 86.12 681 THR A O 1
ATOM 5177 N N . VAL A 1 682 ? -2.037 -11.788 -20.314 1.00 92.12 682 VAL A N 1
ATOM 5178 C CA . VAL A 1 682 ? -1.336 -11.814 -21.607 1.00 92.12 682 VAL A CA 1
ATOM 5179 C C . VAL A 1 682 ? 0.090 -12.345 -21.410 1.00 92.12 682 VAL A C 1
ATOM 5181 O O . VAL A 1 682 ? 0.780 -11.927 -20.480 1.00 92.12 682 VAL A O 1
ATOM 5184 N N . VAL A 1 683 ? 0.557 -13.218 -22.306 1.00 96.38 683 VAL A N 1
ATOM 5185 C CA . VAL A 1 683 ? 1.977 -13.583 -22.463 1.00 96.38 683 VAL A CA 1
ATOM 5186 C C . VAL A 1 683 ? 2.515 -12.969 -23.756 1.00 96.38 683 VAL A C 1
ATOM 5188 O O . VAL A 1 683 ? 1.998 -13.232 -24.841 1.00 96.38 683 VAL A O 1
ATOM 5191 N N . VAL A 1 684 ? 3.587 -12.183 -23.644 1.00 97.25 684 VAL A N 1
ATOM 5192 C CA . VAL A 1 684 ? 4.304 -11.605 -24.791 1.00 97.25 684 VAL A CA 1
ATOM 5193 C C . VAL A 1 684 ? 5.584 -12.402 -25.034 1.00 97.25 684 VAL A C 1
ATOM 5195 O O . VAL A 1 684 ? 6.513 -12.380 -24.225 1.00 97.25 684 VAL A O 1
ATOM 5198 N N . GLY A 1 685 ? 5.648 -13.113 -26.157 1.00 97.00 685 GLY A N 1
ATOM 5199 C CA . GLY A 1 685 ? 6.850 -13.805 -26.606 1.00 97.00 685 GLY A CA 1
ATOM 5200 C C . GLY A 1 685 ? 7.884 -12.824 -27.143 1.00 97.00 685 GLY A C 1
ATOM 5201 O O . GLY A 1 685 ? 7.783 -12.393 -28.285 1.00 97.00 685 GLY A O 1
ATOM 5202 N N . ALA A 1 686 ? 8.887 -12.506 -26.325 1.00 95.44 686 ALA A N 1
ATOM 5203 C CA . ALA A 1 686 ? 10.056 -11.697 -26.688 1.00 95.44 686 ALA A CA 1
ATOM 5204 C C . ALA A 1 686 ? 11.380 -12.484 -26.526 1.00 95.44 686 ALA A C 1
ATOM 5206 O O . ALA A 1 686 ? 12.453 -11.916 -26.334 1.00 95.44 686 ALA A O 1
ATOM 5207 N N . ASP A 1 687 ? 11.317 -13.819 -26.582 1.00 93.00 687 ASP A N 1
ATOM 5208 C CA . ASP A 1 687 ? 12.413 -14.751 -26.273 1.00 93.00 687 ASP A CA 1
ATOM 5209 C C . ASP A 1 687 ? 13.329 -15.099 -27.473 1.00 93.00 687 ASP A C 1
ATOM 5211 O O . ASP A 1 687 ? 14.173 -16.003 -27.400 1.00 93.00 687 ASP A O 1
ATOM 5215 N N . GLY A 1 688 ? 13.222 -14.318 -28.553 1.00 91.75 688 GLY A N 1
ATOM 5216 C CA . GLY A 1 688 ? 14.151 -14.281 -29.685 1.00 91.75 688 GLY A CA 1
ATOM 5217 C C . GLY A 1 688 ? 13.881 -15.301 -30.798 1.00 91.75 688 GLY A C 1
ATOM 5218 O O . GLY A 1 688 ? 12.893 -16.029 -30.784 1.00 91.75 688 GLY A O 1
ATOM 5219 N N . GLY A 1 689 ? 14.800 -15.386 -31.769 1.00 90.62 689 GLY A N 1
ATOM 5220 C CA . GLY A 1 689 ? 14.618 -16.174 -33.001 1.00 90.62 689 GLY A CA 1
ATOM 5221 C C . GLY A 1 689 ? 14.292 -17.660 -32.795 1.00 90.62 689 GLY A C 1
ATOM 5222 O O . GLY A 1 689 ? 13.588 -18.252 -33.609 1.00 90.62 689 GLY A O 1
ATOM 5223 N N . ALA A 1 690 ? 14.708 -18.244 -31.667 1.00 90.25 690 ALA A N 1
ATOM 5224 C CA . ALA A 1 690 ? 14.404 -19.620 -31.267 1.00 90.25 690 ALA A CA 1
ATOM 5225 C C . ALA A 1 690 ? 13.239 -19.716 -30.254 1.00 90.25 690 ALA A C 1
ATOM 5227 O O . ALA A 1 690 ? 13.281 -20.576 -29.369 1.00 90.25 690 ALA A O 1
ATOM 5228 N N . SER A 1 691 ? 12.247 -18.823 -30.358 1.00 95.25 691 SER A N 1
ATOM 5229 C CA . SER A 1 691 ? 11.135 -18.653 -29.411 1.00 95.25 691 SER A CA 1
ATOM 5230 C C . SER A 1 691 ? 10.399 -19.953 -29.065 1.00 95.25 691 SER A C 1
ATOM 5232 O O . SER A 1 691 ? 10.018 -20.734 -29.940 1.00 95.25 691 SER A O 1
ATOM 5234 N N . GLN A 1 692 ? 10.173 -20.172 -27.771 1.00 95.94 692 GLN A N 1
ATOM 5235 C CA . GLN A 1 692 ? 9.299 -21.220 -27.246 1.00 95.94 692 GLN A CA 1
ATOM 5236 C C . GLN A 1 692 ? 7.830 -20.786 -27.259 1.00 95.94 692 GLN A C 1
ATOM 5238 O O . GLN A 1 692 ? 6.960 -21.612 -27.525 1.00 95.94 692 GLN A O 1
ATOM 5243 N N . VAL A 1 693 ? 7.539 -19.492 -27.068 1.00 96.62 693 VAL A N 1
ATOM 5244 C CA . VAL A 1 693 ? 6.167 -18.960 -27.187 1.00 96.62 693 VAL A CA 1
ATOM 5245 C C . VAL A 1 693 ? 5.634 -19.182 -28.606 1.00 96.62 693 VAL A C 1
ATOM 5247 O O . VAL A 1 693 ? 4.531 -19.701 -28.772 1.00 96.62 693 VAL A O 1
ATOM 5250 N N . ARG A 1 694 ? 6.452 -18.921 -29.637 1.00 96.25 694 ARG A N 1
ATOM 5251 C CA . ARG A 1 694 ? 6.091 -19.199 -31.036 1.00 96.25 694 ARG A CA 1
ATOM 5252 C C . ARG A 1 694 ? 5.778 -20.677 -31.283 1.00 96.25 694 ARG A C 1
ATOM 5254 O O . ARG A 1 694 ? 4.803 -20.986 -31.965 1.00 96.25 694 ARG A O 1
ATOM 5261 N N . ARG A 1 695 ? 6.573 -21.595 -30.722 1.00 95.81 695 ARG A N 1
ATOM 5262 C CA . ARG A 1 695 ? 6.308 -23.043 -30.817 1.00 95.81 695 ARG A CA 1
ATOM 5263 C C . ARG A 1 695 ? 5.010 -23.443 -30.126 1.00 95.81 695 ARG A C 1
ATOM 5265 O O . ARG A 1 695 ? 4.289 -24.271 -30.667 1.00 95.81 695 ARG A O 1
ATOM 5272 N N . CYS A 1 696 ? 4.688 -22.842 -28.981 1.00 94.88 696 CYS A N 1
ATOM 5273 C CA . CYS A 1 696 ? 3.423 -23.092 -28.285 1.00 94.88 696 CYS A CA 1
ATOM 5274 C C . CYS A 1 696 ? 2.203 -22.620 -29.098 1.00 94.88 696 CYS A C 1
ATOM 5276 O O . CYS A 1 696 ? 1.147 -23.242 -29.016 1.00 94.88 696 CYS A O 1
ATOM 5278 N N . LEU A 1 697 ? 2.344 -21.547 -29.886 1.00 93.81 697 LEU A N 1
ATOM 5279 C CA . LEU A 1 697 ? 1.287 -21.033 -30.765 1.00 93.81 697 LEU A CA 1
ATOM 5280 C C . LEU A 1 697 ? 1.090 -21.865 -32.041 1.00 93.81 697 LEU A C 1
ATOM 5282 O O . LEU A 1 697 ? -0.046 -22.102 -32.444 1.00 93.81 697 LEU A O 1
ATOM 5286 N N . LEU A 1 698 ? 2.184 -22.274 -32.693 1.00 93.38 698 LEU A N 1
ATOM 5287 C CA . LEU A 1 698 ? 2.162 -22.794 -34.069 1.00 93.38 698 LEU A CA 1
ATOM 5288 C C . LEU A 1 698 ? 2.542 -24.279 -34.209 1.00 93.38 698 LEU A C 1
ATOM 5290 O O . LEU A 1 698 ? 2.339 -24.866 -35.271 1.00 93.38 698 LEU A O 1
ATOM 5294 N N . GLY A 1 699 ? 3.118 -24.889 -33.173 1.00 92.31 699 GLY A N 1
ATOM 5295 C CA . GLY A 1 699 ? 3.788 -26.188 -33.256 1.00 92.31 699 GLY A CA 1
ATOM 5296 C C . GLY A 1 699 ? 5.171 -26.109 -33.921 1.00 92.31 699 GLY A C 1
ATOM 5297 O O . GLY A 1 699 ? 5.482 -25.169 -34.655 1.00 92.31 699 GLY A O 1
ATOM 5298 N N . GLU A 1 700 ? 6.022 -27.112 -33.673 1.00 90.00 700 GLU A N 1
ATOM 5299 C CA . GLU A 1 700 ? 7.426 -27.127 -34.132 1.00 90.00 700 GLU A CA 1
ATOM 5300 C C . GLU A 1 700 ? 7.575 -26.913 -35.646 1.00 90.00 700 GLU A C 1
ATOM 5302 O O . GLU A 1 700 ? 8.355 -26.066 -36.075 1.00 90.00 700 GLU A O 1
ATOM 5307 N N . ALA A 1 701 ? 6.791 -27.623 -36.466 1.00 89.12 701 ALA A N 1
ATOM 5308 C CA . ALA A 1 701 ? 6.929 -27.575 -37.923 1.00 89.12 701 ALA A CA 1
ATOM 5309 C C . ALA A 1 701 ? 6.631 -26.187 -38.525 1.00 89.12 701 ALA A C 1
ATOM 5311 O O . ALA A 1 701 ? 7.304 -25.769 -39.463 1.00 89.12 701 ALA A O 1
ATOM 5312 N N . ALA A 1 702 ? 5.650 -25.449 -37.990 1.00 88.31 702 ALA A N 1
ATOM 5313 C CA . ALA A 1 702 ? 5.300 -24.115 -38.489 1.00 88.31 702 ALA A CA 1
ATOM 5314 C C . ALA A 1 702 ? 6.107 -22.983 -37.819 1.00 88.31 702 ALA A C 1
ATOM 5316 O O . ALA A 1 702 ? 6.273 -21.917 -38.419 1.00 88.31 702 ALA A O 1
ATOM 5317 N N . ALA A 1 703 ? 6.644 -23.221 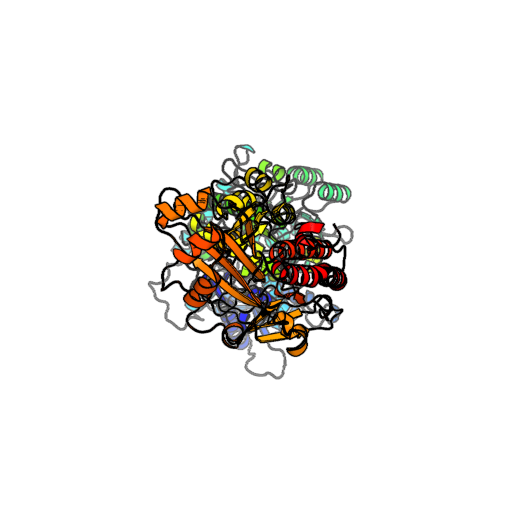-36.616 1.00 90.00 703 ALA A N 1
ATOM 5318 C CA . ALA A 1 703 ? 7.559 -22.323 -35.907 1.00 90.00 703 ALA A CA 1
ATOM 5319 C C . ALA A 1 703 ? 9.038 -22.460 -36.336 1.00 90.00 703 ALA A C 1
ATOM 5321 O O . ALA A 1 703 ? 9.877 -21.669 -35.877 1.00 90.00 703 ALA A O 1
ATOM 5322 N N . ALA A 1 704 ? 9.356 -23.455 -37.172 1.00 90.81 704 ALA A N 1
ATOM 5323 C CA . ALA A 1 704 ? 10.688 -23.724 -37.700 1.00 90.81 704 ALA A CA 1
ATOM 5324 C C . ALA A 1 704 ? 11.241 -22.535 -38.502 1.00 90.81 704 ALA A C 1
ATOM 5326 O O . ALA A 1 704 ? 10.525 -21.892 -39.269 1.00 90.81 704 ALA A O 1
ATOM 5327 N N . GLN A 1 705 ? 12.531 -22.251 -38.322 1.00 93.62 705 GLN A N 1
ATOM 5328 C CA . GLN A 1 705 ? 13.237 -21.206 -39.064 1.00 93.62 705 GLN A CA 1
ATOM 5329 C C . GLN A 1 705 ? 13.802 -21.761 -40.374 1.00 93.62 705 GLN A C 1
ATOM 5331 O O . GLN A 1 705 ? 14.348 -22.865 -40.389 1.00 93.62 705 GLN A O 1
ATOM 5336 N N . GLU A 1 706 ? 13.753 -20.963 -41.438 1.00 94.00 706 GLU A N 1
ATOM 5337 C CA . GLU A 1 706 ? 14.513 -21.224 -42.660 1.00 94.00 706 GLU A CA 1
ATOM 5338 C C . GLU A 1 706 ? 15.999 -20.951 -42.393 1.00 94.00 706 GLU A C 1
ATOM 5340 O O . GLU A 1 706 ? 16.346 -19.923 -41.806 1.00 94.00 706 GLU A O 1
ATOM 5345 N N . VAL A 1 707 ? 16.874 -21.869 -42.811 1.00 92.56 707 VAL A N 1
ATOM 5346 C CA . VAL A 1 707 ? 18.329 -21.664 -42.830 1.00 92.56 707 VAL A CA 1
ATOM 5347 C C . VAL A 1 707 ? 18.704 -21.146 -44.215 1.00 92.56 707 VAL A C 1
ATOM 5349 O O . VAL A 1 707 ? 18.354 -21.768 -45.215 1.00 92.56 707 VAL A O 1
ATOM 5352 N N . LEU A 1 708 ? 19.394 -20.009 -44.281 1.00 93.94 708 LEU A N 1
ATOM 5353 C CA . LEU A 1 708 ? 19.827 -19.419 -45.547 1.00 93.94 708 LEU A CA 1
ATOM 5354 C C . LEU A 1 708 ? 21.160 -20.029 -46.021 1.00 93.94 708 LEU A C 1
ATOM 5356 O O . LEU A 1 708 ? 21.977 -20.404 -45.178 1.00 93.94 708 LEU A O 1
ATOM 5360 N N . PRO A 1 709 ? 21.422 -20.092 -47.343 1.00 93.38 709 PRO A N 1
ATOM 5361 C CA . PRO A 1 709 ? 22.567 -20.800 -47.931 1.00 93.38 709 PRO A CA 1
ATOM 5362 C C . PRO A 1 709 ? 23.890 -20.014 -47.828 1.00 93.38 709 PRO A C 1
ATOM 5364 O O . PRO A 1 709 ? 24.656 -19.927 -48.789 1.00 93.38 709 PRO A O 1
ATOM 5367 N N . TYR A 1 710 ? 24.160 -19.422 -46.662 1.00 92.62 710 TYR A N 1
ATOM 5368 C CA . TYR A 1 710 ? 25.347 -18.614 -46.398 1.00 92.62 710 TYR A CA 1
ATOM 5369 C C . TYR A 1 710 ? 26.089 -19.111 -45.158 1.00 92.62 710 TYR A C 1
ATOM 5371 O O . TYR A 1 710 ? 25.511 -19.196 -44.070 1.00 92.62 710 TYR A O 1
ATOM 5379 N N . ALA A 1 711 ? 27.390 -19.359 -45.314 1.00 90.56 711 ALA A N 1
ATOM 5380 C CA . ALA A 1 711 ? 28.307 -19.470 -44.193 1.00 90.56 711 ALA A CA 1
ATOM 5381 C C . ALA A 1 711 ? 28.268 -18.159 -43.406 1.00 90.56 711 ALA A C 1
ATOM 5383 O O . ALA A 1 711 ? 28.150 -17.079 -43.992 1.00 90.56 711 ALA A O 1
ATOM 5384 N N . PHE A 1 712 ? 28.339 -18.244 -42.079 1.00 91.38 712 PHE A N 1
ATOM 5385 C CA . PHE A 1 712 ? 28.160 -17.085 -41.215 1.00 91.38 712 PHE A CA 1
ATOM 5386 C C . PHE A 1 712 ? 29.154 -17.077 -40.058 1.00 91.38 712 PHE A C 1
ATOM 5388 O O . PHE A 1 712 ? 29.198 -17.994 -39.241 1.00 91.38 712 PHE A O 1
ATOM 5395 N N . MET A 1 713 ? 29.909 -15.987 -39.944 1.00 90.81 713 MET A N 1
ATOM 5396 C CA . MET A 1 713 ? 30.754 -15.714 -38.788 1.00 90.81 713 MET A CA 1
ATOM 5397 C C . MET A 1 713 ? 30.342 -14.394 -38.143 1.00 90.81 713 MET A C 1
ATOM 5399 O O . MET A 1 713 ? 30.192 -13.374 -38.815 1.00 90.81 713 MET A O 1
ATOM 5403 N N . ASN A 1 714 ? 30.174 -14.417 -36.822 1.00 90.75 714 ASN A N 1
ATOM 5404 C CA . ASN A 1 714 ? 30.077 -13.220 -35.996 1.00 90.75 714 ASN A CA 1
ATOM 5405 C C . ASN A 1 714 ? 30.919 -13.407 -34.738 1.00 90.75 714 ASN A C 1
ATOM 5407 O O . ASN A 1 714 ? 30.825 -14.451 -34.092 1.00 90.75 714 ASN A O 1
ATOM 5411 N N . PHE A 1 715 ? 31.756 -12.425 -34.415 1.00 91.19 715 PHE A N 1
ATOM 5412 C CA . PHE A 1 715 ? 32.566 -12.459 -33.202 1.00 91.19 715 PHE A CA 1
ATOM 5413 C C . PHE A 1 715 ? 33.119 -11.072 -32.839 1.00 91.19 715 PHE A C 1
ATOM 5415 O O . PHE A 1 715 ? 33.390 -10.253 -33.726 1.00 91.19 715 PHE A O 1
ATOM 5422 N N . PRO A 1 716 ? 33.294 -10.789 -31.535 1.00 93.25 716 PRO A N 1
ATOM 5423 C CA . PRO A 1 716 ? 34.036 -9.631 -31.070 1.00 93.25 716 PRO A CA 1
ATOM 5424 C C . PRO A 1 716 ? 35.549 -9.875 -31.153 1.00 93.25 716 PRO A C 1
ATOM 5426 O O . PRO A 1 716 ? 36.014 -11.008 -31.044 1.00 93.25 716 PRO A O 1
ATOM 5429 N N . PHE A 1 717 ? 36.331 -8.807 -31.283 1.00 94.50 717 PHE A N 1
ATOM 5430 C CA . PHE A 1 717 ? 37.793 -8.863 -31.235 1.00 94.50 717 PHE A CA 1
ATOM 5431 C C . PHE A 1 717 ? 38.386 -7.573 -30.649 1.00 94.50 717 PHE A C 1
ATOM 5433 O O . PHE A 1 717 ? 37.726 -6.534 -30.591 1.00 94.50 717 PHE A O 1
ATOM 5440 N N . ARG A 1 718 ? 39.645 -7.646 -30.207 1.00 95.25 718 ARG A N 1
ATOM 5441 C CA . ARG A 1 718 ? 40.457 -6.494 -29.784 1.00 95.25 718 ARG A CA 1
ATOM 5442 C C . ARG A 1 718 ? 41.712 -6.404 -30.645 1.00 95.25 718 ARG A C 1
ATOM 5444 O O . ARG A 1 718 ? 42.093 -7.383 -31.282 1.00 95.25 718 ARG A O 1
ATOM 5451 N N . LEU A 1 719 ? 42.353 -5.240 -30.645 1.00 96.75 719 LEU A N 1
ATOM 5452 C CA . LEU A 1 719 ? 43.601 -4.983 -31.362 1.00 96.75 719 LEU A CA 1
ATOM 5453 C C . LEU A 1 719 ? 44.617 -4.286 -30.441 1.00 96.75 719 LEU A C 1
ATOM 5455 O O . LEU A 1 719 ? 44.208 -3.592 -29.511 1.00 96.75 719 LEU A O 1
ATOM 5459 N N . PRO A 1 720 ? 45.929 -4.407 -30.715 1.00 96.75 720 PRO A N 1
ATOM 5460 C CA . PRO A 1 720 ? 46.952 -3.521 -30.158 1.00 96.75 720 PRO A CA 1
ATOM 5461 C C . PRO A 1 720 ? 46.607 -2.030 -30.333 1.00 96.75 720 PRO A C 1
ATOM 5463 O O . PRO A 1 720 ? 45.938 -1.647 -31.294 1.00 96.75 720 PRO A O 1
ATOM 5466 N N . ALA A 1 721 ? 47.057 -1.182 -29.404 1.00 97.56 721 ALA A N 1
ATOM 5467 C CA . ALA A 1 721 ? 46.573 0.197 -29.269 1.00 97.56 721 ALA A CA 1
ATOM 5468 C C . ALA A 1 721 ? 46.876 1.123 -30.468 1.00 97.56 721 ALA A C 1
ATOM 5470 O O . ALA A 1 721 ? 46.197 2.132 -30.654 1.00 97.56 721 ALA A O 1
ATOM 5471 N N . ASP A 1 722 ? 47.897 0.824 -31.268 1.00 97.44 722 ASP A N 1
ATOM 5472 C CA . ASP A 1 722 ? 48.214 1.503 -32.530 1.00 97.44 722 ASP A CA 1
ATOM 5473 C C . ASP A 1 722 ? 47.188 1.146 -33.620 1.00 97.44 722 ASP A C 1
ATOM 5475 O O . ASP A 1 722 ? 46.568 2.028 -34.219 1.00 97.44 722 ASP A O 1
ATOM 5479 N N . ARG A 1 723 ? 46.931 -0.154 -33.801 1.00 97.88 723 ARG A N 1
ATOM 5480 C CA . ARG A 1 723 ? 45.969 -0.698 -34.769 1.00 97.88 723 ARG A CA 1
ATOM 5481 C C . ARG A 1 723 ? 44.529 -0.339 -34.412 1.00 97.88 723 ARG A C 1
ATOM 5483 O O . ARG A 1 723 ? 43.746 -0.038 -35.306 1.00 97.88 723 ARG A O 1
ATOM 5490 N N . ALA A 1 724 ? 44.190 -0.321 -33.122 1.00 97.69 724 ALA A N 1
ATOM 5491 C CA . ALA A 1 724 ? 42.880 0.101 -32.628 1.00 97.69 724 ALA A CA 1
ATOM 5492 C C . ALA A 1 724 ? 42.595 1.582 -32.939 1.00 97.69 724 ALA A C 1
ATOM 5494 O O . ALA A 1 724 ? 41.522 1.892 -33.452 1.00 97.69 724 ALA A O 1
ATOM 5495 N N . ARG A 1 725 ? 43.568 2.484 -32.710 1.00 97.12 725 ARG A N 1
ATOM 5496 C CA . ARG A 1 725 ? 43.457 3.910 -33.087 1.00 97.12 725 ARG A CA 1
ATOM 5497 C C . ARG A 1 725 ? 43.321 4.094 -34.595 1.00 97.12 725 ARG A C 1
ATOM 5499 O O . ARG A 1 725 ? 42.485 4.875 -35.033 1.00 97.12 725 ARG A O 1
ATOM 5506 N N . TRP A 1 726 ? 44.133 3.385 -35.382 1.00 97.75 726 TRP A N 1
ATOM 5507 C CA . TRP A 1 726 ? 44.040 3.450 -36.841 1.00 97.75 726 TRP A CA 1
ATOM 5508 C C . TRP A 1 726 ? 42.667 2.985 -37.333 1.00 97.75 726 TRP A C 1
ATOM 5510 O O . TRP A 1 726 ? 42.051 3.669 -38.145 1.00 97.75 726 TRP A O 1
ATOM 5520 N N . LEU A 1 727 ? 42.166 1.862 -36.806 1.00 97.38 727 LEU A N 1
ATOM 5521 C CA . LEU A 1 727 ? 40.888 1.291 -37.220 1.00 97.38 727 LEU A CA 1
ATOM 5522 C C . LEU A 1 727 ? 39.723 2.240 -36.932 1.00 97.38 727 LEU A C 1
ATOM 5524 O O . LEU A 1 727 ? 38.925 2.509 -37.826 1.00 97.38 727 LEU A O 1
ATOM 5528 N N . ASP A 1 728 ? 39.673 2.779 -35.714 1.00 95.25 728 ASP A N 1
ATOM 5529 C CA . ASP A 1 728 ? 38.668 3.748 -35.268 1.00 95.25 728 ASP A CA 1
ATOM 5530 C C . ASP A 1 728 ? 38.669 5.032 -36.116 1.00 95.25 728 ASP A C 1
ATOM 5532 O O . ASP A 1 728 ? 37.610 5.571 -36.422 1.00 95.25 728 ASP A O 1
ATOM 5536 N N . ALA A 1 729 ? 39.845 5.482 -36.569 1.00 94.69 729 ALA A N 1
ATOM 5537 C CA . ALA A 1 729 ? 39.981 6.663 -37.420 1.00 94.69 729 ALA A CA 1
ATOM 5538 C C . ALA A 1 729 ? 39.536 6.446 -38.882 1.00 94.69 729 ALA A C 1
ATOM 5540 O O . ALA A 1 729 ? 39.166 7.414 -39.549 1.00 94.69 729 ALA A O 1
ATOM 5541 N N . VAL A 1 730 ? 39.592 5.213 -39.409 1.00 94.38 730 VAL A N 1
ATOM 5542 C CA . VAL A 1 730 ? 39.239 4.919 -40.816 1.00 94.38 730 VAL A CA 1
ATOM 5543 C C . VAL A 1 730 ? 37.848 4.316 -40.999 1.00 94.38 730 VAL A C 1
ATOM 5545 O O . VAL A 1 730 ? 37.299 4.404 -42.103 1.00 94.38 730 VAL A O 1
ATOM 5548 N N . MET A 1 731 ? 37.279 3.691 -39.965 1.00 93.75 731 MET A N 1
ATOM 5549 C CA . MET A 1 731 ? 35.965 3.047 -40.022 1.00 93.75 731 MET A CA 1
ATOM 5550 C C . MET A 1 731 ? 34.810 4.025 -39.769 1.00 93.75 731 MET A C 1
ATOM 5552 O O . MET A 1 731 ? 34.959 5.043 -39.101 1.00 93.75 731 MET A O 1
ATOM 5556 N N . ASN A 1 732 ? 33.615 3.698 -40.258 1.00 92.81 732 ASN A N 1
ATOM 5557 C CA . ASN A 1 732 ? 32.397 4.385 -39.835 1.00 92.81 732 ASN A CA 1
ATOM 5558 C C . ASN A 1 732 ? 32.024 3.968 -38.388 1.00 92.81 732 ASN A C 1
ATOM 5560 O O . ASN A 1 732 ? 31.916 2.769 -38.116 1.00 92.81 732 ASN A O 1
ATOM 5564 N N . PRO A 1 733 ? 31.760 4.915 -37.465 1.00 86.75 733 PRO A N 1
ATOM 5565 C CA . PRO A 1 733 ? 31.500 4.608 -36.054 1.00 86.75 733 PRO A CA 1
ATOM 5566 C C . PRO A 1 733 ? 30.126 3.960 -35.793 1.00 86.75 733 PRO A C 1
ATOM 5568 O O . PRO A 1 733 ? 29.885 3.432 -34.707 1.00 86.75 733 PRO A O 1
ATOM 5571 N N . SER A 1 734 ? 29.213 3.982 -36.770 1.00 85.94 734 SER A N 1
ATOM 5572 C CA . SER A 1 734 ? 27.872 3.389 -36.677 1.00 85.94 734 SER A CA 1
ATOM 5573 C C . SER A 1 734 ? 27.743 2.073 -37.449 1.00 85.94 734 SER A C 1
ATOM 5575 O O . SER A 1 734 ? 27.342 1.055 -36.872 1.00 85.94 734 SER A O 1
ATOM 5577 N N . VAL A 1 735 ? 28.028 2.090 -38.755 1.00 90.94 735 VAL A N 1
ATOM 5578 C CA . VAL A 1 735 ? 27.903 0.943 -39.672 1.00 90.94 735 VAL A CA 1
ATOM 5579 C C . VAL A 1 735 ? 28.893 1.113 -40.826 1.00 90.94 735 VAL A C 1
ATOM 5581 O O . VAL A 1 735 ? 28.734 2.035 -41.628 1.00 90.94 735 VAL A O 1
ATOM 5584 N N . ASP A 1 736 ? 29.866 0.206 -40.931 1.00 95.12 736 ASP A N 1
ATOM 5585 C CA . ASP A 1 736 ? 30.785 0.086 -42.068 1.00 95.12 736 ASP A CA 1
ATOM 5586 C C . ASP A 1 736 ? 30.669 -1.326 -42.655 1.00 95.12 736 ASP A C 1
ATOM 5588 O O . ASP A 1 736 ? 30.961 -2.309 -41.972 1.00 95.12 736 ASP A O 1
ATOM 5592 N N . VAL A 1 737 ? 30.151 -1.452 -43.876 1.00 96.00 737 VAL A N 1
ATOM 5593 C CA . VAL A 1 737 ? 29.906 -2.759 -44.511 1.00 96.00 737 VAL A CA 1
ATOM 5594 C C . VAL A 1 737 ? 30.360 -2.763 -45.967 1.00 96.00 737 VAL A C 1
ATOM 5596 O O . VAL A 1 737 ? 30.414 -1.712 -46.598 1.00 96.00 737 VAL A O 1
ATOM 5599 N N . ALA A 1 738 ? 30.658 -3.930 -46.532 1.00 96.75 738 ALA A N 1
ATOM 5600 C CA . ALA A 1 738 ? 31.124 -4.052 -47.909 1.00 96.75 738 ALA A CA 1
ATOM 5601 C C . ALA A 1 738 ? 30.688 -5.373 -48.572 1.00 96.75 738 ALA A C 1
ATOM 5603 O O . ALA A 1 738 ? 31.014 -6.441 -48.043 1.00 96.75 738 ALA A O 1
ATOM 5604 N N . PRO A 1 739 ? 29.998 -5.336 -49.733 1.00 96.75 739 PRO A N 1
ATOM 5605 C CA . PRO A 1 739 ? 30.024 -6.431 -50.696 1.00 96.75 739 PRO A CA 1
ATOM 5606 C C . PRO A 1 739 ? 31.388 -6.503 -51.403 1.00 96.75 739 PRO A C 1
ATOM 5608 O O . PRO A 1 739 ? 32.030 -5.481 -51.652 1.00 96.75 739 PRO A O 1
ATOM 5611 N N . HIS A 1 740 ? 31.795 -7.706 -51.797 1.00 96.94 740 HIS A N 1
ATOM 5612 C CA . HIS A 1 740 ? 33.012 -7.971 -52.568 1.00 96.94 740 HIS A CA 1
ATOM 5613 C C . HIS A 1 740 ? 32.688 -8.762 -53.851 1.00 96.94 740 HIS A C 1
ATOM 5615 O O . HIS A 1 740 ? 31.845 -9.661 -53.790 1.00 96.94 740 HIS A O 1
ATOM 5621 N N . PRO A 1 741 ? 33.399 -8.549 -54.980 1.00 95.75 741 PRO A N 1
ATOM 5622 C CA . PRO A 1 741 ? 33.235 -9.319 -56.224 1.00 95.75 741 PRO A CA 1
ATOM 5623 C C . PRO A 1 741 ? 33.357 -10.848 -56.098 1.00 95.75 741 PRO A C 1
ATOM 5625 O O . PRO A 1 741 ? 32.895 -11.573 -56.970 1.00 95.75 741 PRO A O 1
ATOM 5628 N N . LYS A 1 742 ? 33.933 -11.352 -54.996 1.00 93.81 742 LYS A N 1
ATOM 5629 C CA . LYS A 1 742 ? 33.958 -12.788 -54.630 1.00 93.81 742 LYS A CA 1
ATOM 5630 C C . LYS A 1 742 ? 32.604 -13.300 -54.089 1.00 93.81 742 LYS A C 1
ATOM 5632 O O . LYS A 1 742 ? 32.548 -14.396 -53.548 1.00 93.81 742 LYS A O 1
ATOM 5637 N N . GLY A 1 743 ? 31.536 -12.502 -54.185 1.00 94.38 743 GLY A N 1
ATOM 5638 C CA . GLY A 1 743 ? 30.216 -12.823 -53.645 1.00 94.38 743 GLY A CA 1
ATOM 5639 C C . GLY A 1 743 ? 30.211 -12.891 -52.120 1.00 94.38 743 GLY A C 1
ATOM 5640 O O . GLY A 1 743 ? 29.613 -13.794 -51.553 1.00 94.38 743 GLY A O 1
ATOM 5641 N N . MET A 1 744 ? 30.915 -11.977 -51.447 1.00 95.19 744 MET A N 1
ATOM 5642 C CA . MET A 1 744 ? 31.071 -11.976 -49.987 1.00 95.19 744 MET A CA 1
ATOM 5643 C C . MET A 1 744 ? 30.602 -10.665 -49.366 1.00 95.19 744 MET A C 1
ATOM 5645 O O . MET A 1 744 ? 30.754 -9.604 -49.966 1.00 95.19 744 MET A O 1
ATOM 5649 N N . TYR A 1 745 ? 30.131 -10.741 -48.125 1.00 96.44 745 TYR A N 1
ATOM 5650 C CA . TYR A 1 745 ? 29.819 -9.599 -47.273 1.00 96.44 745 TYR A CA 1
ATOM 5651 C C . TYR A 1 745 ? 30.764 -9.552 -46.074 1.00 96.44 745 TYR A C 1
ATOM 5653 O O . TYR A 1 745 ? 30.927 -10.557 -45.379 1.00 96.44 745 TYR A O 1
ATOM 5661 N N . MET A 1 746 ? 31.293 -8.368 -45.768 1.00 97.06 746 MET A N 1
ATOM 5662 C CA . MET A 1 746 ? 31.901 -8.070 -44.471 1.00 97.06 746 MET A CA 1
ATOM 5663 C C . MET A 1 746 ? 31.252 -6.839 -43.844 1.00 97.06 746 MET A C 1
ATOM 5665 O O . MET A 1 746 ? 31.008 -5.842 -44.517 1.00 97.06 746 MET A O 1
ATOM 5669 N N . GLY A 1 747 ? 30.992 -6.902 -42.542 1.00 95.94 747 GLY A N 1
ATOM 5670 C CA . GLY A 1 747 ? 30.554 -5.784 -41.721 1.00 95.94 747 GLY A CA 1
ATOM 5671 C C . GLY A 1 747 ? 31.497 -5.598 -40.542 1.00 95.94 747 GLY A C 1
ATOM 5672 O O . GLY A 1 747 ? 31.753 -6.541 -39.792 1.00 95.94 747 GLY A O 1
ATOM 5673 N N . LEU A 1 748 ? 32.001 -4.382 -40.382 1.00 95.44 748 LEU A N 1
ATOM 5674 C CA . LEU A 1 748 ? 32.934 -3.976 -39.344 1.00 95.44 748 LEU A CA 1
ATOM 5675 C C . LEU A 1 748 ? 32.261 -2.945 -38.434 1.00 95.44 748 LEU A C 1
ATOM 5677 O O . LEU A 1 748 ? 31.699 -1.951 -38.897 1.00 95.44 748 LEU A O 1
ATOM 5681 N N . PHE A 1 749 ? 32.321 -3.174 -37.123 1.00 94.25 749 PHE A N 1
ATOM 5682 C CA . PHE A 1 749 ? 31.603 -2.344 -36.163 1.00 94.25 749 PHE A CA 1
ATOM 5683 C C . PHE A 1 749 ? 32.378 -2.125 -34.872 1.00 94.25 749 PHE A C 1
ATOM 5685 O O . PHE A 1 749 ? 33.034 -3.032 -34.362 1.00 94.25 749 PHE A O 1
ATOM 5692 N N . LEU A 1 750 ? 32.200 -0.945 -34.284 1.00 93.62 750 LEU A N 1
ATOM 5693 C CA . LEU A 1 750 ? 32.536 -0.717 -32.889 1.00 93.62 750 LEU A CA 1
ATOM 5694 C C . LEU A 1 750 ? 31.464 -1.374 -32.001 1.00 93.62 750 LEU A C 1
ATOM 5696 O O . LEU A 1 750 ? 30.258 -1.256 -32.263 1.00 93.62 750 LEU A O 1
ATOM 5700 N N . LEU A 1 751 ? 31.901 -2.086 -30.964 1.00 92.44 751 LEU A N 1
ATOM 5701 C CA . LEU A 1 751 ? 31.031 -2.733 -29.981 1.00 92.44 751 LEU A CA 1
ATOM 5702 C C . LEU A 1 751 ? 31.147 -2.078 -28.605 1.00 92.44 751 LEU A C 1
ATOM 5704 O O . LEU A 1 751 ? 30.120 -1.886 -27.961 1.00 92.44 751 LEU A O 1
ATOM 5708 N N . ASP A 1 752 ? 32.347 -1.685 -28.172 1.00 93.75 752 ASP A N 1
ATOM 5709 C CA . ASP A 1 752 ? 32.532 -0.931 -26.928 1.00 93.75 752 ASP A CA 1
ATOM 5710 C C . ASP A 1 752 ? 33.873 -0.177 -26.879 1.00 93.75 752 ASP A C 1
ATOM 5712 O O . ASP A 1 752 ? 34.892 -0.718 -27.304 1.00 93.75 752 ASP A O 1
ATOM 5716 N N . LYS A 1 753 ? 33.902 1.016 -26.277 1.00 94.25 753 LYS A N 1
ATOM 5717 C CA . LYS A 1 753 ? 35.115 1.678 -25.772 1.00 94.25 753 LYS A CA 1
ATOM 5718 C C . LYS A 1 753 ? 35.011 1.781 -24.243 1.00 94.25 753 LYS A C 1
ATOM 5720 O O . LYS A 1 753 ? 34.438 2.749 -23.744 1.00 94.25 753 LYS A O 1
ATOM 5725 N N . PRO A 1 754 ? 35.514 0.786 -23.483 1.00 90.50 754 PRO A N 1
ATOM 5726 C CA . PRO A 1 754 ? 35.434 0.802 -22.020 1.00 90.50 754 PRO A CA 1
ATOM 5727 C C . PRO A 1 754 ? 36.259 1.927 -21.383 1.00 90.50 754 PRO A C 1
ATOM 5729 O O . PRO A 1 754 ? 35.881 2.447 -20.338 1.00 90.50 754 PRO A O 1
ATOM 5732 N N . ASP A 1 755 ? 37.373 2.284 -22.021 1.00 92.94 755 ASP A N 1
ATOM 5733 C CA . ASP A 1 755 ? 38.317 3.318 -21.608 1.00 92.94 755 ASP A CA 1
ATOM 5734 C C . ASP A 1 755 ? 38.785 4.056 -22.874 1.00 92.94 755 ASP A C 1
ATOM 5736 O O . ASP A 1 755 ? 39.319 3.432 -23.793 1.00 92.94 755 ASP A O 1
ATOM 5740 N N . LEU A 1 756 ? 38.525 5.364 -22.969 1.00 91.56 756 LEU A N 1
ATOM 5741 C CA . LEU A 1 756 ? 38.842 6.168 -24.159 1.00 91.56 756 LEU A CA 1
ATOM 5742 C C . LEU A 1 756 ? 40.348 6.442 -24.308 1.00 91.56 756 LEU A C 1
ATOM 5744 O O . LEU A 1 756 ? 40.817 6.621 -25.430 1.00 91.56 756 LEU A O 1
ATOM 5748 N N . ASP A 1 757 ? 41.109 6.410 -23.215 1.00 94.62 757 ASP A N 1
ATOM 5749 C CA . ASP A 1 757 ? 42.550 6.675 -23.216 1.00 94.62 757 ASP A CA 1
ATOM 5750 C C . ASP A 1 757 ? 43.374 5.403 -23.490 1.00 94.62 757 ASP A C 1
ATOM 5752 O O . ASP A 1 757 ? 44.566 5.479 -23.815 1.00 94.62 757 ASP A O 1
ATOM 5756 N N . ARG A 1 758 ? 42.729 4.225 -23.435 1.00 96.94 758 ARG A N 1
ATOM 5757 C CA . ARG A 1 758 ? 43.343 2.898 -23.624 1.00 96.94 758 ARG A CA 1
ATOM 5758 C C . ARG A 1 758 ? 42.747 2.092 -24.791 1.00 96.94 758 ARG A C 1
ATOM 5760 O O . ARG A 1 758 ? 41.932 1.186 -24.568 1.00 96.94 758 ARG A O 1
ATOM 5767 N N . PRO A 1 759 ? 43.162 2.354 -26.045 1.00 97.19 759 PRO A N 1
ATOM 5768 C CA . PRO A 1 759 ? 42.582 1.723 -27.232 1.00 97.19 759 PRO A CA 1
ATOM 5769 C C . PRO A 1 759 ? 42.743 0.207 -27.331 1.00 97.19 759 PRO A C 1
ATOM 5771 O O . PRO A 1 759 ? 41.937 -0.445 -27.984 1.00 97.19 759 PRO A O 1
ATOM 5774 N N . GLU A 1 760 ? 43.717 -0.388 -26.641 1.00 96.44 760 GLU A N 1
ATOM 5775 C CA . GLU A 1 760 ? 43.839 -1.846 -26.536 1.00 96.44 760 GLU A CA 1
ATOM 5776 C C . GLU A 1 760 ? 42.678 -2.507 -25.769 1.00 96.44 760 GLU A C 1
ATOM 5778 O O . GLU A 1 760 ? 42.488 -3.721 -25.844 1.00 96.44 760 GLU A O 1
ATOM 5783 N N . THR A 1 761 ? 41.879 -1.723 -25.033 1.00 95.75 761 THR A N 1
ATOM 5784 C CA . THR A 1 761 ? 40.662 -2.203 -24.358 1.00 95.75 761 THR A CA 1
ATOM 5785 C C . THR A 1 761 ? 39.443 -2.233 -25.282 1.00 95.75 761 THR A C 1
ATOM 5787 O O . THR A 1 761 ? 38.488 -2.969 -24.994 1.00 95.75 761 THR A O 1
ATOM 5790 N N . TRP A 1 762 ? 39.473 -1.457 -26.376 1.00 95.75 762 TRP A N 1
ATOM 5791 C CA . TRP A 1 762 ? 38.346 -1.255 -27.283 1.00 95.75 762 TRP A CA 1
ATOM 5792 C C . TRP A 1 762 ? 37.946 -2.565 -27.954 1.00 95.75 762 TRP A C 1
ATOM 5794 O O . TRP A 1 762 ? 38.779 -3.357 -28.399 1.00 95.75 762 TRP A O 1
ATOM 5804 N N . LEU A 1 763 ? 36.638 -2.789 -28.001 1.00 94.06 763 LEU A N 1
ATOM 5805 C CA . LEU A 1 763 ? 36.025 -3.994 -28.515 1.00 94.06 763 LEU A CA 1
ATOM 5806 C C . LEU A 1 763 ? 35.380 -3.681 -29.863 1.00 94.06 763 LEU A C 1
ATOM 5808 O O . LEU A 1 763 ? 34.421 -2.911 -29.950 1.00 94.06 763 LEU A O 1
ATOM 5812 N N . PHE A 1 764 ? 35.904 -4.309 -30.903 1.00 94.94 764 PHE A N 1
ATOM 5813 C CA . PHE A 1 764 ? 35.354 -4.290 -32.250 1.00 94.94 764 PHE A CA 1
ATOM 5814 C C . PHE A 1 764 ? 34.568 -5.579 -32.502 1.00 94.94 764 PHE A C 1
ATOM 5816 O O . PHE A 1 764 ? 34.599 -6.516 -31.701 1.00 94.94 764 PHE A O 1
ATOM 5823 N N . TYR A 1 765 ? 33.827 -5.622 -33.602 1.00 93.00 765 TYR A N 1
ATOM 5824 C CA . TYR A 1 765 ? 32.968 -6.742 -33.960 1.00 93.00 765 TYR A CA 1
ATOM 5825 C C . TYR A 1 765 ? 32.957 -6.939 -35.469 1.00 93.00 765 TYR A C 1
ATOM 5827 O O . TYR A 1 765 ? 32.790 -5.974 -36.221 1.00 93.00 765 TYR A O 1
ATOM 5835 N N . LEU A 1 766 ? 33.131 -8.189 -35.895 1.00 94.00 766 LEU A N 1
ATOM 5836 C CA . LEU A 1 766 ? 33.144 -8.580 -37.298 1.00 94.00 766 LEU A CA 1
ATOM 5837 C C . LEU A 1 766 ? 31.918 -9.445 -37.608 1.00 94.00 766 LEU A C 1
ATOM 5839 O O . LEU A 1 766 ? 31.606 -10.378 -36.867 1.00 94.00 766 LEU A O 1
ATOM 5843 N N . LEU A 1 767 ? 31.240 -9.136 -38.712 1.00 94.31 767 LEU A N 1
ATOM 5844 C CA . LEU A 1 767 ? 30.226 -9.972 -39.353 1.00 94.31 767 LEU A CA 1
ATOM 5845 C C . LEU A 1 767 ? 30.736 -10.359 -40.739 1.00 94.31 767 LEU A C 1
ATOM 5847 O O . LEU A 1 767 ? 31.128 -9.479 -41.499 1.00 94.31 767 LEU A O 1
ATOM 5851 N N . VAL A 1 768 ? 30.709 -11.643 -41.086 1.00 94.62 768 VAL A N 1
ATOM 5852 C CA . VAL A 1 768 ? 31.111 -12.120 -42.417 1.00 94.62 768 VAL A CA 1
ATOM 5853 C C . VAL A 1 768 ? 30.115 -13.157 -42.918 1.00 94.62 768 VAL A C 1
ATOM 5855 O O . VAL A 1 768 ? 29.747 -14.059 -42.161 1.00 94.62 768 VAL A O 1
ATOM 5858 N N . THR A 1 769 ? 29.691 -13.040 -44.179 1.00 95.19 769 THR A N 1
ATOM 5859 C CA . THR A 1 769 ? 28.905 -14.077 -44.867 1.00 95.19 769 THR A CA 1
ATOM 5860 C C . THR A 1 769 ? 29.381 -14.310 -46.301 1.00 95.19 769 THR A C 1
ATOM 5862 O O . THR A 1 769 ? 29.837 -13.382 -46.972 1.00 95.19 769 THR A O 1
ATOM 5865 N N . TRP A 1 770 ? 29.279 -15.557 -46.763 1.00 93.31 770 TRP A N 1
ATOM 5866 C CA . TRP A 1 770 ? 29.538 -15.983 -48.144 1.00 93.31 770 TRP A CA 1
ATOM 5867 C C . TRP A 1 770 ? 28.677 -17.206 -48.501 1.00 93.31 770 TRP A C 1
ATOM 5869 O O . TRP A 1 770 ? 28.235 -17.903 -47.585 1.00 93.31 770 TRP A O 1
ATOM 5879 N N . PRO A 1 771 ? 28.393 -17.479 -49.789 1.00 92.31 771 PRO A N 1
ATOM 5880 C CA . PRO A 1 771 ? 27.654 -18.666 -50.214 1.00 92.31 771 PRO A CA 1
ATOM 5881 C C . PRO A 1 771 ? 28.288 -19.963 -49.707 1.00 92.31 771 PRO A C 1
ATOM 5883 O O . PRO A 1 771 ? 29.502 -20.134 -49.791 1.00 92.31 771 PRO A O 1
ATOM 5886 N N . ILE A 1 772 ? 27.463 -20.892 -49.223 1.00 90.19 772 ILE A N 1
ATOM 5887 C CA . ILE A 1 772 ? 27.917 -22.243 -48.866 1.00 90.19 772 ILE A CA 1
ATOM 5888 C C . ILE A 1 772 ? 28.342 -22.964 -50.150 1.00 90.19 772 ILE A C 1
ATOM 5890 O O . ILE A 1 772 ? 27.508 -23.226 -51.016 1.00 90.19 772 ILE A O 1
ATOM 5894 N N . ALA A 1 773 ? 29.635 -23.275 -50.271 1.00 84.50 773 ALA A N 1
ATOM 5895 C CA . ALA A 1 773 ? 30.200 -24.011 -51.405 1.00 84.50 773 ALA A CA 1
ATOM 5896 C C . ALA A 1 773 ? 30.734 -25.395 -50.999 1.00 84.50 773 ALA A C 1
ATOM 5898 O O . ALA A 1 773 ? 30.822 -26.298 -51.830 1.00 84.50 773 ALA A O 1
ATOM 5899 N N . THR A 1 774 ? 31.082 -25.570 -49.724 1.00 82.31 774 THR A N 1
ATOM 5900 C CA . THR A 1 774 ? 31.644 -26.803 -49.167 1.00 82.31 774 THR A CA 1
ATOM 5901 C C . THR A 1 774 ? 30.861 -27.285 -47.946 1.00 82.31 774 THR A C 1
ATOM 5903 O O . THR A 1 774 ? 30.155 -26.524 -47.287 1.00 82.31 774 THR A O 1
ATOM 5906 N N . ARG A 1 775 ? 31.048 -28.555 -47.577 1.00 79.38 775 ARG A N 1
ATOM 5907 C CA . ARG A 1 775 ? 30.502 -29.109 -46.330 1.00 79.38 775 ARG A CA 1
ATOM 5908 C C . ARG A 1 775 ? 31.035 -28.387 -45.080 1.00 79.38 775 ARG A C 1
ATOM 5910 O O . ARG A 1 775 ? 30.324 -28.266 -44.091 1.00 79.38 775 ARG A O 1
ATOM 5917 N N . GLU A 1 776 ? 32.253 -27.852 -45.132 1.00 78.56 776 GLU A N 1
ATOM 5918 C CA . GLU A 1 776 ? 32.841 -27.063 -44.040 1.00 78.56 776 GLU A CA 1
ATOM 5919 C C . GLU A 1 776 ? 32.173 -25.680 -43.900 1.00 78.56 776 GLU A C 1
ATOM 5921 O O . GLU A 1 776 ? 32.101 -25.123 -42.798 1.00 78.56 776 GLU A O 1
ATOM 5926 N N . ASP A 1 777 ? 31.654 -25.109 -44.994 1.00 78.62 777 ASP A N 1
ATOM 5927 C CA . ASP A 1 777 ? 30.804 -23.905 -44.983 1.00 78.62 777 ASP A CA 1
ATOM 5928 C C . ASP A 1 777 ? 29.437 -24.170 -44.344 1.00 78.62 777 ASP A C 1
ATOM 5930 O O . ASP A 1 777 ? 28.925 -23.312 -43.626 1.00 78.62 777 ASP A O 1
ATOM 5934 N N . GLU A 1 778 ? 28.881 -25.365 -44.553 1.00 77.50 778 GLU A N 1
ATOM 5935 C CA . GLU A 1 778 ? 27.596 -25.791 -43.992 1.00 77.50 778 GLU A CA 1
ATOM 5936 C C . GLU A 1 778 ? 27.681 -26.137 -42.494 1.00 77.50 778 GLU A C 1
ATOM 5938 O O . GLU A 1 778 ? 26.865 -25.668 -41.692 1.00 77.50 778 GLU A O 1
ATOM 5943 N N . GLU A 1 779 ? 28.689 -26.927 -42.101 1.00 76.00 779 GLU A N 1
ATOM 5944 C CA . GLU A 1 779 ? 28.917 -27.325 -40.706 1.00 76.00 779 GLU A CA 1
ATOM 5945 C C . GLU A 1 779 ? 29.427 -26.159 -39.840 1.00 76.00 779 GLU A C 1
ATOM 5947 O O . GLU A 1 779 ? 29.145 -26.114 -38.642 1.00 76.00 779 GLU A O 1
ATOM 5952 N N . ASN A 1 780 ? 30.153 -25.200 -40.432 1.00 73.00 780 ASN A N 1
ATOM 5953 C CA . ASN A 1 780 ? 30.768 -24.056 -39.744 1.00 73.00 780 ASN A CA 1
ATOM 5954 C C . ASN A 1 780 ? 31.655 -24.468 -38.542 1.00 73.00 780 ASN A C 1
ATOM 5956 O O . ASN A 1 780 ? 31.693 -23.811 -37.498 1.00 73.00 780 ASN A O 1
ATOM 5960 N N . THR A 1 781 ? 32.374 -25.582 -38.692 1.00 70.88 781 THR A N 1
ATOM 5961 C CA . THR A 1 781 ? 33.309 -26.181 -37.726 1.00 70.88 781 THR A CA 1
ATOM 5962 C C . THR A 1 781 ? 34.752 -26.097 -38.245 1.00 70.88 781 THR A C 1
ATOM 5964 O O . THR A 1 781 ? 34.969 -25.999 -39.449 1.00 70.88 781 THR A O 1
ATOM 5967 N N . GLY A 1 782 ? 35.741 -26.131 -37.335 1.00 73.56 782 GLY A N 1
ATOM 5968 C CA . GLY A 1 782 ? 37.178 -26.218 -37.664 1.00 73.56 782 GLY A CA 1
ATOM 5969 C C . GLY A 1 782 ? 37.793 -24.979 -38.345 1.00 73.56 782 GLY A C 1
ATOM 5970 O O . GLY A 1 782 ? 37.151 -24.314 -39.146 1.00 73.56 782 GLY A O 1
ATOM 5971 N N . ASN A 1 783 ? 39.041 -24.637 -37.998 1.00 81.88 783 ASN A N 1
ATOM 5972 C CA . ASN A 1 783 ? 39.943 -23.709 -38.718 1.00 81.88 783 ASN A CA 1
ATOM 5973 C C . ASN A 1 783 ? 39.314 -22.415 -39.302 1.00 81.88 783 ASN A C 1
ATOM 5975 O O . ASN A 1 783 ? 39.729 -21.888 -40.334 1.00 81.88 783 ASN A O 1
ATOM 5979 N N . ARG A 1 784 ? 38.298 -21.866 -38.624 1.00 87.44 784 ARG A N 1
ATOM 5980 C CA . ARG A 1 784 ? 37.419 -20.807 -39.156 1.00 87.44 784 ARG A CA 1
ATOM 5981 C C . ARG A 1 784 ? 38.150 -19.512 -39.497 1.00 87.44 784 ARG A C 1
ATOM 5983 O O . ARG A 1 784 ? 37.834 -18.887 -40.505 1.00 87.44 784 ARG A O 1
ATOM 5990 N N . LEU A 1 785 ? 39.142 -19.130 -38.691 1.00 91.69 785 LEU A N 1
ATOM 5991 C CA . LEU A 1 785 ? 39.962 -17.954 -38.974 1.00 91.69 785 LEU A CA 1
ATOM 5992 C C . LEU A 1 785 ? 40.867 -18.168 -40.195 1.00 91.69 785 LEU A C 1
ATOM 5994 O O . LEU A 1 785 ? 41.024 -17.249 -40.991 1.00 91.69 785 LEU A O 1
ATOM 5998 N N . GLU A 1 786 ? 41.436 -19.362 -40.373 1.00 90.19 786 GLU A N 1
ATOM 5999 C CA . GLU A 1 786 ? 42.265 -19.688 -41.543 1.00 90.19 786 GLU A CA 1
ATOM 6000 C C . GLU A 1 786 ? 41.437 -19.646 -42.828 1.00 90.19 786 GLU A C 1
ATOM 6002 O O . GLU A 1 786 ? 41.857 -19.042 -43.812 1.00 90.19 786 GLU A O 1
ATOM 6007 N N . ARG A 1 787 ? 40.217 -20.196 -42.788 1.00 88.88 787 ARG A N 1
ATOM 6008 C CA . ARG A 1 787 ? 39.249 -20.109 -43.889 1.00 88.88 787 ARG A CA 1
ATOM 6009 C C . ARG A 1 787 ? 38.895 -18.660 -44.214 1.00 88.88 787 ARG A C 1
ATOM 6011 O O . ARG A 1 787 ? 38.975 -18.261 -45.371 1.00 88.88 787 ARG A O 1
ATOM 6018 N N . LEU A 1 788 ? 38.599 -17.840 -43.201 1.00 92.19 788 LEU A N 1
ATOM 6019 C CA . LEU A 1 788 ? 38.371 -16.408 -43.401 1.00 92.19 788 LEU A CA 1
ATOM 6020 C C . LEU A 1 788 ? 39.599 -15.720 -44.026 1.00 92.19 788 LEU A C 1
ATOM 6022 O O . LEU A 1 788 ? 39.452 -14.994 -45.005 1.00 92.19 788 LEU A O 1
ATOM 6026 N N . ARG A 1 789 ? 40.811 -15.993 -43.522 1.00 94.31 789 ARG A N 1
ATOM 6027 C CA . ARG A 1 789 ? 42.080 -15.472 -44.064 1.00 94.31 789 ARG A CA 1
ATOM 6028 C C . ARG A 1 789 ? 42.305 -15.880 -45.525 1.00 94.31 789 ARG A C 1
ATOM 6030 O O . ARG A 1 789 ? 42.731 -15.036 -46.309 1.00 94.31 789 ARG A O 1
ATOM 6037 N N . ALA A 1 790 ? 41.971 -17.113 -45.912 1.00 91.25 790 ALA A N 1
ATOM 6038 C CA . ALA A 1 790 ? 42.080 -17.596 -47.292 1.00 91.25 790 ALA A CA 1
ATOM 6039 C C . ALA A 1 790 ? 41.197 -16.806 -48.279 1.00 91.25 790 ALA A C 1
ATOM 6041 O O . ALA A 1 790 ? 41.548 -16.657 -49.450 1.00 91.25 790 ALA A O 1
ATOM 6042 N N . HIS A 1 791 ? 40.088 -16.229 -47.809 1.00 91.56 791 HIS A N 1
ATOM 6043 C CA . HIS A 1 791 ? 39.229 -15.367 -48.620 1.00 91.56 791 HIS A CA 1
ATOM 6044 C C . HIS A 1 791 ? 39.718 -13.909 -48.750 1.00 91.56 791 HIS A C 1
ATOM 6046 O O . HIS A 1 791 ? 39.207 -13.193 -49.613 1.00 91.56 791 HIS A O 1
ATOM 6052 N N . MET A 1 792 ? 40.707 -13.465 -47.958 1.00 95.44 792 MET A N 1
ATOM 6053 C CA . MET A 1 792 ? 41.112 -12.046 -47.868 1.00 95.44 792 MET A CA 1
ATOM 6054 C C . MET A 1 792 ? 42.003 -11.531 -48.999 1.00 95.44 792 MET A C 1
ATOM 6056 O O . MET A 1 792 ? 42.254 -10.327 -49.078 1.00 95.44 792 MET A O 1
ATOM 6060 N N . ASP A 1 793 ? 42.481 -12.400 -49.885 1.00 94.44 793 ASP A N 1
ATOM 6061 C CA . ASP A 1 793 ? 43.105 -11.954 -51.130 1.00 94.44 793 ASP A CA 1
ATOM 6062 C C . ASP A 1 793 ? 42.146 -11.027 -51.915 1.00 94.44 793 ASP A C 1
ATOM 6064 O O . ASP A 1 793 ? 40.933 -11.251 -51.945 1.00 94.44 793 ASP A O 1
ATOM 6068 N N . GLY A 1 794 ? 42.676 -9.975 -52.539 1.00 94.62 794 GLY A N 1
ATOM 6069 C CA . GLY A 1 794 ? 41.892 -8.980 -53.283 1.00 94.62 794 GLY A CA 1
ATOM 6070 C C . GLY A 1 794 ? 41.035 -8.014 -52.449 1.00 94.62 794 GLY A C 1
ATOM 6071 O O . GLY A 1 794 ? 40.549 -7.039 -53.014 1.00 94.62 794 GLY A O 1
ATOM 6072 N N . TRP A 1 795 ? 40.880 -8.214 -51.134 1.00 98.00 795 TRP A N 1
ATOM 6073 C CA . TRP A 1 795 ? 40.156 -7.266 -50.280 1.00 98.00 795 TRP A CA 1
ATOM 6074 C C . TRP A 1 795 ? 40.963 -5.991 -50.007 1.00 98.00 795 TRP A C 1
ATOM 6076 O O . TRP A 1 795 ? 42.180 -6.020 -49.797 1.00 98.00 795 TRP A O 1
ATOM 6086 N N . ALA A 1 796 ? 40.252 -4.870 -49.923 1.00 97.88 796 ALA A N 1
ATOM 6087 C CA . ALA A 1 796 ? 40.786 -3.590 -49.490 1.00 97.88 796 ALA A CA 1
ATOM 6088 C C . ALA A 1 796 ? 40.806 -3.438 -47.959 1.00 97.88 796 ALA A C 1
ATOM 6090 O O . ALA A 1 796 ? 40.174 -4.177 -47.195 1.00 97.88 796 ALA A O 1
ATOM 6091 N N . ASP A 1 797 ? 41.526 -2.416 -47.510 1.00 96.38 797 ASP A N 1
ATOM 6092 C CA . ASP A 1 797 ? 41.492 -1.961 -46.125 1.00 96.38 797 ASP A CA 1
ATOM 6093 C C . ASP A 1 797 ? 40.217 -1.131 -45.845 1.00 96.38 797 ASP A C 1
ATOM 6095 O O . ASP A 1 797 ? 39.718 -0.447 -46.742 1.00 96.38 797 ASP A O 1
ATOM 6099 N N . PRO A 1 798 ? 39.657 -1.179 -44.618 1.00 96.31 798 PRO A N 1
ATOM 6100 C CA . PRO A 1 798 ? 40.225 -1.801 -43.417 1.00 96.31 798 PRO A CA 1
ATOM 6101 C C . PRO A 1 798 ? 40.030 -3.321 -43.293 1.00 96.31 798 PRO A C 1
ATOM 6103 O O . PRO A 1 798 ? 40.688 -3.938 -42.459 1.00 96.31 798 PRO A O 1
ATOM 6106 N N . TYR A 1 799 ? 39.160 -3.936 -44.099 1.00 97.31 799 TYR A N 1
ATOM 6107 C CA . TYR A 1 799 ? 38.747 -5.339 -43.942 1.00 97.31 799 TYR A CA 1
ATOM 6108 C C . TYR A 1 799 ? 39.916 -6.330 -43.999 1.00 97.31 799 TYR A C 1
ATOM 6110 O O . TYR A 1 799 ? 40.041 -7.182 -43.116 1.00 97.31 799 TYR A O 1
ATOM 6118 N N . ARG A 1 800 ? 40.800 -6.182 -44.996 1.00 96.94 800 ARG A N 1
ATOM 6119 C CA . ARG A 1 800 ? 42.021 -6.988 -45.145 1.00 96.94 800 ARG A CA 1
ATOM 6120 C C . ARG A 1 800 ? 42.915 -6.902 -43.910 1.00 96.94 800 ARG A C 1
ATOM 6122 O O . ARG A 1 800 ? 43.194 -7.933 -43.298 1.00 96.94 800 ARG A O 1
ATOM 6129 N N . SER A 1 801 ? 43.332 -5.691 -43.536 1.00 96.31 801 SER A N 1
ATOM 6130 C CA . SER A 1 801 ? 44.192 -5.466 -42.368 1.00 96.31 801 SER A CA 1
ATOM 6131 C C . SER A 1 801 ? 43.591 -6.032 -41.080 1.00 96.31 801 SER A C 1
ATOM 6133 O O . SER A 1 801 ? 44.283 -6.733 -40.349 1.00 96.31 801 SER A O 1
ATOM 6135 N N . VAL A 1 802 ? 42.291 -5.819 -40.830 1.00 96.81 802 VAL A N 1
ATOM 6136 C CA . VAL A 1 802 ? 41.605 -6.364 -39.645 1.00 96.81 802 VAL A CA 1
ATOM 6137 C C . VAL A 1 802 ? 41.765 -7.879 -39.550 1.00 96.81 802 VAL A C 1
ATOM 6139 O O . VAL A 1 802 ? 42.222 -8.364 -38.520 1.00 96.81 802 VAL A O 1
ATOM 6142 N N . VAL A 1 803 ? 41.442 -8.628 -40.610 1.00 96.62 803 VAL A N 1
ATOM 6143 C CA . VAL A 1 803 ? 41.502 -10.101 -40.582 1.00 96.62 803 VAL A CA 1
ATOM 6144 C C . VAL A 1 803 ? 42.940 -10.622 -40.484 1.00 96.62 803 VAL A C 1
ATOM 6146 O O . VAL A 1 803 ? 43.183 -11.630 -39.819 1.00 96.62 803 VAL A O 1
ATOM 6149 N N . GLN A 1 804 ? 43.906 -9.922 -41.084 1.00 95.50 804 GLN A N 1
ATOM 6150 C CA . GLN A 1 804 ? 45.333 -10.226 -40.922 1.00 95.50 804 GLN A CA 1
ATOM 6151 C C . GLN A 1 804 ? 45.836 -9.976 -39.491 1.00 95.50 804 GLN A C 1
ATOM 6153 O O . GLN A 1 804 ? 46.781 -10.629 -39.056 1.00 95.50 804 GLN A O 1
ATOM 6158 N N . TRP A 1 805 ? 45.225 -9.046 -38.752 1.00 96.56 805 TRP A N 1
ATOM 6159 C CA . TRP A 1 805 ? 45.609 -8.706 -37.379 1.00 96.56 805 TRP A CA 1
ATOM 6160 C C . TRP A 1 805 ? 44.871 -9.493 -36.292 1.00 96.56 805 TRP A C 1
ATOM 6162 O O . TRP A 1 805 ? 45.255 -9.378 -35.126 1.00 96.56 805 TRP A O 1
ATOM 6172 N N . LEU A 1 806 ? 43.837 -10.266 -36.639 1.00 95.81 806 LEU A N 1
ATOM 6173 C CA . LEU A 1 806 ? 43.164 -11.165 -35.699 1.00 95.81 806 LEU A CA 1
ATOM 6174 C C . LEU A 1 806 ? 44.154 -12.204 -35.160 1.00 95.81 806 LEU A C 1
ATOM 6176 O O . LEU A 1 806 ? 44.864 -12.841 -35.939 1.00 95.81 806 LEU A O 1
ATOM 6180 N N . ALA A 1 807 ? 44.165 -12.383 -33.839 1.00 92.50 807 ALA A N 1
ATOM 6181 C CA . ALA A 1 807 ? 44.949 -13.416 -33.171 1.00 92.50 807 ALA A CA 1
ATOM 6182 C C . ALA A 1 807 ? 44.434 -14.823 -33.522 1.00 92.50 807 ALA A C 1
ATOM 6184 O O . ALA A 1 807 ? 43.236 -15.013 -33.742 1.00 92.50 807 ALA A O 1
ATOM 6185 N N . ASP A 1 808 ? 45.339 -15.803 -33.562 1.00 90.69 808 ASP A N 1
ATOM 6186 C CA . ASP A 1 808 ? 45.031 -17.180 -33.977 1.00 90.69 808 ASP A CA 1
ATOM 6187 C C . ASP A 1 808 ? 44.041 -17.893 -33.038 1.00 90.69 808 ASP A C 1
ATOM 6189 O O . ASP A 1 808 ? 43.317 -18.792 -33.461 1.00 90.69 808 ASP A O 1
ATOM 6193 N N . ASP A 1 809 ? 43.967 -17.454 -31.780 1.00 89.31 809 ASP A N 1
ATOM 6194 C CA . ASP A 1 809 ? 43.096 -17.966 -30.721 1.00 89.31 809 ASP A CA 1
ATOM 6195 C C . ASP A 1 809 ? 41.749 -17.221 -30.598 1.00 89.31 809 ASP A C 1
ATOM 6197 O O . ASP A 1 809 ? 40.991 -17.459 -29.653 1.00 89.31 809 ASP A O 1
ATOM 6201 N N . VAL A 1 810 ? 41.408 -16.332 -31.544 1.00 90.25 810 VAL A N 1
ATOM 6202 C CA . VAL A 1 810 ? 40.157 -15.557 -31.493 1.00 90.25 810 VAL A CA 1
ATOM 6203 C C . VAL A 1 810 ? 38.915 -16.463 -31.458 1.00 90.25 810 VAL A C 1
ATOM 6205 O O . VAL A 1 810 ? 38.708 -17.346 -32.294 1.00 90.25 810 VAL A O 1
ATOM 6208 N N . ALA A 1 811 ? 38.041 -16.224 -30.479 1.00 87.12 811 ALA A N 1
ATOM 6209 C CA . ALA A 1 811 ? 36.848 -17.034 -30.258 1.00 87.12 811 ALA A CA 1
ATOM 6210 C C . ALA A 1 811 ? 35.749 -16.743 -31.300 1.00 87.12 811 ALA A C 1
ATOM 6212 O O . ALA A 1 811 ? 35.023 -15.755 -31.204 1.00 87.12 811 ALA A O 1
ATOM 6213 N N . ILE A 1 812 ? 35.593 -17.642 -32.276 1.00 88.19 812 ILE A N 1
ATOM 6214 C CA . ILE A 1 812 ? 34.536 -17.589 -33.301 1.00 88.19 812 ILE A CA 1
ATOM 6215 C C . ILE A 1 812 ? 33.350 -18.495 -32.899 1.00 88.19 812 ILE A C 1
ATOM 6217 O O . ILE A 1 812 ? 33.542 -19.600 -32.379 1.00 88.19 812 ILE A O 1
ATOM 6221 N N . GLY A 1 813 ? 32.110 -18.053 -33.140 1.00 82.38 813 GLY A N 1
ATOM 6222 C CA . GLY A 1 813 ? 30.878 -18.828 -32.902 1.00 82.38 813 GLY A CA 1
ATOM 6223 C C . GLY A 1 813 ? 30.512 -19.784 -34.048 1.00 82.38 813 GLY A C 1
ATOM 6224 O O . GLY A 1 813 ? 30.896 -19.562 -35.194 1.00 82.38 813 GLY A O 1
ATOM 6225 N N . THR A 1 814 ? 29.795 -20.874 -33.753 1.00 82.00 814 THR A N 1
ATOM 6226 C CA . THR A 1 814 ? 29.200 -21.782 -34.760 1.00 82.00 814 THR A CA 1
ATOM 6227 C C . THR A 1 814 ? 27.757 -21.348 -35.042 1.00 82.00 814 THR A C 1
ATOM 6229 O O . THR A 1 814 ? 26.798 -22.005 -34.633 1.00 82.00 814 THR A O 1
ATOM 6232 N N . ASP A 1 815 ? 27.587 -20.174 -35.646 1.00 83.12 815 ASP A N 1
ATOM 6233 C CA . ASP A 1 815 ? 26.264 -19.630 -35.964 1.00 83.12 815 ASP A CA 1
ATOM 6234 C C . ASP A 1 815 ? 25.833 -19.991 -37.396 1.00 83.12 815 ASP A C 1
ATOM 6236 O O . ASP A 1 815 ? 26.654 -20.253 -38.272 1.00 83.12 815 ASP A O 1
ATOM 6240 N N . GLN A 1 816 ? 24.525 -19.974 -37.646 1.00 87.00 816 GLN A N 1
ATOM 6241 C CA . GLN A 1 816 ? 23.934 -20.116 -38.979 1.00 87.00 816 GLN A CA 1
ATOM 6242 C C . GLN A 1 816 ? 22.932 -18.987 -39.198 1.00 87.00 816 GLN A C 1
ATOM 6244 O O . GLN A 1 816 ? 22.220 -18.599 -38.266 1.00 87.00 816 GLN A O 1
ATOM 6249 N N . LEU A 1 817 ? 22.858 -18.463 -40.422 1.00 90.44 817 LEU A N 1
ATOM 6250 C CA . LEU A 1 817 ? 21.924 -17.394 -40.755 1.00 90.44 817 LEU A CA 1
ATOM 6251 C C . LEU A 1 817 ? 20.511 -17.974 -40.902 1.00 90.44 817 LEU A C 1
ATOM 6253 O O . LEU A 1 817 ? 20.259 -18.806 -41.773 1.00 90.44 817 LEU A O 1
ATOM 6257 N N . ARG A 1 818 ? 19.598 -17.557 -40.022 1.00 93.19 818 ARG A N 1
ATOM 6258 C CA . ARG A 1 818 ? 18.237 -18.096 -39.924 1.00 93.19 818 ARG A CA 1
ATOM 6259 C C . ARG A 1 818 ? 17.202 -16.984 -39.950 1.00 93.19 818 ARG A C 1
ATOM 6261 O O . ARG A 1 818 ? 17.428 -15.936 -39.352 1.00 93.19 818 ARG A O 1
ATOM 6268 N N . ILE A 1 819 ? 16.066 -17.241 -40.590 1.00 95.69 819 ILE A N 1
ATOM 6269 C CA . ILE A 1 819 ? 14.932 -16.311 -40.657 1.00 95.69 819 ILE A CA 1
ATOM 6270 C C . ILE A 1 819 ? 13.612 -17.017 -40.332 1.00 95.69 819 ILE A C 1
ATOM 6272 O O . ILE A 1 819 ? 13.505 -18.241 -40.417 1.00 95.69 819 ILE A O 1
ATOM 6276 N N . TRP A 1 820 ? 12.596 -16.253 -39.937 1.00 94.88 820 TRP A N 1
ATOM 6277 C CA . TRP A 1 820 ? 11.229 -16.746 -39.806 1.00 94.88 820 TRP A CA 1
ATOM 6278 C C . TRP A 1 820 ? 10.234 -15.716 -40.331 1.00 94.88 820 TRP A C 1
ATOM 6280 O O . TRP A 1 820 ? 10.146 -14.607 -39.811 1.00 94.88 820 TRP A O 1
ATOM 6290 N N . HIS A 1 821 ? 9.476 -16.113 -41.350 1.00 89.62 821 HIS A N 1
ATOM 6291 C CA . HIS A 1 821 ? 8.394 -15.316 -41.913 1.00 89.62 821 HIS A CA 1
ATOM 6292 C C . HIS A 1 821 ? 7.147 -15.495 -41.036 1.00 89.62 821 HIS A C 1
ATOM 6294 O O . HIS A 1 821 ? 6.661 -16.631 -40.939 1.00 89.62 821 HIS A O 1
ATOM 6300 N N . PRO A 1 822 ? 6.621 -14.433 -40.395 1.00 88.19 822 PRO A N 1
ATOM 6301 C CA . PRO A 1 822 ? 5.410 -14.553 -39.601 1.00 88.19 822 PRO A CA 1
ATOM 6302 C C . PRO A 1 822 ? 4.242 -15.016 -40.458 1.00 88.19 822 PRO A C 1
ATOM 6304 O O . PRO A 1 822 ? 4.044 -14.590 -41.595 1.00 88.19 822 PRO A O 1
ATOM 6307 N N . LYS A 1 823 ? 3.434 -15.875 -39.852 1.00 88.88 823 LYS A N 1
ATOM 6308 C CA . LYS A 1 823 ? 2.139 -16.321 -40.358 1.00 88.88 823 LYS A CA 1
ATOM 6309 C C . LYS A 1 823 ? 1.095 -15.921 -39.319 1.00 88.88 823 LYS A C 1
ATOM 6311 O O . LYS A 1 823 ? 1.450 -15.904 -38.141 1.00 88.88 823 LYS A O 1
ATOM 6316 N N . PRO A 1 824 ? -0.163 -15.645 -39.697 1.00 92.69 824 PRO A N 1
ATOM 6317 C CA . PRO A 1 824 ? -1.236 -15.472 -38.723 1.00 92.69 824 PRO A CA 1
ATOM 6318 C C . PRO A 1 824 ? -1.287 -16.647 -37.735 1.00 92.69 824 PRO A C 1
ATOM 6320 O O . PRO A 1 824 ? -1.174 -17.806 -38.142 1.00 92.69 824 PRO A O 1
ATOM 6323 N N . TRP A 1 825 ? -1.452 -16.346 -36.447 1.00 93.81 825 TRP A N 1
ATOM 6324 C CA . TRP A 1 825 ? -1.600 -17.325 -35.368 1.00 93.81 825 TRP A CA 1
ATOM 6325 C C . TRP A 1 825 ? -2.935 -17.131 -34.646 1.00 93.81 825 TRP A C 1
ATOM 6327 O O . TRP A 1 825 ? -3.494 -16.036 -34.628 1.00 93.81 825 TRP A O 1
ATOM 6337 N N . ASP A 1 826 ? -3.428 -18.192 -34.009 1.00 92.94 826 ASP A N 1
ATOM 6338 C CA . ASP A 1 826 ? -4.500 -18.079 -33.020 1.00 92.94 826 ASP A CA 1
ATOM 6339 C C . ASP A 1 826 ? -3.917 -17.504 -31.721 1.00 92.94 826 ASP A C 1
ATOM 6341 O O . ASP A 1 826 ? -3.210 -18.193 -30.984 1.00 92.94 826 ASP A O 1
ATOM 6345 N N . ASN A 1 827 ? -4.203 -16.229 -31.451 1.00 93.69 827 ASN A N 1
ATOM 6346 C CA . ASN A 1 827 ? -3.769 -15.512 -30.248 1.00 93.69 827 ASN A CA 1
ATOM 6347 C C . ASN A 1 827 ? -4.562 -15.887 -28.980 1.00 93.69 827 ASN A C 1
ATOM 6349 O O . ASN A 1 827 ? -4.333 -15.309 -27.912 1.00 93.69 827 ASN A O 1
ATOM 6353 N N . ARG A 1 828 ? -5.493 -16.847 -29.091 1.00 92.69 828 ARG A N 1
ATOM 6354 C CA . ARG A 1 828 ? -6.315 -17.394 -28.005 1.00 92.69 828 ARG A CA 1
ATOM 6355 C C . ARG A 1 828 ? -7.212 -16.352 -27.337 1.00 92.69 828 ARG A C 1
ATOM 6357 O O . ARG A 1 828 ? -7.362 -16.356 -26.123 1.00 92.69 828 ARG A O 1
ATOM 6364 N N . GLY A 1 829 ? -7.785 -15.434 -28.119 1.00 89.62 829 GLY A N 1
ATOM 6365 C CA . GLY A 1 829 ? -8.602 -14.330 -27.594 1.00 89.62 829 GLY A CA 1
ATOM 6366 C C . GLY A 1 829 ? -7.766 -13.157 -27.068 1.00 89.62 829 GLY A C 1
ATOM 6367 O O . GLY A 1 829 ? -8.159 -12.484 -26.118 1.00 89.62 829 GLY A O 1
ATOM 6368 N N . GLY A 1 830 ? -6.589 -12.928 -27.655 1.00 92.25 830 GLY A N 1
ATOM 6369 C CA . GLY A 1 830 ? -5.642 -11.892 -27.235 1.00 92.25 830 GLY A CA 1
ATOM 6370 C C . GLY A 1 830 ? -4.816 -12.243 -25.993 1.00 92.25 830 GLY A C 1
ATOM 6371 O O . GLY A 1 830 ? -4.341 -11.352 -25.294 1.00 92.25 830 GLY A O 1
ATOM 6372 N N . ARG A 1 831 ? -4.653 -13.533 -25.684 1.00 92.69 831 ARG A N 1
ATOM 6373 C CA . ARG A 1 831 ? -3.937 -14.012 -24.489 1.00 92.69 831 ARG A CA 1
ATOM 6374 C C . ARG A 1 831 ? -2.457 -14.272 -24.742 1.00 92.69 831 ARG A C 1
ATOM 6376 O O . ARG A 1 831 ? -1.672 -14.245 -23.798 1.00 92.69 831 ARG A O 1
ATOM 6383 N N . VAL A 1 832 ? -2.049 -14.515 -25.986 1.00 96.38 832 VAL A N 1
ATOM 6384 C CA . VAL A 1 832 ? -0.644 -14.776 -26.331 1.00 96.38 832 VAL A CA 1
ATOM 6385 C C . VAL A 1 832 ? -0.286 -14.090 -27.638 1.00 96.38 832 VAL A C 1
ATOM 6387 O O . VAL A 1 832 ? -1.006 -14.210 -28.624 1.00 96.38 832 VAL A O 1
ATOM 6390 N N . THR A 1 833 ? 0.855 -13.408 -27.648 1.00 97.56 833 THR A N 1
ATOM 6391 C CA . THR A 1 833 ? 1.391 -12.724 -28.829 1.00 97.56 833 THR A CA 1
ATOM 6392 C C . THR A 1 833 ? 2.912 -12.880 -28.928 1.00 97.56 833 THR A C 1
ATOM 6394 O O . THR A 1 833 ? 3.554 -13.427 -28.028 1.00 97.56 833 THR A O 1
ATOM 6397 N N . LEU A 1 834 ? 3.499 -12.384 -30.016 1.00 97.62 834 LEU A N 1
ATOM 6398 C CA . LEU A 1 834 ? 4.927 -12.387 -30.315 1.00 97.62 834 LEU A CA 1
ATOM 6399 C C . LEU A 1 834 ? 5.407 -10.957 -30.622 1.00 97.62 834 LEU A C 1
ATOM 6401 O O . LEU A 1 834 ? 4.664 -10.147 -31.173 1.00 97.62 834 LEU A O 1
ATOM 6405 N N . ALA A 1 835 ? 6.668 -10.657 -30.306 1.00 97.44 835 ALA A N 1
ATOM 6406 C CA . ALA A 1 835 ? 7.318 -9.385 -30.626 1.00 97.44 835 ALA A CA 1
ATOM 6407 C C . ALA A 1 835 ? 8.791 -9.583 -31.036 1.00 97.44 835 ALA A C 1
ATOM 6409 O O . ALA A 1 835 ? 9.473 -10.498 -30.558 1.00 97.44 835 ALA A O 1
ATOM 6410 N N . GLY A 1 836 ? 9.302 -8.712 -31.910 1.00 95.88 836 GLY A N 1
ATOM 6411 C CA . GLY A 1 836 ? 10.689 -8.742 -32.387 1.00 95.88 836 GLY A CA 1
ATOM 6412 C C . GLY A 1 836 ? 11.062 -10.075 -33.044 1.00 95.88 836 GLY A C 1
ATOM 6413 O O . GLY A 1 836 ? 10.252 -10.686 -33.734 1.00 95.88 836 GLY A O 1
ATOM 6414 N N . ASP A 1 837 ? 12.269 -10.588 -32.789 1.00 94.94 837 ASP A N 1
ATOM 6415 C CA . ASP A 1 837 ? 12.750 -11.845 -33.393 1.00 94.94 837 ASP A CA 1
ATOM 6416 C C . ASP A 1 837 ? 11.900 -13.088 -33.054 1.00 94.94 837 ASP A C 1
ATOM 6418 O O . ASP A 1 837 ? 11.976 -14.099 -33.755 1.00 94.94 837 ASP A O 1
ATOM 6422 N N . ALA A 1 838 ? 11.084 -13.060 -31.995 1.00 96.12 838 ALA A N 1
ATOM 6423 C CA . ALA A 1 838 ? 10.125 -14.139 -31.766 1.00 96.12 838 ALA A CA 1
ATOM 6424 C C . ALA A 1 838 ? 9.038 -14.155 -32.858 1.00 96.12 838 ALA A C 1
ATOM 6426 O O . ALA A 1 838 ? 8.608 -15.239 -33.257 1.00 96.12 838 ALA A O 1
ATOM 6427 N N . ALA A 1 839 ? 8.668 -12.976 -33.372 1.00 95.31 839 ALA A N 1
ATOM 6428 C CA . ALA A 1 839 ? 7.657 -12.747 -34.398 1.00 95.31 839 ALA A CA 1
ATOM 6429 C C . ALA A 1 839 ? 8.201 -12.665 -35.839 1.00 95.31 839 ALA A C 1
ATOM 6431 O O . ALA A 1 839 ? 7.541 -13.124 -36.759 1.00 95.31 839 ALA A O 1
ATOM 6432 N N . HIS A 1 840 ? 9.374 -12.079 -36.078 1.00 94.56 840 HIS A N 1
ATOM 6433 C CA . HIS A 1 840 ? 9.892 -11.846 -37.439 1.00 94.56 840 HIS A CA 1
ATOM 6434 C C . HIS A 1 840 ? 11.424 -11.831 -37.475 1.00 94.56 840 HIS A C 1
ATOM 6436 O O . HIS A 1 840 ? 12.059 -10.895 -37.951 1.00 94.56 840 HIS A O 1
ATOM 6442 N N . SER A 1 841 ? 12.046 -12.901 -36.968 1.00 94.38 841 SER A N 1
ATOM 6443 C CA . SER A 1 841 ? 13.504 -13.077 -37.040 1.00 94.38 841 SER A CA 1
ATOM 6444 C C . SER A 1 841 ? 14.010 -12.944 -38.480 1.00 94.38 841 SER A C 1
ATOM 6446 O O . SER A 1 841 ? 13.544 -13.648 -39.377 1.00 94.38 841 SER A O 1
ATOM 6448 N N . MET A 1 842 ? 14.979 -12.056 -38.697 1.00 94.25 842 MET A N 1
ATOM 6449 C CA . MET A 1 842 ? 15.464 -11.675 -40.025 1.00 94.25 842 MET A CA 1
ATOM 6450 C C . MET A 1 842 ? 16.983 -11.488 -40.063 1.00 94.25 842 MET A C 1
ATOM 6452 O O . MET A 1 842 ? 17.661 -11.482 -39.035 1.00 94.25 842 MET A O 1
ATOM 6456 N N . THR A 1 843 ? 17.532 -11.321 -41.266 1.00 93.81 843 THR A N 1
ATOM 6457 C CA . THR A 1 843 ? 18.966 -11.080 -41.457 1.00 93.81 843 THR A CA 1
ATOM 6458 C C . THR A 1 843 ? 19.369 -9.670 -41.004 1.00 93.81 843 THR A C 1
ATOM 6460 O O . THR A 1 843 ? 18.601 -8.709 -41.076 1.00 93.81 843 THR A O 1
ATOM 6463 N N . PHE A 1 844 ? 20.618 -9.514 -40.561 1.00 90.81 844 PHE A N 1
ATOM 6464 C CA . PHE A 1 844 ? 21.160 -8.213 -40.149 1.00 90.81 844 PHE A CA 1
ATOM 6465 C C . PHE A 1 844 ? 21.482 -7.285 -41.333 1.00 90.81 844 PHE A C 1
ATOM 6467 O O . PHE A 1 844 ? 21.698 -6.093 -41.120 1.00 90.81 844 PHE A O 1
ATOM 6474 N N . HIS A 1 845 ? 21.504 -7.798 -42.570 1.00 92.50 845 HIS A N 1
ATOM 6475 C CA . HIS A 1 845 ? 22.002 -7.097 -43.760 1.00 92.50 845 HIS A CA 1
ATOM 6476 C C . HIS A 1 845 ? 21.302 -5.758 -44.054 1.00 92.50 845 HIS A C 1
ATOM 6478 O O . HIS A 1 845 ? 21.923 -4.888 -44.659 1.00 92.50 845 HIS A O 1
ATOM 6484 N N . ARG A 1 846 ? 20.058 -5.538 -43.596 1.00 91.25 846 ARG A N 1
ATOM 6485 C CA . ARG A 1 846 ? 19.378 -4.222 -43.677 1.00 91.25 846 ARG A CA 1
ATOM 6486 C C . ARG A 1 846 ? 19.069 -3.553 -42.329 1.00 91.25 846 ARG A C 1
ATOM 6488 O O . ARG A 1 846 ? 18.396 -2.525 -42.300 1.00 91.25 846 ARG A O 1
ATOM 6495 N N . GLY A 1 847 ? 19.555 -4.109 -41.216 1.00 89.12 847 GLY A N 1
ATOM 6496 C CA . GLY A 1 847 ? 19.500 -3.493 -39.880 1.00 89.12 847 GLY A CA 1
ATOM 6497 C C . GLY A 1 847 ? 18.114 -3.359 -39.223 1.00 89.12 847 GLY A C 1
ATOM 6498 O O . GLY A 1 847 ? 17.987 -2.624 -38.243 1.00 89.12 847 GLY A O 1
ATOM 6499 N N . GLN A 1 848 ? 17.072 -4.030 -39.728 1.00 92.31 848 GLN A N 1
ATOM 6500 C CA . GLN A 1 848 ? 15.688 -3.740 -39.321 1.00 92.31 848 GLN A CA 1
ATOM 6501 C C . GLN A 1 848 ? 15.233 -4.377 -38.003 1.00 92.31 848 GLN A C 1
ATOM 6503 O O . GLN A 1 848 ? 14.507 -3.718 -37.262 1.00 92.31 848 GLN A O 1
ATOM 6508 N N . GLY A 1 849 ? 15.668 -5.598 -37.664 1.00 92.38 849 GLY A N 1
ATOM 6509 C CA . GLY A 1 849 ? 15.077 -6.383 -36.562 1.00 92.38 849 GLY A CA 1
ATOM 6510 C C . GLY A 1 849 ? 14.953 -5.638 -35.222 1.00 92.38 849 GLY A C 1
ATOM 6511 O O . GLY A 1 849 ? 13.891 -5.638 -34.606 1.00 92.38 849 GLY A O 1
ATOM 6512 N N . GLY A 1 850 ? 15.996 -4.911 -34.803 1.00 92.69 850 GLY A N 1
ATOM 6513 C CA . GLY A 1 850 ? 15.954 -4.108 -33.572 1.00 92.69 850 GLY A CA 1
ATOM 6514 C C . GLY A 1 850 ? 15.034 -2.880 -33.641 1.00 92.69 850 GLY A C 1
ATOM 6515 O O . GLY A 1 850 ? 14.418 -2.527 -32.640 1.00 92.69 850 GLY A O 1
ATOM 6516 N N . ASN A 1 851 ? 14.901 -2.253 -34.816 1.00 94.31 851 ASN A N 1
ATOM 6517 C CA . ASN A 1 851 ? 13.988 -1.125 -35.024 1.00 94.31 851 ASN A CA 1
ATOM 6518 C C . ASN A 1 851 ? 12.524 -1.610 -35.028 1.00 94.31 851 ASN A C 1
ATOM 6520 O O . ASN A 1 851 ? 11.661 -0.994 -34.402 1.00 94.31 851 ASN A O 1
ATOM 6524 N N . LEU A 1 852 ? 12.252 -2.766 -35.643 1.00 94.69 852 LEU A N 1
ATOM 6525 C CA . LEU A 1 852 ? 10.931 -3.396 -35.616 1.00 94.69 852 LEU A CA 1
ATOM 6526 C C . LEU A 1 852 ? 10.530 -3.914 -34.232 1.00 94.69 852 LEU A C 1
ATOM 6528 O O . LEU A 1 852 ? 9.380 -3.739 -33.850 1.00 94.69 852 LEU A O 1
ATOM 6532 N N . ALA A 1 853 ? 11.456 -4.471 -33.447 1.00 95.44 853 ALA A N 1
ATOM 6533 C CA . ALA A 1 853 ? 11.168 -4.876 -32.068 1.00 95.44 853 ALA A CA 1
ATOM 6534 C C . ALA A 1 853 ? 10.714 -3.692 -31.185 1.00 95.44 853 ALA A C 1
ATOM 6536 O O . ALA A 1 853 ? 9.854 -3.855 -30.321 1.00 95.44 853 ALA A O 1
ATOM 6537 N N . ILE A 1 854 ? 11.245 -2.487 -31.426 1.00 96.38 854 ILE A N 1
ATOM 6538 C CA . ILE A 1 854 ? 10.774 -1.253 -30.774 1.00 96.38 854 ILE A CA 1
ATOM 6539 C C . ILE A 1 854 ? 9.396 -0.845 -31.310 1.00 96.38 854 ILE A C 1
ATOM 6541 O O . ILE A 1 854 ? 8.536 -0.447 -30.528 1.00 96.38 854 ILE A O 1
ATOM 6545 N N . LYS A 1 855 ? 9.151 -0.976 -32.621 1.00 96.62 855 LYS A N 1
ATOM 6546 C CA . LYS A 1 855 ? 7.834 -0.686 -33.210 1.00 96.62 855 LYS A CA 1
ATOM 6547 C C . LYS A 1 855 ? 6.732 -1.614 -32.684 1.00 96.62 855 LYS A C 1
ATOM 6549 O O . LYS A 1 855 ? 5.606 -1.168 -32.478 1.00 96.62 855 LYS A O 1
ATOM 6554 N N . ASP A 1 856 ? 7.064 -2.877 -32.445 1.00 97.62 856 ASP A N 1
ATOM 6555 C CA . ASP A 1 856 ? 6.190 -3.848 -31.791 1.00 97.62 856 ASP A CA 1
ATOM 6556 C C . ASP A 1 856 ? 5.863 -3.424 -30.351 1.00 97.62 856 ASP A C 1
ATOM 6558 O O . ASP A 1 856 ? 4.698 -3.410 -29.969 1.00 97.62 856 ASP A O 1
ATOM 6562 N N . ALA A 1 857 ? 6.854 -2.986 -29.567 1.00 97.06 857 ALA A N 1
ATOM 6563 C CA . ALA A 1 857 ? 6.602 -2.466 -28.222 1.00 97.06 857 ALA A CA 1
ATOM 6564 C C . ALA A 1 857 ? 5.710 -1.203 -28.232 1.00 97.06 857 ALA A C 1
ATOM 6566 O O . ALA A 1 857 ? 4.782 -1.104 -27.432 1.00 97.06 857 ALA A O 1
ATOM 6567 N N . ASP A 1 858 ? 5.949 -0.275 -29.166 1.00 97.81 858 ASP A N 1
ATOM 6568 C CA . ASP A 1 858 ? 5.177 0.963 -29.363 1.00 97.81 858 ASP A CA 1
ATOM 6569 C C . ASP A 1 858 ? 3.693 0.682 -29.656 1.00 97.81 858 ASP A C 1
ATOM 6571 O O . ASP A 1 858 ? 2.806 1.211 -28.982 1.00 97.81 858 ASP A O 1
ATOM 6575 N N . GLU A 1 859 ? 3.404 -0.192 -30.624 1.00 97.75 859 GLU A N 1
ATOM 6576 C CA . GLU A 1 859 ? 2.022 -0.567 -30.940 1.00 97.75 859 GLU A CA 1
ATOM 6577 C C . GLU A 1 859 ? 1.372 -1.391 -29.821 1.00 97.75 859 GLU A C 1
ATOM 6579 O O . GLU A 1 859 ? 0.206 -1.155 -29.506 1.00 97.75 859 GLU A O 1
ATOM 6584 N N . PHE A 1 860 ? 2.104 -2.304 -29.171 1.00 97.25 860 PHE A N 1
ATOM 6585 C CA . PHE A 1 860 ? 1.567 -3.083 -28.052 1.00 97.25 860 PHE A CA 1
ATOM 6586 C C . PHE A 1 860 ? 1.126 -2.174 -26.898 1.00 97.25 860 PHE A C 1
ATOM 6588 O O . PHE A 1 860 ? 0.000 -2.292 -26.414 1.00 97.25 860 PHE A O 1
ATOM 6595 N N . VAL A 1 861 ? 1.972 -1.221 -26.488 1.00 95.19 861 VAL A N 1
ATOM 6596 C CA . VAL A 1 861 ? 1.652 -0.281 -25.403 1.00 95.19 861 VAL A CA 1
ATOM 6597 C C . VAL A 1 861 ? 0.432 0.573 -25.755 1.00 95.19 861 VAL A C 1
ATOM 6599 O O . VAL A 1 861 ? -0.477 0.682 -24.933 1.00 95.19 861 VAL A O 1
ATOM 6602 N N . LYS A 1 862 ? 0.335 1.102 -26.984 1.00 95.81 862 LYS A N 1
ATOM 6603 C CA . LYS A 1 862 ? -0.847 1.862 -27.443 1.00 95.81 862 LYS A CA 1
ATOM 6604 C C . LYS A 1 862 ? -2.137 1.046 -27.355 1.00 95.81 862 LYS A C 1
ATOM 6606 O O . LYS A 1 862 ? -3.136 1.533 -26.824 1.00 95.81 862 LYS A O 1
ATOM 6611 N N . ARG A 1 863 ? -2.106 -0.208 -27.817 1.00 96.88 863 ARG A N 1
ATOM 6612 C CA . ARG A 1 863 ? -3.247 -1.132 -27.725 1.00 96.88 863 ARG A CA 1
ATOM 6613 C C . ARG A 1 863 ? -3.596 -1.468 -26.268 1.00 96.88 863 ARG A C 1
ATOM 6615 O O . ARG A 1 863 ? -4.775 -1.534 -25.938 1.00 96.88 863 ARG A O 1
ATOM 6622 N N . MET A 1 864 ? -2.619 -1.618 -25.370 1.00 92.88 864 MET A N 1
ATOM 6623 C CA . MET A 1 864 ? -2.890 -1.853 -23.942 1.00 92.88 864 MET A CA 1
ATOM 6624 C C . MET A 1 864 ? -3.460 -0.622 -23.222 1.00 92.88 864 MET A C 1
ATOM 6626 O O . MET A 1 864 ? -4.323 -0.784 -22.360 1.00 92.88 864 MET A O 1
ATOM 6630 N N . VAL A 1 865 ? -3.058 0.598 -23.597 1.00 88.81 865 VAL A N 1
ATOM 6631 C CA . VAL A 1 865 ? -3.671 1.841 -23.089 1.00 88.81 865 VAL A CA 1
ATOM 6632 C C . VAL A 1 865 ? -5.141 1.935 -23.514 1.00 88.81 865 VAL A C 1
ATOM 6634 O O . VAL A 1 865 ? -6.001 2.184 -22.675 1.00 88.81 865 VAL A O 1
ATOM 6637 N N . GLU A 1 866 ? -5.468 1.632 -24.775 1.00 91.62 866 GLU A N 1
ATOM 6638 C CA . GLU A 1 866 ? -6.863 1.576 -25.254 1.00 91.62 866 GLU A CA 1
ATOM 6639 C C . GLU A 1 866 ? -7.741 0.603 -24.449 1.00 91.62 866 GLU A C 1
ATOM 6641 O O . GLU A 1 866 ? -8.910 0.895 -24.189 1.00 91.62 866 GLU A O 1
ATOM 6646 N N . VAL A 1 867 ? -7.179 -0.540 -24.042 1.00 86.94 867 VAL A N 1
ATOM 6647 C CA . VAL A 1 867 ? -7.857 -1.535 -23.193 1.00 86.94 867 VAL A CA 1
ATOM 6648 C C . VAL A 1 867 ? -8.007 -1.030 -21.757 1.00 86.94 867 VAL A C 1
ATOM 6650 O O . VAL A 1 867 ? -9.080 -1.155 -21.171 1.00 86.94 867 VAL A O 1
ATOM 6653 N N . GLN A 1 868 ? -6.961 -0.422 -21.191 1.00 80.50 868 GLN A N 1
ATOM 6654 C CA . GLN A 1 868 ? -6.955 0.107 -19.822 1.00 80.50 868 GLN A CA 1
ATOM 6655 C C . GLN A 1 868 ? -7.905 1.302 -19.636 1.00 80.50 868 GLN A C 1
ATOM 6657 O O . GLN A 1 868 ? -8.468 1.476 -18.555 1.00 80.50 868 GLN A O 1
ATOM 6662 N N . GLU A 1 869 ? -8.116 2.096 -20.685 1.00 78.19 869 GLU A N 1
ATOM 6663 C CA . GLU A 1 869 ? -9.096 3.188 -20.738 1.00 78.19 869 GLU A CA 1
ATOM 6664 C C . GLU A 1 869 ? -10.517 2.709 -21.098 1.00 78.19 869 GLU A C 1
ATOM 6666 O O . GLU A 1 869 ? -11.436 3.521 -21.195 1.00 78.19 869 GLU A O 1
ATOM 6671 N N . GLY A 1 870 ? -10.720 1.406 -21.330 1.00 81.12 870 GLY A N 1
ATOM 6672 C CA . GLY A 1 870 ? -12.019 0.829 -21.696 1.00 81.12 870 GLY A CA 1
ATOM 6673 C C . GLY A 1 870 ? -12.507 1.186 -23.106 1.00 81.12 870 GLY A C 1
ATOM 6674 O O . GLY A 1 870 ? -13.651 0.891 -23.447 1.00 81.12 870 GLY A O 1
ATOM 6675 N N . ARG A 1 871 ? -11.661 1.797 -23.948 1.00 91.94 871 ARG A N 1
ATOM 6676 C CA . ARG A 1 871 ? -12.004 2.202 -25.324 1.00 91.94 871 ARG A CA 1
ATOM 6677 C C . ARG A 1 871 ? -12.092 1.020 -26.293 1.00 91.94 871 ARG A C 1
ATOM 6679 O O . ARG A 1 871 ? -12.678 1.156 -27.365 1.00 91.94 871 ARG A O 1
ATOM 6686 N N . ARG A 1 872 ? -11.496 -0.126 -25.947 1.00 91.75 872 ARG A N 1
ATOM 6687 C CA . ARG A 1 872 ? -11.444 -1.333 -26.783 1.00 91.75 872 ARG A CA 1
ATOM 6688 C C . ARG A 1 872 ? -11.344 -2.594 -25.918 1.00 91.75 872 ARG A C 1
ATOM 6690 O O . ARG A 1 872 ? -10.741 -2.563 -24.851 1.00 91.75 872 ARG A O 1
ATOM 6697 N N . SER A 1 873 ? -11.914 -3.715 -26.366 1.00 89.81 873 SER A N 1
ATOM 6698 C CA . SER A 1 873 ? -11.735 -5.004 -25.679 1.00 89.81 873 SER A CA 1
ATOM 6699 C C . SER A 1 873 ? -10.322 -5.555 -25.896 1.00 89.81 873 SER A C 1
ATOM 6701 O O . SER A 1 873 ? -9.716 -5.309 -26.941 1.00 89.81 873 SER A O 1
ATOM 6703 N N . LEU A 1 874 ? -9.805 -6.339 -24.938 1.00 90.12 874 LEU A N 1
ATOM 6704 C CA . LEU A 1 874 ? -8.469 -6.941 -25.044 1.00 90.12 874 LEU A CA 1
ATOM 6705 C C . LEU A 1 874 ? -8.307 -7.733 -26.345 1.00 90.12 874 LEU A C 1
ATOM 6707 O O . LEU A 1 874 ? -7.356 -7.498 -27.084 1.00 90.12 874 LEU A O 1
ATOM 6711 N N . LYS A 1 875 ? -9.272 -8.607 -26.658 1.00 93.06 875 LYS A N 1
ATOM 6712 C CA . LYS A 1 875 ? -9.271 -9.394 -27.893 1.00 93.06 875 LYS A CA 1
ATOM 6713 C C . LYS A 1 875 ? -9.159 -8.503 -29.134 1.00 93.06 875 LYS A C 1
ATOM 6715 O O . LYS A 1 875 ? -8.259 -8.706 -29.934 1.00 93.06 875 LYS A O 1
ATOM 6720 N N . ALA A 1 876 ? -10.006 -7.479 -29.272 1.00 94.81 876 ALA A N 1
ATOM 6721 C CA . ALA A 1 876 ? -9.978 -6.601 -30.445 1.00 94.81 876 ALA A CA 1
ATOM 6722 C C . ALA A 1 876 ? -8.677 -5.783 -30.554 1.00 94.81 876 ALA A C 1
ATOM 6724 O O . ALA A 1 876 ? -8.182 -5.554 -31.656 1.00 94.81 876 ALA A O 1
ATOM 6725 N N . ALA A 1 877 ? -8.109 -5.355 -29.423 1.00 96.12 877 ALA A N 1
ATOM 6726 C CA . ALA A 1 877 ? -6.835 -4.642 -29.384 1.00 96.12 877 ALA A CA 1
ATOM 6727 C C . ALA A 1 877 ? -5.657 -5.544 -29.793 1.00 96.12 877 ALA A C 1
ATOM 6729 O O . ALA A 1 877 ? -4.773 -5.108 -30.531 1.00 96.12 877 ALA A O 1
ATOM 6730 N N . MET A 1 878 ? -5.681 -6.811 -29.373 1.00 96.25 878 MET A N 1
ATOM 6731 C CA . MET A 1 878 ? -4.672 -7.813 -29.720 1.00 96.25 878 MET A CA 1
ATOM 6732 C C . MET A 1 878 ? -4.814 -8.334 -31.154 1.00 96.25 878 MET A C 1
ATOM 6734 O O . MET A 1 878 ? -3.814 -8.437 -31.853 1.00 96.25 878 MET A O 1
ATOM 6738 N N . ASP A 1 879 ? -6.035 -8.551 -3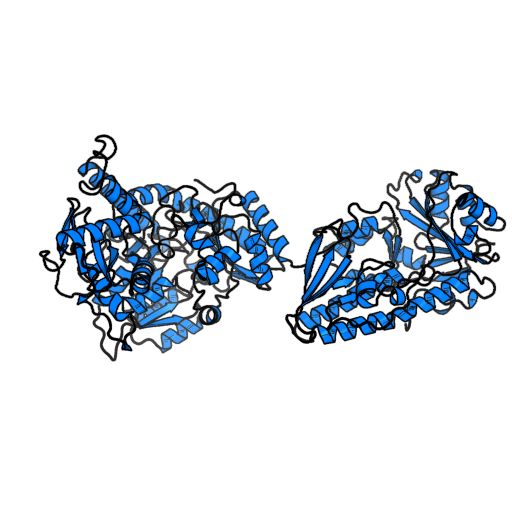1.646 1.00 96.31 879 ASP A N 1
ATOM 6739 C CA . ASP A 1 879 ? -6.303 -8.913 -33.047 1.00 96.31 879 ASP A CA 1
ATOM 6740 C C . ASP A 1 879 ? -5.825 -7.821 -34.028 1.00 96.31 879 ASP A C 1
ATOM 6742 O O . ASP A 1 879 ? -5.480 -8.105 -35.177 1.00 96.31 879 ASP A O 1
ATOM 6746 N N . GLU A 1 880 ? -5.823 -6.553 -33.604 1.00 97.44 880 GLU A N 1
ATOM 6747 C CA . GLU A 1 880 ? -5.239 -5.439 -34.360 1.00 97.44 880 GLU A CA 1
ATOM 6748 C C . GLU A 1 880 ? -3.713 -5.381 -34.233 1.00 97.44 880 GLU A C 1
ATOM 6750 O O . GLU A 1 880 ? -3.029 -5.180 -35.238 1.00 97.44 880 GLU A O 1
ATOM 6755 N N . TYR A 1 881 ? -3.179 -5.613 -33.031 1.00 98.12 881 TYR A N 1
ATOM 6756 C CA . TYR A 1 881 ? -1.741 -5.703 -32.797 1.00 98.12 881 TYR A CA 1
ATOM 6757 C C . TYR A 1 881 ? -1.086 -6.807 -33.642 1.00 98.12 881 TYR A C 1
ATOM 6759 O O . TYR A 1 881 ? -0.176 -6.522 -34.422 1.00 98.12 881 TYR A O 1
ATOM 6767 N N . ASP A 1 882 ? -1.581 -8.042 -33.528 1.00 97.81 882 ASP A N 1
ATOM 6768 C CA . ASP A 1 882 ? -1.022 -9.237 -34.168 1.00 97.81 882 ASP A CA 1
ATOM 6769 C C . ASP A 1 882 ? -1.048 -9.128 -35.695 1.00 97.81 882 ASP A C 1
ATOM 6771 O O . ASP A 1 882 ? -0.071 -9.467 -36.364 1.00 97.81 882 ASP A O 1
ATOM 6775 N N . ARG A 1 883 ? -2.131 -8.573 -36.259 1.00 97.31 883 ARG A N 1
ATOM 6776 C CA . ARG A 1 883 ? -2.223 -8.273 -37.695 1.00 97.31 883 ARG A CA 1
ATOM 6777 C C . ARG A 1 883 ? -1.103 -7.332 -38.131 1.00 97.31 883 ARG A C 1
ATOM 6779 O O . ARG A 1 883 ? -0.397 -7.633 -39.089 1.00 97.31 883 ARG A O 1
ATOM 6786 N N . GLY A 1 884 ? -0.881 -6.255 -37.376 1.00 96.44 884 GLY A N 1
ATOM 6787 C CA . GLY A 1 884 ? 0.219 -5.329 -37.619 1.00 96.44 884 GLY A CA 1
ATOM 6788 C C . GLY A 1 884 ? 1.601 -5.984 -37.489 1.00 96.44 884 GLY A C 1
ATOM 6789 O O . GLY A 1 884 ? 2.506 -5.631 -38.242 1.00 96.44 884 GLY A O 1
ATOM 6790 N N . VAL A 1 885 ? 1.787 -6.942 -36.572 1.00 96.06 885 VAL A N 1
ATOM 6791 C CA . VAL A 1 885 ? 3.044 -7.710 -36.452 1.00 96.06 885 VAL A CA 1
ATOM 6792 C C . VAL A 1 885 ? 3.275 -8.579 -37.698 1.00 96.06 885 VAL A C 1
ATOM 6794 O O . VAL A 1 885 ? 4.387 -8.604 -38.227 1.00 96.06 885 VAL A O 1
ATOM 6797 N N . VAL A 1 886 ? 2.237 -9.252 -38.208 1.00 95.19 886 VAL A N 1
ATOM 6798 C CA . VAL A 1 886 ? 2.317 -10.053 -39.444 1.00 95.19 886 VAL A CA 1
ATOM 6799 C C . VAL A 1 886 ? 2.573 -9.167 -40.671 1.00 95.19 886 VAL A C 1
ATOM 6801 O O . VAL A 1 886 ? 3.421 -9.507 -41.493 1.00 95.19 886 VAL A O 1
ATOM 6804 N N . GLU A 1 887 ? 1.915 -8.009 -40.775 1.00 95.00 887 GLU A N 1
ATOM 6805 C CA . GLU A 1 887 ? 2.134 -7.023 -41.848 1.00 95.00 887 GLU A CA 1
ATOM 6806 C C . GLU A 1 887 ? 3.578 -6.491 -41.853 1.00 95.00 887 GLU A C 1
ATOM 6808 O O . GLU A 1 887 ? 4.242 -6.511 -42.892 1.00 95.00 887 GLU A O 1
ATOM 6813 N N . ARG A 1 888 ? 4.116 -6.111 -40.683 1.00 93.62 888 ARG A N 1
ATOM 6814 C CA . ARG A 1 888 ? 5.536 -5.735 -40.515 1.00 93.62 888 ARG A CA 1
ATOM 6815 C C . ARG A 1 888 ? 6.499 -6.868 -40.893 1.00 93.62 888 ARG A C 1
ATOM 6817 O O . ARG A 1 888 ? 7.630 -6.611 -41.299 1.00 93.62 888 ARG A O 1
ATOM 6824 N N . GLY A 1 889 ? 6.033 -8.112 -40.846 1.00 92.62 889 GLY A N 1
ATOM 6825 C CA . GLY A 1 889 ? 6.740 -9.311 -41.286 1.00 92.62 889 GLY A CA 1
ATOM 6826 C C . GLY A 1 889 ? 7.193 -9.347 -42.745 1.00 92.62 889 GLY A C 1
ATOM 6827 O O . GLY A 1 889 ? 8.104 -10.112 -43.067 1.00 92.62 889 GLY A O 1
ATOM 6828 N N . GLN A 1 890 ? 6.638 -8.500 -43.621 1.00 93.94 890 GLN A N 1
ATOM 6829 C CA . GLN A 1 890 ? 7.152 -8.307 -44.988 1.00 93.94 890 GLN A CA 1
ATOM 6830 C C . GLN A 1 890 ? 8.652 -7.962 -44.997 1.00 93.94 890 GLN A C 1
ATOM 6832 O O . GLN A 1 890 ? 9.382 -8.320 -45.922 1.00 93.94 890 GLN A O 1
ATOM 6837 N N . GLU A 1 891 ? 9.135 -7.333 -43.926 1.00 94.88 891 GLU A N 1
ATOM 6838 C CA . GLU A 1 891 ? 10.526 -6.931 -43.761 1.00 94.88 891 GLU A CA 1
ATOM 6839 C C . GLU A 1 891 ? 11.522 -8.105 -43.712 1.00 94.88 891 GLU A C 1
ATOM 6841 O O . GLU A 1 891 ? 12.703 -7.940 -44.039 1.00 94.88 891 GLU A O 1
ATOM 6846 N N . VAL A 1 892 ? 11.051 -9.309 -43.366 1.00 95.62 892 VAL A N 1
ATOM 6847 C CA . VAL A 1 892 ? 11.857 -10.540 -43.392 1.00 95.62 892 VAL A CA 1
ATOM 6848 C C . VAL A 1 892 ? 12.270 -10.875 -44.829 1.00 95.62 892 VAL A C 1
ATOM 6850 O O . VAL A 1 892 ? 13.443 -11.156 -45.075 1.00 95.62 892 VAL A O 1
ATOM 6853 N N . GLU A 1 893 ? 11.348 -10.773 -45.794 1.00 95.00 893 GLU A N 1
ATOM 6854 C CA . GLU A 1 893 ? 11.634 -11.018 -47.217 1.00 95.00 893 GLU A CA 1
ATOM 6855 C C . GLU A 1 893 ? 12.544 -9.942 -47.814 1.00 95.00 893 GLU A C 1
ATOM 6857 O O . GLU A 1 893 ? 13.506 -10.257 -48.511 1.00 95.00 893 GLU A O 1
ATOM 6862 N N . ILE A 1 894 ? 12.315 -8.666 -47.493 1.00 95.50 894 ILE A N 1
ATOM 6863 C CA . ILE A 1 894 ? 13.176 -7.573 -47.977 1.00 95.50 894 ILE A CA 1
ATOM 6864 C C . ILE A 1 894 ? 14.603 -7.730 -47.420 1.00 95.50 894 ILE A C 1
ATOM 6866 O O . ILE A 1 894 ? 15.589 -7.492 -48.121 1.00 95.50 894 ILE A O 1
ATOM 6870 N N . SER A 1 895 ? 14.743 -8.189 -46.174 1.00 95.12 895 SER A N 1
ATOM 6871 C CA . SER A 1 895 ? 16.047 -8.477 -45.561 1.00 95.12 895 SER A CA 1
ATOM 6872 C C . SER A 1 895 ? 16.712 -9.731 -46.154 1.00 95.12 895 SER A C 1
ATOM 6874 O O . SER A 1 895 ? 17.930 -9.740 -46.353 1.00 95.12 895 SER A O 1
ATOM 6876 N N . LYS A 1 896 ? 15.936 -10.757 -46.530 1.00 95.81 896 LYS A N 1
ATOM 6877 C CA . LYS A 1 896 ? 16.401 -11.934 -47.289 1.00 95.81 896 LYS A CA 1
ATOM 6878 C C . LYS A 1 896 ? 16.911 -11.547 -48.683 1.00 95.81 896 LYS A C 1
ATOM 6880 O O . LYS A 1 896 ? 18.021 -11.923 -49.053 1.00 95.81 896 LYS A O 1
ATOM 6885 N N . GLN A 1 897 ? 16.160 -10.723 -49.414 1.00 95.62 897 GLN A N 1
ATOM 6886 C CA . GLN A 1 897 ? 16.570 -10.157 -50.707 1.00 95.62 897 GLN A CA 1
ATOM 6887 C C . GLN A 1 897 ? 17.830 -9.293 -50.576 1.00 95.62 897 GLN A C 1
ATOM 6889 O O . GLN A 1 897 ? 18.727 -9.382 -51.412 1.00 95.62 897 GLN A O 1
ATOM 6894 N N . GLN A 1 898 ? 17.946 -8.496 -49.508 1.00 95.31 898 GLN A N 1
ATOM 6895 C CA . GLN A 1 898 ? 19.160 -7.725 -49.245 1.00 95.31 898 GLN A CA 1
ATOM 6896 C C . GLN A 1 898 ? 20.365 -8.626 -48.951 1.00 95.31 898 GLN A C 1
ATOM 6898 O O . GLN A 1 898 ? 21.460 -8.344 -49.436 1.00 95.31 898 GLN A O 1
ATOM 6903 N N . ALA A 1 899 ? 20.179 -9.700 -48.177 1.00 95.25 899 ALA A N 1
ATOM 6904 C CA . ALA A 1 899 ? 21.227 -10.685 -47.940 1.00 95.25 899 ALA A CA 1
ATOM 6905 C C . ALA A 1 899 ? 21.683 -11.311 -49.263 1.00 95.25 899 ALA A C 1
ATOM 6907 O O . ALA A 1 899 ? 22.880 -11.327 -49.528 1.00 95.25 899 ALA A O 1
ATOM 6908 N N . ALA A 1 900 ? 20.760 -11.728 -50.136 1.00 95.94 900 ALA A N 1
ATOM 6909 C CA . ALA A 1 900 ? 21.107 -12.233 -51.464 1.00 95.94 900 ALA A CA 1
ATOM 6910 C C . ALA A 1 900 ? 21.895 -11.206 -52.294 1.00 95.94 900 ALA A C 1
ATOM 6912 O O . ALA A 1 900 ? 22.964 -11.528 -52.808 1.00 95.94 900 ALA A O 1
ATOM 6913 N N . ALA A 1 901 ? 21.439 -9.952 -52.338 1.00 95.19 901 ALA A N 1
ATOM 6914 C CA . ALA A 1 901 ? 22.089 -8.904 -53.118 1.00 95.19 901 ALA A CA 1
ATOM 6915 C C . ALA A 1 901 ? 23.526 -8.588 -52.659 1.00 95.19 901 ALA A C 1
ATOM 6917 O O . ALA A 1 901 ? 24.370 -8.299 -53.497 1.00 95.19 901 ALA A O 1
ATOM 6918 N N . PHE A 1 902 ? 23.853 -8.681 -51.362 1.00 94.81 902 PHE A N 1
ATOM 6919 C CA . PHE A 1 902 ? 25.245 -8.522 -50.901 1.00 94.81 902 PHE A CA 1
ATOM 6920 C C . PHE A 1 902 ? 26.202 -9.614 -51.413 1.00 94.81 902 PHE A C 1
ATOM 6922 O O . PHE A 1 902 ? 27.410 -9.382 -51.438 1.00 94.81 902 PHE A O 1
ATOM 6929 N N . HIS A 1 903 ? 25.684 -10.774 -51.823 1.00 95.88 903 HIS A N 1
ATOM 6930 C CA . HIS A 1 903 ? 26.469 -11.862 -52.415 1.00 95.88 903 HIS A CA 1
ATOM 6931 C C . HIS A 1 903 ? 26.354 -11.904 -53.955 1.00 95.88 903 HIS A C 1
ATOM 6933 O O . HIS A 1 903 ? 27.132 -12.598 -54.602 1.00 95.88 903 HIS A O 1
ATOM 6939 N N . ASP A 1 904 ? 25.453 -11.113 -54.551 1.00 94.69 904 ASP A N 1
ATOM 6940 C CA . ASP A 1 904 ? 25.376 -10.830 -55.990 1.00 94.69 904 ASP A CA 1
ATOM 6941 C C . ASP A 1 904 ? 25.931 -9.425 -56.276 1.00 94.69 904 ASP A C 1
ATOM 6943 O O . ASP A 1 904 ? 25.207 -8.447 -56.484 1.00 94.69 904 ASP A O 1
ATOM 6947 N N . TYR A 1 905 ? 27.261 -9.324 -56.252 1.00 92.50 905 TYR A N 1
ATOM 6948 C CA . TYR A 1 905 ? 27.975 -8.057 -56.419 1.00 92.50 905 TYR A CA 1
ATOM 6949 C C . TYR A 1 905 ? 27.625 -7.343 -57.741 1.00 92.50 905 TYR A C 1
ATOM 6951 O O . TYR A 1 905 ? 27.541 -6.115 -57.766 1.00 92.50 905 TYR A O 1
ATOM 6959 N N . ALA A 1 906 ? 27.381 -8.093 -58.824 1.00 91.62 906 ALA A N 1
ATOM 6960 C CA . ALA A 1 906 ? 27.062 -7.530 -60.137 1.00 91.62 906 ALA A CA 1
ATOM 6961 C C . ALA A 1 906 ? 25.717 -6.783 -60.146 1.00 91.62 906 ALA A C 1
ATOM 6963 O O . ALA A 1 906 ? 25.598 -5.746 -60.797 1.00 91.62 906 ALA A O 1
ATOM 6964 N N . ASN A 1 907 ? 24.731 -7.270 -59.385 1.00 92.44 907 ASN A N 1
ATOM 6965 C CA . ASN A 1 907 ? 23.402 -6.663 -59.286 1.00 92.44 907 ASN A CA 1
ATOM 6966 C C . ASN A 1 907 ? 23.183 -5.866 -57.987 1.00 92.44 907 ASN A C 1
ATOM 6968 O O . ASN A 1 907 ? 22.062 -5.411 -57.736 1.00 92.44 907 ASN A O 1
ATOM 6972 N N . PHE A 1 908 ? 24.218 -5.646 -57.165 1.00 92.25 908 PHE A N 1
ATOM 6973 C CA . PHE A 1 908 ? 24.097 -4.978 -55.861 1.00 92.25 908 PHE A CA 1
ATOM 6974 C C . PHE A 1 908 ? 23.477 -3.571 -55.939 1.00 92.25 908 PHE A C 1
ATOM 6976 O O . PHE A 1 908 ? 22.746 -3.162 -55.034 1.00 92.25 908 PHE A O 1
ATOM 6983 N N . ASP A 1 909 ? 23.685 -2.846 -57.040 1.00 89.81 909 ASP A N 1
ATOM 6984 C CA . ASP A 1 909 ? 23.113 -1.504 -57.241 1.00 89.81 909 ASP A CA 1
ATOM 6985 C C . ASP A 1 909 ? 21.587 -1.531 -57.492 1.00 89.81 909 ASP A C 1
ATOM 6987 O O . ASP A 1 909 ? 20.909 -0.508 -57.464 1.00 89.81 909 ASP A O 1
ATOM 6991 N N . SER A 1 910 ? 21.007 -2.726 -57.649 1.00 90.19 910 SER A N 1
ATOM 6992 C CA . SER A 1 910 ? 19.560 -2.970 -57.657 1.00 90.19 910 SER A CA 1
ATOM 6993 C C . SER A 1 910 ? 18.993 -3.412 -56.294 1.00 90.19 910 SER A C 1
ATOM 6995 O O . SER A 1 910 ? 17.791 -3.678 -56.188 1.00 90.19 910 SER A O 1
ATOM 6997 N N . SER A 1 911 ? 19.825 -3.495 -55.250 1.00 92.69 911 SER A N 1
ATOM 6998 C CA . SER A 1 911 ? 19.448 -4.023 -53.933 1.00 92.69 911 SER A CA 1
ATOM 6999 C C . SER A 1 911 ? 18.426 -3.153 -53.178 1.00 92.69 911 SER A C 1
ATOM 7001 O O . SER A 1 911 ? 18.337 -1.942 -53.413 1.00 92.69 911 SER A O 1
ATOM 7003 N N . PRO A 1 912 ? 17.667 -3.732 -52.225 1.00 92.56 912 PRO A N 1
ATOM 7004 C CA . PRO A 1 912 ? 16.788 -2.973 -51.335 1.00 92.56 912 PRO A CA 1
ATOM 7005 C C . PRO A 1 912 ? 17.466 -1.778 -50.644 1.00 92.56 912 PRO A C 1
ATOM 7007 O O . PRO A 1 912 ? 16.904 -0.688 -50.626 1.00 92.56 912 PRO A O 1
ATOM 7010 N N . VAL A 1 913 ? 18.690 -1.926 -50.130 1.00 89.88 913 VAL A N 1
ATOM 7011 C CA . VAL A 1 913 ? 19.411 -0.843 -49.438 1.00 89.88 913 VAL A CA 1
ATOM 7012 C C . VAL A 1 913 ? 19.848 0.269 -50.395 1.00 89.88 913 VAL A C 1
ATOM 7014 O O . VAL A 1 913 ? 19.893 1.424 -49.983 1.00 89.88 913 VAL A O 1
ATOM 7017 N N . PHE A 1 914 ? 20.097 -0.039 -51.673 1.00 87.62 914 PHE A N 1
ATOM 7018 C CA . PHE A 1 914 ? 20.333 0.983 -52.697 1.00 87.62 914 PHE A CA 1
ATOM 7019 C C . PHE A 1 914 ? 19.042 1.754 -53.015 1.00 87.62 914 PHE A C 1
ATOM 7021 O O . PHE A 1 914 ? 19.054 2.979 -53.109 1.00 87.62 914 PHE A O 1
ATOM 7028 N N . LYS A 1 915 ? 17.911 1.046 -53.136 1.00 87.88 915 LYS A N 1
ATOM 7029 C CA . LYS A 1 915 ? 16.613 1.621 -53.535 1.00 87.88 915 LYS A CA 1
ATOM 7030 C C . LYS A 1 915 ? 15.890 2.397 -52.426 1.00 87.88 915 LYS A C 1
ATOM 7032 O O . LYS A 1 915 ? 15.254 3.403 -52.720 1.00 87.88 915 LYS A O 1
ATOM 7037 N N . MET A 1 916 ? 15.947 1.928 -51.177 1.00 87.50 916 MET A N 1
ATOM 7038 C CA . MET A 1 916 ? 15.188 2.487 -50.041 1.00 87.50 916 MET A CA 1
ATOM 7039 C C . MET A 1 916 ? 16.009 2.692 -48.754 1.00 87.50 916 MET A C 1
ATOM 7041 O O . MET A 1 916 ? 15.476 3.168 -47.750 1.00 87.50 916 MET A O 1
ATOM 7045 N N . GLY A 1 917 ? 17.304 2.361 -48.745 1.00 85.69 917 GLY A N 1
ATOM 7046 C CA . GLY A 1 917 ? 18.132 2.453 -47.540 1.00 85.69 917 GLY A CA 1
ATOM 7047 C C . GLY A 1 917 ? 17.647 1.519 -46.426 1.00 85.69 917 GLY A C 1
ATOM 7048 O O . GLY A 1 917 ? 17.295 0.363 -46.669 1.00 85.69 917 GLY A O 1
ATOM 7049 N N . ILE A 1 918 ? 17.631 2.026 -45.188 1.00 83.62 918 ILE A N 1
ATOM 7050 C CA . ILE A 1 918 ? 17.133 1.300 -44.002 1.00 83.62 918 ILE A CA 1
ATOM 7051 C C . ILE A 1 918 ? 15.738 1.786 -43.562 1.00 83.62 918 ILE A C 1
ATOM 7053 O O . ILE A 1 918 ? 15.335 1.567 -42.421 1.00 83.62 918 ILE A O 1
ATOM 7057 N N . LYS A 1 919 ? 14.987 2.446 -44.455 1.00 85.12 919 LYS A N 1
ATOM 7058 C CA . LYS A 1 919 ? 13.566 2.737 -44.227 1.00 85.12 919 LYS A CA 1
ATOM 7059 C C . LYS A 1 919 ? 12.768 1.438 -44.002 1.00 85.12 919 LYS A C 1
ATOM 7061 O O . LYS A 1 919 ? 13.122 0.426 -44.621 1.00 85.12 919 LYS A O 1
ATOM 7066 N N . PRO A 1 920 ? 11.706 1.456 -43.174 1.00 86.31 920 PRO A N 1
ATOM 7067 C CA . PRO A 1 920 ? 10.807 0.318 -43.035 1.00 86.31 920 PRO A CA 1
ATOM 7068 C C . PRO A 1 920 ? 9.968 0.114 -44.305 1.00 86.31 920 PRO A C 1
ATOM 7070 O O . PRO A 1 920 ? 9.706 1.064 -45.052 1.00 86.31 920 PRO A O 1
ATOM 7073 N N . ALA A 1 921 ? 9.520 -1.119 -44.533 1.00 83.44 921 ALA A N 1
ATOM 7074 C CA . ALA A 1 921 ? 8.587 -1.459 -45.605 1.00 83.44 921 ALA A CA 1
ATOM 7075 C C . ALA A 1 921 ? 7.359 -0.516 -45.633 1.00 83.44 921 ALA A C 1
ATOM 7077 O O . ALA A 1 921 ? 6.719 -0.287 -44.608 1.00 83.44 921 ALA A O 1
ATOM 7078 N N . GLY A 1 922 ? 7.029 0.023 -46.815 1.00 71.50 922 GLY A N 1
ATOM 7079 C CA . GLY A 1 922 ? 5.854 0.885 -47.024 1.00 71.50 922 GLY A CA 1
ATOM 7080 C C . GLY A 1 922 ? 6.008 2.374 -46.657 1.00 71.50 922 GLY A C 1
ATOM 7081 O O . GLY A 1 922 ? 4.986 3.031 -46.468 1.00 71.50 922 GLY A O 1
ATOM 7082 N N . SER A 1 923 ? 7.238 2.908 -46.558 1.00 64.19 923 SER A N 1
ATOM 7083 C CA . SER A 1 923 ? 7.547 4.318 -46.195 1.00 64.19 923 SER A CA 1
ATOM 7084 C C . SER A 1 923 ? 8.420 5.098 -47.197 1.00 64.19 923 SER A C 1
ATOM 7086 O O . SER A 1 923 ? 8.872 4.504 -48.198 1.00 64.19 923 SER A O 1
#

Radius of gyration: 38.88 Å; chains: 1; bounding box: 92×65×111 Å

Sequence (923 aa):
MATIAAPEDLPLGISLPPGNPHGVSVHLPKWADTVGWASREPRVLNAMKTGYPRFFIPRVVDRLAMQLLDMQQRSAGETGDREKGTTKLAIVLDSVGHAQACRKTLPAWSDPASKRFSAADIGVYVVSWEGRITPVEAVDGVPGDGDIESAVTVGNEDIVLVTYPAELAAEAKAFWQHTGFGISSRRATHWLEHAPFLSTAPPDPGSMPAPAEIARQAEQARSTLKSRIAAGQSSAEDNLEVSPSDVFLFPTGMTAIAEIAAAIKSLRRATPDNPYRVAVFGFLYVDTYKVLHRVLGFEPTLFHATADAITALEAMLNPSAPSPTIPSNPLLQAPDLARLRALATRHAIPLVVDDTVGTHAALRLLAACDVACTSLTKMFSGACDVMGGAAVLNPRGWGNWFWADVVRMEANSRDFAARVRAASGNAARVADMLRRSGCVREVFYPQGSPTQAMYDRFRREGGGYGFLLSVRFAAPARAVAFYDALDVAKGPSLGTNFTLCCAYTLLAHYRELEWAAEYGVVEDLVRISVGLEEWAWLEERVGRALRAAEGWCLVDRETTPRDRNWGITLSWALPLLEGLLPPELVPQLQACQPDVSLSVASAGEQGVLIRDGATGATKIRVRYPGGIRRMQIQKTKRVLAAGLRLKRGKRLVSLSYGGDNDDSRATVTAHFADGTAETGTVVVGADGGASQVRRCLLGEAAAAQEVLPYAFMNFPFRLPADRARWLDAVMNPSVDVAPHPKGMYMGLFLLDKPDLDRPETWLFYLLVTWPIATREDEENTGNRLERLRAHMDGWADPYRSVVQWLADDVAIGTDQLRIWHPKPWDNRGGRVTLAGDAAHSMTFHRGQGGNLAIKDADEFVKRMVEVQEGRRSLKAAMDEYDRGVVERGQEVEISKQQAAAFHDYANFDSSPVFKMGIKPAGS

Organism: NCBI:txid2587410

pLDDT: mean 84.69, std 11.9, range [32.72, 98.12]

Foldseek 3Di:
DDADPFLVPFDQQAAVVGPFLLFQATFQQAPVLLLCLLVVPPVRVVSHQDYRLLSDPHVLQQVLLVVLVVVVCVVVVVPDDCVVPFDKGKGKFDFPLLLLLLLCQLLVPPDPVPSVDHSVQKWKWKADLQGDTHGPVPDPPDDDNDHSPDRPDDDLLIIMMIMHTPVSVVVSSLSCNLQVRHDGSVSSVCSCCPRPVNHPDDPDPPPDDDPVVLVVLLVVLLLLVLQVVQVLLADPPLPGHADSQQKAKFQALSNVLLVVLVVVPVVDDADPVGFAEEEEEAAAQVSSVCSQCRRVNYHYDYFYLDPVSLVVCVVVDDDYYYEYEQLHPPQRAFHLLQSVLVSCVVNVYFYEYACQFVGSLFFNCQSSGQKYKYFCCAQQQQSSRGTMIMIGGPHDDDYDDRRVSSSSSSVRRPCSSVFFLLLLVLQVVLQVVLVPAPFFDDKRFLVVDPRVVSSVVGTDDSRHRGNKMKTDTPDLLLLSQLSSQQRFRETDDARHQYKYKYQPCSNRPVPPQVVCVVSVSHSSMMMMRGHNDDNVVNVVRSVRSSLRSPDDAAEDLAPDDDPDKDKAKAAPLLVLVCVLDDVVLNVLQLVQAQDSPDDQQNLQQQAAFEAAFLARHTPDHHGHNVGMTMGIVVSVCCSVCVSPDYHYSFAFDEKDWDDALPDPPIKIKTAGPVRDIDIDQADEFPRFQQTPLLCNFQNDVQSDWDFDQKQKKKAKDFFQQVLLVVQVVSASARWYKYQYPQLKIKIKYFNHDPDPVRSRVTIIMIIIIHGNPDPCSVQVDPPNLVVVLVPLPSTDPPVNVVSVRGDSPGDIDRDTAIWHQADDTCCSNLHYYYAFRSGTNADPLLSCRVSRSSVLVSLLVVLVVCCVVVVDPSSVSSVVSRVVSNVLSVVRVLRVQSSSLSSVVVCVCVHPCNVPNNDGPPD

InterPro domains:
  IPR000277 Cys/Met metabolism, pyridoxal phosphate-dependent enzyme [PF01053] (246-540)
  IPR002938 FAD-binding domain [PF01494] (642-890)
  IPR015421 Pyridoxal phosphate-dependent transferase, major domain [G3DSA:3.40.640.10] (190-419)
  IPR015422 Pyridoxal phosphate-dependent transferase, small domain [G3DSA:3.90.1150.10] (420-554)
  IPR015424 Pyridoxal phosphate-dependent transferase [SSF53383] (241-547)
  IPR036188 FAD/NAD(P)-binding domain superfamily [G3DSA:3.50.50.60] (555-906)
  IPR036188 FAD/NAD(P)-binding domain superfamily [SSF51905] (552-892)
  IPR051750 Cystathionine gamma-synthase-like [PTHR42699] (231-550)

Secondary structure (DSSP, 8-state):
----S-GGGPPTT-EESTT-TT-SEE---SHHHHHHHHHT-HHHHTT-SS--TTT---HHHHHHHHHHHHHHHHHTT--S-GGG---EEEEEES-HHHHHHHHHHHHHHS-TTT----GGGSEEEEE-TT--EEEGGGSTTPPTT--S-------TT-EEEEEEEGGGHHHHHHHHHHH--BPPHHHHHHHHHHSTTT-SS---TTTS--HHHHHHHHHHHHHHHHHHHHHHH-BTTTTB---GGGEEEESSHHHHHHHHHHHHHHTS--BTTB--EEEEES---HHHHHIIIIIT--EEEEE-SSHHHHHHHHHH-SS-EE--BSS-TTT-----HHHHHHHHHHTT---EEE-TTT-TTTB--GGG-SEEEE-TTTTTTBSSS---EEEEESS-------HHHHHHHHHHHTTHHHHHHHHHHHHHHHHHHHHT-TTEEEEE-STTSTTHHHHHTTBPTT--S-SEEEEEESSHHHHHHHHHH--SEESS---BSS-EEEEHHHHHHTTSHHHHHHTT--TT-EEEE--S--HHHHHHHHHHHHHHTT---EE-S-SS--S---EEEESTTHHHHHHHS-TTTGGGGTTTSSSTT--HHHHHHH-EEEE-TTT--EEEEE--TT--EEEEHHHHHHHHTTT--EE-S--EEEEEEES-TT-TT-EEEEEETTS-EEEES-EEE-S-TT-HHHHHHH-HHHHPPEEPSEEEEEEEE---HHHHHHHHHHS-SSEEEEEETTTEEEEEEEEE-S-SS-GGG-EEEEEEEEE--SHHHHH--S-HHHHHHHT-TTPPTTHHHHHHHS-TT--------EE--------TTTTEEE-THHHH---GGG--HHHHHHHHHHHHHHHHHHHHTTSS-HHHHHHHHHHHHHHHTHHHHHHHHHHHHHH-GGGGGGSHHHHHTTPPTT-